Protein 6BI4 (pdb70)

Sequence (1222 aa):
ANILVTGGAGFIGSNFVHYLQSYETYKIINFDALTYSGNLNNVKSIQDHPNYYFVKGEIQNGELLEHVIKERDVQVIVNFAAESIPFYDTNVIGTVTLLELVKKYPHIKLVQVSTDEVYGSLGKTGRFTEETPLAPNSPYSSSKASADIALAYYKTYQLPVIVTRCSNNYGPYQYPEKLIPLVTNALEGKKLPLYGDGLNVRDWLHVTDHCSAIDVVLHKGRVGEVYNIGGNNEKTNVEVVEQIITLLGKTKKDIEYVTDGHDRRYAINAEKKNEFDWEPKYTFEQGLQETVQWYEKNEEWWKPLKANILVTGGAGFIGSNFVHYLQSYETYKIINFDALTYSGNLNNVKSIQDHPNYYFVKGEIQNGELLEHVIKERDVQVIVNFAAESIPFYDTNVIGTVTLLELVKKYPHIKLVQVSTDEVYGSLGKTGRFTEETPLAPNSPYSSSKASADIALAYYKTYQLPVIVTRCSNNYGPYQYPEKLIPLVTNALEGKKLPLYGDGLNVRDWLHVTDHCSAIDVVLHKGRVGEVYNIGGNNEKTNVEVVEQIITLLGKTKKDIEYVTGHDRRYAINAEKKNEFDWEPKYTFEQGLQETVQWYEKNEEWWKPLKANILVTGGAGFIGSNFVHYLQSYETYKIINFDALTYSGNLNNVKSIQDHPNYYFVKGEIQNGELLEHVIKERDVQVIVNFAAEESIPFYDTNVIGTVTLLELVKKYPHIKLVQVSTDEVYGSLGKTGRFTEETPLAPNSPYSSSKASADIALAYYKTYQLPVIVTRCSNNYGPYQYPEKLIPLVTNALEGKKLPLYGDGLNVRDWLHVTDHCSAIDVVLHKGRVGEVYNIGGNNEKTNVEVVEQIITLLGKTKKDIEYVTDGHDRRYAINAEKKNEFDWEPKYTFEQGLQETVQWYEKNEEWWKPLKANILVTGGAGFIGSNFVHYLQSYETYKIINFDALTYSGNLNNVKSIQDHPNYYFVKGEIQNGELLEHVIKERDVQVIVNFAAESIPFYDTNVIGTVTLLELVKKYPHIKLVQVSTDEVYGSLGKTGRFTEETPLAPNSPYSSSKASADIALAYYKTYQLPVIVTRCSNNYGPYQYPEKLIPLVTNALEGKKLPLYGDGLNVRDWLHVTDHCSAIDVVLHKGRVGEVYNIGGNNEKTNVEVVEQIITLLGKTKKDIEYVTGHDRRYAINAEKKNEFDWEPKYTFEQGLQETVQWYEKNEEWWKPLK

Structure (mmCIF, N/CA/C/O backbone):
data_6BI4
#
_entry.id   6BI4
#
_cell.length_a   165.557
_cell.length_b   165.557
_cell.length_c   292.121
_cell.angle_alpha   90.00
_cell.angle_beta   90.00
_cell.angle_gamma   90.00
#
_symmetry.space_group_name_H-M   'I 4 2 2'
#
loop_
_entity.id
_entity.type
_entity.pdbx_description
1 polymer 'dTDP-glucose 4,6-dehydratase'
2 branched beta-D-fructofuranose-(2-1)-alpha-D-glucopyranose
3 non-polymer 'NICKEL (II) ION'
4 non-polymer NICOTINAMIDE-ADENINE-DINUCLEOTIDE
5 non-polymer 'SULFATE ION'
6 water water
#
loop_
_atom_site.group_PDB
_atom_site.id
_atom_site.type_symbol
_atom_site.label_atom_id
_atom_site.label_alt_id
_atom_site.label_comp_id
_atom_site.label_asym_id
_atom_site.label_entity_id
_atom_site.label_seq_id
_atom_site.pdbx_PDB_ins_code
_atom_site.Cartn_x
_atom_site.Cartn_y
_atom_site.Cartn_z
_atom_site.occupancy
_atom_site.B_iso_or_equiv
_atom_site.auth_seq_id
_atom_site.auth_comp_id
_atom_site.auth_asym_id
_atom_site.auth_atom_id
_atom_site.pdbx_PDB_model_num
ATOM 1 N N . ALA A 1 24 ? 256.724 -48.074 27.986 1.00 86.07 0 ALA A N 1
ATOM 2 C CA . ALA A 1 24 ? 257.064 -46.988 28.937 1.00 84.92 0 ALA A CA 1
ATOM 3 C C . ALA A 1 24 ? 255.815 -46.238 29.465 1.00 88.53 0 ALA A C 1
ATOM 4 O O . ALA A 1 24 ? 255.765 -45.876 30.634 1.00 104.75 0 ALA A O 1
ATOM 14 N N . ASN A 1 26 ? 251.373 -45.461 29.948 1.00 62.82 2 ASN A N 1
ATOM 15 C CA . ASN A 1 26 ? 250.072 -46.072 30.178 1.00 57.80 2 ASN A CA 1
ATOM 16 C C . ASN A 1 26 ? 249.004 -45.096 29.781 1.00 54.07 2 ASN A C 1
ATOM 17 O O . ASN A 1 26 ? 248.865 -44.048 30.392 1.00 52.30 2 ASN A O 1
ATOM 22 N N . ILE A 1 27 ? 248.191 -45.476 28.807 1.00 54.36 3 ILE A N 1
ATOM 23 C CA . ILE A 1 27 ? 247.226 -44.564 28.236 1.00 55.37 3 ILE A CA 1
ATOM 24 C C . ILE A 1 27 ? 245.782 -45.014 28.387 1.00 54.38 3 ILE A C 1
ATOM 25 O O . ILE A 1 27 ? 245.457 -46.170 28.118 1.00 51.22 3 ILE A O 1
ATOM 30 N N . LEU A 1 28 ? 244.932 -44.095 28.853 1.00 53.33 4 LEU A N 1
ATOM 31 C CA . LEU A 1 28 ? 243.519 -44.376 29.045 1.00 51.69 4 LEU A CA 1
ATOM 32 C C . LEU A 1 28 ? 242.792 -43.763 27.879 1.00 47.88 4 LEU A C 1
ATOM 33 O O . LEU A 1 28 ? 242.838 -42.560 27.663 1.00 46.11 4 LEU A O 1
ATOM 38 N N . VAL A 1 29 ? 242.101 -44.601 27.129 1.00 48.51 5 VAL A N 1
ATOM 39 C CA . VAL A 1 29 ? 241.375 -44.153 25.954 1.00 45.62 5 VAL A CA 1
ATOM 40 C C . VAL A 1 29 ? 239.894 -44.273 26.236 1.00 43.20 5 VAL A C 1
ATOM 41 O O . VAL A 1 29 ? 239.358 -45.373 26.295 1.00 44.29 5 VAL A O 1
ATOM 45 N N . THR A 1 30 ? 239.232 -43.156 26.453 1.00 45.18 6 THR A N 1
ATOM 46 C CA . THR A 1 30 ? 237.803 -43.205 26.701 1.00 46.63 6 THR A CA 1
ATOM 47 C C . THR A 1 30 ? 237.141 -43.256 25.349 1.00 48.98 6 THR A C 1
ATOM 48 O O . THR A 1 30 ? 237.655 -42.700 24.404 1.00 55.02 6 THR A O 1
ATOM 52 N N . GLY A 1 31 ? 235.995 -43.914 25.253 1.00 51.38 7 GLY A N 1
ATOM 53 C CA . GLY A 1 31 ? 235.295 -44.028 23.986 1.00 46.78 7 GLY A CA 1
ATOM 54 C C . GLY A 1 31 ? 236.070 -44.915 23.004 1.00 49.20 7 GLY A C 1
ATOM 55 O O . GLY A 1 31 ? 235.877 -44.845 21.786 1.00 56.68 7 GLY A O 1
ATOM 56 N N . GLY A 1 32 ? 236.921 -45.773 23.544 1.00 47.44 8 GLY A N 1
ATOM 57 C CA . GLY A 1 32 ? 237.765 -46.627 22.746 1.00 49.76 8 GLY A CA 1
ATOM 58 C C . GLY A 1 32 ? 237.093 -47.793 22.058 1.00 50.85 8 GLY A C 1
ATOM 59 O O . GLY A 1 32 ? 237.776 -48.535 21.355 1.00 52.29 8 GLY A O 1
ATOM 60 N N . ALA A 1 33 ? 235.789 -47.978 22.267 1.00 45.08 9 ALA A N 1
ATOM 61 C CA . ALA A 1 33 ? 235.038 -49.034 21.569 1.00 45.89 9 ALA A CA 1
ATOM 62 C C . ALA A 1 33 ? 234.234 -48.432 20.412 1.00 45.95 9 ALA A C 1
ATOM 63 O O . ALA A 1 33 ? 233.423 -49.109 19.781 1.00 48.87 9 ALA A O 1
ATOM 65 N N . GLY A 1 34 ? 234.429 -47.147 20.172 1.00 43.14 10 GLY A N 1
ATOM 66 C CA . GLY A 1 34 ? 233.744 -46.460 19.109 1.00 44.18 10 GLY A CA 1
ATOM 67 C C . GLY A 1 34 ? 234.560 -46.478 17.836 1.00 44.12 10 GLY A C 1
ATOM 68 O O . GLY A 1 34 ? 235.567 -47.180 17.718 1.00 44.17 10 GLY A O 1
ATOM 69 N N . PHE A 1 35 ? 234.131 -45.657 16.897 1.00 43.32 11 PHE A N 1
ATOM 70 C CA . PHE A 1 35 ? 234.776 -45.581 15.604 1.00 51.11 11 PHE A CA 1
ATOM 71 C C . PHE A 1 35 ? 236.215 -45.112 15.662 1.00 52.00 11 PHE A C 1
ATOM 72 O O . PHE A 1 35 ? 237.137 -45.892 15.412 1.00 55.80 11 PHE A O 1
ATOM 80 N N . ILE A 1 36 ? 236.413 -43.860 16.046 1.00 48.83 12 ILE A N 1
ATOM 81 C CA . ILE A 1 36 ? 237.768 -43.321 16.117 1.00 44.71 12 ILE A CA 1
ATOM 82 C C . ILE A 1 36 ? 238.540 -43.971 17.260 1.00 43.66 12 ILE A C 1
ATOM 83 O O . ILE A 1 36 ? 239.684 -44.361 17.102 1.00 43.45 12 ILE A O 1
ATOM 88 N N . GLY A 1 37 ? 237.879 -44.142 18.399 1.00 47.89 13 GLY A N 1
ATOM 89 C CA . GLY A 1 37 ? 238.517 -44.723 19.563 1.00 42.45 13 GLY A CA 1
ATOM 90 C C . GLY A 1 37 ? 239.106 -46.090 19.326 1.00 40.92 13 GLY A C 1
ATOM 91 O O . GLY A 1 37 ? 240.257 -46.328 19.685 1.00 36.73 13 GLY A O 1
ATOM 92 N N . SER A 1 38 ? 238.332 -46.977 18.697 1.00 41.96 14 SER A N 1
ATOM 93 C CA . SER A 1 38 ? 238.809 -48.335 18.428 1.00 44.23 14 SER A CA 1
ATOM 94 C C . SER A 1 38 ? 240.016 -48.262 17.510 1.00 45.40 14 SER A C 1
ATOM 95 O O . SER A 1 38 ? 241.044 -48.886 17.780 1.00 47.98 14 SER A O 1
ATOM 98 N N . ASN A 1 39 ? 239.903 -47.465 16.451 1.00 46.70 15 ASN A N 1
ATOM 99 C CA . ASN A 1 39 ? 241.007 -47.269 15.511 1.00 47.56 15 ASN A CA 1
ATOM 100 C C . ASN A 1 39 ? 242.268 -46.812 16.216 1.00 47.89 15 ASN A C 1
ATOM 101 O O . ASN A 1 39 ? 243.362 -47.332 15.971 1.00 54.92 15 ASN A O 1
ATOM 106 N N . PHE A 1 40 ? 242.098 -45.876 17.135 1.00 47.75 16 PHE A N 1
ATOM 107 C CA . PHE A 1 40 ? 243.212 -45.366 17.947 1.00 47.13 16 PHE A CA 1
ATOM 108 C C . PHE A 1 40 ? 243.812 -46.477 18.796 1.00 47.96 16 PHE A C 1
ATOM 109 O O . PHE A 1 40 ? 245.019 -46.667 18.803 1.00 55.25 16 PHE A O 1
ATOM 117 N N . VAL A 1 41 ? 242.969 -47.246 19.473 1.00 46.40 17 VAL A N 1
ATOM 118 C CA . VAL A 1 41 ? 243.470 -48.354 20.272 1.00 48.36 17 VAL A CA 1
ATOM 119 C C . VAL A 1 41 ? 244.316 -49.277 19.398 1.00 47.60 17 VAL A C 1
ATOM 120 O O . VAL A 1 41 ? 245.434 -49.638 19.773 1.00 49.02 17 VAL A O 1
ATOM 124 N N . HIS A 1 42 ? 243.819 -49.637 18.224 1.00 46.36 18 HIS A N 1
ATOM 125 C CA . HIS A 1 42 ? 244.630 -50.481 17.348 1.00 49.23 18 HIS A CA 1
ATOM 126 C C . HIS A 1 42 ? 245.942 -49.800 16.943 1.00 50.50 18 HIS A C 1
ATOM 127 O O . HIS A 1 42 ? 247.001 -50.428 16.927 1.00 54.19 18 HIS A O 1
ATOM 134 N N . TYR A 1 43 ? 245.858 -48.519 16.595 1.00 46.99 19 TYR A N 1
ATOM 135 C CA . TYR A 1 43 ? 247.022 -47.779 16.139 1.00 47.27 19 TYR A CA 1
ATOM 136 C C . TYR A 1 43 ? 248.132 -47.733 17.174 1.00 49.38 19 TYR A C 1
ATOM 137 O O . TYR A 1 43 ? 249.314 -47.922 16.839 1.00 53.77 19 TYR A O 1
ATOM 154 N N . LEU A 1 45 ? 248.547 -49.783 19.895 1.00 52.59 21 LEU A N 1
ATOM 155 C CA . LEU A 1 45 ? 249.082 -51.115 20.151 1.00 56.53 21 LEU A CA 1
ATOM 156 C C . LEU A 1 45 ? 250.061 -51.555 19.056 1.00 60.48 21 LEU A C 1
ATOM 157 O O . LEU A 1 45 ? 251.089 -52.154 19.349 1.00 61.21 21 LEU A O 1
ATOM 162 N N . GLN A 1 46 ? 249.748 -51.271 17.800 1.00 64.44 22 GLN A N 1
ATOM 163 C CA . GLN A 1 46 ? 250.640 -51.650 16.717 1.00 67.83 22 GLN A CA 1
ATOM 164 C C . GLN A 1 46 ? 251.877 -50.786 16.694 1.00 67.72 22 GLN A C 1
ATOM 165 O O . GLN A 1 46 ? 252.953 -51.275 16.385 1.00 73.48 22 GLN A O 1
ATOM 171 N N . SER A 1 47 ? 251.736 -49.505 17.020 1.00 66.22 23 SER A N 1
ATOM 172 C CA . SER A 1 47 ? 252.874 -48.575 16.969 1.00 62.85 23 SER A CA 1
ATOM 173 C C . SER A 1 47 ? 253.810 -48.600 18.173 1.00 65.23 23 SER A C 1
ATOM 174 O O . SER A 1 47 ? 254.984 -48.309 18.025 1.00 75.36 23 SER A O 1
ATOM 177 N N . TYR A 1 48 ? 253.305 -48.925 19.358 1.00 65.32 24 TYR A N 1
ATOM 178 C CA . TYR A 1 48 ? 254.134 -48.949 20.577 1.00 65.91 24 TYR A CA 1
ATOM 179 C C . TYR A 1 48 ? 254.002 -50.283 21.302 1.00 64.81 24 TYR A C 1
ATOM 180 O O . TYR A 1 48 ? 253.078 -50.509 22.074 1.00 65.13 24 TYR A O 1
ATOM 189 N N . GLU A 1 49 ? 254.961 -51.152 21.068 1.00 70.47 25 GLU A N 1
ATOM 190 C CA . GLU A 1 49 ? 254.944 -52.489 21.625 1.00 73.39 25 GLU A CA 1
ATOM 191 C C . GLU A 1 49 ? 255.015 -52.589 23.138 1.00 73.07 25 GLU A C 1
ATOM 192 O O . GLU A 1 49 ? 254.699 -53.637 23.678 1.00 70.22 25 GLU A O 1
ATOM 198 N N . THR A 1 50 ? 255.391 -51.510 23.828 1.00 75.91 26 THR A N 1
ATOM 199 C CA . THR A 1 50 ? 255.490 -51.530 25.301 1.00 73.20 26 THR A CA 1
ATOM 200 C C . THR A 1 50 ? 254.476 -50.662 26.044 1.00 66.84 26 THR A C 1
ATOM 201 O O . THR A 1 50 ? 254.475 -50.634 27.261 1.00 70.41 26 THR A O 1
ATOM 205 N N . TYR A 1 51 ? 253.626 -49.944 25.328 1.00 66.29 27 TYR A N 1
ATOM 206 C CA . TYR A 1 51 ? 252.596 -49.120 25.964 1.00 63.11 27 TYR A CA 1
ATOM 207 C C . TYR A 1 51 ? 251.410 -49.989 26.371 1.00 63.81 27 TYR A C 1
ATOM 208 O O . TYR A 1 51 ? 251.127 -50.984 25.719 1.00 68.46 27 TYR A O 1
ATOM 217 N N . LYS A 1 52 ? 250.727 -49.584 27.439 1.00 64.91 28 LYS A N 1
ATOM 218 C CA . LYS A 1 52 ? 249.540 -50.248 27.931 1.00 64.70 28 LYS A CA 1
ATOM 219 C C . LYS A 1 52 ? 248.386 -49.366 27.508 1.00 60.76 28 LYS A C 1
ATOM 220 O O . LYS A 1 52 ? 248.404 -48.172 27.789 1.00 73.53 28 LYS A O 1
ATOM 226 N N . ILE A 1 53 ? 247.376 -49.936 26.872 1.00 55.31 29 ILE A N 1
ATOM 227 C CA . ILE A 1 53 ? 246.225 -49.164 26.425 1.00 53.61 29 ILE A CA 1
ATOM 228 C C . ILE A 1 53 ? 244.985 -49.644 27.186 1.00 51.79 29 ILE A C 1
ATOM 229 O O . ILE A 1 53 ? 244.661 -50.835 27.159 1.00 54.23 29 ILE A O 1
ATOM 234 N N . ILE A 1 54 ? 244.331 -48.731 27.904 1.00 49.22 30 ILE A N 1
ATOM 235 C CA . ILE A 1 54 ? 243.142 -49.075 28.692 1.00 49.86 30 ILE A CA 1
ATOM 236 C C . ILE A 1 54 ? 241.929 -48.471 28.010 1.00 49.29 30 ILE A C 1
ATOM 237 O O . ILE A 1 54 ? 241.764 -47.251 27.983 1.00 45.65 30 ILE A O 1
ATOM 242 N N . ASN A 1 55 ? 241.096 -49.329 27.449 1.00 47.17 31 ASN A N 1
ATOM 243 C CA . ASN A 1 55 ? 239.919 -48.886 26.763 1.00 47.56 31 ASN A CA 1
ATOM 244 C C . ASN A 1 55 ? 238.807 -48.759 27.788 1.00 50.17 31 ASN A C 1
ATOM 245 O O . ASN A 1 55 ? 238.361 -49.758 28.358 1.00 61.24 31 ASN A O 1
ATOM 250 N N . PHE A 1 56 ? 238.349 -47.533 27.996 1.00 48.23 32 PHE A N 1
ATOM 251 C CA . PHE A 1 56 ? 237.306 -47.219 28.974 1.00 53.99 32 PHE A CA 1
ATOM 252 C C . PHE A 1 56 ? 236.074 -46.766 28.183 1.00 53.03 32 PHE A C 1
ATOM 253 O O . PHE A 1 56 ? 236.067 -45.684 27.583 1.00 44.52 32 PHE A O 1
ATOM 261 N N . ASP A 1 57 ? 235.019 -47.576 28.198 1.00 53.40 33 ASP A N 1
ATOM 262 C CA . ASP A 1 57 ? 233.859 -47.278 27.374 1.00 49.41 33 ASP A CA 1
ATOM 263 C C . ASP A 1 57 ? 232.565 -47.738 28.015 1.00 46.42 33 ASP A C 1
ATOM 264 O O . ASP A 1 57 ? 232.486 -48.812 28.589 1.00 42.18 33 ASP A O 1
ATOM 269 N N . ALA A 1 58 ? 231.532 -46.925 27.850 1.00 42.56 34 ALA A N 1
ATOM 270 C CA . ALA A 1 58 ? 230.238 -47.224 28.397 1.00 46.19 34 ALA A CA 1
ATOM 271 C C . ALA A 1 58 ? 229.397 -48.156 27.543 1.00 46.72 34 ALA A C 1
ATOM 272 O O . ALA A 1 58 ? 228.314 -48.565 27.955 1.00 55.06 34 ALA A O 1
ATOM 274 N N . LEU A 1 59 ? 229.870 -48.471 26.349 1.00 52.96 35 LEU A N 1
ATOM 275 C CA . LEU A 1 59 ? 229.139 -49.331 25.422 1.00 49.70 35 LEU A CA 1
ATOM 276 C C . LEU A 1 59 ? 227.713 -48.832 25.211 1.00 49.08 35 LEU A C 1
ATOM 277 O O . LEU A 1 59 ? 226.763 -49.543 25.494 1.00 47.00 35 LEU A O 1
ATOM 282 N N . THR A 1 60 ? 227.577 -47.582 24.763 1.00 54.26 36 THR A N 1
ATOM 283 C CA . THR A 1 60 ? 226.271 -47.013 24.406 1.00 57.49 36 THR A CA 1
ATOM 284 C C . THR A 1 60 ? 225.937 -47.563 23.014 1.00 57.27 36 THR A C 1
ATOM 285 O O . THR A 1 60 ? 226.645 -48.439 22.505 1.00 56.72 36 THR A O 1
ATOM 289 N N . TYR A 1 61 ? 224.861 -47.080 22.411 1.00 57.74 37 TYR A N 1
ATOM 290 C CA . TYR A 1 61 ? 224.486 -47.511 21.080 1.00 63.69 37 TYR A CA 1
ATOM 291 C C . TYR A 1 61 ? 225.668 -47.536 20.100 1.00 66.24 37 TYR A C 1
ATOM 292 O O . TYR A 1 61 ? 225.847 -48.497 19.370 1.00 65.22 37 TYR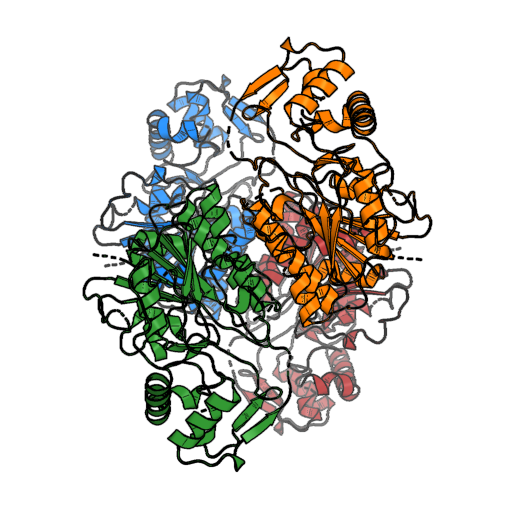 A O 1
ATOM 301 N N . SER A 1 62 ? 226.493 -46.493 20.104 1.00 65.43 38 SER A N 1
ATOM 302 C CA . SER A 1 62 ? 227.592 -46.397 19.152 1.00 61.22 38 SER A CA 1
ATOM 303 C C . SER A 1 62 ? 228.868 -47.157 19.524 1.00 61.28 38 SER A C 1
ATOM 304 O O . SER A 1 62 ? 229.846 -47.168 18.761 1.00 57.35 38 SER A O 1
ATOM 307 N N . GLY A 1 63 ? 228.874 -47.772 20.697 1.00 58.39 39 GLY A N 1
ATOM 308 C CA . GLY A 1 63 ? 230.022 -48.556 21.136 1.00 57.19 39 GLY A CA 1
ATOM 309 C C . GLY A 1 63 ? 229.858 -49.990 20.689 1.00 54.39 39 GLY A C 1
ATOM 310 O O . GLY A 1 63 ? 228.775 -50.577 20.866 1.00 56.58 39 GLY A O 1
ATOM 311 N N . ASN A 1 64 ? 230.941 -50.567 20.174 1.00 47.69 40 ASN A N 1
ATOM 312 C CA . ASN A 1 64 ? 230.900 -51.894 19.621 1.00 48.70 40 ASN A CA 1
ATOM 313 C C . ASN A 1 64 ? 232.175 -52.673 19.900 1.00 46.87 40 ASN A C 1
ATOM 314 O O . ASN A 1 64 ? 233.207 -52.428 19.291 1.00 48.54 40 ASN A O 1
ATOM 319 N N . LEU A 1 65 ? 232.070 -53.690 20.745 1.00 52.10 41 LEU A N 1
ATOM 320 C CA . LEU A 1 65 ? 233.230 -54.526 21.080 1.00 53.28 41 LEU A CA 1
ATOM 321 C C . LEU A 1 65 ? 233.826 -55.309 19.924 1.00 55.76 41 LEU A C 1
ATOM 322 O O . LEU A 1 65 ? 234.962 -55.794 20.039 1.00 65.10 41 LEU A O 1
ATOM 327 N N . ASN A 1 66 ? 233.074 -55.473 18.837 1.00 53.68 42 ASN A N 1
ATOM 328 C CA . ASN A 1 66 ? 233.607 -56.145 17.661 1.00 54.98 42 ASN A CA 1
ATOM 329 C C . ASN A 1 66 ? 234.693 -55.319 16.992 1.00 54.28 42 ASN A C 1
ATOM 330 O O . ASN A 1 66 ? 235.549 -55.846 16.303 1.00 62.10 42 ASN A O 1
ATOM 335 N N . ASN A 1 67 ? 234.667 -54.019 17.211 1.00 50.93 43 ASN A N 1
ATOM 336 C CA . ASN A 1 67 ? 235.684 -53.142 16.666 1.00 52.46 43 ASN A CA 1
ATOM 337 C C . ASN A 1 67 ? 237.081 -53.480 17.202 1.00 53.69 43 ASN A C 1
ATOM 338 O O . ASN A 1 67 ? 238.106 -53.143 16.611 1.00 62.27 43 ASN A O 1
ATOM 343 N N . VAL A 1 68 ? 237.098 -54.154 18.337 1.00 58.08 44 VAL A N 1
ATOM 344 C CA . VAL A 1 68 ? 238.303 -54.401 19.114 1.00 62.57 44 VAL A CA 1
ATOM 345 C C . VAL A 1 68 ? 238.516 -55.867 19.459 1.00 61.29 44 VAL A C 1
ATOM 346 O O . VAL A 1 68 ? 239.428 -56.210 20.226 1.00 63.46 44 VAL A O 1
ATOM 350 N N . LYS A 1 69 ? 237.718 -56.747 18.875 1.00 65.57 45 LYS A N 1
ATOM 351 C CA . LYS A 1 69 ? 237.840 -58.167 19.227 1.00 81.02 45 LYS A CA 1
ATOM 352 C C . LYS A 1 69 ? 239.175 -58.785 18.800 1.00 68.75 45 LYS A C 1
ATOM 353 O O . LYS A 1 69 ? 239.599 -59.752 19.400 1.00 73.53 45 LYS A O 1
ATOM 359 N N . SER A 1 70 ? 239.846 -58.226 17.799 1.00 61.25 46 SER A N 1
ATOM 360 C CA . SER A 1 70 ? 241.119 -58.807 17.346 1.00 63.02 46 SER A CA 1
ATOM 361 C C . SER A 1 70 ? 242.257 -58.594 18.326 1.00 62.26 46 SER A C 1
ATOM 362 O O . SER A 1 70 ? 243.169 -59.399 18.387 1.00 62.23 46 SER A O 1
ATOM 365 N N . ILE A 1 71 ? 242.193 -57.525 19.112 1.00 62.41 47 ILE A N 1
ATOM 366 C CA . ILE A 1 71 ? 243.247 -57.237 20.087 1.00 60.88 47 ILE A CA 1
ATOM 367 C C . ILE A 1 71 ? 242.757 -57.404 21.519 1.00 62.78 47 ILE A C 1
ATOM 368 O O . ILE A 1 71 ? 243.486 -57.100 22.472 1.00 58.67 47 ILE A O 1
ATOM 373 N N . GLN A 1 72 ? 241.570 -57.992 21.692 1.00 67.75 48 GLN A N 1
ATOM 374 C CA . GLN A 1 72 ? 241.026 -58.142 23.039 1.00 70.66 48 GLN A CA 1
ATOM 375 C C . GLN A 1 72 ? 241.831 -59.027 23.980 1.00 64.98 48 GLN A C 1
ATOM 376 O O . GLN A 1 72 ? 241.658 -58.934 25.177 1.00 68.60 48 GLN A O 1
ATOM 382 N N . ASP A 1 73 ? 242.702 -59.867 23.443 1.00 71.63 49 ASP A N 1
ATOM 383 C CA . ASP A 1 73 ? 243.551 -60.740 24.252 1.00 71.61 49 ASP A CA 1
ATOM 384 C C . ASP A 1 73 ? 245.015 -60.297 24.223 1.00 66.24 49 ASP A C 1
ATOM 385 O O . ASP A 1 73 ? 245.893 -61.019 24.671 1.00 61.01 49 ASP A O 1
ATOM 390 N N . HIS A 1 74 ? 245.277 -59.102 23.705 1.00 64.49 50 HIS A N 1
ATOM 391 C CA . HIS A 1 74 ? 246.640 -58.588 23.621 1.00 67.31 50 HIS A CA 1
ATOM 392 C C . HIS A 1 74 ? 247.103 -58.359 25.059 1.00 63.92 50 HIS A C 1
ATOM 393 O O . HIS A 1 74 ? 246.339 -57.829 25.851 1.00 63.05 50 HIS A O 1
ATOM 400 N N . PRO A 1 75 ? 248.346 -58.752 25.403 1.00 67.43 51 PRO A N 1
ATOM 401 C CA . PRO A 1 75 ? 248.830 -58.611 26.794 1.00 69.25 51 PRO A CA 1
ATOM 402 C C . PRO A 1 75 ? 248.849 -57.186 27.363 1.00 67.40 51 PRO A C 1
ATOM 403 O O . PRO A 1 75 ? 248.748 -57.016 28.561 1.00 70.59 51 PRO A O 1
ATOM 407 N N . ASN A 1 76 ? 248.980 -56.186 26.506 1.00 68.80 52 ASN A N 1
ATOM 408 C CA . ASN A 1 76 ? 248.958 -54.769 26.901 1.00 67.78 52 ASN A CA 1
ATOM 409 C C . ASN A 1 76 ? 247.612 -54.057 26.797 1.00 62.10 52 ASN A C 1
ATOM 410 O O . ASN A 1 76 ? 247.548 -52.834 26.939 1.00 65.25 52 ASN A O 1
ATOM 415 N N . TYR A 1 77 ? 246.543 -54.780 26.494 1.00 59.86 53 TYR A N 1
ATOM 416 C CA . TYR A 1 77 ? 245.224 -54.148 26.381 1.00 58.34 53 TYR A CA 1
ATOM 417 C C . TYR A 1 77 ? 244.378 -54.470 27.585 1.00 57.68 53 TYR A C 1
ATOM 418 O O . TYR A 1 77 ? 244.460 -55.569 28.120 1.00 62.37 53 TYR A O 1
ATOM 427 N N . TYR A 1 78 ? 243.586 -53.500 28.024 1.00 57.40 54 TYR A N 1
ATOM 428 C CA . TYR A 1 78 ? 242.675 -53.674 29.166 1.00 57.58 54 TYR A CA 1
ATOM 429 C C . TYR A 1 78 ? 241.372 -52.987 28.810 1.00 53.77 54 TYR A C 1
ATOM 430 O O . TYR A 1 78 ? 241.367 -51.900 28.221 1.00 57.02 54 TYR A O 1
ATOM 439 N N . PHE A 1 79 ? 240.266 -53.621 29.139 1.00 50.62 55 PHE A N 1
ATOM 440 C CA . PHE A 1 79 ? 238.974 -53.016 28.905 1.00 46.90 55 PHE A CA 1
ATOM 441 C C . PHE A 1 79 ? 238.272 -52.714 30.217 1.00 45.45 55 PHE A C 1
ATOM 442 O O . PHE A 1 79 ? 238.388 -53.450 31.178 1.00 49.67 55 PHE A O 1
ATOM 450 N N . VAL A 1 80 ? 237.578 -51.593 30.257 1.00 43.60 56 VAL A N 1
ATOM 451 C CA . VAL A 1 80 ? 236.816 -51.200 31.411 1.00 45.11 56 VAL A CA 1
ATOM 452 C C . VAL A 1 80 ? 235.486 -50.686 30.901 1.00 43.93 56 VAL A C 1
ATOM 453 O O . VAL A 1 80 ? 235.452 -49.758 30.104 1.00 46.44 56 VAL A O 1
ATOM 457 N N . LYS A 1 81 ? 234.399 -51.287 31.360 1.00 44.73 57 LYS A N 1
ATOM 458 C CA . LYS A 1 81 ? 233.081 -50.820 30.994 1.00 43.96 57 LYS A CA 1
ATOM 459 C C . LYS A 1 81 ? 232.623 -49.781 32.023 1.00 44.77 57 LYS A C 1
ATOM 460 O O . LYS A 1 81 ? 232.455 -50.097 33.208 1.00 51.56 57 LYS A O 1
ATOM 466 N N . GLY A 1 82 ? 232.453 -48.544 31.584 1.00 42.57 58 GLY A N 1
ATOM 467 C CA . GLY A 1 82 ? 231.983 -47.493 32.465 1.00 47.26 58 GLY A CA 1
ATOM 468 C C . GLY A 1 82 ? 231.819 -46.118 31.831 1.00 48.54 58 GLY A C 1
ATOM 469 O O . GLY A 1 82 ? 232.343 -45.851 30.762 1.00 47.12 58 GLY A O 1
ATOM 470 N N . GLU A 1 83 ? 231.056 -45.256 32.501 1.00 52.04 59 GLU A N 1
ATOM 471 C CA . GLU A 1 83 ? 230.847 -43.899 32.070 1.00 52.54 59 GLU A CA 1
ATOM 472 C C . GLU A 1 83 ? 231.977 -43.011 32.582 1.00 53.55 59 GLU A C 1
ATOM 473 O O . GLU A 1 83 ? 232.445 -43.212 33.709 1.00 48.24 59 GLU A O 1
ATOM 479 N N . ILE A 1 84 ? 232.393 -42.029 31.764 1.00 48.73 60 ILE A N 1
ATOM 480 C CA . ILE A 1 84 ? 233.406 -41.059 32.173 1.00 49.00 60 ILE A CA 1
ATOM 481 C C . ILE A 1 84 ? 232.875 -40.133 33.275 1.00 49.33 60 ILE A C 1
ATOM 482 O O . ILE A 1 84 ? 233.649 -39.429 33.922 1.00 49.82 60 ILE A O 1
ATOM 487 N N . GLN A 1 85 ? 231.561 -40.114 33.479 1.00 47.15 61 GLN A N 1
ATOM 488 C CA . GLN A 1 85 ? 231.002 -39.367 34.588 1.00 48.87 61 GLN A CA 1
ATOM 489 C C . GLN A 1 85 ? 231.267 -40.102 35.919 1.00 50.32 61 GLN A C 1
ATOM 490 O O . GLN A 1 85 ? 231.022 -39.532 36.972 1.00 60.20 61 GLN A O 1
ATOM 496 N N . ASN A 1 86 ? 231.718 -41.361 35.871 1.00 47.44 62 ASN A N 1
ATOM 497 C CA . ASN A 1 86 ? 231.946 -42.188 37.059 1.00 47.45 62 ASN A CA 1
ATOM 498 C C . ASN A 1 86 ? 233.355 -41.971 37.637 1.00 50.29 62 ASN A C 1
ATOM 499 O O . ASN A 1 86 ? 234.283 -42.750 37.392 1.00 54.75 62 ASN A O 1
ATOM 504 N N . GLY A 1 87 ? 233.487 -40.897 38.409 1.00 48.68 63 GLY A N 1
ATOM 505 C CA . GLY A 1 87 ? 234.740 -40.509 39.008 1.00 48.13 63 GLY A CA 1
ATOM 506 C C . GLY A 1 87 ? 235.378 -41.574 39.875 1.00 50.24 63 GLY A C 1
ATOM 507 O O . GLY A 1 87 ? 236.582 -41.759 39.782 1.00 48.66 63 GLY A O 1
ATOM 508 N N . GLU A 1 88 ? 234.594 -42.244 40.733 1.00 52.96 64 GLU A N 1
ATOM 509 C CA . GLU A 1 88 ? 235.127 -43.317 41.575 1.00 55.29 64 GLU A CA 1
ATOM 510 C C . GLU A 1 88 ? 235.806 -44.385 40.704 1.00 56.43 64 GLU A C 1
ATOM 511 O O . GLU A 1 88 ? 236.949 -44.773 40.965 1.00 59.23 64 GLU A O 1
ATOM 517 N N . LEU A 1 89 ? 235.112 -44.852 39.670 1.00 55.54 65 LEU A N 1
ATOM 518 C CA . LEU A 1 89 ? 235.676 -45.854 38.776 1.00 54.59 65 LEU A CA 1
ATOM 519 C C . LEU A 1 89 ? 236.935 -45.326 38.079 1.00 52.75 65 LEU A C 1
ATOM 520 O O . LEU A 1 89 ? 237.932 -46.024 38.011 1.00 53.16 65 LEU A O 1
ATOM 525 N N . LEU A 1 90 ? 236.887 -44.097 37.569 1.00 49.64 66 LEU A N 1
ATOM 526 C CA . LEU A 1 90 ? 238.052 -43.503 36.919 1.00 48.57 66 LEU A CA 1
ATOM 527 C C . LEU A 1 90 ? 239.236 -43.412 37.845 1.00 53.38 66 LEU A C 1
ATOM 528 O O . LEU A 1 90 ? 240.340 -43.738 37.433 1.00 49.64 66 LEU A O 1
ATOM 533 N N . GLU A 1 91 ? 239.025 -42.941 39.091 1.00 56.89 67 GLU A N 1
ATOM 534 C CA . GLU A 1 91 ? 240.129 -42.864 40.045 1.00 55.83 67 GLU A CA 1
ATOM 535 C C . GLU A 1 91 ? 240.740 -44.206 40.248 1.00 55.10 67 GLU A C 1
ATOM 536 O O . GLU A 1 91 ? 241.951 -44.369 40.210 1.00 59.66 67 GLU A O 1
ATOM 542 N N . HIS A 1 92 ? 239.882 -45.170 40.496 1.00 51.86 68 HIS A N 1
ATOM 543 C CA . HIS A 1 92 ? 240.335 -46.499 40.710 1.00 53.89 68 HIS A CA 1
ATOM 544 C C . HIS A 1 92 ? 241.167 -47.009 39.560 1.00 55.79 68 HIS A C 1
ATOM 545 O O . HIS A 1 92 ? 242.227 -47.579 39.791 1.00 57.46 68 HIS A O 1
ATOM 552 N N . VAL A 1 93 ? 240.702 -46.813 38.318 1.00 55.46 69 VAL A N 1
ATOM 553 C CA . VAL A 1 93 ? 241.448 -47.300 37.168 1.00 52.34 69 VAL A CA 1
ATOM 554 C C . VAL A 1 93 ? 242.778 -46.577 37.101 1.00 52.45 69 VAL A C 1
ATOM 555 O O . VAL A 1 93 ? 243.805 -47.196 36.859 1.00 55.15 69 VAL A O 1
ATOM 559 N N . ILE A 1 94 ? 242.759 -45.273 37.330 1.00 53.75 70 ILE A N 1
ATOM 560 C CA . ILE A 1 94 ? 243.967 -44.449 37.259 1.00 58.72 70 ILE A CA 1
ATOM 561 C C . ILE A 1 94 ? 245.042 -44.883 38.239 1.00 60.82 70 ILE A C 1
ATOM 562 O O . ILE A 1 94 ? 246.173 -45.176 37.848 1.00 62.56 70 ILE A O 1
ATOM 567 N N . LYS A 1 95 ? 244.689 -44.957 39.503 1.00 68.78 71 LYS A N 1
ATOM 568 C CA . LYS A 1 95 ? 245.639 -45.409 40.512 1.00 72.81 71 LYS A CA 1
ATOM 569 C C . LYS A 1 95 ? 246.203 -46.770 40.127 1.00 71.85 71 LYS A C 1
ATOM 570 O O . LYS A 1 95 ? 247.403 -46.961 40.057 1.00 74.24 71 LYS A O 1
ATOM 576 N N . GLU A 1 96 ? 245.312 -47.695 39.820 1.00 71.85 72 GLU A N 1
ATOM 577 C CA . GLU A 1 96 ? 245.682 -49.064 39.525 1.00 76.73 72 GLU A CA 1
ATOM 578 C C . GLU A 1 96 ? 246.555 -49.297 38.298 1.00 72.75 72 GLU A C 1
ATOM 579 O O . GLU A 1 96 ? 247.457 -50.099 38.347 1.00 71.98 72 GLU A O 1
ATOM 585 N N . ARG A 1 97 ? 246.235 -48.658 37.189 1.00 67.64 73 ARG A N 1
ATOM 586 C CA . ARG A 1 97 ? 246.998 -48.823 35.957 1.00 72.35 73 ARG A CA 1
ATOM 587 C C . ARG A 1 97 ? 248.132 -47.822 35.816 1.00 68.12 73 ARG A C 1
ATOM 588 O O . ARG A 1 97 ? 248.775 -47.766 34.774 1.00 75.82 73 ARG A O 1
ATOM 596 N N . ASP A 1 98 ? 248.321 -46.979 36.820 1.00 68.02 74 ASP A N 1
ATOM 597 C CA . ASP A 1 98 ? 249.379 -45.971 36.798 1.00 72.55 74 ASP A CA 1
ATOM 598 C C . ASP A 1 98 ? 249.305 -45.168 35.503 1.00 66.66 74 ASP A C 1
ATOM 599 O O . ASP A 1 98 ? 250.264 -45.100 34.733 1.00 78.24 74 ASP A O 1
ATOM 604 N N . VAL A 1 99 ? 248.117 -44.626 35.244 1.00 63.73 75 VAL A N 1
ATOM 605 C CA . VAL A 1 99 ? 247.814 -43.904 34.000 1.00 60.08 75 VAL A CA 1
ATOM 606 C C . VAL A 1 99 ? 248.572 -42.595 33.928 1.00 60.31 75 VAL A C 1
ATOM 607 O O . VAL A 1 99 ? 248.670 -41.889 34.915 1.00 69.91 75 VAL A O 1
ATOM 611 N N . GLN A 1 100 ? 249.103 -42.291 32.750 1.00 56.20 76 GLN A N 1
ATOM 612 C CA . GLN A 1 100 ? 249.883 -41.088 32.515 1.00 57.59 76 GLN A CA 1
ATOM 613 C C . GLN A 1 100 ? 249.271 -40.127 31.524 1.00 58.32 76 GLN A C 1
ATOM 614 O O . GLN A 1 100 ? 249.631 -38.948 31.496 1.00 61.03 76 GLN A O 1
ATOM 620 N N . VAL A 1 101 ? 248.382 -40.640 30.683 1.00 58.14 77 VAL A N 1
ATOM 621 C CA . VAL A 1 101 ? 247.732 -39.844 29.676 1.00 55.34 77 VAL A CA 1
ATOM 622 C C . VAL A 1 101 ? 246.321 -40.323 29.515 1.00 56.78 77 VAL A C 1
ATOM 623 O O . VAL A 1 101 ? 246.055 -41.526 29.612 1.00 62.02 77 VAL A O 1
ATOM 627 N N . ILE A 1 102 ? 245.426 -39.391 29.212 1.00 53.92 78 ILE A N 1
ATOM 628 C CA . ILE A 1 102 ? 244.026 -39.703 28.965 1.00 52.03 78 ILE A CA 1
ATOM 629 C C . ILE A 1 102 ? 243.642 -39.072 27.652 1.00 49.57 78 ILE A C 1
ATOM 630 O O . ILE A 1 102 ? 243.881 -37.894 27.454 1.00 55.10 78 ILE A O 1
ATOM 635 N N . VAL A 1 103 ? 243.085 -39.855 26.742 1.00 47.78 79 VAL A N 1
ATOM 636 C CA . VAL A 1 103 ? 242.640 -39.325 25.456 1.00 46.07 79 VAL A CA 1
ATOM 637 C C . VAL A 1 103 ? 241.164 -39.543 25.478 1.00 46.70 79 VAL A C 1
ATOM 638 O O . VAL A 1 103 ? 240.706 -40.692 25.547 1.00 46.35 79 VAL A O 1
ATOM 642 N N . ASN A 1 104 ? 240.425 -38.444 25.417 1.00 47.28 80 ASN A N 1
ATOM 643 C CA . ASN A 1 104 ? 238.991 -38.511 25.575 1.00 51.16 80 ASN A CA 1
ATOM 644 C C . ASN A 1 104 ? 238.170 -38.476 24.300 1.00 48.75 80 ASN A C 1
ATOM 645 O O . ASN A 1 104 ? 237.816 -37.411 23.815 1.00 48.29 80 ASN A O 1
ATOM 650 N N . PHE A 1 105 ? 237.847 -39.660 23.786 1.00 49.40 81 PHE A N 1
ATOM 651 C CA . PHE A 1 105 ? 236.998 -39.783 22.610 1.00 44.86 81 PHE A CA 1
ATOM 652 C C . PHE A 1 105 ? 235.532 -39.905 23.004 1.00 49.71 81 PHE A C 1
ATOM 653 O O . PHE A 1 105 ? 234.645 -39.590 22.192 1.00 51.46 81 PHE A O 1
ATOM 661 N N . ALA A 1 106 ? 235.269 -40.382 24.227 1.00 51.81 82 ALA A N 1
ATOM 662 C CA . ALA A 1 106 ? 233.893 -40.585 24.711 1.00 47.96 82 ALA A CA 1
ATOM 663 C C . ALA A 1 106 ? 233.003 -39.393 24.474 1.00 46.74 82 ALA A C 1
ATOM 664 O O . ALA A 1 106 ? 233.367 -38.273 24.843 1.00 55.20 82 ALA A O 1
ATOM 666 N N . ALA A 1 107 ? 231.864 -39.630 23.818 1.00 44.96 83 ALA A N 1
ATOM 667 C CA . ALA A 1 107 ? 230.894 -38.572 23.457 1.00 47.13 83 ALA A CA 1
ATOM 668 C C . ALA A 1 107 ? 229.612 -39.167 22.917 1.00 51.87 83 ALA A C 1
ATOM 669 O O . ALA A 1 107 ? 229.626 -40.320 22.504 1.00 61.25 83 ALA A O 1
ATOM 671 N N . GLU A 1 108 ? 228.523 -38.390 22.919 1.00 58.15 84 GLU A N 1
ATOM 672 C CA . GLU A 1 108 ? 227.256 -38.820 22.327 1.00 67.12 84 GLU A CA 1
ATOM 673 C C . GLU A 1 108 ? 226.866 -37.999 21.101 1.00 79.24 84 GLU A C 1
ATOM 674 O O . GLU A 1 108 ? 227.160 -36.806 21.040 1.00 69.85 84 GLU A O 1
ATOM 680 N N . SER A 1 109 ? 226.236 -38.688 20.132 1.00 82.12 85 SER A N 1
ATOM 681 C CA . SER A 1 109 ? 225.710 -38.109 18.894 1.00 83.56 85 SER A CA 1
ATOM 682 C C . SER A 1 109 ? 224.341 -38.766 18.697 1.00 83.53 85 SER A C 1
ATOM 683 O O . SER A 1 109 ? 223.309 -38.207 19.065 1.00 78.36 85 SER A O 1
ATOM 686 N N . ILE A 1 119 ? 220.136 -34.552 26.162 1.00 75.58 95 ILE A N 1
ATOM 687 C CA . ILE A 1 119 ? 220.002 -34.239 27.606 1.00 89.76 95 ILE A CA 1
ATOM 688 C C . ILE A 1 119 ? 221.093 -34.965 28.433 1.00 104.42 95 ILE A C 1
ATOM 689 O O . ILE A 1 119 ? 221.791 -34.323 29.222 1.00 107.23 95 ILE A O 1
ATOM 694 N N . PRO A 1 120 ? 221.180 -36.320 28.357 1.00 133.42 96 PRO A N 1
ATOM 695 C CA . PRO A 1 120 ? 222.414 -36.911 28.932 1.00 124.08 96 PRO A CA 1
ATOM 696 C C . PRO A 1 120 ? 223.527 -36.819 27.854 1.00 106.03 96 PRO A C 1
ATOM 697 O O . PRO A 1 120 ? 224.582 -37.442 27.947 1.00 97.71 96 PRO A O 1
ATOM 701 N N . PHE A 1 121 ? 223.198 -36.052 26.820 1.00 93.97 97 PHE A N 1
ATOM 702 C CA . PHE A 1 121 ? 224.032 -35.648 25.712 1.00 84.22 97 PHE A CA 1
ATOM 703 C C . PHE A 1 121 ? 225.081 -34.653 26.227 1.00 76.18 97 PHE A C 1
ATOM 704 O O . PHE A 1 121 ? 226.266 -34.727 25.924 1.00 57.07 97 PHE A O 1
ATOM 712 N N . TYR A 1 122 ? 224.583 -33.713 27.025 1.00 68.80 98 TYR A N 1
ATOM 713 C CA . TYR A 1 122 ? 225.390 -32.732 27.709 1.00 52.14 98 TYR A CA 1
ATOM 714 C C . TYR A 1 122 ? 226.017 -33.371 28.932 1.00 47.97 98 TYR A C 1
ATOM 715 O O . TYR A 1 122 ? 227.141 -33.023 29.287 1.00 52.13 98 TYR A O 1
ATOM 724 N N . ASP A 1 123 ? 225.313 -34.309 29.580 1.00 44.81 99 ASP A N 1
ATOM 725 C CA . ASP A 1 123 ? 225.894 -35.001 30.737 1.00 45.28 99 ASP A CA 1
ATOM 726 C C . ASP A 1 123 ? 227.234 -35.643 30.362 1.00 43.30 99 ASP A C 1
ATOM 727 O O . ASP A 1 123 ? 228.250 -35.465 31.023 1.00 51.26 99 ASP A O 1
ATOM 732 N N . THR A 1 124 ? 227.247 -36.361 29.260 1.00 46.07 100 THR A N 1
ATOM 733 C CA . THR A 1 124 ? 228.466 -36.976 28.786 1.00 46.25 100 THR A CA 1
ATOM 734 C C . THR A 1 124 ? 229.469 -35.988 28.209 1.00 48.08 100 THR A C 1
ATOM 735 O O . THR A 1 124 ? 230.657 -36.057 28.521 1.00 56.70 100 THR A O 1
ATOM 739 N N . ASN A 1 125 ? 229.016 -35.114 27.322 1.00 49.68 101 ASN A N 1
ATOM 740 C CA . ASN A 1 125 ? 229.954 -34.237 26.605 1.00 53.62 101 ASN A CA 1
ATOM 741 C C . ASN A 1 125 ? 230.567 -33.142 27.434 1.00 54.08 101 ASN A C 1
ATOM 742 O O . ASN A 1 125 ? 231.745 -32.823 27.272 1.00 58.53 101 ASN A O 1
ATOM 747 N N . VAL A 1 126 ? 229.762 -32.560 28.311 1.00 52.84 102 VAL A N 1
ATOM 748 C CA . VAL A 1 126 ? 230.231 -31.489 29.163 1.00 49.71 102 VAL A CA 1
ATOM 749 C C . VAL A 1 126 ? 230.615 -32.038 30.511 1.00 50.71 102 VAL A C 1
ATOM 750 O O . VAL A 1 126 ? 231.785 -32.028 30.868 1.00 60.73 102 VAL A O 1
ATOM 754 N N . ILE A 1 127 ? 229.648 -32.616 31.219 1.00 50.42 103 ILE A N 1
ATOM 755 C CA . ILE A 1 127 ? 229.904 -33.108 32.567 1.00 48.37 103 ILE A CA 1
ATOM 756 C C . ILE A 1 127 ? 230.909 -34.237 32.673 1.00 47.78 103 ILE A C 1
ATOM 757 O O . ILE A 1 127 ? 231.737 -34.256 33.588 1.00 49.67 103 ILE A O 1
ATOM 762 N N . GLY A 1 128 ? 230.892 -35.138 31.707 1.00 52.85 104 GLY A N 1
ATOM 763 C CA . GLY A 1 128 ? 231.918 -36.184 31.624 1.00 52.17 104 GLY A CA 1
ATOM 764 C C . GLY A 1 128 ? 233.296 -35.529 31.513 1.00 53.47 104 GLY A C 1
ATOM 765 O O . GLY A 1 128 ? 234.218 -35.908 32.238 1.00 56.99 104 GLY A O 1
ATOM 766 N N . THR A 1 129 ? 233.452 -34.537 30.619 1.00 46.89 105 THR A N 1
ATOM 767 C CA . THR A 1 129 ? 234.725 -33.824 30.510 1.00 47.65 105 THR A CA 1
ATOM 768 C C . THR A 1 129 ? 235.132 -33.163 31.873 1.00 50.91 105 THR A C 1
ATOM 769 O O . THR A 1 129 ? 236.281 -33.274 32.323 1.00 49.21 105 THR A O 1
ATOM 773 N N . VAL A 1 130 ? 234.189 -32.490 32.522 1.00 46.68 106 VAL A N 1
ATOM 774 C CA . VAL A 1 130 ? 234.467 -31.864 33.767 1.00 46.41 106 VAL A CA 1
ATOM 775 C C . VAL A 1 130 ? 234.956 -32.915 34.765 1.00 50.01 106 VAL A C 1
ATOM 776 O O . VAL A 1 130 ? 235.914 -32.667 35.516 1.00 54.96 106 VAL A O 1
ATOM 780 N N . THR A 1 131 ? 234.316 -34.083 34.782 1.00 43.47 107 THR A N 1
ATOM 781 C CA . THR A 1 131 ? 234.727 -35.139 35.699 1.00 40.78 107 THR A CA 1
ATOM 782 C C . THR A 1 131 ? 236.183 -35.505 35.443 1.00 46.89 107 THR A C 1
ATOM 783 O O . THR A 1 131 ? 236.941 -35.697 36.387 1.00 51.12 107 THR A O 1
ATOM 787 N N . LEU A 1 132 ? 236.574 -35.629 34.169 1.00 47.93 108 LEU A N 1
ATOM 788 C CA . LEU A 1 132 ? 237.958 -35.942 33.825 1.00 48.53 108 LEU A CA 1
ATOM 789 C C . LEU A 1 132 ? 238.907 -34.817 34.255 1.00 52.25 108 LEU A C 1
ATOM 790 O O . LEU A 1 132 ? 240.031 -35.083 34.696 1.00 55.02 108 LEU A O 1
ATOM 795 N N . LEU A 1 133 ? 238.485 -33.567 34.089 1.00 50.33 109 LEU A N 1
ATOM 796 C CA . LEU A 1 133 ? 239.341 -32.447 34.446 1.00 54.27 109 LEU A CA 1
ATOM 797 C C . LEU A 1 133 ? 239.595 -32.435 35.953 1.00 60.75 109 LEU A C 1
ATOM 798 O O . LEU A 1 133 ? 240.714 -32.177 36.418 1.00 55.57 109 LEU A O 1
ATOM 803 N N . GLU A 1 134 ? 238.555 -32.728 36.723 1.00 64.12 110 GLU A N 1
ATOM 804 C CA . GLU A 1 134 ? 238.696 -32.763 38.174 1.00 66.15 110 GLU A CA 1
ATOM 805 C C . GLU A 1 134 ? 239.688 -33.848 38.589 1.00 66.52 110 GLU A C 1
ATOM 806 O O . GLU A 1 134 ? 240.475 -33.661 39.510 1.00 74.55 110 GLU A O 1
ATOM 812 N N . LEU A 1 135 ? 239.653 -34.975 37.903 1.00 67.16 111 LEU A N 1
ATOM 813 C CA . LEU A 1 135 ? 240.596 -36.050 38.188 1.00 74.95 111 LEU A CA 1
ATOM 814 C C . LEU A 1 135 ? 242.005 -35.582 37.872 1.00 75.28 111 LEU A C 1
ATOM 815 O O . LEU A 1 135 ? 242.940 -35.848 38.633 1.00 68.61 111 LEU A O 1
ATOM 820 N N . VAL A 1 136 ? 242.165 -34.900 36.742 1.00 65.39 112 VAL A N 1
ATOM 821 C CA . VAL A 1 136 ? 243.478 -34.407 36.390 1.00 62.93 112 VAL A CA 1
ATOM 822 C C . VAL A 1 136 ? 243.926 -33.396 37.426 1.00 64.41 112 VAL A C 1
ATOM 823 O O . VAL A 1 136 ? 245.076 -33.386 37.847 1.00 58.77 112 VAL A O 1
ATOM 827 N N . LYS A 1 137 ? 243.004 -32.545 37.848 1.00 68.63 113 LYS A N 1
ATOM 828 C CA . LYS A 1 137 ? 243.316 -31.539 38.869 1.00 68.35 113 LYS A CA 1
ATOM 829 C C . LYS A 1 137 ? 243.890 -32.189 40.124 1.00 61.01 113 LYS A C 1
ATOM 830 O O . LYS A 1 137 ? 244.809 -31.675 40.732 1.00 68.53 113 LYS A O 1
ATOM 836 N N . LYS A 1 138 ? 243.333 -33.325 40.492 1.00 57.99 114 LYS A N 1
ATOM 837 C CA . LYS A 1 138 ? 243.802 -34.091 41.616 1.00 61.93 114 LYS A CA 1
ATOM 838 C C . LYS A 1 138 ? 245.107 -34.860 41.290 1.00 67.71 114 LYS A C 1
ATOM 839 O O . LYS A 1 138 ? 245.916 -35.106 42.174 1.00 77.25 114 LYS A O 1
ATOM 845 N N . TYR A 1 139 ? 245.295 -35.257 40.035 1.00 70.54 115 TYR A N 1
ATOM 846 C CA . TYR A 1 139 ? 246.500 -35.958 39.610 1.00 71.34 115 TYR A CA 1
ATOM 847 C C . TYR A 1 139 ? 247.108 -35.173 38.437 1.00 71.99 115 TYR A C 1
ATOM 848 O O . TYR A 1 139 ? 247.190 -35.666 37.321 1.00 63.65 115 TYR A O 1
ATOM 857 N N . PRO A 1 140 ? 247.601 -33.956 38.711 1.00 70.68 116 PRO A N 1
ATOM 858 C CA . PRO A 1 140 ? 248.137 -33.056 37.684 1.00 65.76 116 PRO A CA 1
ATOM 859 C C . PRO A 1 140 ? 249.299 -33.539 36.831 1.00 65.71 116 PRO A C 1
ATOM 860 O O . PRO A 1 140 ? 249.770 -32.782 35.983 1.00 71.59 116 PRO A O 1
ATOM 864 N N . HIS A 1 141 ? 249.795 -34.748 37.057 1.00 69.06 117 HIS A N 1
ATOM 865 C CA . HIS A 1 141 ? 250.868 -35.289 36.200 1.00 72.87 117 HIS A CA 1
ATOM 866 C C . HIS A 1 141 ? 250.279 -35.941 34.950 1.00 68.42 117 HIS A C 1
ATOM 867 O O . HIS A 1 141 ? 250.990 -36.210 34.008 1.00 79.79 117 HIS A O 1
ATOM 874 N N . ILE A 1 142 ? 248.977 -36.192 34.980 1.00 60.03 118 ILE A N 1
ATOM 875 C CA . ILE A 1 142 ? 248.273 -36.843 33.915 1.00 59.13 118 ILE A CA 1
ATOM 876 C C . ILE A 1 142 ? 247.846 -35.864 32.841 1.00 61.70 118 ILE A C 1
ATOM 877 O O . ILE A 1 142 ? 247.069 -34.956 33.082 1.00 69.97 118 ILE A O 1
ATOM 882 N N . LYS A 1 143 ? 248.316 -36.102 31.631 1.00 66.10 119 LYS A N 1
ATOM 883 C CA . LYS A 1 143 ? 248.000 -35.254 30.511 1.00 67.85 119 LYS A CA 1
ATOM 884 C C . LYS A 1 143 ? 246.624 -35.668 29.955 1.00 62.22 119 LYS A C 1
ATOM 885 O O . LYS A 1 143 ? 246.296 -36.846 29.895 1.00 59.38 119 LYS A O 1
ATOM 891 N N . LEU A 1 144 ? 245.832 -34.687 29.553 1.00 59.61 120 LEU A N 1
ATOM 892 C CA . LEU A 1 144 ? 244.513 -34.928 28.996 1.00 57.64 120 LEU A CA 1
ATOM 893 C C . LEU A 1 144 ? 244.392 -34.329 27.596 1.00 54.71 120 LEU A C 1
ATOM 894 O O . LEU A 1 144 ? 244.586 -33.126 27.408 1.00 56.48 120 LEU A O 1
ATOM 899 N N . VAL A 1 145 ? 244.039 -35.168 26.629 1.00 48.94 121 VAL A N 1
ATOM 900 C CA . VAL A 1 145 ? 243.824 -34.719 25.276 1.00 48.41 121 VAL A CA 1
ATOM 901 C C . VAL A 1 145 ? 242.328 -34.813 25.057 1.00 45.81 121 VAL A C 1
ATOM 902 O O . VAL A 1 145 ? 241.755 -35.899 24.977 1.00 45.03 121 VAL A O 1
ATOM 906 N N . GLN A 1 146 ? 241.701 -33.655 24.998 1.00 44.96 122 GLN A N 1
ATOM 907 C CA . GLN A 1 146 ? 240.277 -33.540 24.759 1.00 53.99 122 GLN A CA 1
ATOM 908 C C . GLN A 1 146 ? 240.062 -33.518 23.241 1.00 52.55 122 GLN A C 1
ATOM 909 O O . GLN A 1 146 ? 240.454 -32.573 22.575 1.00 50.91 122 GLN A O 1
ATOM 915 N N . VAL A 1 147 ? 239.435 -34.560 22.719 1.00 49.82 123 VAL A N 1
ATOM 916 C CA . VAL A 1 147 ? 239.230 -34.686 21.295 1.00 52.17 123 VAL A CA 1
ATOM 917 C C . VAL A 1 147 ? 237.967 -33.958 20.852 1.00 52.07 123 VAL A C 1
ATOM 918 O O . VAL A 1 147 ? 236.864 -34.396 21.155 1.00 51.61 123 VAL A O 1
ATOM 922 N N . SER A 1 148 ? 238.132 -32.866 20.109 1.00 52.54 124 SER A N 1
ATOM 923 C CA . SER A 1 148 ? 237.001 -32.067 19.671 1.00 54.71 124 SER A CA 1
ATOM 924 C C . SER A 1 148 ? 236.825 -32.084 18.140 1.00 57.22 124 SER A C 1
ATOM 925 O O . SER A 1 148 ? 237.547 -32.803 17.448 1.00 66.85 124 SER A O 1
ATOM 928 N N . THR A 1 149 ? 235.889 -31.260 17.652 1.00 51.73 125 THR A N 1
ATOM 929 C CA . THR A 1 149 ? 235.464 -31.199 16.262 1.00 49.36 125 THR A CA 1
ATOM 930 C C . THR A 1 149 ? 235.469 -29.813 15.652 1.00 49.11 125 THR A C 1
ATOM 931 O O . THR A 1 149 ? 235.321 -28.840 16.348 1.00 46.34 125 THR A O 1
ATOM 935 N N . ASP A 1 150 ? 235.600 -29.730 14.325 1.00 55.87 126 ASP A N 1
ATOM 936 C CA . ASP A 1 150 ? 235.582 -28.433 13.621 1.00 51.53 126 ASP A CA 1
ATOM 937 C C . ASP A 1 150 ? 234.203 -27.799 13.616 1.00 51.71 126 ASP A C 1
ATOM 938 O O . ASP A 1 150 ? 234.079 -26.621 13.318 1.00 52.07 126 ASP A O 1
ATOM 943 N N . GLU A 1 151 ? 233.161 -28.569 13.944 1.00 52.46 127 GLU A N 1
ATOM 944 C CA . GLU A 1 151 ? 231.790 -28.032 13.969 1.00 57.06 127 GLU A CA 1
ATOM 945 C C . GLU A 1 151 ? 231.616 -26.886 14.996 1.00 57.91 127 GLU A C 1
ATOM 946 O O . GLU A 1 151 ? 230.605 -26.168 15.024 1.00 51.09 127 GLU A O 1
ATOM 952 N N . VAL A 1 152 ? 232.597 -26.815 15.880 1.00 59.58 128 VAL A N 1
ATOM 953 C CA . VAL A 1 152 ? 232.707 -25.843 16.919 1.00 61.00 128 VAL A CA 1
ATOM 954 C C . VAL A 1 152 ? 232.840 -24.438 16.359 1.00 63.39 128 VAL A C 1
ATOM 955 O O . VAL A 1 152 ? 232.381 -23.473 16.976 1.00 67.06 128 VAL A O 1
ATOM 959 N N . TYR A 1 153 ? 233.454 -24.328 15.183 1.00 64.15 129 TYR A N 1
ATOM 960 C CA . TYR A 1 153 ? 233.662 -23.030 14.520 1.00 60.15 129 TYR A CA 1
ATOM 961 C C . TYR A 1 153 ? 232.466 -22.521 13.700 1.00 61.09 129 TYR A C 1
ATOM 962 O O . TYR A 1 153 ? 232.455 -21.376 13.253 1.00 63.67 129 TYR A O 1
ATOM 971 N N . GLY A 1 154 ? 231.451 -23.353 13.527 1.00 59.25 130 GLY A N 1
ATOM 972 C CA . GLY A 1 154 ? 230.292 -22.964 12.735 1.00 57.53 130 GLY A CA 1
ATOM 973 C C . GLY A 1 154 ? 230.658 -23.126 11.278 1.00 62.72 130 GLY A C 1
ATOM 974 O O . GLY A 1 154 ? 231.668 -23.745 10.968 1.00 82.13 130 GLY A O 1
ATOM 975 N N . SER A 1 155 ? 229.854 -22.571 10.383 1.00 64.67 131 SER A N 1
ATOM 976 C CA . SER A 1 155 ? 230.094 -22.689 8.943 1.00 61.72 131 SER A CA 1
ATOM 977 C C . SER A 1 155 ? 230.930 -21.564 8.369 1.00 63.86 131 SER A C 1
ATOM 978 O O . SER A 1 155 ? 230.943 -20.450 8.905 1.00 64.49 131 SER A O 1
ATOM 981 N N . LEU A 1 156 ? 231.637 -21.879 7.284 1.00 60.95 132 LEU A N 1
ATOM 982 C CA . LEU A 1 156 ? 232.454 -20.913 6.570 1.00 61.50 132 LEU A CA 1
ATOM 983 C C . LEU A 1 156 ? 231.627 -20.393 5.430 1.00 63.13 132 LEU A C 1
ATOM 984 O O . LEU A 1 156 ? 230.563 -20.919 5.150 1.00 68.78 132 LEU A O 1
ATOM 989 N N . GLY A 1 157 ? 232.112 -19.350 4.776 1.00 65.73 133 GLY A N 1
ATOM 990 C CA . GLY A 1 157 ? 231.447 -18.821 3.612 1.00 68.45 133 GLY A CA 1
ATOM 991 C C . GLY A 1 157 ? 231.944 -19.661 2.444 1.00 79.36 133 GLY A C 1
ATOM 992 O O . GLY A 1 157 ? 232.320 -20.817 2.620 1.00 73.01 133 GLY A O 1
ATOM 993 N N . LYS A 1 158 ? 231.981 -19.070 1.252 1.00 89.53 134 LYS A N 1
ATOM 994 C CA . LYS A 1 158 ? 232.479 -19.766 0.066 1.00 84.93 134 LYS A CA 1
ATOM 995 C C . LYS A 1 158 ? 233.982 -20.082 0.132 1.00 79.76 134 LYS A C 1
ATOM 996 O O . LYS A 1 158 ? 234.399 -21.134 -0.323 1.00 70.70 134 LYS A O 1
ATOM 1002 N N . THR A 1 159 ? 234.775 -19.175 0.706 1.00 86.27 135 THR A N 1
ATOM 1003 C CA . THR A 1 159 ? 236.236 -19.342 0.815 1.00 80.32 135 THR A CA 1
ATOM 1004 C C . THR A 1 159 ? 236.692 -19.258 2.279 1.00 73.83 135 THR A C 1
ATOM 1005 O O . THR A 1 159 ? 235.886 -18.985 3.171 1.00 84.18 135 THR A O 1
ATOM 1009 N N . GLY A 1 160 ? 237.980 -19.495 2.510 1.00 65.72 136 GLY A N 1
ATOM 1010 C CA . GLY A 1 160 ? 238.570 -19.426 3.840 1.00 62.47 136 GLY A CA 1
ATOM 1011 C C . GLY A 1 160 ? 238.594 -20.758 4.551 1.00 62.85 136 GLY A C 1
ATOM 1012 O O . GLY A 1 160 ? 237.817 -21.648 4.241 1.00 66.56 136 GLY A O 1
ATOM 1013 N N . ARG A 1 161 ? 239.503 -20.909 5.510 1.00 66.57 137 ARG A N 1
ATOM 1014 C CA . ARG A 1 161 ? 239.618 -22.148 6.301 1.00 64.55 137 ARG A CA 1
ATOM 1015 C C . ARG A 1 161 ? 239.774 -21.852 7.784 1.00 62.32 137 ARG A C 1
ATOM 1016 O O . ARG A 1 161 ? 240.412 -20.877 8.160 1.00 62.32 137 ARG A O 1
ATOM 1024 N N . PHE A 1 162 ? 239.265 -22.739 8.620 1.00 59.53 138 PHE A N 1
ATOM 1025 C CA . PHE A 1 162 ? 239.400 -22.563 10.052 1.00 62.04 138 PHE A CA 1
ATOM 1026 C C . PHE A 1 162 ? 240.852 -22.640 10.540 1.00 62.35 138 PHE A C 1
ATOM 1027 O O . PHE A 1 162 ? 241.635 -23.474 10.089 1.00 67.34 138 PHE A O 1
ATOM 1035 N N . THR A 1 163 ? 241.187 -21.772 11.484 1.00 63.67 139 THR A N 1
ATOM 1036 C CA . THR A 1 163 ? 242.478 -21.801 12.151 1.00 62.15 139 THR A CA 1
ATOM 1037 C C . THR A 1 163 ? 242.170 -21.930 13.649 1.00 63.43 139 THR A C 1
ATOM 1038 O O . THR A 1 163 ? 241.014 -21.799 14.073 1.00 58.93 139 THR A O 1
ATOM 1042 N N . GLU A 1 164 ? 243.199 -22.160 14.457 1.00 65.07 140 GLU A N 1
ATOM 1043 C CA . GLU A 1 164 ? 243.004 -22.312 15.905 1.00 67.67 140 GLU A CA 1
ATOM 1044 C C . GLU A 1 164 ? 242.554 -20.999 16.577 1.00 68.31 140 GLU A C 1
ATOM 1045 O O . GLU A 1 164 ? 242.153 -21.015 17.729 1.00 66.92 140 GLU A O 1
ATOM 1051 N N . GLU A 1 165 ? 242.615 -19.885 15.848 1.00 65.09 141 GLU A N 1
ATOM 1052 C CA . GLU A 1 165 ? 242.177 -18.605 16.342 1.00 66.64 141 GLU A CA 1
ATOM 1053 C C . GLU A 1 165 ? 240.799 -18.244 15.775 1.00 65.66 141 GLU A C 1
ATOM 1054 O O . GLU A 1 165 ? 240.285 -17.163 16.012 1.00 71.85 141 GLU A O 1
ATOM 1060 N N . THR A 1 166 ? 240.185 -19.138 15.025 1.00 64.31 142 THR A N 1
ATOM 1061 C CA . THR A 1 166 ? 238.850 -18.860 14.535 1.00 65.55 142 THR A CA 1
ATOM 1062 C C . THR A 1 166 ? 237.928 -18.876 15.754 1.00 64.09 142 THR A C 1
ATOM 1063 O O . THR A 1 166 ? 237.996 -19.789 16.590 1.00 63.56 142 THR A O 1
ATOM 1067 N N . PRO A 1 167 ? 237.071 -17.864 15.876 1.00 69.82 143 PRO A N 1
ATOM 1068 C CA . PRO A 1 167 ? 236.190 -17.840 17.052 1.00 73.83 143 PRO A CA 1
ATOM 1069 C C . PRO A 1 167 ? 235.134 -18.932 17.024 1.00 66.77 143 PRO A C 1
ATOM 1070 O O . PRO A 1 167 ? 234.713 -19.358 15.950 1.00 67.20 143 PRO A O 1
ATOM 1074 N N . LEU A 1 168 ? 234.735 -19.392 18.208 1.00 64.22 144 LEU A N 1
ATOM 1075 C CA . LEU A 1 168 ? 233.734 -20.456 18.329 1.00 56.65 144 LEU A CA 1
ATOM 1076 C C . LEU A 1 168 ? 232.370 -19.904 18.033 1.00 54.75 144 LEU A C 1
ATOM 1077 O O . LEU A 1 168 ? 232.083 -18.774 18.395 1.00 56.71 144 LEU A O 1
ATOM 1082 N N . ALA A 1 169 ? 231.552 -20.696 17.342 1.00 53.14 145 ALA A N 1
ATOM 1083 C CA . ALA A 1 169 ? 230.207 -20.290 16.953 1.00 54.28 145 ALA A CA 1
ATOM 1084 C C . ALA A 1 169 ? 229.361 -21.502 16.572 1.00 51.40 145 ALA A C 1
ATOM 1085 O O . ALA A 1 169 ? 228.786 -21.545 15.497 1.00 55.32 145 ALA A O 1
ATOM 1087 N N . PRO A 1 170 ? 229.255 -22.471 17.480 1.00 52.19 146 PRO A N 1
ATOM 1088 C CA . PRO A 1 170 ? 228.518 -23.688 17.207 1.00 53.97 146 PRO A CA 1
ATOM 1089 C C . PRO A 1 170 ? 227.057 -23.421 16.910 1.00 53.01 146 PRO A C 1
ATOM 1090 O O . PRO A 1 170 ? 226.461 -22.574 17.543 1.00 58.14 146 PRO A O 1
ATOM 1094 N N . ASN A 1 171 ? 226.495 -24.167 15.965 1.00 54.53 147 ASN A N 1
ATOM 1095 C CA . ASN A 1 171 ? 225.096 -24.018 15.567 1.00 59.25 147 ASN A CA 1
ATOM 1096 C C . ASN A 1 171 ? 224.150 -25.104 16.042 1.00 55.55 147 ASN A C 1
ATOM 1097 O O . ASN A 1 171 ? 222.933 -24.907 15.992 1.00 61.42 147 ASN A O 1
ATOM 1102 N N . SER A 1 172 ? 224.680 -26.236 16.493 1.00 50.90 148 SER A N 1
ATOM 1103 C CA . SER A 1 172 ? 223.829 -27.325 16.958 1.00 52.26 148 SER A CA 1
ATOM 1104 C C . SER A 1 172 ? 224.032 -27.657 18.424 1.00 56.04 148 SER A C 1
ATOM 1105 O O . SER A 1 172 ? 225.017 -27.238 19.045 1.00 64.86 148 SER A O 1
ATOM 1108 N N . PRO A 1 173 ? 223.082 -28.415 18.990 1.00 55.53 149 PRO A N 1
ATOM 1109 C CA . PRO A 1 173 ? 223.248 -28.877 20.348 1.00 54.09 149 PRO A CA 1
ATOM 1110 C C . PRO A 1 173 ? 224.551 -29.655 20.493 1.00 53.78 149 PRO A C 1
ATOM 1111 O O . PRO A 1 173 ? 225.300 -29.409 21.422 1.00 58.85 149 PRO A O 1
ATOM 1115 N N . TYR A 1 174 ? 224.820 -30.560 19.557 1.00 53.16 150 TYR A N 1
ATOM 1116 C CA . TYR A 1 174 ? 226.028 -31.358 19.586 1.00 47.79 150 TYR A CA 1
ATOM 1117 C C . TYR A 1 174 ? 227.277 -30.488 19.553 1.00 50.18 150 TYR A C 1
ATOM 1118 O O . TYR A 1 174 ? 228.166 -30.649 20.384 1.00 52.64 150 TYR A O 1
ATOM 1127 N N . SER A 1 175 ? 227.383 -29.598 18.574 1.00 57.07 151 SER A N 1
ATOM 1128 C CA . SER A 1 175 ? 228.594 -28.794 18.469 1.00 59.27 151 SER A CA 1
ATOM 1129 C C . SER A 1 175 ? 228.720 -27.840 19.655 1.00 61.41 151 SER A C 1
ATOM 1130 O O . SER A 1 175 ? 229.823 -27.578 20.127 1.00 63.90 151 SER A O 1
ATOM 1133 N N . SER A 1 176 ? 227.598 -27.365 20.185 1.00 61.18 152 SER A N 1
ATOM 1134 C CA . SER A 1 176 ? 227.659 -26.461 21.332 1.00 55.33 152 SER A CA 1
ATOM 1135 C C . SER A 1 176 ? 228.166 -27.214 22.569 1.00 50.92 152 SER A C 1
ATOM 1136 O O . SER A 1 176 ? 228.888 -26.654 23.396 1.00 53.67 152 SER A O 1
ATOM 1139 N N . SER A 1 177 ? 227.793 -28.481 22.696 1.00 46.59 153 SER A N 1
ATOM 1140 C CA . SER A 1 177 ? 228.220 -29.298 23.837 1.00 49.27 153 SER A CA 1
ATOM 1141 C C . SER A 1 177 ? 229.713 -29.533 23.766 1.00 48.67 153 SER A C 1
ATOM 1142 O O . SER A 1 177 ? 230.397 -29.597 24.781 1.00 58.71 153 SER A O 1
ATOM 1145 N N . LYS A 1 178 ? 230.190 -29.701 22.549 1.00 48.85 154 LYS A N 1
ATOM 1146 C CA . LYS A 1 178 ? 231.600 -29.934 22.257 1.00 51.87 154 LYS A CA 1
ATOM 1147 C C . LYS A 1 178 ? 232.480 -28.696 22.490 1.00 57.49 154 LYS A C 1
ATOM 1148 O O . LYS A 1 178 ? 233.565 -28.791 23.091 1.00 61.67 154 LYS A O 1
ATOM 1154 N N . ALA A 1 179 ? 231.982 -27.543 22.055 1.00 54.78 155 ALA A N 1
ATOM 1155 C CA . ALA A 1 179 ? 232.655 -26.274 22.268 1.00 55.02 155 ALA A CA 1
ATOM 1156 C C . ALA A 1 179 ? 232.716 -25.963 23.766 1.00 57.92 155 ALA A C 1
ATOM 1157 O O . ALA A 1 179 ? 233.700 -25.423 24.269 1.00 55.90 155 ALA A O 1
ATOM 1159 N N . SER A 1 180 ? 231.638 -26.295 24.470 1.00 57.65 156 SER A N 1
ATOM 1160 C CA . SER A 1 180 ? 231.561 -26.058 25.893 1.00 55.92 156 SER A CA 1
ATOM 1161 C C . SER A 1 180 ? 232.635 -26.832 26.616 1.00 56.06 156 SER A C 1
ATOM 1162 O O . SER A 1 180 ? 233.319 -26.301 27.491 1.00 57.99 156 SER A O 1
ATOM 1165 N N . ALA A 1 181 ? 232.829 -28.079 26.222 1.00 51.80 157 ALA A N 1
ATOM 1166 C CA . ALA A 1 181 ? 233.848 -28.874 26.870 1.00 50.06 157 ALA A CA 1
ATOM 1167 C C . ALA A 1 181 ? 235.227 -28.306 26.553 1.00 50.39 157 ALA A C 1
ATOM 1168 O O . ALA A 1 181 ? 236.118 -28.333 27.407 1.00 51.82 157 ALA A O 1
ATOM 1170 N N . ASP A 1 182 ? 235.407 -27.772 25.348 1.00 51.59 158 ASP A N 1
ATOM 1171 C CA . ASP A 1 182 ? 236.707 -27.205 24.986 1.00 61.98 158 ASP A CA 1
ATOM 1172 C C . ASP A 1 182 ? 237.036 -25.996 25.860 1.00 58.18 158 ASP A C 1
ATOM 1173 O O . ASP A 1 182 ? 238.106 -25.930 26.465 1.00 49.55 158 ASP A O 1
ATOM 1186 N N . ILE A 1 184 ? 235.782 -25.078 28.627 1.00 53.53 160 ILE A N 1
ATOM 1187 C CA . ILE A 1 184 ? 235.945 -25.473 30.015 1.00 56.39 160 ILE A CA 1
ATOM 1188 C C . ILE A 1 184 ? 237.330 -26.094 30.205 1.00 54.88 160 ILE A C 1
ATOM 1189 O O . ILE A 1 184 ? 238.042 -25.741 31.138 1.00 57.00 160 ILE A O 1
ATOM 1194 N N . ALA A 1 185 ? 237.712 -27.018 29.331 1.00 51.91 161 ALA A N 1
ATOM 1195 C CA . ALA A 1 185 ? 239.028 -27.638 29.433 1.00 51.15 161 ALA A CA 1
ATOM 1196 C C . ALA A 1 185 ? 240.168 -26.595 29.444 1.00 53.88 161 ALA A C 1
ATOM 1197 O O . ALA A 1 185 ? 241.091 -26.658 30.268 1.00 47.79 161 ALA A O 1
ATOM 1199 N N . LEU A 1 186 ? 240.094 -25.624 28.537 1.00 55.59 162 LEU A N 1
ATOM 1200 C CA . LEU A 1 186 ? 241.129 -24.602 28.456 1.00 59.09 162 LEU A CA 1
ATOM 1201 C C . LEU A 1 186 ? 241.086 -23.676 29.664 1.00 64.02 162 LEU A C 1
ATOM 1202 O O . LEU A 1 186 ? 242.118 -23.157 30.072 1.00 69.89 162 LEU A O 1
ATOM 1207 N N . ALA A 1 187 ? 239.904 -23.452 30.227 1.00 61.17 163 ALA A N 1
ATOM 1208 C CA . ALA A 1 187 ? 239.806 -22.618 31.424 1.00 58.51 163 ALA A CA 1
ATOM 1209 C C . ALA A 1 187 ? 240.533 -23.313 32.586 1.00 57.67 163 ALA A C 1
ATOM 1210 O O . ALA A 1 187 ? 241.146 -22.651 33.431 1.00 61.84 163 ALA A O 1
ATOM 1212 N N . TYR A 1 188 ? 240.462 -24.643 32.641 1.00 55.81 164 TYR A N 1
ATOM 1213 C CA . TYR A 1 188 ? 241.179 -25.393 33.678 1.00 56.53 164 TYR A CA 1
ATOM 1214 C C . TYR A 1 188 ? 242.678 -25.229 33.503 1.00 60.17 164 TYR A C 1
ATOM 1215 O O . TYR A 1 188 ? 243.433 -25.225 34.480 1.00 68.88 164 TYR A O 1
ATOM 1224 N N . TYR A 1 189 ? 243.113 -25.101 32.257 1.00 59.10 165 TYR A N 1
ATOM 1225 C CA . TYR A 1 189 ? 244.515 -24.894 31.988 1.00 62.54 165 TYR A CA 1
ATOM 1226 C C . TYR A 1 189 ? 244.908 -23.507 32.447 1.00 63.73 165 TYR A C 1
ATOM 1227 O O . TYR A 1 189 ? 245.908 -23.340 33.147 1.00 66.40 165 TYR A O 1
ATOM 1236 N N . LYS A 1 190 ? 244.127 -22.507 32.054 1.00 63.10 166 LYS A N 1
ATOM 1237 C CA . LYS A 1 190 ? 244.451 -21.134 32.431 1.00 66.28 166 LYS A CA 1
ATOM 1238 C C . LYS A 1 190 ? 244.296 -20.900 33.930 1.00 67.30 166 LYS A C 1
ATOM 1239 O O . LYS A 1 190 ? 245.015 -20.111 34.496 1.00 69.31 166 LYS A O 1
ATOM 1245 N N . THR A 1 191 ? 243.402 -21.620 34.582 1.00 67.94 167 THR A N 1
ATOM 1246 C CA . THR A 1 191 ? 243.203 -21.421 36.008 1.00 69.79 167 THR A CA 1
ATOM 1247 C C . THR A 1 191 ? 244.125 -22.231 36.913 1.00 71.72 167 THR A C 1
ATOM 1248 O O . THR A 1 191 ? 244.569 -21.721 37.923 1.00 75.97 167 THR A O 1
ATOM 1252 N N . TYR A 1 192 ? 244.410 -23.481 36.567 1.00 73.58 168 TYR A N 1
ATOM 1253 C CA . TYR A 1 192 ? 245.276 -24.321 37.406 1.00 72.90 168 TYR A CA 1
ATOM 1254 C C . TYR A 1 192 ? 246.476 -24.927 36.665 1.00 74.94 168 TYR A C 1
ATOM 1255 O O . TYR A 1 192 ? 247.144 -25.795 37.198 1.00 68.86 168 TYR A O 1
ATOM 1264 N N . GLN A 1 193 ? 246.758 -24.480 35.447 1.00 77.95 169 GLN A N 1
ATOM 1265 C CA . GLN A 1 193 ? 247.874 -25.027 34.678 1.00 78.33 169 GLN A CA 1
ATOM 1266 C C . GLN A 1 193 ? 247.822 -26.555 34.499 1.00 80.02 169 GLN A C 1
ATOM 1267 O O . GLN A 1 193 ? 248.852 -27.214 34.413 1.00 79.98 169 GLN A O 1
ATOM 1273 N N . LEU A 1 194 ? 246.627 -27.117 34.384 1.00 78.03 170 LEU A N 1
ATOM 1274 C CA . LEU A 1 194 ? 246.522 -28.552 34.144 1.00 75.38 170 LEU A CA 1
ATOM 1275 C C . LEU A 1 194 ? 246.989 -28.850 32.734 1.00 66.30 170 LEU A C 1
ATOM 1276 O O . LEU A 1 194 ? 246.702 -28.071 31.821 1.00 60.64 170 LEU A O 1
ATOM 1281 N N . PRO A 1 195 ? 247.695 -29.987 32.546 1.00 67.90 171 PRO A N 1
ATOM 1282 C CA . PRO A 1 195 ? 248.213 -30.395 31.230 1.00 64.60 171 PRO A CA 1
ATOM 1283 C C . PRO A 1 195 ? 247.072 -30.881 30.337 1.00 65.62 171 PRO A C 1
ATOM 1284 O O . PRO A 1 195 ? 246.765 -32.072 30.286 1.00 65.77 171 PRO A O 1
ATOM 1288 N N . VAL A 1 196 ? 246.432 -29.927 29.669 1.00 63.91 172 VAL A N 1
ATOM 1289 C CA . VAL A 1 196 ? 245.282 -30.185 28.843 1.00 60.63 172 VAL A CA 1
ATOM 1290 C C . VAL A 1 196 ? 245.516 -29.659 27.449 1.00 63.21 172 VAL A C 1
ATOM 1291 O O . VAL A 1 196 ? 245.949 -28.522 27.277 1.00 63.93 172 VAL A O 1
ATOM 1295 N N . ILE A 1 197 ? 245.204 -30.481 26.456 1.00 59.36 173 ILE A N 1
ATOM 1296 C CA . ILE A 1 197 ? 245.344 -30.092 25.067 1.00 55.92 173 ILE A CA 1
ATOM 1297 C C . ILE A 1 197 ? 244.025 -30.370 24.364 1.00 54.10 173 ILE A C 1
ATOM 1298 O O . ILE A 1 197 ? 243.370 -31.365 24.651 1.00 58.22 173 ILE A O 1
ATOM 1303 N N . VAL A 1 198 ? 243.648 -29.503 23.439 1.00 51.61 174 VAL A N 1
ATOM 1304 C CA . VAL A 1 198 ? 242.429 -29.686 22.672 1.00 53.60 174 VAL A CA 1
ATOM 1305 C C . VAL A 1 198 ? 242.742 -29.883 21.190 1.00 55.20 174 VAL A C 1
ATOM 1306 O O . VAL A 1 198 ? 243.505 -29.115 20.623 1.00 59.81 174 VAL A O 1
ATOM 1310 N N . THR A 1 199 ? 242.166 -30.905 20.562 1.00 53.09 175 THR A N 1
ATOM 1311 C CA . THR A 1 199 ? 242.372 -31.124 19.127 1.00 54.10 175 THR A CA 1
ATOM 1312 C C . THR A 1 199 ? 241.034 -30.980 18.484 1.00 54.07 175 THR A C 1
ATOM 1313 O O . THR A 1 199 ? 240.028 -31.392 19.068 1.00 63.94 175 THR A O 1
ATOM 1317 N N . ARG A 1 200 ? 241.006 -30.375 17.297 1.00 59.71 176 ARG A N 1
ATOM 1318 C CA . ARG A 1 200 ? 239.761 -30.197 16.549 1.00 63.09 176 ARG A CA 1
ATOM 1319 C C . ARG A 1 200 ? 239.990 -30.705 15.146 1.00 60.23 176 ARG A C 1
ATOM 1320 O O . ARG A 1 200 ? 240.861 -30.205 14.453 1.00 73.41 176 ARG A O 1
ATOM 1328 N N . CYS A 1 201 ? 239.238 -31.733 14.753 1.00 63.58 177 CYS A N 1
ATOM 1329 C CA . CYS A 1 201 ? 239.392 -32.335 13.434 1.00 59.94 177 CYS A CA 1
ATOM 1330 C C . CYS A 1 201 ? 238.161 -32.247 12.577 1.00 58.43 177 CYS A C 1
ATOM 1331 O O . CYS A 1 201 ? 237.051 -31.952 13.028 1.00 65.50 177 CYS A O 1
ATOM 1334 N N . SER A 1 202 ? 238.384 -32.546 11.308 1.00 66.13 178 SER A N 1
ATOM 1335 C CA . SER A 1 202 ? 237.334 -32.535 10.310 1.00 58.46 178 SER A CA 1
ATOM 1336 C C . SER A 1 202 ? 236.707 -33.920 10.258 1.00 51.23 178 SER A C 1
ATOM 1337 O O . SER A 1 202 ? 237.042 -34.797 11.046 1.00 55.61 178 SER A O 1
ATOM 1340 N N . ASN A 1 203 ? 235.804 -34.129 9.320 1.00 50.22 179 ASN A N 1
ATOM 1341 C CA . ASN A 1 203 ? 235.092 -35.390 9.235 1.00 50.03 179 ASN A CA 1
ATOM 1342 C C . ASN A 1 203 ? 235.991 -36.603 9.009 1.00 51.56 179 ASN A C 1
ATOM 1343 O O . ASN A 1 203 ? 236.746 -36.649 8.042 1.00 56.57 179 ASN A O 1
ATOM 1348 N N . ASN A 1 204 ? 235.906 -37.567 9.915 1.00 45.54 180 ASN A N 1
ATOM 1349 C CA . ASN A 1 204 ? 236.645 -38.790 9.785 1.00 46.19 180 ASN A CA 1
ATOM 1350 C C . ASN A 1 204 ? 235.869 -39.770 8.924 1.00 49.66 180 ASN A C 1
ATOM 1351 O O . ASN A 1 204 ? 234.647 -39.692 8.824 1.00 44.41 180 ASN A O 1
ATOM 1356 N N . TYR A 1 205 ? 236.612 -40.666 8.286 1.00 48.78 181 TYR A N 1
ATOM 1357 C CA . TYR A 1 205 ? 236.048 -41.727 7.469 1.00 51.23 181 TYR A CA 1
ATOM 1358 C C . TYR A 1 205 ? 237.046 -42.872 7.562 1.00 44.40 181 TYR A C 1
ATOM 1359 O O . TYR A 1 205 ? 238.206 -42.650 7.856 1.00 37.71 181 TYR A O 1
ATOM 1368 N N . GLY A 1 206 ? 236.577 -44.083 7.319 1.00 38.79 182 GLY A N 1
ATOM 1369 C CA . GLY A 1 206 ? 237.438 -45.218 7.417 1.00 36.17 182 GLY A CA 1
ATOM 1370 C C . GLY A 1 206 ? 236.723 -46.416 7.991 1.00 37.29 182 GLY A C 1
ATOM 1371 O O . GLY A 1 206 ? 235.472 -46.448 8.061 1.00 38.48 182 GLY A O 1
ATOM 1372 N N . PRO A 1 207 ? 237.503 -47.433 8.349 1.00 37.59 183 PRO A N 1
ATOM 1373 C CA . PRO A 1 207 ? 236.930 -48.659 8.846 1.00 44.18 183 PRO A CA 1
ATOM 1374 C C . PRO A 1 207 ? 236.312 -48.476 10.215 1.00 45.85 183 PRO A C 1
ATOM 1375 O O . PRO A 1 207 ? 236.815 -47.710 11.002 1.00 42.07 183 PRO A O 1
ATOM 1379 N N . TYR A 1 208 ? 235.225 -49.201 10.452 1.00 47.85 184 TYR A N 1
ATOM 1380 C CA . TYR A 1 208 ? 234.518 -49.221 11.722 1.00 49.88 184 TYR A CA 1
ATOM 1381 C C . TYR A 1 208 ? 233.609 -48.046 11.970 1.00 47.79 184 TYR A C 1
ATOM 1382 O O . TYR A 1 208 ? 233.165 -47.833 13.106 1.00 66.61 184 TYR A O 1
ATOM 1391 N N . GLN A 1 209 ? 233.306 -47.294 10.919 1.00 46.60 185 GLN A N 1
ATOM 1392 C CA . GLN A 1 209 ? 232.356 -46.186 11.024 1.00 48.12 185 GLN A CA 1
ATOM 1393 C C . GLN A 1 209 ? 230.960 -46.775 10.814 1.00 49.70 185 GLN A C 1
ATOM 1394 O O . GLN A 1 209 ? 230.757 -47.560 9.892 1.00 49.90 185 GLN A O 1
ATOM 1400 N N . TYR A 1 210 ? 230.003 -46.428 11.676 1.00 50.69 186 TYR A N 1
ATOM 1401 C CA . TYR A 1 210 ? 228.671 -46.991 11.536 1.00 53.62 186 TYR A CA 1
ATOM 1402 C C . TYR A 1 210 ? 228.093 -46.680 10.159 1.00 52.25 186 TYR A C 1
ATOM 1403 O O . TYR A 1 210 ? 228.338 -45.610 9.620 1.00 48.44 186 TYR A O 1
ATOM 1412 N N . PRO A 1 211 ? 227.287 -47.600 9.618 1.00 47.05 187 PRO A N 1
ATOM 1413 C CA . PRO A 1 211 ? 226.651 -47.433 8.330 1.00 52.10 187 PRO A CA 1
ATOM 1414 C C . PRO A 1 211 ? 225.601 -46.307 8.193 1.00 56.36 187 PRO A C 1
ATOM 1415 O O . PRO A 1 211 ? 225.043 -46.125 7.117 1.00 71.39 187 PRO A O 1
ATOM 1419 N N . GLU A 1 212 ? 225.336 -45.559 9.248 1.00 63.67 188 GLU A N 1
ATOM 1420 C CA . GLU A 1 212 ? 224.400 -44.427 9.187 1.00 64.73 188 GLU A CA 1
ATOM 1421 C C . GLU A 1 212 ? 225.149 -43.245 8.611 1.00 59.01 188 GLU A C 1
ATOM 1422 O O . GLU A 1 212 ? 224.581 -42.376 7.971 1.00 66.65 188 GLU A O 1
ATOM 1428 N N . LYS A 1 213 ? 226.438 -43.189 8.909 1.00 58.86 189 LYS A N 1
ATOM 1429 C CA . LYS A 1 213 ? 227.296 -42.091 8.479 1.00 60.13 189 LYS A CA 1
ATOM 1430 C C . LYS A 1 213 ? 227.441 -42.097 6.943 1.00 56.44 189 LYS A C 1
ATOM 1431 O O . LYS A 1 213 ? 227.464 -43.152 6.329 1.00 47.38 189 LYS A O 1
ATOM 1437 N N . LEU A 1 214 ? 227.537 -40.895 6.375 1.00 52.57 190 LEU A N 1
ATOM 1438 C CA . LEU A 1 214 ? 227.537 -40.645 4.943 1.00 56.53 190 LEU A CA 1
ATOM 1439 C C . LEU A 1 214 ? 228.208 -41.671 4.034 1.00 61.48 190 LEU A C 1
ATOM 1440 O O . LEU A 1 214 ? 227.543 -42.334 3.234 1.00 57.43 190 LEU A O 1
ATOM 1445 N N . ILE A 1 215 ? 229.518 -41.796 4.155 1.00 57.33 191 ILE A N 1
ATOM 1446 C CA . ILE A 1 215 ? 230.264 -42.700 3.290 1.00 49.61 191 ILE A CA 1
ATOM 1447 C C . ILE A 1 215 ? 229.809 -44.150 3.411 1.00 49.39 191 ILE A C 1
ATOM 1448 O O . ILE A 1 215 ? 229.509 -44.776 2.391 1.00 49.34 191 ILE A O 1
ATOM 1453 N N . PRO A 1 216 ? 229.745 -44.690 4.642 1.00 50.15 192 PRO A N 1
ATOM 1454 C CA . PRO A 1 216 ? 229.260 -46.064 4.786 1.00 52.73 192 PRO A CA 1
ATOM 1455 C C . PRO A 1 216 ? 227.826 -46.213 4.277 1.00 55.22 192 PRO A C 1
ATOM 1456 O O . PRO A 1 216 ? 227.513 -47.188 3.579 1.00 52.75 192 PRO A O 1
ATOM 1460 N N . LEU A 1 217 ? 226.985 -45.227 4.568 1.00 52.20 193 LEU A N 1
ATOM 1461 C CA . LEU A 1 217 ? 225.625 -45.258 4.097 1.00 55.60 193 LEU A CA 1
ATOM 1462 C C . LEU A 1 217 ? 225.585 -45.397 2.589 1.00 57.51 193 LEU A C 1
ATOM 1463 O O . LEU A 1 217 ? 224.846 -46.236 2.070 1.00 59.09 193 LEU A O 1
ATOM 1476 N N . VAL A 1 219 ? 228.033 -46.403 0.509 1.00 53.79 195 VAL A N 1
ATOM 1477 C CA . VAL A 1 219 ? 228.634 -47.681 0.138 1.00 51.82 195 VAL A CA 1
ATOM 1478 C C . VAL A 1 219 ? 227.739 -48.868 0.432 1.00 52.43 195 VAL A C 1
ATOM 1479 O O . VAL A 1 219 ? 227.500 -49.701 -0.441 1.00 50.89 195 VAL A O 1
ATOM 1483 N N . THR A 1 220 ? 227.266 -48.969 1.672 1.00 51.39 196 THR A N 1
ATOM 1484 C CA . THR A 1 220 ? 226.431 -50.110 2.048 1.00 52.22 196 THR A CA 1
ATOM 1485 C C . THR A 1 220 ? 225.088 -50.120 1.321 1.00 53.37 196 THR A C 1
ATOM 1486 O O . THR A 1 220 ? 224.551 -51.197 1.077 1.00 51.62 196 THR A O 1
ATOM 1490 N N . ASN A 1 221 ? 224.532 -48.947 0.996 1.00 52.68 197 ASN A N 1
ATOM 1491 C CA . ASN A 1 221 ? 223.297 -48.921 0.234 1.00 56.10 197 ASN A CA 1
ATOM 1492 C C . ASN A 1 221 ? 223.559 -49.441 -1.170 1.00 61.51 197 ASN A C 1
ATOM 1493 O O . ASN A 1 221 ? 222.778 -50.223 -1.712 1.00 63.95 197 ASN A O 1
ATOM 1498 N N . ALA A 1 222 ? 224.678 -49.014 -1.746 1.00 63.97 198 ALA A N 1
ATOM 1499 C CA . ALA A 1 222 ? 225.064 -49.449 -3.074 1.00 66.58 198 ALA A CA 1
ATOM 1500 C C . ALA A 1 222 ? 225.223 -50.957 -3.088 1.00 65.55 198 ALA A C 1
ATOM 1501 O O . ALA A 1 222 ? 224.742 -51.609 -4.006 1.00 71.68 198 ALA A O 1
ATOM 1503 N N . LEU A 1 223 ? 225.889 -51.510 -2.074 1.00 60.63 199 LEU A N 1
ATOM 1504 C CA . LEU A 1 223 ? 226.075 -52.960 -1.987 1.00 60.49 199 LEU A CA 1
ATOM 1505 C C . LEU A 1 223 ? 224.754 -53.691 -1.824 1.00 63.44 199 LEU A C 1
ATOM 1506 O O . LEU A 1 223 ? 224.616 -54.795 -2.318 1.00 83.81 199 LEU A O 1
ATOM 1511 N N . GLU A 1 224 ? 223.777 -53.069 -1.173 1.00 63.65 200 GLU A N 1
ATOM 1512 C CA . GLU A 1 224 ? 222.465 -53.675 -1.003 1.00 68.61 200 GLU A CA 1
ATOM 1513 C C . GLU A 1 224 ? 221.491 -53.339 -2.129 1.00 75.74 200 GLU A C 1
ATOM 1514 O O . GLU A 1 224 ? 220.303 -53.644 -2.035 1.00 85.52 200 GLU A O 1
ATOM 1520 N N . GLY A 1 225 ? 221.994 -52.762 -3.213 1.00 79.30 201 GLY A N 1
ATOM 1521 C CA . GLY A 1 225 ? 221.155 -52.387 -4.343 1.00 79.43 201 GLY A CA 1
ATOM 1522 C C . GLY A 1 225 ? 220.108 -51.327 -4.013 1.00 78.13 201 GLY A C 1
ATOM 1523 O O . GLY A 1 225 ? 219.043 -51.317 -4.611 1.00 83.03 201 GLY A O 1
ATOM 1524 N N . LYS A 1 226 ? 220.418 -50.406 -3.102 1.00 79.46 202 LYS A N 1
ATOM 1525 C CA . LYS A 1 226 ? 219.487 -49.343 -2.739 1.00 75.14 202 LYS A CA 1
ATOM 1526 C C . LYS A 1 226 ? 219.871 -47.992 -3.318 1.00 80.81 202 LYS A C 1
ATOM 1527 O O . LYS A 1 226 ? 220.974 -47.809 -3.851 1.00 84.01 202 LYS A O 1
ATOM 1533 N N . LYS A 1 227 ? 218.931 -47.056 -3.222 1.00 84.45 203 LYS A N 1
ATOM 1534 C CA . LYS A 1 227 ? 219.120 -45.698 -3.713 1.00 89.68 203 LYS A CA 1
ATOM 1535 C C . LYS A 1 227 ? 220.164 -45.024 -2.827 1.00 89.09 203 LYS A C 1
ATOM 1536 O O . LYS A 1 227 ? 220.250 -45.311 -1.631 1.00 90.03 203 LYS A O 1
ATOM 1542 N N . LEU A 1 228 ? 220.983 -44.157 -3.412 1.00 91.07 204 LEU A N 1
ATOM 1543 C CA . LEU A 1 228 ? 222.008 -43.433 -2.651 1.00 86.94 204 LEU A CA 1
ATOM 1544 C C . LEU A 1 228 ? 221.486 -42.027 -2.319 1.00 84.05 204 LEU A C 1
ATOM 1545 O O . LEU A 1 228 ? 221.557 -41.124 -3.140 1.00 78.82 204 LEU A O 1
ATOM 1550 N N . PRO A 1 229 ? 220.967 -41.831 -1.103 1.00 89.05 205 PRO A N 1
ATOM 1551 C CA . PRO A 1 229 ? 220.393 -40.526 -0.784 1.00 92.20 205 PRO A CA 1
ATOM 1552 C C . PRO A 1 229 ? 221.402 -39.400 -0.541 1.00 87.70 205 PRO A C 1
ATOM 1553 O O . PRO A 1 229 ? 222.508 -39.640 -0.056 1.00 93.63 205 PRO A O 1
ATOM 1557 N N . LEU A 1 230 ? 220.994 -38.195 -0.924 1.00 82.72 206 LEU A N 1
ATOM 1558 C CA . LEU A 1 230 ? 221.748 -36.971 -0.720 1.00 81.29 206 LEU A CA 1
ATOM 1559 C C . LEU A 1 230 ? 220.814 -36.014 0.004 1.00 85.29 206 LEU A C 1
ATOM 1560 O O . LEU A 1 230 ? 219.796 -35.589 -0.542 1.00 79.88 206 LEU A O 1
ATOM 1565 N N . TYR A 1 231 ? 221.119 -35.690 1.249 1.00 91.68 207 TYR A N 1
ATOM 1566 C CA . TYR A 1 231 ? 220.256 -34.767 1.963 1.00 92.42 207 TYR A CA 1
ATOM 1567 C C . TYR A 1 231 ? 220.491 -33.390 1.334 1.00 88.77 207 TYR A C 1
ATOM 1568 O O . TYR A 1 231 ? 221.559 -33.120 0.780 1.00 89.89 207 TYR A O 1
ATOM 1577 N N . GLY A 1 232 ? 219.473 -32.545 1.373 1.00 87.49 208 GLY A N 1
ATOM 1578 C CA . GLY A 1 232 ? 219.561 -31.192 0.828 1.00 87.25 208 GLY A CA 1
ATOM 1579 C C . GLY A 1 232 ? 219.734 -31.138 -0.679 1.00 83.52 208 GLY A C 1
ATOM 1580 O O . GLY A 1 232 ? 218.975 -31.754 -1.414 1.00 86.19 208 GLY A O 1
ATOM 1581 N N . ASP A 1 233 ? 220.713 -30.354 -1.126 1.00 82.86 209 ASP A N 1
ATOM 1582 C CA . ASP A 1 233 ? 221.043 -30.197 -2.552 1.00 85.72 209 ASP A CA 1
ATOM 1583 C C . ASP A 1 233 ? 222.402 -30.846 -2.854 1.00 83.24 209 ASP A C 1
ATOM 1584 O O . ASP A 1 233 ? 222.966 -30.652 -3.937 1.00 78.30 209 ASP A O 1
ATOM 1589 N N . GLY A 1 234 ? 222.933 -31.590 -1.875 1.00 75.09 210 GLY A N 1
ATOM 1590 C CA . GLY A 1 234 ? 224.222 -32.286 -2.003 1.00 74.01 210 GLY A CA 1
ATOM 1591 C C . GLY A 1 234 ? 225.469 -31.421 -2.096 1.00 66.18 210 GLY A C 1
ATOM 1592 O O . GLY A 1 234 ? 226.579 -31.949 -2.261 1.00 64.29 210 GLY A O 1
ATOM 1593 N N . LEU A 1 235 ? 225.311 -30.112 -1.947 1.00 62.14 211 LEU A N 1
ATOM 1594 C CA . LEU A 1 235 ? 226.432 -29.208 -2.090 1.00 63.23 211 LEU A CA 1
ATOM 1595 C C . LEU A 1 235 ? 227.109 -28.773 -0.811 1.00 62.91 211 LEU A C 1
ATOM 1596 O O . LEU A 1 235 ? 227.940 -27.875 -0.837 1.00 65.00 211 LEU A O 1
ATOM 1601 N N . ASN A 1 236 ? 226.770 -29.404 0.306 1.00 65.29 212 ASN A N 1
ATOM 1602 C CA . ASN A 1 236 ? 227.482 -29.123 1.530 1.00 63.70 212 ASN A CA 1
ATOM 1603 C C . ASN A 1 236 ? 228.943 -29.553 1.362 1.00 58.00 212 ASN A C 1
ATOM 1604 O O . ASN A 1 236 ? 229.226 -30.623 0.853 1.00 59.24 212 ASN A O 1
ATOM 1609 N N . VAL A 1 237 ? 229.862 -28.722 1.818 1.00 57.38 213 VAL A N 1
ATOM 1610 C CA . VAL A 1 237 ? 231.285 -28.997 1.709 1.00 56.65 213 VAL A CA 1
ATOM 1611 C C . VAL A 1 237 ? 231.931 -29.398 3.039 1.00 55.29 213 VAL A C 1
ATOM 1612 O O . VAL A 1 237 ? 231.668 -28.781 4.059 1.00 56.31 213 VAL A O 1
ATOM 1616 N N . ARG A 1 238 ? 232.793 -30.416 2.985 1.00 55.17 214 ARG A N 1
ATOM 1617 C CA . ARG A 1 238 ? 233.498 -30.993 4.129 1.00 53.07 214 ARG A CA 1
ATOM 1618 C C . ARG A 1 238 ? 234.957 -31.326 3.799 1.00 54.57 214 ARG A C 1
ATOM 1619 O O . ARG A 1 238 ? 235.307 -31.547 2.649 1.00 64.59 214 ARG A O 1
ATOM 1627 N N . ASP A 1 239 ? 235.787 -31.384 4.839 1.00 57.63 215 ASP A N 1
ATOM 1628 C CA . ASP A 1 239 ? 237.200 -31.727 4.743 1.00 53.18 215 ASP A CA 1
ATOM 1629 C C . ASP A 1 239 ? 237.263 -33.150 5.272 1.00 52.85 215 ASP A C 1
ATOM 1630 O O . ASP A 1 239 ? 236.934 -33.389 6.414 1.00 49.44 215 ASP A O 1
ATOM 1635 N N . TRP A 1 240 ? 237.629 -34.107 4.418 1.00 53.55 216 TRP A N 1
ATOM 1636 C CA . TRP A 1 240 ? 237.651 -35.514 4.824 1.00 50.48 216 TRP A CA 1
ATOM 1637 C C . TRP A 1 240 ? 239.022 -36.021 5.269 1.00 50.63 216 TRP A C 1
ATOM 1638 O O . TRP A 1 240 ? 239.972 -36.033 4.498 1.00 52.58 216 TRP A O 1
ATOM 1649 N N . LEU A 1 241 ? 239.089 -36.457 6.523 1.00 45.02 217 LEU A N 1
ATOM 1650 C CA . LEU A 1 241 ? 240.315 -36.930 7.149 1.00 46.63 217 LEU A CA 1
ATOM 1651 C C . LEU A 1 241 ? 240.224 -38.417 7.372 1.00 49.99 217 LEU A C 1
ATOM 1652 O O . LEU A 1 241 ? 239.256 -38.895 7.955 1.00 67.14 217 LEU A O 1
ATOM 1657 N N . HIS A 1 242 ? 241.240 -39.167 6.980 1.00 55.31 218 HIS A N 1
ATOM 1658 C CA . HIS A 1 242 ? 241.189 -40.614 7.199 1.00 54.52 218 HIS A CA 1
ATOM 1659 C C . HIS A 1 242 ? 241.432 -40.885 8.686 1.00 55.47 218 HIS A C 1
ATOM 1660 O O . HIS A 1 242 ? 242.329 -40.296 9.296 1.00 59.46 218 HIS A O 1
ATOM 1667 N N . VAL A 1 243 ? 240.660 -41.790 9.250 1.00 51.71 219 VAL A N 1
ATOM 1668 C CA . VAL A 1 243 ? 240.765 -42.082 10.665 1.00 56.24 219 VAL A CA 1
ATOM 1669 C C . VAL A 1 243 ? 242.178 -42.334 11.156 1.00 60.47 219 VAL A C 1
ATOM 1670 O O . VAL A 1 243 ? 242.515 -41.946 12.286 1.00 65.50 219 VAL A O 1
ATOM 1674 N N . THR A 1 244 ? 243.001 -43.021 10.371 1.00 52.33 220 THR A N 1
ATOM 1675 C CA . THR A 1 244 ? 244.330 -43.337 10.898 1.00 52.72 220 THR A CA 1
ATOM 1676 C C . THR A 1 244 ? 245.185 -42.087 10.918 1.00 55.08 220 THR A C 1
ATOM 1677 O O . THR A 1 244 ? 246.107 -42.001 11.732 1.00 51.65 220 THR A O 1
ATOM 1681 N N . ASP A 1 245 ? 244.925 -41.133 10.016 1.00 54.12 221 ASP A N 1
ATOM 1682 C CA . ASP A 1 245 ? 245.677 -39.865 10.052 1.00 58.65 221 ASP A CA 1
ATOM 1683 C C . ASP A 1 245 ? 245.305 -39.087 11.301 1.00 57.46 221 ASP A C 1
ATOM 1684 O O . ASP A 1 245 ? 246.151 -38.440 11.907 1.00 60.90 221 ASP A O 1
ATOM 1689 N N . HIS A 1 246 ? 244.040 -39.173 11.693 1.00 56.48 222 HIS A N 1
ATOM 1690 C CA . HIS A 1 246 ? 243.591 -38.553 12.922 1.00 53.61 222 HIS A CA 1
ATOM 1691 C C . HIS A 1 246 ? 244.336 -39.220 14.082 1.00 51.32 222 HIS A C 1
ATOM 1692 O O . HIS A 1 246 ? 244.890 -38.538 14.950 1.00 56.86 222 HIS A O 1
ATOM 1699 N N . CYS A 1 247 ? 244.376 -40.543 14.083 1.00 44.08 223 CYS A N 1
ATOM 1700 C CA . CYS A 1 247 ? 245.107 -41.251 15.106 1.00 45.58 223 CYS A CA 1
ATOM 1701 C C . CYS A 1 247 ? 246.588 -40.822 15.156 1.00 55.52 223 CYS A C 1
ATOM 1702 O O . CYS A 1 247 ? 247.121 -40.602 16.244 1.00 66.91 223 CYS A O 1
ATOM 1705 N N . SER A 1 248 ? 247.259 -40.688 14.008 1.00 56.24 224 SER A N 1
ATOM 1706 C CA . SER A 1 248 ? 248.678 -40.319 14.043 1.00 55.28 224 SER A CA 1
ATOM 1707 C C . SER A 1 248 ? 248.850 -38.888 14.530 1.00 55.09 224 SER A C 1
ATOM 1708 O O . SER A 1 248 ? 249.842 -38.566 15.159 1.00 50.34 224 SER A O 1
ATOM 1711 N N . ALA A 1 249 ? 247.871 -38.032 14.256 1.00 64.13 225 ALA A N 1
ATOM 1712 C CA . ALA A 1 249 ? 247.922 -36.642 14.718 1.00 61.50 225 ALA A CA 1
ATOM 1713 C C . ALA A 1 249 ? 247.850 -36.600 16.243 1.00 58.75 225 ALA A C 1
ATOM 1714 O O . ALA A 1 249 ? 248.624 -35.900 16.898 1.00 58.90 225 ALA A O 1
ATOM 1716 N N . ILE A 1 250 ? 246.936 -37.387 16.797 1.00 53.85 226 ILE A N 1
ATOM 1717 C CA . ILE A 1 250 ? 246.754 -37.459 18.233 1.00 57.39 226 ILE A CA 1
ATOM 1718 C C . ILE A 1 250 ? 248.004 -38.036 18.885 1.00 59.27 226 ILE A C 1
ATOM 1719 O O . ILE A 1 250 ? 248.399 -37.617 19.968 1.00 57.20 226 ILE A O 1
ATOM 1724 N N . ASP A 1 251 ? 248.614 -39.013 18.232 1.00 55.63 227 ASP A N 1
ATOM 1725 C CA . ASP A 1 251 ? 249.822 -39.625 18.761 1.00 55.85 227 ASP A CA 1
ATOM 1726 C C . ASP A 1 251 ? 250.893 -38.550 18.937 1.00 56.52 227 ASP A C 1
ATOM 1727 O O . ASP A 1 251 ? 251.589 -38.511 19.943 1.00 57.44 227 ASP A O 1
ATOM 1732 N N . VAL A 1 252 ? 250.985 -37.653 17.969 1.00 55.46 228 VAL A N 1
ATOM 1733 C CA . VAL A 1 252 ? 251.977 -36.606 18.010 1.00 56.42 228 VAL A CA 1
ATOM 1734 C C . VAL A 1 252 ? 251.676 -35.602 19.103 1.00 55.67 228 VAL A C 1
ATOM 1735 O O . VAL A 1 252 ? 252.563 -35.245 19.878 1.00 62.47 228 VAL A O 1
ATOM 1739 N N . VAL A 1 253 ? 250.442 -35.122 19.131 1.00 53.11 229 VAL A N 1
ATOM 1740 C CA . VAL A 1 253 ? 249.987 -34.144 20.126 1.00 54.21 229 VAL A CA 1
ATOM 1741 C C . VAL A 1 253 ? 250.193 -34.659 21.546 1.00 53.74 229 VAL A C 1
ATOM 1742 O O . VAL A 1 253 ? 250.719 -33.971 22.420 1.00 57.94 229 VAL A O 1
ATOM 1746 N N . LEU A 1 254 ? 249.758 -35.887 21.751 1.00 54.49 230 LEU A N 1
ATOM 1747 C CA . LEU A 1 254 ? 249.919 -36.617 23.000 1.00 56.65 230 LEU A CA 1
ATOM 1748 C C . LEU A 1 254 ? 251.371 -36.565 23.469 1.00 54.27 230 LEU A C 1
ATOM 1749 O O . LEU A 1 254 ? 251.640 -36.253 24.605 1.00 69.35 230 LEU A O 1
ATOM 1754 N N . HIS A 1 255 ? 252.305 -36.840 22.575 1.00 55.27 231 HIS A N 1
ATOM 1755 C CA . HIS A 1 255 ? 253.732 -36.870 22.917 1.00 59.74 231 HIS A CA 1
ATOM 1756 C C . HIS A 1 255 ? 254.463 -35.523 22.917 1.00 64.60 231 HIS A C 1
ATOM 1757 O O . HIS A 1 255 ? 255.239 -35.263 23.816 1.00 67.57 231 HIS A O 1
ATOM 1764 N N . LYS A 1 256 ? 254.266 -34.704 21.887 1.00 67.26 232 LYS A N 1
ATOM 1765 C CA . LYS A 1 256 ? 254.988 -33.433 21.757 1.00 71.34 232 LYS A CA 1
ATOM 1766 C C . LYS A 1 256 ? 254.117 -32.178 21.820 1.00 71.13 232 LYS A C 1
ATOM 1767 O O . LYS A 1 256 ? 254.625 -31.062 21.796 1.00 73.68 232 LYS A O 1
ATOM 1773 N N . GLY A 1 257 ? 252.808 -32.347 21.907 1.00 76.20 233 GLY A N 1
ATOM 1774 C CA . GLY A 1 257 ? 251.903 -31.201 21.941 1.00 79.28 233 GLY A CA 1
ATOM 1775 C C . GLY A 1 257 ? 252.096 -30.317 23.159 1.00 78.14 233 GLY A C 1
ATOM 1776 O O . GLY A 1 257 ? 252.298 -30.824 24.260 1.00 80.96 233 GLY A O 1
ATOM 1777 N N . ARG A 1 258 ? 251.995 -29.005 22.951 1.00 72.74 234 ARG A N 1
ATOM 1778 C CA . ARG A 1 258 ? 252.109 -28.024 24.029 1.00 76.88 234 ARG A CA 1
ATOM 1779 C C . ARG A 1 258 ? 250.811 -27.857 24.794 1.00 76.20 234 ARG A C 1
ATOM 1780 O O . ARG A 1 258 ? 249.750 -27.600 24.229 1.00 65.56 234 ARG A O 1
ATOM 1788 N N . VAL A 1 259 ? 250.940 -27.977 26.104 1.00 81.95 235 VAL A N 1
ATOM 1789 C CA . VAL A 1 259 ? 249.844 -27.885 27.033 1.00 75.70 235 VAL A CA 1
ATOM 1790 C C . VAL A 1 259 ? 249.143 -26.538 26.919 1.00 70.50 235 VAL A C 1
ATOM 1791 O O . VAL A 1 259 ? 249.786 -25.510 26.760 1.00 68.50 235 VAL A O 1
ATOM 1795 N N . GLY A 1 260 ? 247.810 -26.569 26.956 1.00 67.28 236 GLY A N 1
ATOM 1796 C CA . GLY A 1 260 ? 247.003 -25.362 26.884 1.00 67.28 236 GLY A CA 1
ATOM 1797 C C . GLY A 1 260 ? 246.643 -24.909 25.483 1.00 64.10 236 GLY A C 1
ATOM 1798 O O . GLY A 1 260 ? 245.907 -23.942 25.311 1.00 63.31 236 GLY A O 1
ATOM 1799 N N . GLU A 1 261 ? 247.135 -25.609 24.473 1.00 65.57 237 GLU A N 1
ATOM 1800 C CA . GLU A 1 261 ? 246.906 -25.214 23.086 1.00 59.50 237 GLU A CA 1
ATOM 1801 C C . GLU A 1 261 ? 245.824 -25.996 22.401 1.00 56.35 237 GLU A C 1
ATOM 1802 O O . GLU A 1 261 ? 245.406 -27.081 22.840 1.00 53.14 237 GLU A O 1
ATOM 1808 N N . VAL A 1 262 ? 245.373 -25.431 21.297 1.00 59.14 238 VAL A N 1
ATOM 1809 C CA . VAL A 1 262 ? 244.426 -26.100 20.415 1.00 55.45 238 VAL A CA 1
ATOM 1810 C C . VAL A 1 262 ? 245.203 -26.507 19.155 1.00 53.90 238 VAL A C 1
ATOM 1811 O O . VAL A 1 262 ? 246.120 -25.823 18.727 1.00 55.20 238 VAL A O 1
ATOM 1815 N N . TYR A 1 263 ? 244.855 -27.634 18.572 1.00 55.28 239 TYR A N 1
ATOM 1816 C CA . TYR A 1 263 ? 245.479 -28.057 17.320 1.00 53.40 239 TYR A CA 1
ATOM 1817 C C . TYR A 1 263 ? 244.415 -28.513 16.332 1.00 48.41 239 TYR A C 1
ATOM 1818 O O . TYR A 1 263 ? 243.688 -29.464 16.592 1.00 44.70 239 TYR A O 1
ATOM 1827 N N . ASN A 1 264 ? 244.279 -27.790 15.237 1.00 52.12 240 ASN A N 1
ATOM 1828 C CA . ASN A 1 264 ? 243.377 -28.214 14.165 1.00 57.54 240 ASN A CA 1
ATOM 1829 C C . ASN A 1 264 ? 244.020 -29.362 13.380 1.00 51.17 240 ASN A C 1
ATOM 1830 O O . ASN A 1 264 ? 245.223 -29.325 13.106 1.00 65.98 240 ASN A O 1
ATOM 1835 N N . ILE A 1 265 ? 243.216 -30.368 13.049 1.00 46.74 241 ILE A N 1
ATOM 1836 C CA . ILE A 1 265 ? 243.664 -31.549 12.320 1.00 49.90 241 ILE A CA 1
ATOM 1837 C C . ILE A 1 265 ? 242.736 -31.792 11.133 1.00 52.42 241 ILE A C 1
ATOM 1838 O O . ILE A 1 265 ? 241.536 -31.943 11.289 1.00 49.84 241 ILE A O 1
ATOM 1843 N N . GLY A 1 266 ? 243.296 -31.857 9.941 1.00 59.77 242 GLY A N 1
ATOM 1844 C CA . GLY A 1 266 ? 242.478 -32.059 8.760 1.00 60.88 242 GLY A CA 1
ATOM 1845 C C . GLY A 1 266 ? 243.147 -32.897 7.700 1.00 68.10 242 GLY A C 1
ATOM 1846 O O . GLY A 1 266 ? 244.368 -33.139 7.734 1.00 77.74 242 GLY A O 1
ATOM 1847 N N . GLY A 1 267 ? 242.344 -33.290 6.719 1.00 69.13 243 GLY A N 1
ATOM 1848 C CA . GLY A 1 267 ? 242.827 -34.083 5.599 1.00 78.26 243 GLY A CA 1
ATOM 1849 C C . GLY A 1 267 ? 243.371 -33.301 4.400 1.00 75.62 243 GLY A C 1
ATOM 1850 O O . GLY A 1 267 ? 243.658 -33.921 3.382 1.00 78.00 243 GLY A O 1
ATOM 1851 N N . ASN A 1 268 ? 243.531 -31.976 4.526 1.00 69.79 244 ASN A N 1
ATOM 1852 C CA . ASN A 1 268 ? 244.004 -31.092 3.434 1.00 76.14 244 ASN A CA 1
ATOM 1853 C C . ASN A 1 268 ? 243.243 -31.281 2.148 1.00 71.57 244 ASN A C 1
ATOM 1854 O O . ASN A 1 268 ? 243.819 -31.353 1.085 1.00 78.35 244 ASN A O 1
ATOM 1859 N N . ASN A 1 269 ? 241.930 -31.373 2.257 1.00 72.98 245 ASN A N 1
ATOM 1860 C CA . ASN A 1 269 ? 241.077 -31.485 1.095 1.00 69.81 245 ASN A CA 1
ATOM 1861 C C . ASN A 1 269 ? 239.708 -30.914 1.449 1.00 72.12 245 ASN A C 1
ATOM 1862 O O . ASN A 1 269 ? 239.448 -30.532 2.593 1.00 72.15 245 ASN A O 1
ATOM 1867 N N . GLU A 1 270 ? 238.838 -30.862 0.454 1.00 70.74 246 GLU A N 1
ATOM 1868 C CA . GLU A 1 270 ? 237.548 -30.220 0.592 1.00 65.78 246 GLU A CA 1
ATOM 1869 C C . GLU A 1 270 ? 236.645 -30.783 -0.485 1.00 60.38 246 GLU A C 1
ATOM 1870 O O . GLU A 1 270 ? 236.970 -30.696 -1.652 1.00 67.62 246 GLU A O 1
ATOM 1876 N N . LYS A 1 271 ? 235.543 -31.408 -0.112 1.00 62.67 247 LYS A N 1
ATOM 1877 C CA . LYS A 1 271 ? 234.689 -32.051 -1.104 1.00 68.76 247 LYS A CA 1
ATOM 1878 C C . LYS A 1 271 ? 233.218 -31.791 -0.867 1.00 70.05 247 LYS A C 1
ATOM 1879 O O . LYS A 1 271 ? 232.765 -31.751 0.285 1.00 76.84 247 LYS A O 1
ATOM 1885 N N . THR A 1 272 ? 232.465 -31.650 -1.952 1.00 61.35 248 THR A N 1
ATOM 1886 C CA . THR A 1 272 ? 231.035 -31.521 -1.816 1.00 60.62 248 THR A CA 1
ATOM 1887 C C . THR A 1 272 ? 230.540 -32.945 -1.602 1.00 64.34 248 THR A C 1
ATOM 1888 O O . THR A 1 272 ? 231.173 -33.909 -2.051 1.00 69.35 248 THR A O 1
ATOM 1892 N N . ASN A 1 273 ? 229.414 -33.088 -0.917 1.00 69.07 249 ASN A N 1
ATOM 1893 C CA . ASN A 1 273 ? 228.849 -34.413 -0.687 1.00 69.60 249 ASN A CA 1
ATOM 1894 C C . ASN A 1 273 ? 228.573 -35.136 -1.995 1.00 63.35 249 ASN A C 1
ATOM 1895 O O . ASN A 1 273 ? 228.806 -36.337 -2.104 1.00 57.19 249 ASN A O 1
ATOM 1900 N N . VAL A 1 274 ? 228.126 -34.390 -2.993 1.00 61.95 250 VAL A N 1
ATOM 1901 C CA . VAL A 1 274 ? 227.845 -34.987 -4.272 1.00 65.22 250 VAL A CA 1
ATOM 1902 C C . VAL A 1 274 ? 229.143 -35.533 -4.908 1.00 66.96 250 VAL A C 1
ATOM 1903 O O . VAL A 1 274 ? 229.131 -36.644 -5.451 1.00 64.71 250 VAL A O 1
ATOM 1907 N N . GLU A 1 275 ? 230.258 -34.800 -4.801 1.00 64.32 251 GLU A N 1
ATOM 1908 C CA . GLU A 1 275 ? 231.542 -35.299 -5.320 1.00 68.08 251 GLU A CA 1
ATOM 1909 C C . GLU A 1 275 ? 231.873 -36.634 -4.678 1.00 63.28 251 GLU A C 1
ATOM 1910 O O . GLU A 1 275 ? 232.314 -37.571 -5.359 1.00 64.92 251 GLU A O 1
ATOM 1916 N N . VAL A 1 276 ? 231.691 -36.705 -3.363 1.00 58.16 252 VAL A N 1
ATOM 1917 C CA . VAL A 1 276 ? 231.967 -37.921 -2.622 1.00 53.83 252 VAL A CA 1
ATOM 1918 C C . VAL A 1 276 ? 231.120 -39.075 -3.141 1.00 54.05 252 VAL A C 1
ATOM 1919 O O . VAL A 1 276 ? 231.628 -40.187 -3.316 1.00 58.08 252 VAL A O 1
ATOM 1923 N N . VAL A 1 277 ? 229.844 -38.826 -3.417 1.00 53.77 253 VAL A N 1
ATOM 1924 C CA . VAL A 1 277 ? 228.972 -39.901 -3.886 1.00 55.32 253 VAL A CA 1
ATOM 1925 C C . VAL A 1 277 ? 229.403 -40.343 -5.271 1.00 60.99 253 VAL A C 1
ATOM 1926 O O . VAL A 1 277 ? 229.535 -41.532 -5.538 1.00 69.11 253 VAL A O 1
ATOM 1930 N N . GLU A 1 278 ? 229.634 -39.384 -6.159 1.00 67.92 254 GLU A N 1
ATOM 1931 C CA . GLU A 1 278 ? 230.098 -39.696 -7.514 1.00 69.18 254 GLU A CA 1
ATOM 1932 C C . GLU A 1 278 ? 231.353 -40.584 -7.492 1.00 68.20 254 GLU A C 1
ATOM 1933 O O . GLU A 1 278 ? 231.459 -41.500 -8.305 1.00 68.87 254 GLU A O 1
ATOM 1939 N N . GLN A 1 279 ? 232.289 -40.318 -6.571 1.00 60.51 255 GLN A N 1
ATOM 1940 C CA . GLN A 1 279 ? 233.501 -41.124 -6.482 1.00 59.28 255 GLN A CA 1
ATOM 1941 C C . GLN A 1 279 ? 233.181 -42.540 -6.020 1.00 61.25 255 GLN A C 1
ATOM 1942 O O . GLN A 1 279 ? 233.731 -43.516 -6.548 1.00 73.96 255 GLN A O 1
ATOM 1948 N N . ILE A 1 280 ? 232.256 -42.659 -5.076 1.00 56.72 256 ILE A N 1
ATOM 1949 C CA . ILE A 1 280 ? 231.822 -43.970 -4.584 1.00 54.46 256 ILE A CA 1
ATOM 1950 C C . ILE A 1 280 ? 231.098 -44.730 -5.688 1.00 55.65 256 ILE A C 1
ATOM 1951 O O . ILE A 1 280 ? 231.272 -45.946 -5.861 1.00 53.85 256 ILE A O 1
ATOM 1956 N N . ILE A 1 281 ? 230.293 -44.000 -6.456 1.00 57.72 257 ILE A N 1
ATOM 1957 C CA . ILE A 1 281 ? 229.568 -44.591 -7.582 1.00 62.34 257 ILE A CA 1
ATOM 1958 C C . ILE A 1 281 ? 230.537 -45.199 -8.582 1.00 57.57 257 ILE A C 1
ATOM 1959 O O . ILE A 1 281 ? 230.366 -46.337 -8.983 1.00 51.41 257 ILE A O 1
ATOM 1964 N N . THR A 1 282 ? 231.563 -44.440 -8.951 1.00 58.82 258 THR A N 1
ATOM 1965 C CA . THR A 1 282 ? 232.559 -44.906 -9.906 1.00 62.26 258 THR A CA 1
ATOM 1966 C C . THR A 1 282 ? 233.314 -46.131 -9.379 1.00 68.64 258 THR A C 1
ATOM 1967 O O . THR A 1 282 ? 233.580 -47.079 -10.118 1.00 67.99 258 THR A O 1
ATOM 1971 N N . LEU A 1 283 ? 233.678 -46.091 -8.106 1.00 65.70 259 LEU A N 1
ATOM 1972 C CA . LEU A 1 283 ? 234.421 -47.189 -7.510 1.00 64.23 259 LEU A CA 1
ATOM 1973 C C . LEU A 1 283 ? 233.650 -48.509 -7.492 1.00 65.10 259 LEU A C 1
ATOM 1974 O O . LEU A 1 283 ? 234.247 -49.550 -7.298 1.00 63.40 259 LEU A O 1
ATOM 1979 N N . LEU A 1 284 ? 232.329 -48.458 -7.632 1.00 65.01 260 LEU A N 1
ATOM 1980 C CA . LEU A 1 284 ? 231.502 -49.656 -7.579 1.00 67.48 260 LEU A CA 1
ATOM 1981 C C . LEU A 1 284 ? 230.808 -49.867 -8.885 1.00 70.25 260 LEU A C 1
ATOM 1982 O O . LEU A 1 284 ? 229.816 -50.598 -8.950 1.00 74.88 260 LEU A O 1
ATOM 1987 N N . GLY A 1 285 ? 231.298 -49.199 -9.920 1.00 72.97 261 GLY A N 1
ATOM 1988 C CA . GLY A 1 285 ? 230.716 -49.305 -11.260 1.00 76.05 261 GLY A CA 1
ATOM 1989 C C . GLY A 1 285 ? 229.207 -49.103 -11.345 1.00 73.28 261 GLY A C 1
ATOM 1990 O O . GLY A 1 285 ? 228.553 -49.672 -12.209 1.00 74.84 261 GLY A O 1
ATOM 1991 N N . LYS A 1 286 ? 228.651 -48.309 -10.445 1.00 70.59 262 LYS A N 1
ATOM 1992 C CA . LYS A 1 286 ? 227.235 -48.005 -10.467 1.00 74.43 262 LYS A CA 1
ATOM 1993 C C . LYS A 1 286 ? 227.086 -46.801 -11.374 1.00 76.56 262 LYS A C 1
ATOM 1994 O O . LYS A 1 286 ? 228.078 -46.288 -11.912 1.00 73.78 262 LYS A O 1
ATOM 2000 N N . THR A 1 287 ? 225.853 -46.329 -11.522 1.00 82.20 263 THR A N 1
ATOM 2001 C CA . THR A 1 287 ? 225.559 -45.145 -12.335 1.00 86.78 263 THR A CA 1
ATOM 2002 C C . THR A 1 287 ? 224.917 -44.080 -11.459 1.00 84.67 263 THR A C 1
ATOM 2003 O O . THR A 1 287 ? 224.417 -44.383 -10.383 1.00 78.43 263 THR A O 1
ATOM 2007 N N . LYS A 1 288 ? 224.882 -42.846 -11.953 1.00 98.88 264 LYS A N 1
ATOM 2008 C CA . LYS A 1 288 ? 224.281 -41.727 -11.210 1.00 100.69 264 LYS A CA 1
ATOM 2009 C C . LYS A 1 288 ? 222.775 -41.891 -11.019 1.00 99.03 264 LYS A C 1
ATOM 2010 O O . LYS A 1 288 ? 222.181 -41.248 -10.172 1.00 88.89 264 LYS A O 1
ATOM 2016 N N . LYS A 1 289 ? 222.154 -42.718 -11.851 1.00 108.38 265 LYS A N 1
ATOM 2017 C CA . LYS A 1 289 ? 220.716 -42.956 -11.777 1.00 106.54 265 LYS A CA 1
ATOM 2018 C C . LYS A 1 289 ? 220.278 -43.488 -10.420 1.00 99.53 265 LYS A C 1
ATOM 2019 O O . LYS A 1 289 ? 219.106 -43.436 -10.090 1.00 97.15 265 LYS A O 1
ATOM 2025 N N . ASP A 1 290 ? 221.231 -43.986 -9.637 1.00 102.53 266 ASP A N 1
ATOM 2026 C CA . ASP A 1 290 ? 220.965 -44.522 -8.300 1.00 102.79 266 ASP A CA 1
ATOM 2027 C C . ASP A 1 290 ? 220.836 -43.440 -7.198 1.00 98.76 266 ASP A C 1
ATOM 2028 O O . ASP A 1 290 ? 220.296 -43.704 -6.120 1.00 93.26 266 ASP A O 1
ATOM 2033 N N . ILE A 1 291 ? 221.315 -42.230 -7.478 1.00 90.44 267 ILE A N 1
ATOM 2034 C CA . ILE A 1 291 ? 221.260 -41.122 -6.522 1.00 78.71 267 ILE A CA 1
ATOM 2035 C C . ILE A 1 291 ? 219.818 -40.650 -6.374 1.00 81.18 267 ILE A C 1
ATOM 2036 O O . ILE A 1 291 ? 219.018 -40.777 -7.296 1.00 96.11 267 ILE A O 1
ATOM 2041 N N . GLU A 1 292 ? 219.500 -40.090 -5.221 1.00 82.62 268 GLU A N 1
ATOM 2042 C CA . GLU A 1 292 ? 218.161 -39.625 -4.917 1.00 87.49 268 GLU A CA 1
ATOM 2043 C C . GLU A 1 292 ? 218.239 -38.452 -3.945 1.00 84.31 268 GLU A C 1
ATOM 2044 O O . GLU A 1 292 ? 219.018 -38.497 -3.000 1.00 86.28 268 GLU A O 1
ATOM 2050 N N . TYR A 1 293 ? 217.435 -37.417 -4.162 1.00 83.95 269 TYR A N 1
ATOM 2051 C CA . TYR A 1 293 ? 217.455 -36.243 -3.284 1.00 85.45 269 TYR A CA 1
ATOM 2052 C C . TYR A 1 293 ? 216.395 -36.259 -2.193 1.00 89.17 269 TYR A C 1
ATOM 2053 O O . TYR A 1 293 ? 215.276 -36.694 -2.408 1.00 88.07 269 TYR A O 1
ATOM 2062 N N . VAL A 1 294 ? 216.796 -35.801 -1.011 1.00 95.57 270 VAL A N 1
ATOM 2063 C CA . VAL A 1 294 ? 215.967 -35.787 0.194 1.00 95.69 270 VAL A CA 1
ATOM 2064 C C . VAL A 1 294 ? 216.163 -34.403 0.826 1.00 102.10 270 VAL A C 1
ATOM 2065 O O . VAL A 1 294 ? 217.023 -33.658 0.337 1.00 121.44 270 VAL A O 1
ATOM 2069 N N . THR A 1 295 ? 215.407 -34.082 1.894 1.00 105.37 271 THR A N 1
ATOM 2070 C CA . THR A 1 295 ? 215.462 -32.786 2.632 1.00 109.00 271 THR A CA 1
ATOM 2071 C C . THR A 1 295 ? 216.005 -33.019 4.051 1.00 104.17 271 THR A C 1
ATOM 2072 O O . THR A 1 295 ? 216.352 -34.144 4.389 1.00 109.94 271 THR A O 1
ATOM 2076 N N . ASP A 1 296 ? 216.109 -31.966 4.866 1.00 108.12 272 ASP A N 1
ATOM 2077 C CA . ASP A 1 296 ? 216.536 -32.112 6.281 1.00 107.53 272 ASP A CA 1
ATOM 2078 C C . ASP A 1 296 ? 216.041 -30.974 7.167 1.00 98.75 272 ASP A C 1
ATOM 2079 O O . ASP A 1 296 ? 215.564 -31.214 8.273 1.00 94.93 272 ASP A O 1
ATOM 2084 N N . GLY A 1 299 ? 218.484 -29.122 9.472 1.00 84.16 275 GLY A N 1
ATOM 2085 C CA . GLY A 1 299 ? 219.562 -28.294 8.928 1.00 91.64 275 GLY A CA 1
ATOM 2086 C C . GLY A 1 299 ? 220.966 -28.877 9.087 1.00 96.37 275 GLY A C 1
ATOM 2087 O O . GLY A 1 299 ? 221.178 -29.826 9.850 1.00 98.16 275 GLY A O 1
ATOM 2088 N N . HIS A 1 300 ? 221.915 -28.335 8.317 1.00 93.52 276 HIS A N 1
ATOM 2089 C CA . HIS A 1 300 ? 223.349 -28.709 8.373 1.00 89.87 276 HIS A CA 1
ATOM 2090 C C . HIS A 1 300 ? 224.180 -27.510 7.929 1.00 87.26 276 HIS A C 1
ATOM 2091 O O . HIS A 1 300 ? 223.735 -26.709 7.116 1.00 85.31 276 HIS A O 1
ATOM 2098 N N . ASP A 1 301 ? 225.383 -27.372 8.475 1.00 85.40 277 ASP A N 1
ATOM 2099 C CA . ASP A 1 301 ? 226.252 -26.249 8.109 1.00 79.20 277 ASP A CA 1
ATOM 2100 C C . ASP A 1 301 ? 226.653 -26.330 6.637 1.00 72.43 277 ASP A C 1
ATOM 2101 O O . ASP A 1 301 ? 226.756 -27.413 6.072 1.00 72.34 277 ASP A O 1
ATOM 2106 N N . ARG A 1 302 ? 226.931 -25.191 6.026 1.00 69.62 278 ARG A N 1
ATOM 2107 C CA . ARG A 1 302 ? 227.241 -25.189 4.604 1.00 69.01 278 ARG A CA 1
ATOM 2108 C C . ARG A 1 302 ? 228.660 -25.651 4.285 1.00 63.76 278 ARG A C 1
ATOM 2109 O O . ARG A 1 302 ? 228.830 -26.552 3.497 1.00 63.00 278 ARG A O 1
ATOM 2117 N N . ARG A 1 303 ? 229.675 -25.079 4.916 1.00 63.20 279 ARG A N 1
ATOM 2118 C CA . ARG A 1 303 ? 231.040 -25.473 4.589 1.00 63.77 279 ARG A CA 1
ATOM 2119 C C . ARG A 1 303 ? 232.022 -25.570 5.752 1.00 62.19 279 ARG A C 1
ATOM 2120 O O . ARG A 1 303 ? 232.120 -24.638 6.544 1.00 65.58 279 ARG A O 1
ATOM 2128 N N . TYR A 1 304 ? 232.755 -26.685 5.825 1.00 58.04 280 TYR A N 1
ATOM 2129 C CA . TYR A 1 304 ? 233.820 -26.869 6.805 1.00 59.40 280 TYR A CA 1
ATOM 2130 C C . TYR A 1 304 ? 235.120 -27.140 6.070 1.00 58.23 280 TYR A C 1
ATOM 2131 O O . TYR A 1 304 ? 235.160 -27.941 5.166 1.00 59.97 280 TYR A O 1
ATOM 2140 N N . ALA A 1 305 ? 236.195 -26.495 6.491 1.00 62.11 281 ALA A N 1
ATOM 2141 C CA . ALA A 1 305 ? 237.494 -26.681 5.876 1.00 63.27 281 ALA A CA 1
ATOM 2142 C C . ALA A 1 305 ? 238.588 -26.292 6.866 1.00 66.30 281 ALA A C 1
ATOM 2143 O O . ALA A 1 305 ? 238.633 -25.160 7.340 1.00 67.62 281 ALA A O 1
ATOM 2145 N N . ILE A 1 306 ? 239.487 -27.227 7.152 1.00 69.15 282 ILE A N 1
ATOM 2146 C CA . ILE A 1 306 ? 240.529 -26.989 8.130 1.00 74.63 282 ILE A CA 1
ATOM 2147 C C . ILE A 1 306 ? 241.922 -26.715 7.619 1.00 71.34 282 ILE A C 1
ATOM 2148 O O . ILE A 1 306 ? 242.433 -27.412 6.765 1.00 81.70 282 ILE A O 1
ATOM 2153 N N . ASN A 1 307 ? 242.527 -25.688 8.196 1.00 69.49 283 ASN A N 1
ATOM 2154 C CA . ASN A 1 307 ? 243.895 -25.316 7.921 1.00 66.01 283 ASN A CA 1
ATOM 2155 C C . ASN A 1 307 ? 244.720 -25.899 9.044 1.00 66.70 283 ASN A C 1
ATOM 2156 O O . ASN A 1 307 ? 244.575 -25.495 10.201 1.00 67.05 283 ASN A O 1
ATOM 2161 N N . ALA A 1 308 ? 245.577 -26.858 8.716 1.00 69.81 284 ALA A N 1
ATOM 2162 C CA . ALA A 1 308 ? 246.387 -27.539 9.733 1.00 71.75 284 ALA A CA 1
ATOM 2163 C C . ALA A 1 308 ? 247.851 -27.161 9.643 1.00 76.93 284 ALA A C 1
ATOM 2164 O O . ALA A 1 308 ? 248.724 -28.007 9.856 1.00 81.07 284 ALA A O 1
ATOM 2166 N N . GLU A 1 309 ? 248.133 -25.903 9.310 1.00 75.69 285 GLU A N 1
ATOM 2167 C CA . GLU A 1 309 ? 249.510 -25.482 9.202 1.00 75.46 285 GLU A CA 1
ATOM 2168 C C . GLU A 1 309 ? 250.206 -25.454 10.557 1.00 74.63 285 GLU A C 1
ATOM 2169 O O . GLU A 1 309 ? 251.424 -25.596 10.627 1.00 80.81 285 GLU A O 1
ATOM 2175 N N . LYS A 1 310 ? 249.454 -25.286 11.639 1.00 73.93 286 LYS A N 1
ATOM 2176 C CA . LYS A 1 310 ? 250.066 -25.294 12.965 1.00 70.74 286 LYS A CA 1
ATOM 2177 C C . LYS A 1 310 ? 250.680 -26.651 13.270 1.00 70.77 286 LYS A C 1
ATOM 2178 O O . LYS A 1 310 ? 251.773 -26.714 13.826 1.00 69.91 286 LYS A O 1
ATOM 2192 N N . LYS A 1 312 ? 251.644 -28.757 11.079 1.00 69.06 288 LYS A N 1
ATOM 2193 C CA . LYS A 1 312 ? 252.745 -28.824 10.119 1.00 73.01 288 LYS A CA 1
ATOM 2194 C C . LYS A 1 312 ? 253.993 -28.078 10.632 1.00 73.51 288 LYS A C 1
ATOM 2195 O O . LYS A 1 312 ? 255.085 -28.634 10.663 1.00 71.13 288 LYS A O 1
ATOM 2201 N N . ASN A 1 313 ? 253.824 -26.833 11.066 1.00 71.64 289 ASN A N 1
ATOM 2202 C CA . ASN A 1 313 ? 254.959 -26.038 11.529 1.00 74.04 289 ASN A CA 1
ATOM 2203 C C . ASN A 1 313 ? 255.574 -26.530 12.804 1.00 70.80 289 ASN A C 1
ATOM 2204 O O . ASN A 1 313 ? 256.767 -26.447 12.995 1.00 78.08 289 ASN A O 1
ATOM 2209 N N . GLU A 1 314 ? 254.759 -27.068 13.674 1.00 67.07 290 GLU A N 1
ATOM 2210 C CA . GLU A 1 314 ? 255.218 -27.424 14.992 1.00 68.84 290 GLU A CA 1
ATOM 2211 C C . GLU A 1 314 ? 255.745 -28.836 15.113 1.00 65.99 290 GLU A C 1
ATOM 2212 O O . GLU A 1 314 ? 256.609 -29.085 15.940 1.00 64.12 290 GLU A O 1
ATOM 2218 N N . PHE A 1 315 ? 255.213 -29.766 14.319 1.00 69.19 291 PHE A N 1
ATOM 2219 C CA . PHE A 1 315 ? 255.629 -31.181 14.399 1.00 68.50 291 PHE A CA 1
ATOM 2220 C C . PHE A 1 315 ? 255.962 -31.785 13.054 1.00 72.51 291 PHE A C 1
ATOM 2221 O O . PHE A 1 315 ? 256.304 -32.961 12.963 1.00 77.51 291 PHE A O 1
ATOM 2229 N N . ASP A 1 316 ? 255.873 -30.978 12.010 1.00 72.77 292 ASP A N 1
ATOM 2230 C CA . ASP A 1 316 ? 256.111 -31.450 10.664 1.00 73.72 292 ASP A CA 1
ATOM 2231 C C . ASP A 1 316 ? 255.170 -32.598 10.306 1.00 66.38 292 ASP A C 1
ATOM 2232 O O . ASP A 1 316 ? 255.545 -33.501 9.586 1.00 65.98 292 ASP A O 1
ATOM 2237 N N . TRP A 1 317 ? 253.936 -32.504 10.782 1.00 62.13 293 TRP A N 1
ATOM 2238 C CA . TRP A 1 317 ? 252.918 -33.497 10.520 1.00 57.76 293 TRP A CA 1
ATOM 2239 C C . TRP A 1 317 ? 251.965 -33.105 9.388 1.00 58.96 293 TRP A C 1
ATOM 2240 O O . TRP A 1 317 ? 251.495 -31.951 9.272 1.00 57.63 293 TRP A O 1
ATOM 2251 N N . GLU A 1 318 ? 251.665 -34.110 8.580 1.00 60.75 294 GLU A N 1
ATOM 2252 C CA . GLU A 1 318 ? 250.736 -34.011 7.470 1.00 63.95 294 GLU A CA 1
ATOM 2253 C C . GLU A 1 318 ? 250.003 -35.331 7.364 1.00 58.82 294 GLU A C 1
ATOM 2254 O O . GLU A 1 318 ? 250.489 -36.355 7.828 1.00 54.03 294 GLU A O 1
ATOM 2260 N N . PRO A 1 319 ? 248.819 -35.303 6.755 1.00 60.88 295 PRO A N 1
ATOM 2261 C CA . PRO A 1 319 ? 248.118 -36.536 6.534 1.00 60.66 295 PRO A CA 1
ATOM 2262 C C . PRO A 1 319 ? 248.909 -37.365 5.528 1.00 60.99 295 PRO A C 1
ATOM 2263 O O . PRO A 1 319 ? 249.486 -36.793 4.611 1.00 65.79 295 PRO A O 1
ATOM 2267 N N . LYS A 1 320 ? 248.925 -38.677 5.749 1.00 58.59 296 LYS A N 1
ATOM 2268 C CA . LYS A 1 320 ? 249.553 -39.720 4.941 1.00 58.84 296 LYS A CA 1
ATOM 2269 C C . LYS A 1 320 ? 248.691 -40.203 3.800 1.00 55.12 296 LYS A C 1
ATOM 2270 O O . LYS A 1 320 ? 249.193 -40.890 2.914 1.00 63.52 296 LYS A O 1
ATOM 2276 N N . TYR A 1 321 ? 247.390 -40.019 3.943 1.00 50.43 297 TYR A N 1
ATOM 2277 C CA . TYR A 1 321 ? 246.425 -40.399 2.941 1.00 53.08 297 TYR A CA 1
ATOM 2278 C C . TYR A 1 321 ? 245.916 -39.245 2.133 1.00 57.37 297 TYR A C 1
ATOM 2279 O O . TYR A 1 321 ? 245.792 -38.139 2.646 1.00 57.30 297 TYR A O 1
ATOM 2288 N N . THR A 1 322 ? 245.606 -39.530 0.860 1.00 57.69 298 THR A N 1
ATOM 2289 C CA . THR A 1 322 ? 244.907 -38.597 0.005 1.00 54.71 298 THR A CA 1
ATOM 2290 C C . THR A 1 322 ? 243.473 -39.140 0.099 1.00 54.25 298 THR A C 1
ATOM 2291 O O . THR A 1 322 ? 243.257 -40.305 0.423 1.00 49.21 298 THR A O 1
ATOM 2295 N N . PHE A 1 323 ? 242.489 -38.317 -0.218 1.00 55.87 299 PHE A N 1
ATOM 2296 C CA . PHE A 1 323 ? 241.117 -38.767 -0.170 1.00 52.81 299 PHE A CA 1
ATOM 2297 C C . PHE A 1 323 ? 240.870 -39.892 -1.172 1.00 57.15 299 PHE A C 1
ATOM 2298 O O . PHE A 1 323 ? 240.160 -40.837 -0.880 1.00 64.66 299 PHE A O 1
ATOM 2306 N N . GLU A 1 324 ? 241.467 -39.788 -2.356 1.00 64.22 300 GLU A N 1
ATOM 2307 C CA . GLU A 1 324 ? 241.288 -40.763 -3.419 1.00 62.61 300 GLU A CA 1
ATOM 2308 C C . GLU A 1 324 ? 241.724 -42.141 -2.948 1.00 61.51 300 GLU A C 1
ATOM 2309 O O . GLU A 1 324 ? 241.023 -43.134 -3.135 1.00 62.03 300 GLU A O 1
ATOM 2315 N N . GLN A 1 325 ? 242.868 -42.171 -2.299 1.00 62.70 301 GLN A N 1
ATOM 2316 C CA . GLN A 1 325 ? 243.414 -43.395 -1.731 1.00 68.11 301 GLN A CA 1
ATOM 2317 C C . GLN A 1 325 ? 242.576 -43.904 -0.539 1.00 63.75 301 GLN A C 1
ATOM 2318 O O . GLN A 1 325 ? 242.241 -45.085 -0.459 1.00 65.97 301 GLN A O 1
ATOM 2324 N N . GLY A 1 326 ? 242.269 -43.016 0.406 1.00 58.58 302 GLY A N 1
ATOM 2325 C CA . GLY A 1 326 ? 241.491 -43.390 1.580 1.00 52.83 302 GLY A CA 1
ATOM 2326 C C . GLY A 1 326 ? 240.127 -43.943 1.214 1.00 50.35 302 GLY A C 1
ATOM 2327 O O . GLY A 1 326 ? 239.695 -44.970 1.746 1.00 46.57 302 GLY A O 1
ATOM 2328 N N . LEU A 1 327 ? 239.449 -43.256 0.299 1.00 48.75 303 LEU A N 1
ATOM 2329 C CA . LEU A 1 327 ? 238.097 -43.628 -0.104 1.00 46.80 303 LEU A CA 1
ATOM 2330 C C . LEU A 1 327 ? 238.068 -45.011 -0.681 1.00 48.26 303 LEU A C 1
ATOM 2331 O O . LEU A 1 327 ? 237.185 -45.814 -0.385 1.00 46.99 303 LEU A O 1
ATOM 2336 N N . GLN A 1 328 ? 239.050 -45.291 -1.513 1.00 55.33 304 GLN A N 1
ATOM 2337 C CA . GLN A 1 328 ? 239.145 -46.597 -2.141 1.00 59.49 304 GLN A CA 1
ATOM 2338 C C . GLN A 1 328 ? 239.318 -47.728 -1.111 1.00 58.66 304 GLN A C 1
ATOM 2339 O O . GLN A 1 328 ? 238.597 -48.723 -1.170 1.00 61.25 304 GLN A O 1
ATOM 2345 N N . GLU A 1 329 ? 240.237 -47.562 -0.166 1.00 56.63 305 GLU A N 1
ATOM 2346 C CA . GLU A 1 329 ? 240.454 -48.576 0.860 1.00 55.08 305 GLU A CA 1
ATOM 2347 C C . GLU A 1 329 ? 239.237 -48.762 1.701 1.00 53.00 305 GLU A C 1
ATOM 2348 O O . GLU A 1 329 ? 238.919 -49.881 2.122 1.00 51.76 305 GLU A O 1
ATOM 2354 N N . THR A 1 330 ? 238.555 -47.661 1.960 1.00 52.83 306 THR A N 1
ATOM 2355 C CA . THR A 1 330 ? 237.375 -47.709 2.788 1.00 53.23 306 THR A CA 1
ATOM 2356 C C . THR A 1 330 ? 236.305 -48.507 2.065 1.00 51.06 306 THR A C 1
ATOM 2357 O O . THR A 1 330 ? 235.691 -49.388 2.657 1.00 55.66 306 THR A O 1
ATOM 2361 N N . VAL A 1 331 ? 236.050 -48.175 0.812 1.00 51.56 307 VAL A N 1
ATOM 2362 C CA . VAL A 1 331 ? 235.028 -48.886 0.047 1.00 57.87 307 VAL A CA 1
ATOM 2363 C C . VAL A 1 331 ? 235.326 -50.383 0.097 1.00 62.74 307 VAL A C 1
ATOM 2364 O O . VAL A 1 331 ? 234.428 -51.187 0.384 1.00 63.99 307 VAL A O 1
ATOM 2368 N N . GLN A 1 332 ? 236.576 -50.757 -0.178 1.00 62.33 308 GLN A N 1
ATOM 2369 C CA . GLN A 1 332 ? 236.971 -52.167 -0.110 1.00 66.69 308 GLN A CA 1
ATOM 2370 C C . GLN A 1 332 ? 236.664 -52.755 1.259 1.00 62.43 308 GLN A C 1
ATOM 2371 O O . GLN A 1 332 ? 236.118 -53.856 1.337 1.00 57.59 308 GLN A O 1
ATOM 2377 N N . TRP A 1 333 ? 237.010 -52.024 2.326 1.00 52.98 309 TRP A N 1
ATOM 2378 C CA . TRP A 1 333 ? 236.773 -52.504 3.666 1.00 50.38 309 TRP A CA 1
ATOM 2379 C C . TRP A 1 333 ? 235.305 -52.877 3.820 1.00 51.14 309 TRP A C 1
ATOM 2380 O O . TRP A 1 333 ? 234.976 -53.970 4.308 1.00 47.90 309 TRP A O 1
ATOM 2391 N N . TYR A 1 334 ? 234.409 -51.989 3.402 1.00 50.24 310 TYR A N 1
ATOM 2392 C CA . TYR A 1 334 ? 232.982 -52.288 3.527 1.00 52.47 310 TYR A CA 1
ATOM 2393 C C . TYR A 1 334 ? 232.539 -53.460 2.681 1.00 54.63 310 TYR A C 1
ATOM 2394 O O . TYR A 1 334 ? 231.658 -54.222 3.117 1.00 57.47 310 TYR A O 1
ATOM 2403 N N . GLU A 1 335 ? 233.133 -53.626 1.501 1.00 57.37 311 GLU A N 1
ATOM 2404 C CA . GLU A 1 335 ? 232.805 -54.776 0.659 1.00 59.32 311 GLU A CA 1
ATOM 2405 C C . GLU A 1 335 ? 233.207 -56.045 1.376 1.00 58.49 311 GLU A C 1
ATOM 2406 O O . GLU A 1 335 ? 232.455 -57.031 1.404 1.00 58.31 311 GLU A O 1
ATOM 2412 N N . LYS A 1 336 ? 234.366 -56.007 2.022 1.00 61.16 312 LYS A N 1
ATOM 2413 C CA . LYS A 1 336 ? 234.876 -57.184 2.734 1.00 66.40 312 LYS A CA 1
ATOM 2414 C C . LYS A 1 336 ? 234.328 -57.427 4.126 1.00 59.57 312 LYS A C 1
ATOM 2415 O O . LYS A 1 336 ? 234.577 -58.474 4.668 1.00 57.78 312 LYS A O 1
ATOM 2421 N N . ASN A 1 337 ? 233.570 -56.494 4.701 1.00 57.08 313 ASN A N 1
ATOM 2422 C CA . ASN A 1 337 ? 233.077 -56.671 6.072 1.00 56.40 313 ASN A CA 1
ATOM 2423 C C . ASN A 1 337 ? 231.574 -56.582 6.297 1.00 58.73 313 ASN A C 1
ATOM 2424 O O . ASN A 1 337 ? 231.121 -55.909 7.200 1.00 58.49 313 ASN A O 1
ATOM 2429 N N . GLU A 1 338 ? 230.794 -57.324 5.524 1.00 71.70 314 GLU A N 1
ATOM 2430 C CA . GLU A 1 338 ? 229.348 -57.322 5.741 1.00 73.02 314 GLU A CA 1
ATOM 2431 C C . GLU A 1 338 ? 229.010 -57.892 7.107 1.00 67.32 314 GLU A C 1
ATOM 2432 O O . GLU A 1 338 ? 228.037 -57.469 7.718 1.00 70.01 314 GLU A O 1
ATOM 2438 N N . GLU A 1 339 ? 229.814 -58.824 7.606 1.00 66.08 315 GLU A N 1
ATOM 2439 C CA . GLU A 1 339 ? 229.547 -59.364 8.934 1.00 73.83 315 GLU A CA 1
ATOM 2440 C C . GLU A 1 339 ? 229.539 -58.249 9.993 1.00 70.15 315 GLU A C 1
ATOM 2441 O O . GLU A 1 339 ? 228.823 -58.345 10.994 1.00 76.91 315 GLU A O 1
ATOM 2447 N N . TRP A 1 340 ? 230.361 -57.222 9.789 1.00 58.56 316 TRP A N 1
ATOM 2448 C CA . TRP A 1 340 ? 230.450 -56.126 10.726 1.00 53.31 316 TRP A CA 1
ATOM 2449 C C . TRP A 1 340 ? 229.314 -55.124 10.611 1.00 54.40 316 TRP A C 1
ATOM 2450 O O . TRP A 1 340 ? 228.753 -54.738 11.627 1.00 64.06 316 TRP A O 1
ATOM 2461 N N . TRP A 1 341 ? 228.969 -54.692 9.404 1.00 58.51 317 TRP A N 1
ATOM 2462 C CA . TRP A 1 341 ? 227.923 -53.663 9.247 1.00 58.08 317 TRP A CA 1
ATOM 2463 C C . TRP A 1 341 ? 226.481 -54.159 9.092 1.00 63.88 317 TRP A C 1
ATOM 2464 O O . TRP A 1 341 ? 225.545 -53.433 9.427 1.00 64.57 317 TRP A O 1
ATOM 2475 N N . LYS A 1 342 ? 226.284 -55.379 8.601 1.00 65.02 318 LYS A N 1
ATOM 2476 C CA . LYS A 1 342 ? 224.916 -55.912 8.492 1.00 66.07 318 LYS A CA 1
ATOM 2477 C C . LYS A 1 342 ? 224.093 -55.808 9.783 1.00 59.50 318 LYS A C 1
ATOM 2478 O O . LYS A 1 342 ? 222.983 -55.292 9.743 1.00 57.68 318 LYS A O 1
ATOM 2484 N N . PRO A 1 343 ? 224.651 -56.242 10.932 1.00 54.74 319 PRO A N 1
ATOM 2485 C CA . PRO A 1 343 ? 223.905 -56.210 12.188 1.00 52.45 319 PRO A CA 1
ATOM 2486 C C . PRO A 1 343 ? 223.595 -54.800 12.663 1.00 52.15 319 PRO A C 1
ATOM 2487 O O . PRO A 1 343 ? 222.617 -54.611 13.341 1.00 53.95 319 PRO A O 1
ATOM 2491 N N . LEU A 1 344 ? 224.390 -53.820 12.255 1.00 51.04 320 LEU A N 1
ATOM 2492 C CA . LEU A 1 344 ? 224.177 -52.432 12.632 1.00 50.24 320 LEU A CA 1
ATOM 2493 C C . LEU A 1 344 ? 223.293 -51.640 11.659 1.00 56.46 320 LEU A C 1
ATOM 2494 O O . LEU A 1 344 ? 223.161 -50.427 11.789 1.00 58.12 320 LEU A O 1
ATOM 2499 N N . LYS A 1 345 ? 222.698 -52.278 10.663 1.00 61.80 321 LYS A N 1
ATOM 2500 C CA . LYS A 1 345 ? 221.960 -51.480 9.693 1.00 58.77 321 LYS A CA 1
ATOM 2501 C C . LYS A 1 345 ? 220.433 -51.555 9.670 1.00 58.15 321 LYS A C 1
ATOM 2502 O O . LYS A 1 345 ? 219.766 -50.513 9.871 1.00 54.11 321 LYS A O 1
ATOM 2508 N N . ALA B 1 24 ? 185.472 -30.498 51.431 1.00 82.06 0 ALA B N 1
ATOM 2509 C CA . ALA B 1 24 ? 186.174 -30.338 52.726 1.00 83.13 0 ALA B CA 1
ATOM 2510 C C . ALA B 1 24 ? 187.647 -30.816 52.666 1.00 81.46 0 ALA B C 1
ATOM 2511 O O . ALA B 1 24 ? 188.520 -30.173 53.251 1.00 98.83 0 ALA B O 1
ATOM 2521 N N . ASN B 1 26 ? 191.380 -32.419 50.639 1.00 54.69 2 ASN B N 1
ATOM 2522 C CA . ASN B 1 26 ? 192.236 -32.321 49.459 1.00 52.99 2 ASN B CA 1
ATOM 2523 C C . ASN B 1 26 ? 193.110 -33.535 49.407 1.00 49.19 2 ASN B C 1
ATOM 2524 O O . ASN B 1 26 ? 193.940 -33.727 50.264 1.00 51.74 2 ASN B O 1
ATOM 2529 N N . ILE B 1 27 ? 192.954 -34.318 48.351 1.00 49.02 3 ILE B N 1
ATOM 2530 C CA . ILE B 1 27 ? 193.615 -35.581 48.244 1.00 48.62 3 ILE B CA 1
ATOM 2531 C C . ILE B 1 27 ? 194.583 -35.674 47.068 1.00 47.90 3 ILE B C 1
ATOM 2532 O O . ILE B 1 27 ? 194.243 -35.330 45.945 1.00 56.11 3 ILE B O 1
ATOM 2537 N N . LEU B 1 28 ? 195.790 -36.142 47.349 1.00 45.11 4 LEU B N 1
ATOM 2538 C CA . LEU B 1 28 ? 196.802 -36.346 46.334 1.00 46.03 4 LEU B CA 1
ATOM 2539 C C . LEU B 1 28 ? 196.804 -37.827 45.990 1.00 50.63 4 LEU B C 1
ATOM 2540 O O . LEU B 1 28 ? 197.079 -38.676 46.836 1.00 49.24 4 LEU B O 1
ATOM 2545 N N . VAL B 1 29 ? 196.526 -38.129 44.730 1.00 56.64 5 VAL B N 1
ATOM 2546 C CA . VAL B 1 29 ? 196.498 -39.498 44.267 1.00 51.94 5 VAL B CA 1
ATOM 2547 C C . VAL B 1 29 ? 197.704 -39.726 43.360 1.00 48.31 5 VAL B C 1
ATOM 2548 O O . VAL B 1 29 ? 197.741 -39.221 42.254 1.00 48.46 5 VAL B O 1
ATOM 2552 N N . THR B 1 30 ? 198.724 -40.417 43.854 1.00 43.38 6 THR B N 1
ATOM 2553 C CA . THR B 1 30 ? 199.881 -40.705 43.029 1.00 45.24 6 THR B CA 1
ATOM 2554 C C . THR B 1 30 ? 199.510 -41.906 42.177 1.00 49.13 6 THR B C 1
ATOM 2555 O O . THR B 1 30 ? 198.743 -42.757 42.615 1.00 55.82 6 THR B O 1
ATOM 2559 N N . GLY B 1 31 ? 200.034 -41.980 40.963 1.00 42.26 7 GLY B N 1
ATOM 2560 C CA . GLY B 1 31 ? 199.706 -43.096 40.082 1.00 45.66 7 GLY B CA 1
ATOM 2561 C C . GLY B 1 31 ? 198.255 -43.037 39.622 1.00 47.25 7 GLY B C 1
ATOM 2562 O O . GLY B 1 31 ? 197.668 -44.045 39.177 1.00 42.68 7 GLY B O 1
ATOM 2563 N N . GLY B 1 32 ? 197.684 -41.840 39.675 1.00 41.35 8 GLY B N 1
ATOM 2564 C CA . GLY B 1 32 ? 196.285 -41.655 39.313 1.00 46.11 8 GLY B CA 1
ATOM 2565 C C . GLY B 1 32 ? 195.933 -41.727 37.847 1.00 49.11 8 GLY B C 1
ATOM 2566 O O . GLY B 1 32 ? 194.769 -41.549 37.511 1.00 48.94 8 GLY B O 1
ATOM 2567 N N . ALA B 1 33 ? 196.928 -41.906 36.967 1.00 53.84 9 ALA B N 1
ATOM 2568 C CA . ALA B 1 33 ? 196.676 -42.055 35.507 1.00 56.48 9 ALA B CA 1
ATOM 2569 C C . ALA B 1 33 ? 196.749 -43.518 35.116 1.00 56.70 9 ALA B C 1
ATOM 2570 O O . ALA B 1 33 ? 196.697 -43.857 33.937 1.00 56.36 9 ALA B O 1
ATOM 2572 N N . GLY B 1 34 ? 196.926 -44.379 36.118 1.00 54.71 10 GLY B N 1
ATOM 2573 C CA . GLY B 1 34 ? 197.006 -45.799 35.900 1.00 48.62 10 GLY B CA 1
ATOM 2574 C C . GLY B 1 34 ? 195.644 -46.432 36.023 1.00 48.82 10 GLY B C 1
ATOM 2575 O O . GLY B 1 34 ? 194.598 -45.761 36.040 1.00 51.25 10 GLY B O 1
ATOM 2576 N N . PHE B 1 35 ? 195.660 -47.748 36.087 1.00 47.70 11 PHE B N 1
ATOM 2577 C CA . PHE B 1 35 ? 194.426 -48.517 36.110 1.00 51.70 11 PHE B CA 1
ATOM 2578 C C . PHE B 1 35 ? 193.605 -48.243 37.352 1.00 49.49 11 PHE B C 1
ATOM 2579 O O . PHE B 1 35 ? 192.526 -47.663 37.271 1.00 53.02 11 PHE B O 1
ATOM 2587 N N . ILE B 1 36 ? 194.123 -48.634 38.494 1.00 47.64 12 ILE B N 1
ATOM 2588 C CA . ILE B 1 36 ? 193.389 -48.443 39.729 1.00 49.40 12 ILE B CA 1
ATOM 2589 C C . ILE B 1 36 ? 193.306 -46.945 40.061 1.00 48.69 12 ILE B C 1
ATOM 2590 O O . ILE B 1 36 ? 192.259 -46.447 40.459 1.00 44.65 12 ILE B O 1
ATOM 2595 N N . GLY B 1 37 ? 194.418 -46.245 39.886 1.00 45.64 13 GLY B N 1
ATOM 2596 C CA . GLY B 1 37 ? 194.468 -44.844 40.195 1.00 47.88 13 GLY B CA 1
ATOM 2597 C C . GLY B 1 37 ? 193.415 -44.012 39.493 1.00 47.52 13 GLY B C 1
ATOM 2598 O O . GLY B 1 37 ? 192.741 -43.214 40.135 1.00 49.39 13 GLY B O 1
ATOM 2599 N N . SER B 1 38 ? 193.266 -44.217 38.190 1.00 46.80 14 SER B N 1
ATOM 2600 C CA . SER B 1 38 ? 192.314 -43.452 37.407 1.00 47.29 14 SER B CA 1
ATOM 2601 C C . SER B 1 38 ? 190.934 -43.765 37.929 1.00 49.84 14 SER B C 1
ATOM 2602 O O . SER B 1 38 ? 190.132 -42.848 38.169 1.00 48.67 14 SER B O 1
ATOM 2605 N N . ASN B 1 39 ? 190.653 -45.054 38.116 1.00 51.87 15 ASN B N 1
ATOM 2606 C CA . ASN B 1 39 ? 189.351 -45.478 38.660 1.00 50.95 15 ASN B CA 1
ATOM 2607 C C . ASN B 1 39 ? 189.038 -44.782 39.989 1.00 46.35 15 ASN B C 1
ATOM 2608 O O . ASN B 1 39 ? 187.921 -44.290 40.194 1.00 45.06 15 ASN B O 1
ATOM 2613 N N . PHE B 1 40 ? 190.049 -44.714 40.850 1.00 42.63 16 PHE B N 1
ATOM 2614 C CA . PHE B 1 40 ? 189.928 -44.044 42.129 1.00 44.78 16 PHE B CA 1
ATOM 2615 C C . PHE B 1 40 ? 189.632 -42.562 41.948 1.00 41.20 16 PHE B C 1
ATOM 2616 O O . PHE B 1 40 ? 188.690 -42.033 42.535 1.00 42.36 16 PHE B O 1
ATOM 2624 N N . VAL B 1 41 ? 190.387 -41.900 41.091 1.00 39.14 17 VAL B N 1
ATOM 2625 C CA . VAL B 1 41 ? 190.113 -40.499 40.808 1.00 40.38 17 VAL B CA 1
ATOM 2626 C C . VAL B 1 41 ? 188.659 -40.319 40.388 1.00 44.06 17 VAL B C 1
ATOM 2627 O O . VAL B 1 41 ? 187.968 -39.443 40.909 1.00 48.89 17 VAL B O 1
ATOM 2631 N N . HIS B 1 42 ? 188.167 -41.148 39.470 1.00 46.25 18 HIS B N 1
ATOM 2632 C CA . HIS B 1 42 ? 186.760 -41.023 39.061 1.00 51.99 18 HIS B CA 1
ATOM 2633 C C . HIS B 1 42 ? 185.814 -41.269 40.219 1.00 49.01 18 HIS B C 1
ATOM 2634 O O . HIS B 1 42 ? 184.832 -40.535 40.408 1.00 49.28 18 HIS B O 1
ATOM 2641 N N . TYR B 1 43 ? 186.130 -42.284 41.017 1.00 48.24 19 TYR B N 1
ATOM 2642 C CA . TYR B 1 43 ? 185.277 -42.649 42.153 1.00 51.19 19 TYR B CA 1
ATOM 2643 C C . TYR B 1 43 ? 185.116 -41.521 43.177 1.00 50.62 19 TYR B C 1
ATOM 2644 O O . TYR B 1 43 ? 183.995 -41.259 43.649 1.00 44.48 19 TYR B O 1
ATOM 2661 N N . LEU B 1 45 ? 185.788 -38.203 42.736 1.00 56.55 21 LEU B N 1
ATOM 2662 C CA . LEU B 1 45 ? 185.070 -37.048 42.137 1.00 63.23 21 LEU B CA 1
ATOM 2663 C C . LEU B 1 45 ? 183.550 -37.241 42.064 1.00 59.42 21 LEU B C 1
ATOM 2664 O O . LEU B 1 45 ? 182.795 -36.327 42.367 1.00 62.70 21 LEU B O 1
ATOM 2669 N N . GLN B 1 46 ? 183.106 -38.435 41.706 1.00 58.06 22 GLN B N 1
ATOM 2670 C CA . GLN B 1 46 ? 181.668 -38.709 41.664 1.00 64.34 22 GLN B CA 1
ATOM 2671 C C . GLN B 1 46 ? 181.066 -38.829 43.058 1.00 61.36 22 GLN B C 1
ATOM 2672 O O . GLN B 1 46 ? 179.949 -38.418 43.268 1.00 59.74 22 GLN B O 1
ATOM 2678 N N . SER B 1 47 ? 181.817 -39.375 44.013 1.00 61.51 23 SER B N 1
ATOM 2679 C CA . SER B 1 47 ? 181.303 -39.569 45.373 1.00 59.40 23 SER B CA 1
ATOM 2680 C C . SER B 1 47 ? 181.353 -38.347 46.296 1.00 61.07 23 SER B C 1
ATOM 2681 O O . SER B 1 47 ? 180.509 -38.224 47.178 1.00 58.20 23 SER B O 1
ATOM 2684 N N . TYR B 1 48 ? 182.340 -37.467 46.109 1.00 60.52 24 TYR B N 1
ATOM 2685 C CA . TYR B 1 48 ? 182.501 -36.285 46.968 1.00 60.32 24 TYR B CA 1
ATOM 2686 C C . TYR B 1 48 ? 182.575 -35.014 46.131 1.00 64.16 24 TYR B C 1
ATOM 2687 O O . TYR B 1 48 ? 183.627 -34.635 45.619 1.00 61.99 24 TYR B O 1
ATOM 2696 N N . GLU B 1 49 ? 181.441 -34.334 46.038 1.00 68.65 25 GLU B N 1
ATOM 2697 C CA . GLU B 1 49 ? 181.335 -33.147 45.221 1.00 75.32 25 GLU B CA 1
ATOM 2698 C C . GLU B 1 49 ? 182.201 -31.965 45.634 1.00 73.78 25 GLU B C 1
ATOM 2699 O O . GLU B 1 49 ? 182.385 -31.058 44.835 1.00 78.90 25 GLU B O 1
ATOM 2705 N N . THR B 1 50 ? 182.728 -31.961 46.853 1.00 68.29 26 THR B N 1
ATOM 2706 C CA . THR B 1 50 ? 183.542 -30.838 47.327 1.00 62.92 26 THR B CA 1
ATOM 2707 C C . THR B 1 50 ? 185.014 -31.157 47.558 1.00 57.86 26 THR B C 1
ATOM 2708 O O . THR B 1 50 ? 185.762 -30.288 47.958 1.00 59.96 26 THR B O 1
ATOM 2712 N N . TYR B 1 51 ? 185.429 -32.392 47.346 1.00 55.32 27 TYR B N 1
ATOM 2713 C CA . TYR B 1 51 ? 186.830 -32.749 47.512 1.00 53.42 27 TYR B CA 1
ATOM 2714 C C . TYR B 1 51 ? 187.604 -32.346 46.270 1.00 53.38 27 TYR B C 1
ATOM 2715 O O . TYR B 1 51 ? 187.064 -32.350 45.184 1.00 53.80 27 TYR B O 1
ATOM 2724 N N . LYS B 1 52 ? 188.885 -32.044 46.456 1.00 56.66 28 LYS B N 1
ATOM 2725 C CA . LYS B 1 52 ? 189.797 -31.695 45.392 1.00 52.24 28 LYS B CA 1
ATOM 2726 C C . LYS B 1 52 ? 190.674 -32.907 45.216 1.00 49.62 28 LYS B C 1
ATOM 2727 O O . LYS B 1 52 ? 191.247 -33.392 46.180 1.00 43.45 28 LYS B O 1
ATOM 2733 N N . ILE B 1 53 ? 190.802 -33.390 43.987 1.00 51.17 29 ILE B N 1
ATOM 2734 C CA . ILE B 1 53 ? 191.614 -34.552 43.717 1.00 45.77 29 ILE B CA 1
ATOM 2735 C C . ILE B 1 53 ? 192.794 -34.107 42.853 1.00 51.87 29 ILE B C 1
ATOM 2736 O O . ILE B 1 53 ? 192.595 -33.553 41.775 1.00 64.08 29 ILE B O 1
ATOM 2741 N N . ILE B 1 54 ? 194.020 -34.347 43.327 1.00 52.96 30 ILE B N 1
ATOM 2742 C CA . ILE B 1 54 ? 195.226 -33.994 42.582 1.00 47.47 30 ILE B CA 1
ATOM 2743 C C . ILE B 1 54 ? 195.872 -35.269 42.080 1.00 44.62 30 ILE B C 1
ATOM 2744 O O . ILE B 1 54 ? 196.401 -36.061 42.862 1.00 47.88 30 ILE B O 1
ATOM 2749 N N . ASN B 1 55 ? 195.836 -35.466 40.772 1.00 43.99 31 ASN B N 1
ATOM 2750 C CA . ASN B 1 55 ? 196.427 -36.639 40.155 1.00 45.23 31 ASN B CA 1
ATOM 2751 C C . ASN B 1 55 ? 197.891 -36.343 39.863 1.00 46.00 31 ASN B C 1
ATOM 2752 O O . ASN B 1 55 ? 198.202 -35.472 39.047 1.00 54.45 31 ASN B O 1
ATOM 2757 N N . PHE B 1 56 ? 198.776 -37.077 40.534 1.00 39.19 32 PHE B N 1
ATOM 2758 C CA . PHE B 1 56 ? 200.215 -36.893 40.437 1.00 39.09 32 PHE B CA 1
ATOM 2759 C C . PHE B 1 56 ? 200.770 -38.159 39.791 1.00 41.57 32 PHE B C 1
ATOM 2760 O O . PHE B 1 56 ? 200.790 -39.233 40.401 1.00 34.21 32 PHE B O 1
ATOM 2768 N N . ASP B 1 57 ? 201.253 -38.040 38.556 1.00 50.44 33 ASP B N 1
ATOM 2769 C CA . ASP B 1 57 ? 201.692 -39.234 37.823 1.00 47.01 33 ASP B CA 1
ATOM 2770 C C . ASP B 1 57 ? 202.840 -38.952 36.889 1.00 46.66 33 ASP B C 1
ATOM 2771 O O . ASP B 1 57 ? 202.875 -37.906 36.228 1.00 60.30 33 ASP B O 1
ATOM 2776 N N . ALA B 1 58 ? 203.753 -39.910 36.801 1.00 44.56 34 ALA B N 1
ATOM 2777 C CA . ALA B 1 58 ? 204.933 -39.782 35.952 1.00 43.54 34 ALA B CA 1
ATOM 2778 C C . ALA B 1 58 ? 204.679 -40.183 34.511 1.00 44.05 34 ALA B C 1
ATOM 2779 O O . ALA B 1 58 ? 205.529 -39.979 33.657 1.00 48.33 34 ALA B O 1
ATOM 2781 N N . LEU B 1 59 ? 203.490 -40.684 34.217 1.00 46.87 35 LEU B N 1
ATOM 2782 C CA . LEU B 1 59 ? 203.131 -41.096 32.846 1.00 48.59 35 LEU B CA 1
ATOM 2783 C C . LEU B 1 59 ? 204.172 -42.039 32.237 1.00 48.84 35 LEU B C 1
ATOM 2784 O O . LEU B 1 59 ? 204.751 -41.725 31.204 1.00 49.90 35 LEU B O 1
ATOM 2789 N N . THR B 1 60 ? 204.433 -43.158 32.921 1.00 49.47 36 THR B N 1
ATOM 2790 C CA . THR B 1 60 ? 205.342 -44.178 32.443 1.00 50.56 36 THR B CA 1
ATOM 2791 C C . THR B 1 60 ? 204.532 -44.978 31.435 1.00 60.28 36 THR B C 1
ATOM 2792 O O . THR B 1 60 ? 203.410 -44.608 31.099 1.00 67.73 36 THR B O 1
ATOM 2796 N N . TYR B 1 61 ? 205.111 -46.052 30.917 1.00 69.21 37 TYR B N 1
ATOM 2797 C CA . TYR B 1 61 ? 204.412 -46.901 29.988 1.00 69.99 37 TYR B CA 1
ATOM 2798 C C . TYR B 1 61 ? 202.966 -47.199 30.412 1.00 69.82 37 TYR B C 1
ATOM 2799 O O . TYR B 1 61 ? 202.052 -47.111 29.597 1.00 64.64 37 TYR B O 1
ATOM 2808 N N . SER B 1 62 ? 202.753 -47.548 31.678 1.00 69.70 38 SER B N 1
ATOM 2809 C CA . SER B 1 62 ? 201.413 -47.934 32.135 1.00 67.50 38 SER B CA 1
ATOM 2810 C C . SER B 1 62 ? 200.454 -46.777 32.484 1.00 60.93 38 SER B C 1
ATOM 2811 O O . SER B 1 62 ? 199.285 -47.001 32.843 1.00 53.10 38 SER B O 1
ATOM 2814 N N . GLY B 1 63 ? 200.955 -45.550 32.393 1.00 58.13 39 GLY B N 1
ATOM 2815 C CA . GLY B 1 63 ? 200.144 -44.371 32.653 1.00 56.46 39 GLY B CA 1
ATOM 2816 C C . GLY B 1 63 ? 199.502 -43.939 31.354 1.00 59.88 39 GLY B C 1
ATOM 2817 O O . GLY B 1 63 ? 200.168 -43.831 30.333 1.00 75.07 39 GLY B O 1
ATOM 2818 N N . ASN B 1 64 ? 198.223 -43.599 31.420 1.00 62.64 40 ASN B N 1
ATOM 2819 C CA . ASN B 1 64 ? 197.448 -43.225 30.255 1.00 55.64 40 ASN B CA 1
ATOM 2820 C C . ASN B 1 64 ? 196.420 -42.105 30.552 1.00 57.20 40 ASN B C 1
ATOM 2821 O O . ASN B 1 64 ? 195.400 -42.339 31.209 1.00 53.02 40 ASN B O 1
ATOM 2826 N N . LEU B 1 65 ? 196.662 -40.910 30.009 1.00 61.24 41 LEU B N 1
ATOM 2827 C CA . LEU B 1 65 ? 195.760 -39.770 30.215 1.00 63.14 41 LEU B CA 1
ATOM 2828 C C . LEU B 1 65 ? 194.357 -39.950 29.670 1.00 68.45 41 LEU B C 1
ATOM 2829 O O . LEU B 1 65 ? 193.460 -39.204 30.062 1.00 91.17 41 LEU B O 1
ATOM 2834 N N . ASN B 1 66 ? 194.156 -40.917 28.780 1.00 68.05 42 ASN B N 1
ATOM 2835 C CA . ASN B 1 66 ? 192.817 -41.201 28.277 1.00 67.90 42 ASN B CA 1
ATOM 2836 C C . ASN B 1 66 ? 191.932 -41.787 29.351 1.00 62.86 42 ASN B C 1
ATOM 2837 O O . ASN B 1 66 ? 190.717 -41.680 29.285 1.00 60.21 42 ASN B O 1
ATOM 2842 N N . ASN B 1 67 ? 192.552 -42.403 30.350 1.00 61.70 43 ASN B N 1
ATOM 2843 C CA . ASN B 1 67 ? 191.812 -42.977 31.454 1.00 58.74 43 ASN B CA 1
ATOM 2844 C C . ASN B 1 67 ? 191.028 -41.894 32.220 1.00 59.73 43 ASN B C 1
ATOM 2845 O O . ASN B 1 67 ? 190.043 -42.175 32.902 1.00 65.23 43 ASN B O 1
ATOM 2850 N N . VAL B 1 68 ? 191.481 -40.658 32.075 1.00 57.95 44 VAL B N 1
ATOM 2851 C CA . VAL B 1 68 ? 191.011 -39.539 32.851 1.00 59.47 44 VAL B CA 1
ATOM 2852 C C . VAL B 1 68 ? 190.582 -38.340 32.014 1.00 67.03 44 VAL B C 1
ATOM 2853 O O . VAL B 1 68 ? 190.278 -37.262 32.559 1.00 68.25 44 VAL B O 1
ATOM 2857 N N . LYS B 1 69 ? 190.480 -38.515 30.698 1.00 71.71 45 LYS B N 1
ATOM 2858 C CA . LYS B 1 69 ? 190.136 -37.379 29.844 1.00 68.23 45 LYS B CA 1
ATOM 2859 C C . LYS B 1 69 ? 188.718 -36.877 30.081 1.00 66.61 45 LYS B C 1
ATOM 2860 O O . LYS B 1 69 ? 188.446 -35.708 29.815 1.00 72.93 45 LYS B O 1
ATOM 2866 N N . SER B 1 70 ? 187.815 -37.715 30.602 1.00 63.75 46 SER B N 1
ATOM 2867 C CA . SER B 1 70 ? 186.418 -37.266 30.806 1.00 67.80 46 SER B CA 1
ATOM 2868 C C . SER B 1 70 ? 186.277 -36.273 31.935 1.00 64.82 46 SER B C 1
ATOM 2869 O O . SER B 1 70 ? 185.384 -35.445 31.923 1.00 67.35 46 SER B O 1
ATOM 2872 N N . ILE B 1 71 ? 187.173 -36.339 32.906 1.00 65.37 47 ILE B N 1
ATOM 2873 C CA . ILE B 1 71 ? 187.098 -35.442 34.061 1.00 63.35 47 ILE B CA 1
ATOM 2874 C C . ILE B 1 71 ? 188.242 -34.446 34.083 1.00 62.99 47 ILE B C 1
ATOM 2875 O O . ILE B 1 71 ? 188.408 -33.713 35.051 1.00 57.69 47 ILE B O 1
ATOM 2880 N N . GLN B 1 72 ? 189.007 -34.378 33.000 1.00 71.12 48 GLN B N 1
ATOM 2881 C CA . GLN B 1 72 ? 190.179 -33.507 32.994 1.00 76.16 48 GLN B CA 1
ATOM 2882 C C . GLN B 1 72 ? 189.864 -32.033 33.130 1.00 73.97 48 GLN B C 1
ATOM 2883 O O . GLN B 1 72 ? 190.754 -31.272 33.468 1.00 75.17 48 GLN B O 1
ATOM 2889 N N . ASP B 1 73 ? 188.626 -31.634 32.854 1.00 77.15 49 ASP B N 1
ATOM 2890 C CA . ASP B 1 73 ? 188.213 -30.235 32.997 1.00 78.13 49 ASP B CA 1
ATOM 2891 C C . ASP B 1 73 ? 187.281 -30.033 34.201 1.00 79.60 49 ASP B C 1
ATOM 2892 O O . ASP B 1 73 ? 186.675 -28.969 34.342 1.00 77.86 49 ASP B O 1
ATOM 2897 N N . HIS B 1 74 ? 187.177 -31.037 35.073 1.00 70.87 50 HIS B N 1
ATOM 2898 C CA . HIS B 1 74 ? 186.327 -30.943 36.246 1.00 65.14 50 HIS B CA 1
ATOM 2899 C C . HIS B 1 74 ? 186.953 -29.874 37.127 1.00 65.85 50 HIS B C 1
ATOM 2900 O O . HIS B 1 74 ? 188.173 -29.859 37.287 1.00 68.89 50 HIS B O 1
ATOM 2907 N N . PRO B 1 75 ? 186.140 -28.960 37.701 1.00 73.73 51 PRO B N 1
ATOM 2908 C CA . PRO B 1 75 ? 186.698 -27.854 38.534 1.00 70.90 51 PRO B CA 1
ATOM 2909 C C . PRO B 1 75 ? 187.529 -28.265 39.753 1.00 66.57 51 PRO B C 1
ATOM 2910 O O . PRO B 1 75 ? 188.400 -27.524 40.166 1.00 76.63 51 PRO B O 1
ATOM 2914 N N . ASN B 1 76 ? 187.264 -29.441 40.299 1.00 62.05 52 ASN B N 1
ATOM 2915 C CA . ASN B 1 76 ? 188.006 -30.000 41.434 1.00 56.29 52 ASN B CA 1
ATOM 2916 C C . ASN B 1 76 ? 189.139 -30.966 41.098 1.00 53.57 52 ASN B C 1
ATOM 2917 O O . ASN B 1 76 ? 189.705 -31.587 41.995 1.00 52.92 52 ASN B O 1
ATOM 2922 N N . TYR B 1 77 ? 189.471 -31.125 39.826 1.00 53.83 53 TYR B N 1
ATOM 2923 C CA . TYR B 1 77 ? 190.567 -32.025 39.449 1.00 49.26 53 TYR B CA 1
ATOM 2924 C C . TYR B 1 77 ? 191.796 -31.230 39.053 1.00 50.86 53 TYR B C 1
ATOM 2925 O O . TYR B 1 77 ? 191.685 -30.165 38.455 1.00 54.12 53 TYR B O 1
ATOM 2934 N N . TYR B 1 78 ? 192.965 -31.743 39.418 1.00 52.48 54 TYR B N 1
ATOM 2935 C CA . TYR B 1 78 ? 194.235 -31.127 39.072 1.00 53.84 54 TYR B CA 1
ATOM 2936 C C . TYR B 1 78 ? 195.184 -32.246 38.664 1.00 52.28 54 TYR B C 1
ATOM 2937 O O . TYR B 1 78 ? 195.200 -33.313 39.270 1.00 54.87 54 TYR B O 1
ATOM 2946 N N . PHE B 1 79 ? 195.988 -31.995 37.643 1.00 50.70 55 PHE B N 1
ATOM 2947 C CA . PHE B 1 79 ? 196.975 -32.961 37.216 1.00 46.31 55 PHE B CA 1
ATOM 2948 C C . PHE B 1 79 ? 198.374 -32.414 37.424 1.00 44.29 55 PHE B C 1
ATOM 2949 O O . PHE B 1 79 ? 198.636 -31.225 37.232 1.00 46.40 55 PHE B O 1
ATOM 2957 N N . VAL B 1 80 ? 199.284 -33.297 37.790 1.00 40.37 56 VAL B N 1
ATOM 2958 C CA . VAL B 1 80 ? 200.664 -32.927 37.948 1.00 41.48 56 VAL B CA 1
ATOM 2959 C C . VAL B 1 80 ? 201.485 -34.050 37.348 1.00 44.01 56 VAL B C 1
ATOM 2960 O O . VAL B 1 80 ? 201.340 -35.205 37.779 1.00 45.25 56 VAL B O 1
ATOM 2964 N N . LYS B 1 81 ? 202.361 -33.716 36.398 1.00 41.33 57 LYS B N 1
ATOM 2965 C CA . LYS B 1 81 ? 203.240 -34.721 35.840 1.00 44.71 57 LYS B CA 1
ATOM 2966 C C . LYS B 1 81 ? 204.534 -34.746 36.623 1.00 43.60 57 LYS B C 1
ATOM 2967 O O . LYS B 1 81 ? 205.262 -33.751 36.653 1.00 49.10 57 LYS B O 1
ATOM 2973 N N . GLY B 1 82 ? 204.817 -35.869 37.276 1.00 42.00 58 GLY B N 1
ATOM 2974 C CA . GLY B 1 82 ? 206.054 -35.996 38.027 1.00 43.62 58 GLY B CA 1
ATOM 2975 C C . GLY B 1 82 ? 206.260 -37.327 38.737 1.00 45.74 58 GLY B C 1
ATOM 2976 O O . GLY B 1 82 ? 205.324 -38.091 38.948 1.00 42.49 58 GLY B O 1
ATOM 2977 N N . GLU B 1 83 ? 207.512 -37.607 39.091 1.00 47.13 59 GLU B N 1
ATOM 2978 C CA . GLU B 1 83 ? 207.855 -38.790 39.848 1.00 47.95 59 GLU B CA 1
ATOM 2979 C C . GLU B 1 83 ? 207.646 -38.535 41.354 1.00 44.13 59 GLU B C 1
ATOM 2980 O O . GLU B 1 83 ? 207.945 -37.433 41.841 1.00 40.60 59 GLU B O 1
ATOM 2986 N N . ILE B 1 84 ? 207.178 -39.555 42.082 1.00 39.48 60 ILE B N 1
ATOM 2987 C CA . ILE B 1 84 ? 207.069 -39.470 43.552 1.00 44.32 60 ILE B CA 1
ATOM 2988 C C . ILE B 1 84 ? 208.441 -39.368 44.253 1.00 41.88 60 ILE B C 1
ATOM 2989 O O . ILE B 1 84 ? 208.528 -39.046 45.422 1.00 36.85 60 ILE B O 1
ATOM 2994 N N . GLN B 1 85 ? 209.517 -39.669 43.529 1.00 45.53 61 GLN B N 1
ATOM 2995 C CA . GLN B 1 85 ? 210.852 -39.485 44.063 1.00 42.49 61 GLN B CA 1
ATOM 2996 C C . GLN B 1 85 ? 211.204 -37.981 44.095 1.00 43.58 61 GLN B C 1
ATOM 2997 O O . GLN B 1 85 ? 212.221 -37.624 44.663 1.00 44.15 61 GLN B O 1
ATOM 3003 N N . ASN B 1 86 ? 210.404 -37.138 43.434 1.00 42.46 62 ASN B N 1
ATOM 3004 C CA . ASN B 1 86 ? 210.684 -35.714 43.300 1.00 41.51 62 ASN B CA 1
ATOM 3005 C C . ASN B 1 86 ? 210.117 -34.941 44.474 1.00 42.36 62 ASN B C 1
ATOM 3006 O O . ASN B 1 86 ? 209.042 -34.335 44.392 1.00 42.33 62 ASN B O 1
ATOM 3011 N N . GLY B 1 87 ? 210.886 -34.941 45.556 1.00 39.59 63 GLY B N 1
ATOM 3012 C CA . GLY B 1 87 ? 210.494 -34.283 46.762 1.00 36.37 63 GLY B CA 1
ATOM 3013 C C . GLY B 1 87 ? 210.170 -32.825 46.588 1.00 36.12 63 GLY B C 1
ATOM 3014 O O . GLY B 1 87 ? 209.201 -32.358 47.204 1.00 40.42 63 GLY B O 1
ATOM 3015 N N . GLU B 1 88 ? 211.017 -32.075 45.881 1.00 39.10 64 GLU B N 1
ATOM 3016 C CA . GLU B 1 88 ? 210.780 -30.632 45.709 1.00 44.54 64 GLU B CA 1
ATOM 3017 C C . GLU B 1 88 ? 209.416 -30.404 45.091 1.00 49.14 64 GLU B C 1
ATOM 3018 O O . GLU B 1 88 ? 208.626 -29.579 45.600 1.00 49.90 64 GLU B O 1
ATOM 3024 N N . LEU B 1 89 ? 209.125 -31.140 44.007 1.00 46.73 65 LEU B N 1
ATOM 3025 C CA . LEU B 1 89 ? 207.834 -31.021 43.357 1.00 45.38 65 LEU B CA 1
ATOM 3026 C C . LEU B 1 89 ? 206.696 -31.405 44.319 1.00 48.06 65 LEU B C 1
ATOM 3027 O O . LEU B 1 89 ? 205.695 -30.703 44.404 1.00 45.16 65 LEU B O 1
ATOM 3032 N N . LEU B 1 90 ? 206.846 -32.521 45.039 1.00 51.46 66 LEU B N 1
ATOM 3033 C CA . LEU B 1 90 ? 205.836 -32.942 46.002 1.00 48.20 66 LEU B CA 1
ATOM 3034 C C . LEU B 1 90 ? 205.579 -31.886 47.084 1.00 44.78 66 LEU B C 1
ATOM 3035 O O . LEU B 1 90 ? 204.433 -31.624 47.404 1.00 45.19 66 LEU B O 1
ATOM 3040 N N . GLU B 1 91 ? 206.631 -31.311 47.655 1.00 42.90 67 GLU B N 1
ATOM 3041 C CA . GLU B 1 91 ? 206.440 -30.281 48.674 1.00 45.40 67 GLU B CA 1
ATOM 3042 C C . GLU B 1 91 ? 205.646 -29.154 48.118 1.00 46.58 67 GLU B C 1
ATOM 3043 O O . GLU B 1 91 ? 204.711 -28.668 48.727 1.00 48.19 67 GLU B O 1
ATOM 3049 N N . HIS B 1 92 ? 206.075 -28.702 46.957 1.00 48.89 68 HIS B N 1
ATOM 3050 C CA . HIS B 1 92 ? 205.413 -27.605 46.313 1.00 44.72 68 HIS B CA 1
ATOM 3051 C C . HIS B 1 92 ? 203.934 -27.891 46.104 1.00 45.22 68 HIS B C 1
ATOM 3052 O O . HIS B 1 92 ? 203.125 -27.041 46.395 1.00 44.44 68 HIS B O 1
ATOM 3059 N N . VAL B 1 93 ? 203.591 -29.079 45.601 1.00 44.40 69 VAL B N 1
ATOM 3060 C CA . VAL B 1 93 ? 202.203 -29.394 45.354 1.00 47.72 69 VAL B CA 1
ATOM 3061 C C . VAL B 1 93 ? 201.444 -29.430 46.676 1.00 54.81 69 VAL B C 1
ATOM 3062 O O . VAL B 1 93 ? 200.361 -28.875 46.782 1.00 58.37 69 VAL B O 1
ATOM 3066 N N . ILE B 1 94 ? 202.040 -30.048 47.685 1.00 54.03 70 ILE B N 1
ATOM 3067 C CA . ILE B 1 94 ? 201.433 -30.140 48.995 1.00 52.36 70 ILE B CA 1
ATOM 3068 C C . ILE B 1 94 ? 201.110 -28.762 49.608 1.00 54.36 70 ILE B C 1
ATOM 3069 O O . ILE B 1 94 ? 199.978 -28.496 49.998 1.00 44.56 70 ILE B O 1
ATOM 3074 N N . LYS B 1 95 ? 202.103 -27.898 49.704 1.00 55.27 71 LYS B N 1
ATOM 3075 C CA . LYS B 1 95 ? 201.876 -26.570 50.256 1.00 60.39 71 LYS B CA 1
ATOM 3076 C C . LYS B 1 95 ? 200.770 -25.855 49.493 1.00 57.72 71 LYS B C 1
ATOM 3077 O O . LYS B 1 95 ? 199.814 -25.385 50.062 1.00 67.65 71 LYS B O 1
ATOM 3083 N N . GLU B 1 96 ? 200.891 -25.855 48.187 1.00 57.33 72 GLU B N 1
ATOM 3084 C CA . GLU B 1 96 ? 199.981 -25.150 47.323 1.00 55.23 72 GLU B CA 1
ATOM 3085 C C . GLU B 1 96 ? 198.545 -25.631 47.312 1.00 52.45 72 GLU B C 1
ATOM 3086 O O . GLU B 1 96 ? 197.649 -24.830 47.290 1.00 55.30 72 GLU B O 1
ATOM 3092 N N . ARG B 1 97 ? 198.324 -26.932 47.255 1.00 51.74 73 ARG B N 1
ATOM 3093 C CA . ARG B 1 97 ? 196.969 -27.492 47.238 1.00 51.94 73 ARG B CA 1
ATOM 3094 C C . ARG B 1 97 ? 196.437 -27.808 48.622 1.00 58.38 73 ARG B C 1
ATOM 3095 O O . ARG B 1 97 ? 195.365 -28.386 48.757 1.00 62.43 73 ARG B O 1
ATOM 3103 N N . ASP B 1 98 ? 197.199 -27.461 49.658 1.00 60.29 74 ASP B N 1
ATOM 3104 C CA . ASP B 1 98 ? 196.788 -27.701 51.019 1.00 59.69 74 ASP B CA 1
ATOM 3105 C C . ASP B 1 98 ? 196.314 -29.158 51.139 1.00 54.50 74 ASP B C 1
ATOM 3106 O O . ASP B 1 98 ? 195.198 -29.433 51.598 1.00 54.95 74 ASP B O 1
ATOM 3111 N N . VAL B 1 99 ? 197.199 -30.077 50.745 1.00 44.70 75 VAL B N 1
ATOM 3112 C CA . VAL B 1 99 ? 196.925 -31.504 50.765 1.00 48.50 75 VAL B CA 1
ATOM 3113 C C . VAL B 1 99 ? 196.792 -32.065 52.175 1.00 50.56 75 VAL B C 1
ATOM 3114 O O . VAL B 1 99 ? 197.576 -31.725 53.055 1.00 60.28 75 VAL B O 1
ATOM 3118 N N . GLN B 1 100 ? 195.811 -32.944 52.371 1.00 50.03 76 GLN B N 1
ATOM 3119 C CA . GLN B 1 100 ? 195.544 -33.545 53.670 1.00 57.35 76 GLN B CA 1
ATOM 3120 C C . GLN B 1 100 ? 195.701 -35.046 53.706 1.00 54.72 76 GLN B C 1
ATOM 3121 O O . GLN B 1 100 ? 195.850 -35.644 54.772 1.00 57.46 76 GLN B O 1
ATOM 3127 N N . VAL B 1 101 ? 195.621 -35.662 52.544 1.00 52.65 77 VAL B N 1
ATOM 3128 C CA . VAL B 1 101 ? 195.760 -37.089 52.424 1.00 47.37 77 VAL B CA 1
ATOM 3129 C C . VAL B 1 101 ? 196.516 -37.407 51.154 1.00 44.66 77 VAL B C 1
ATOM 3130 O O . VAL B 1 101 ? 196.343 -36.748 50.147 1.00 38.32 77 VAL B O 1
ATOM 3134 N N . ILE B 1 102 ? 197.298 -38.467 51.207 1.00 45.90 78 ILE B N 1
ATOM 3135 C CA . ILE B 1 102 ? 198.016 -38.959 50.057 1.00 43.09 78 ILE B CA 1
ATOM 3136 C C . ILE B 1 102 ? 197.673 -40.433 49.911 1.00 41.93 78 ILE B C 1
ATOM 3137 O O . ILE B 1 102 ? 197.826 -41.192 50.850 1.00 56.74 78 ILE B O 1
ATOM 3142 N N . VAL B 1 103 ? 197.200 -40.835 48.745 1.00 42.57 79 VAL B N 1
ATOM 3143 C CA . VAL B 1 103 ? 196.952 -42.247 48.467 1.00 40.17 79 VAL B CA 1
ATOM 3144 C C . VAL B 1 103 ? 197.979 -42.592 47.403 1.00 38.39 79 VAL B C 1
ATOM 3145 O O . VAL B 1 103 ? 197.951 -42.043 46.294 1.00 38.31 79 VAL B O 1
ATOM 3149 N N . ASN B 1 104 ? 198.865 -43.515 47.736 1.00 36.85 80 ASN B N 1
ATOM 3150 C CA . ASN B 1 104 ? 199.964 -43.859 46.854 1.00 41.23 80 ASN B CA 1
ATOM 3151 C C . ASN B 1 104 ? 199.780 -45.102 45.989 1.00 40.95 80 ASN B C 1
ATOM 3152 O O . ASN B 1 104 ? 200.078 -46.212 46.411 1.00 41.43 80 ASN B O 1
ATOM 3157 N N . PHE B 1 105 ? 199.288 -44.908 44.774 1.00 49.39 81 PHE B N 1
ATOM 3158 C CA . PHE B 1 105 ? 199.130 -46.020 43.822 1.00 51.90 81 PHE B CA 1
ATOM 3159 C C . PHE B 1 105 ? 200.378 -46.168 42.971 1.00 51.71 81 PHE B C 1
ATOM 3160 O O . PHE B 1 105 ? 200.619 -47.236 42.421 1.00 61.63 81 PHE B O 1
ATOM 3168 N N . ALA B 1 106 ? 201.143 -45.085 42.834 1.00 43.53 82 ALA B N 1
ATOM 3169 C CA . ALA B 1 106 ? 202.335 -45.096 41.996 1.00 45.59 82 ALA B CA 1
ATOM 3170 C C . ALA B 1 106 ? 203.208 -46.282 42.261 1.00 47.43 82 ALA B C 1
ATOM 3171 O O . ALA B 1 106 ? 203.595 -46.506 43.389 1.00 53.30 82 ALA B O 1
ATOM 3173 N N . ALA B 1 107 ? 203.515 -47.030 41.192 1.00 66.39 83 ALA B N 1
ATOM 3174 C CA . ALA B 1 107 ? 204.381 -48.226 41.258 1.00 58.35 83 ALA B CA 1
ATOM 3175 C C . ALA B 1 107 ? 204.762 -48.708 39.865 1.00 55.85 83 ALA B C 1
ATOM 3176 O O . ALA B 1 107 ? 204.134 -48.278 38.905 1.00 60.85 83 ALA B O 1
ATOM 3178 N N . GLU B 1 108 ? 205.820 -49.529 39.759 1.00 57.83 84 GLU B N 1
ATOM 3179 C CA . GLU B 1 108 ? 206.255 -50.116 38.477 1.00 66.16 84 GLU B CA 1
ATOM 3180 C C . GLU B 1 108 ? 206.106 -51.616 38.471 1.00 82.77 84 GLU B C 1
ATOM 3181 O O . GLU B 1 108 ? 206.273 -52.244 39.519 1.00 69.60 84 GLU B O 1
ATOM 3187 N N . SER B 1 109 ? 205.746 -52.150 37.284 1.00 97.33 85 SER B N 1
ATOM 3188 C CA . SER B 1 109 ? 205.528 -53.595 37.026 1.00 94.27 85 SER B CA 1
ATOM 3189 C C . SER B 1 109 ? 206.113 -54.034 35.691 1.00 85.54 85 SER B C 1
ATOM 3190 O O . SER B 1 109 ? 207.301 -54.296 35.574 1.00 89.35 85 SER B O 1
ATOM 3193 N N . ILE B 1 119 ? 215.161 -52.224 38.488 1.00 71.87 95 ILE B N 1
ATOM 3194 C CA . ILE B 1 119 ? 216.242 -51.400 39.037 1.00 82.95 95 ILE B CA 1
ATOM 3195 C C . ILE B 1 119 ? 215.717 -49.985 39.403 1.00 93.61 95 ILE B C 1
ATOM 3196 O O . ILE B 1 119 ? 215.930 -49.530 40.528 1.00 93.17 95 ILE B O 1
ATOM 3201 N N . PRO B 1 120 ? 215.131 -49.227 38.440 1.00 112.38 96 PRO B N 1
ATOM 3202 C CA . PRO B 1 120 ? 214.399 -48.028 38.927 1.00 106.05 96 PRO B CA 1
ATOM 3203 C C . PRO B 1 120 ? 212.989 -48.489 39.356 1.00 92.77 96 PRO B C 1
ATOM 3204 O O . PRO B 1 120 ? 212.074 -47.694 39.560 1.00 87.14 96 PRO B O 1
ATOM 3208 N N . PHE B 1 121 ? 212.865 -49.811 39.417 1.00 96.02 97 PHE B N 1
ATOM 3209 C CA . PHE B 1 121 ? 211.726 -50.578 39.887 1.00 87.03 97 PHE B CA 1
ATOM 3210 C C . PHE B 1 121 ? 211.635 -50.422 41.401 1.00 70.70 97 PHE B C 1
ATOM 3211 O O . PHE B 1 121 ? 210.582 -50.197 41.971 1.00 53.96 97 PHE B O 1
ATOM 3219 N N . TYR B 1 122 ? 212.799 -50.552 42.024 1.00 60.02 98 TYR B N 1
ATOM 3220 C CA . TYR B 1 122 ? 212.969 -50.344 43.429 1.00 53.50 98 TYR B CA 1
ATOM 3221 C C . TYR B 1 122 ? 213.016 -48.857 43.704 1.00 54.23 98 TYR B C 1
ATOM 3222 O O . TYR B 1 122 ? 212.567 -48.412 44.768 1.00 56.56 98 TYR B O 1
ATOM 3231 N N . ASP B 1 123 ? 213.572 -48.079 42.774 1.00 53.94 99 ASP B N 1
ATOM 3232 C CA . ASP B 1 123 ? 213.640 -46.629 42.979 1.00 60.51 99 ASP B CA 1
ATOM 3233 C C . ASP B 1 123 ? 212.238 -46.086 43.233 1.00 52.90 99 ASP B C 1
ATOM 3234 O O . ASP B 1 123 ? 211.997 -45.337 44.176 1.00 59.66 99 ASP B O 1
ATOM 3239 N N . THR B 1 124 ? 211.316 -46.471 42.378 1.00 52.46 100 THR B N 1
ATOM 3240 C CA . THR B 1 124 ? 209.965 -45.997 42.493 1.00 49.23 100 THR B CA 1
ATOM 3241 C C . THR B 1 124 ? 209.180 -46.688 43.629 1.00 43.53 100 THR B C 1
ATOM 3242 O O . THR B 1 124 ? 208.554 -46.010 44.449 1.00 50.65 100 THR B O 1
ATOM 3246 N N . ASN B 1 125 ? 209.299 -47.999 43.767 1.00 44.55 101 ASN B N 1
ATOM 3247 C CA . ASN B 1 125 ? 208.507 -48.722 44.772 1.00 46.76 101 ASN B CA 1
ATOM 3248 C C . ASN B 1 125 ? 208.967 -48.554 46.201 1.00 47.35 101 ASN B C 1
ATOM 3249 O O . ASN B 1 125 ? 208.138 -48.442 47.123 1.00 47.56 101 ASN B O 1
ATOM 3254 N N . VAL B 1 126 ? 210.277 -48.524 46.396 1.00 45.73 102 VAL B N 1
ATOM 3255 C CA . VAL B 1 126 ? 210.822 -48.358 47.729 1.00 49.53 102 VAL B CA 1
ATOM 3256 C C . VAL B 1 126 ? 211.184 -46.907 47.987 1.00 49.78 102 VAL B C 1
ATOM 3257 O O . VAL B 1 126 ? 210.566 -46.245 48.811 1.00 56.26 102 VAL B O 1
ATOM 3261 N N . ILE B 1 127 ? 212.114 -46.388 47.204 1.00 49.40 103 ILE B N 1
ATOM 3262 C CA . ILE B 1 127 ? 212.575 -45.026 47.396 1.00 45.86 103 ILE B CA 1
ATOM 3263 C C . ILE B 1 127 ? 211.526 -43.936 47.192 1.00 44.15 103 ILE B C 1
ATOM 3264 O O . ILE B 1 127 ? 211.493 -42.954 47.954 1.00 47.53 103 ILE B O 1
ATOM 3269 N N . GLY B 1 128 ? 210.628 -44.142 46.242 1.00 41.06 104 GLY B N 1
ATOM 3270 C CA . GLY B 1 128 ? 209.487 -43.246 46.078 1.00 44.56 104 GLY B CA 1
ATOM 3271 C C . GLY B 1 128 ? 208.664 -43.222 47.372 1.00 42.52 104 GLY B C 1
ATOM 3272 O O . GLY B 1 128 ? 208.316 -42.150 47.864 1.00 41.24 104 GLY B O 1
ATOM 3273 N N . THR B 1 129 ? 208.369 -44.393 47.936 1.00 39.86 105 THR B N 1
ATOM 3274 C CA . THR B 1 129 ? 207.630 -44.462 49.202 1.00 41.94 105 THR B CA 1
ATOM 3275 C C . THR B 1 129 ? 208.375 -43.720 50.327 1.00 40.37 105 THR B C 1
ATOM 3276 O O . THR B 1 129 ? 207.792 -42.928 51.081 1.00 39.76 105 THR B O 1
ATOM 3280 N N . VAL B 1 130 ? 209.665 -43.961 50.431 1.00 38.26 106 VAL B N 1
ATOM 3281 C CA . VAL B 1 130 ? 210.463 -43.298 51.453 1.00 40.36 106 VAL B CA 1
ATOM 3282 C C . VAL B 1 130 ? 210.354 -41.794 51.277 1.00 40.58 106 VAL B C 1
ATOM 3283 O O . VAL B 1 130 ? 210.211 -41.070 52.266 1.00 45.63 106 VAL B O 1
ATOM 3287 N N . THR B 1 131 ? 210.408 -41.323 50.032 1.00 37.55 107 THR B N 1
ATOM 3288 C CA . THR B 1 131 ? 210.303 -39.895 49.771 1.00 37.07 107 THR B CA 1
ATOM 3289 C C . THR B 1 131 ? 208.975 -39.374 50.301 1.00 38.27 107 THR B C 1
ATOM 3290 O O . THR B 1 131 ? 208.941 -38.314 50.906 1.00 41.14 107 THR B O 1
ATOM 3294 N N . LEU B 1 132 ? 207.892 -40.109 50.080 1.00 38.93 108 LEU B N 1
ATOM 3295 C CA . LEU B 1 132 ? 206.592 -39.698 50.590 1.00 43.24 108 LEU B CA 1
ATOM 3296 C C . LEU B 1 132 ? 206.556 -39.710 52.133 1.00 45.70 108 LEU B C 1
ATOM 3297 O O . LEU B 1 132 ? 205.943 -38.850 52.749 1.00 44.28 108 LEU B O 1
ATOM 3302 N N . LEU B 1 133 ? 207.170 -40.712 52.751 1.00 46.36 109 LEU B N 1
ATOM 3303 C CA . LEU B 1 133 ? 207.176 -40.806 54.203 1.00 40.40 109 LEU B CA 1
ATOM 3304 C C . LEU B 1 133 ? 207.927 -39.617 54.814 1.00 42.43 109 LEU B C 1
ATOM 3305 O O . LEU B 1 133 ? 207.508 -39.047 55.824 1.00 39.25 109 LEU B O 1
ATOM 3310 N N . GLU B 1 134 ? 209.044 -39.239 54.202 1.00 44.21 110 GLU B N 1
ATOM 3311 C CA . GLU B 1 134 ? 209.820 -38.101 54.693 1.00 43.92 110 GLU B CA 1
ATOM 3312 C C . GLU B 1 134 ? 209.015 -36.812 54.631 1.00 43.47 110 GLU B C 1
ATOM 3313 O O . GLU B 1 134 ? 209.047 -35.988 55.511 1.00 55.24 110 GLU B O 1
ATOM 3319 N N . LEU B 1 135 ? 208.251 -36.668 53.592 1.00 52.74 111 LEU B N 1
ATOM 3320 C CA . LEU B 1 135 ? 207.427 -35.517 53.441 1.00 54.31 111 LEU B CA 1
ATOM 3321 C C . LEU B 1 135 ? 206.335 -35.546 54.538 1.00 46.85 111 LEU B C 1
ATOM 3322 O O . LEU B 1 135 ? 206.000 -34.511 55.110 1.00 41.31 111 LEU B O 1
ATOM 3327 N N . VAL B 1 136 ? 205.767 -36.719 54.811 1.00 41.04 112 VAL B N 1
ATOM 3328 C CA . VAL B 1 136 ? 204.755 -36.828 55.851 1.00 45.97 112 VAL B CA 1
ATOM 3329 C C . VAL B 1 136 ? 205.411 -36.536 57.209 1.00 54.73 112 VAL B C 1
ATOM 3330 O O . VAL B 1 136 ? 204.856 -35.799 58.027 1.00 49.44 112 VAL B O 1
ATOM 3334 N N . LYS B 1 137 ? 206.620 -37.049 57.407 1.00 47.00 113 LYS B N 1
ATOM 3335 C CA . LYS B 1 137 ? 207.364 -36.760 58.616 1.00 45.15 113 LYS B CA 1
ATOM 3336 C C . LYS B 1 137 ? 207.484 -35.244 58.852 1.00 49.97 113 LYS B C 1
ATOM 3337 O O . LYS B 1 137 ? 207.385 -34.764 60.000 1.00 60.40 113 LYS B O 1
ATOM 3343 N N . LYS B 1 138 ? 207.697 -34.502 57.774 1.00 46.42 114 LYS B N 1
ATOM 3344 C CA . LYS B 1 138 ? 207.786 -33.053 57.822 1.00 50.89 114 LYS B CA 1
ATOM 3345 C C . LYS B 1 138 ? 206.421 -32.379 57.963 1.00 50.79 114 LYS B C 1
ATOM 3346 O O . LYS B 1 138 ? 206.306 -31.317 58.588 1.00 52.90 114 LYS B O 1
ATOM 3352 N N . TYR B 1 139 ? 205.387 -33.008 57.414 1.00 52.94 115 TYR B N 1
ATOM 3353 C CA . TYR B 1 139 ? 204.011 -32.490 57.523 1.00 53.18 115 TYR B CA 1
ATOM 3354 C C . TYR B 1 139 ? 203.112 -33.580 58.120 1.00 48.09 115 TYR B C 1
ATOM 3355 O O . TYR B 1 139 ? 202.239 -34.111 57.456 1.00 55.53 115 TYR B O 1
ATOM 3364 N N . PRO B 1 140 ? 203.321 -33.912 59.396 1.00 48.19 116 PRO B N 1
ATOM 3365 C CA . PRO B 1 140 ? 202.647 -35.039 60.060 1.00 46.64 116 PRO B CA 1
ATOM 3366 C C . PRO B 1 140 ? 201.141 -35.003 60.140 1.00 47.46 116 PRO B C 1
ATOM 3367 O O . PRO B 1 140 ? 200.549 -35.914 60.722 1.00 43.67 116 PRO B O 1
ATOM 3371 N N . HIS B 1 141 ? 200.518 -33.963 59.593 1.00 52.10 117 HIS B N 1
ATOM 3372 C CA . HIS B 1 141 ? 199.060 -33.895 59.592 1.00 50.92 117 HIS B CA 1
ATOM 3373 C C . HIS B 1 141 ? 198.495 -34.610 58.399 1.00 47.26 117 HIS B C 1
ATOM 3374 O O . HIS B 1 141 ? 197.307 -34.903 58.357 1.00 50.40 117 HIS B O 1
ATOM 3381 N N . ILE B 1 142 ? 199.369 -34.913 57.450 1.00 47.87 118 ILE B N 1
ATOM 3382 C CA . ILE B 1 142 ? 198.998 -35.565 56.209 1.00 44.73 118 ILE B CA 1
ATOM 3383 C C . ILE B 1 142 ? 198.985 -37.074 56.353 1.00 48.14 118 ILE B C 1
ATOM 3384 O O . ILE B 1 142 ? 199.997 -37.700 56.630 1.00 49.12 118 ILE B O 1
ATOM 3389 N N . LYS B 1 143 ? 197.824 -37.658 56.126 1.00 51.85 119 LYS B N 1
ATOM 3390 C CA . LYS B 1 143 ? 197.662 -39.104 56.210 1.00 53.99 119 LYS B CA 1
ATOM 3391 C C . LYS B 1 143 ? 198.166 -39.741 54.904 1.00 49.40 119 LYS B C 1
ATOM 3392 O O . LYS B 1 143 ? 197.961 -39.196 53.818 1.00 53.37 119 LYS B O 1
ATOM 3398 N N . LEU B 1 144 ? 198.823 -40.879 55.019 1.00 45.09 120 LEU B N 1
ATOM 3399 C CA . LEU B 1 144 ? 199.344 -41.599 53.873 1.00 41.72 120 LEU B CA 1
ATOM 3400 C C . LEU B 1 144 ? 198.788 -43.022 53.823 1.00 46.49 120 LEU B C 1
ATOM 3401 O O . LEU B 1 144 ? 198.926 -43.792 54.776 1.00 43.29 120 LEU B O 1
ATOM 3406 N N . VAL B 1 145 ? 198.153 -43.364 52.699 1.00 44.68 121 VAL B N 1
ATOM 3407 C CA . VAL B 1 145 ? 197.612 -44.699 52.493 1.00 39.59 121 VAL B CA 1
ATOM 3408 C C . VAL B 1 145 ? 198.496 -45.330 51.437 1.00 41.43 121 VAL B C 1
ATOM 3409 O O . VAL B 1 145 ? 198.496 -44.914 50.273 1.00 45.87 121 VAL B O 1
ATOM 3413 N N . GLN B 1 146 ? 199.322 -46.265 51.881 1.00 42.54 122 GLN B N 1
ATOM 3414 C CA . GLN B 1 146 ? 200.261 -46.975 51.027 1.00 45.58 122 GLN B CA 1
ATOM 3415 C C . GLN B 1 146 ? 199.515 -48.165 50.462 1.00 47.04 122 GLN B C 1
ATOM 3416 O O . GLN B 1 146 ? 199.131 -49.060 51.198 1.00 47.65 122 GLN B O 1
ATOM 3422 N N . VAL B 1 147 ? 199.277 -48.148 49.164 1.00 43.38 123 VAL B N 1
ATOM 3423 C CA . VAL B 1 147 ? 198.508 -49.189 48.528 1.00 43.82 123 VAL B CA 1
ATOM 3424 C C . VAL B 1 147 ? 199.396 -50.358 48.152 1.00 45.24 123 VAL B C 1
ATOM 3425 O O . VAL B 1 147 ? 200.212 -50.256 47.245 1.00 54.81 123 VAL B O 1
ATOM 3429 N N . SER B 1 148 ? 199.196 -51.490 48.813 1.00 44.98 124 SER B N 1
ATOM 3430 C CA . SER B 1 148 ? 200.016 -52.664 48.569 1.00 42.18 124 SER B CA 1
ATOM 3431 C C . SER B 1 148 ? 199.203 -53.830 47.992 1.00 42.44 124 SER B C 1
ATOM 3432 O O . SER B 1 148 ? 198.025 -53.669 47.698 1.00 52.73 124 SER B O 1
ATOM 3435 N N . THR B 1 149 ? 199.841 -55.000 47.897 1.00 41.63 125 THR B N 1
ATOM 3436 C CA . THR B 1 149 ? 199.316 -56.201 47.237 1.00 44.37 125 THR B CA 1
ATOM 3437 C C . THR B 1 149 ? 199.417 -57.475 48.063 1.00 43.97 125 THR B C 1
ATOM 3438 O O . THR B 1 149 ? 200.303 -57.587 48.879 1.00 48.24 125 THR B O 1
ATOM 3442 N N . ASP B 1 150 ? 198.549 -58.451 47.796 1.00 45.29 126 ASP B N 1
ATOM 3443 C CA . ASP B 1 150 ? 198.593 -59.730 48.498 1.00 46.73 126 ASP B CA 1
ATOM 3444 C C . ASP B 1 150 ? 199.802 -60.561 48.129 1.00 46.92 126 ASP B C 1
ATOM 3445 O O . ASP B 1 150 ? 200.101 -61.535 48.800 1.00 50.75 126 ASP B O 1
ATOM 3450 N N . GLU B 1 151 ? 200.504 -60.194 47.062 1.00 55.64 127 GLU B N 1
ATOM 3451 C CA . GLU B 1 151 ? 201.681 -60.9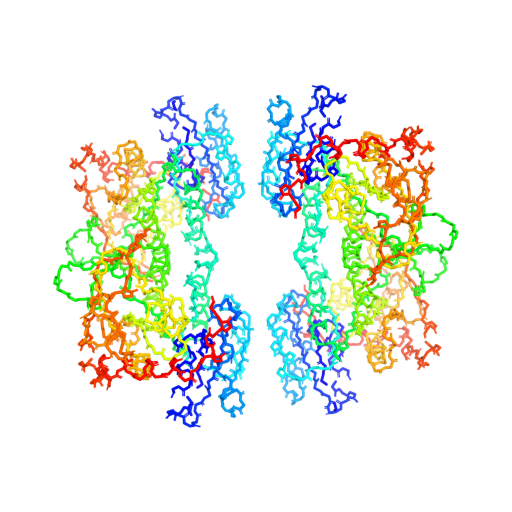69 46.610 1.00 59.40 127 GLU B CA 1
ATOM 3452 C C . GLU B 1 151 ? 202.793 -60.972 47.633 1.00 52.18 127 GLU B C 1
ATOM 3453 O O . GLU B 1 151 ? 203.778 -61.716 47.548 1.00 65.43 127 GLU B O 1
ATOM 3459 N N . VAL B 1 152 ? 202.658 -60.031 48.544 1.00 54.06 128 VAL B N 1
ATOM 3460 C CA . VAL B 1 152 ? 203.550 -59.808 49.653 1.00 49.99 128 VAL B CA 1
ATOM 3461 C C . VAL B 1 152 ? 203.589 -61.009 50.602 1.00 51.67 128 VAL B C 1
ATOM 3462 O O . VAL B 1 152 ? 204.629 -61.285 51.214 1.00 50.23 128 VAL B O 1
ATOM 3466 N N . TYR B 1 153 ? 202.473 -61.731 50.690 1.00 48.23 129 TYR B N 1
ATOM 3467 C CA . TYR B 1 153 ? 202.377 -62.894 51.552 1.00 55.17 129 TYR B CA 1
ATOM 3468 C C . TYR B 1 153 ? 202.918 -64.191 50.937 1.00 64.80 129 TYR B C 1
ATOM 3469 O O . TYR B 1 153 ? 203.023 -65.215 51.618 1.00 72.29 129 TYR B O 1
ATOM 3478 N N . GLY B 1 154 ? 203.249 -64.165 49.652 1.00 79.47 130 GLY B N 1
ATOM 3479 C CA . GLY B 1 154 ? 203.703 -65.374 48.961 1.00 76.89 130 GLY B CA 1
ATOM 3480 C C . GLY B 1 154 ? 202.484 -66.218 48.613 1.00 76.08 130 GLY B C 1
ATOM 3481 O O . GLY B 1 154 ? 201.358 -65.737 48.693 1.00 78.36 130 GLY B O 1
ATOM 3482 N N . SER B 1 155 ? 202.699 -67.476 48.245 1.00 69.08 131 SER B N 1
ATOM 3483 C CA . SER B 1 155 ? 201.605 -68.367 47.873 1.00 67.28 131 SER B CA 1
ATOM 3484 C C . SER B 1 155 ? 201.046 -69.143 49.046 1.00 68.10 131 SER B C 1
ATOM 3485 O O . SER B 1 155 ? 201.755 -69.440 49.997 1.00 74.90 131 SER B O 1
ATOM 3488 N N . LEU B 1 156 ? 199.774 -69.496 48.947 1.00 67.46 132 LEU B N 1
ATOM 3489 C CA . LEU B 1 156 ? 199.111 -70.333 49.929 1.00 70.35 132 LEU B CA 1
ATOM 3490 C C . LEU B 1 156 ? 199.176 -71.773 49.435 1.00 73.93 132 LEU B C 1
ATOM 3491 O O . LEU B 1 156 ? 199.563 -72.038 48.291 1.00 76.39 132 LEU B O 1
ATOM 3496 N N . GLY B 1 157 ? 198.784 -72.707 50.294 1.00 75.62 133 GLY B N 1
ATOM 3497 C CA . GLY B 1 157 ? 198.715 -74.113 49.913 1.00 81.63 133 GLY B CA 1
ATOM 3498 C C . GLY B 1 157 ? 197.356 -74.311 49.267 1.00 85.20 133 GLY B C 1
ATOM 3499 O O . GLY B 1 157 ? 196.805 -73.371 48.700 1.00 85.36 133 GLY B O 1
ATOM 3500 N N . LYS B 1 158 ? 196.816 -75.522 49.350 1.00 88.47 134 LYS B N 1
ATOM 3501 C CA . LYS B 1 158 ? 195.497 -75.803 48.798 1.00 93.11 134 LYS B CA 1
ATOM 3502 C C . LYS B 1 158 ? 194.375 -75.071 49.527 1.00 90.94 134 LYS B C 1
ATOM 3503 O O . LYS B 1 158 ? 193.420 -74.631 48.888 1.00 87.65 134 LYS B O 1
ATOM 3509 N N . THR B 1 159 ? 194.497 -74.932 50.848 1.00 90.19 135 THR B N 1
ATOM 3510 C CA . THR B 1 159 ? 193.474 -74.262 51.668 1.00 89.56 135 THR B CA 1
ATOM 3511 C C . THR B 1 159 ? 194.066 -73.088 52.451 1.00 86.93 135 THR B C 1
ATOM 3512 O O . THR B 1 159 ? 195.270 -72.847 52.395 1.00 82.36 135 THR B O 1
ATOM 3516 N N . GLY B 1 160 ? 193.205 -72.352 53.159 1.00 89.59 136 GLY B N 1
ATOM 3517 C CA . GLY B 1 160 ? 193.614 -71.195 53.962 1.00 81.66 136 GLY B CA 1
ATOM 3518 C C . GLY B 1 160 ? 193.551 -69.873 53.210 1.00 79.98 136 GLY B C 1
ATOM 3519 O O . GLY B 1 160 ? 193.602 -69.845 51.982 1.00 85.81 136 GLY B O 1
ATOM 3520 N N . ARG B 1 161 ? 193.439 -68.773 53.950 1.00 76.52 137 ARG B N 1
ATOM 3521 C CA . ARG B 1 161 ? 193.396 -67.425 53.367 1.00 69.35 137 ARG B CA 1
ATOM 3522 C C . ARG B 1 161 ? 194.277 -66.452 54.123 1.00 71.90 137 ARG B C 1
ATOM 3523 O O . ARG B 1 161 ? 194.412 -66.549 55.338 1.00 74.17 137 ARG B O 1
ATOM 3531 N N . PHE B 1 162 ? 194.849 -65.485 53.413 1.00 72.16 138 PHE B N 1
ATOM 3532 C CA . PHE B 1 162 ? 195.712 -64.501 54.053 1.00 67.09 138 PHE B CA 1
ATOM 3533 C C . PHE B 1 162 ? 194.961 -63.614 55.046 1.00 69.50 138 PHE B C 1
ATOM 3534 O O . PHE B 1 162 ? 193.832 -63.187 54.780 1.00 68.36 138 PHE B O 1
ATOM 3542 N N . THR B 1 163 ? 195.607 -63.325 56.175 1.00 64.52 139 THR B N 1
ATOM 3543 C CA . THR B 1 163 ? 195.083 -62.380 57.156 1.00 60.09 139 THR B CA 1
ATOM 3544 C C . THR B 1 163 ? 196.160 -61.316 57.328 1.00 58.61 139 THR B C 1
ATOM 3545 O O . THR B 1 163 ? 197.285 -61.465 56.823 1.00 70.80 139 THR B O 1
ATOM 3549 N N . GLU B 1 164 ? 195.838 -60.241 58.030 1.00 57.38 140 GLU B N 1
ATOM 3550 C CA . GLU B 1 164 ? 196.804 -59.155 58.222 1.00 56.50 140 GLU B CA 1
ATOM 3551 C C . GLU B 1 164 ? 198.001 -59.580 59.097 1.00 58.17 140 GLU B C 1
ATOM 3552 O O . GLU B 1 164 ? 198.972 -58.851 59.198 1.00 59.76 140 GLU B O 1
ATOM 3558 N N . GLU B 1 165 ? 197.914 -60.747 59.734 1.00 60.23 141 GLU B N 1
ATOM 3559 C CA . GLU B 1 165 ? 198.997 -61.269 60.556 1.00 60.15 141 GLU B CA 1
ATOM 3560 C C . GLU B 1 165 ? 199.764 -62.351 59.805 1.00 55.67 141 GLU B C 1
ATOM 3561 O O . GLU B 1 165 ? 200.653 -62.982 60.346 1.00 56.37 141 GLU B O 1
ATOM 3567 N N . THR B 1 166 ? 199.415 -62.597 58.554 1.00 55.98 142 THR B N 1
ATOM 3568 C CA . THR B 1 166 ? 200.145 -63.590 57.778 1.00 56.59 142 THR B CA 1
ATOM 3569 C C . THR B 1 166 ? 201.533 -63.006 57.560 1.00 50.60 142 THR B C 1
ATOM 3570 O O . THR B 1 166 ? 201.673 -61.827 57.195 1.00 49.74 142 THR B O 1
ATOM 3574 N N . PRO B 1 167 ? 202.567 -63.801 57.813 1.00 52.58 143 PRO B N 1
ATOM 3575 C CA . PRO B 1 167 ? 203.917 -63.267 57.639 1.00 55.28 143 PRO B CA 1
ATOM 3576 C C . PRO B 1 167 ? 204.261 -62.994 56.183 1.00 50.75 143 PRO B C 1
ATOM 3577 O O . PRO B 1 167 ? 203.757 -63.663 55.294 1.00 59.84 143 PRO B O 1
ATOM 3581 N N . LEU B 1 168 ? 205.110 -62.002 55.972 1.00 51.23 144 LEU B N 1
ATOM 3582 C CA . LEU B 1 168 ? 205.531 -61.626 54.650 1.00 47.42 144 LEU B CA 1
ATOM 3583 C C . LEU B 1 168 ? 206.506 -62.652 54.138 1.00 47.65 144 LEU B C 1
ATOM 3584 O O . LEU B 1 168 ? 207.321 -63.129 54.882 1.00 44.98 144 LEU B O 1
ATOM 3589 N N . ALA B 1 169 ? 206.417 -62.960 52.846 1.00 53.17 145 ALA B N 1
ATOM 3590 C CA . ALA B 1 169 ? 207.290 -63.930 52.222 1.00 49.00 145 ALA B CA 1
ATOM 3591 C C . ALA B 1 169 ? 207.227 -63.765 50.703 1.00 55.24 145 ALA B C 1
ATOM 3592 O O . ALA B 1 169 ? 206.947 -64.730 49.958 1.00 55.84 145 ALA B O 1
ATOM 3594 N N . PRO B 1 170 ? 207.527 -62.546 50.223 1.00 49.26 146 PRO B N 1
ATOM 3595 C CA . PRO B 1 170 ? 207.470 -62.273 48.777 1.00 51.97 146 PRO B CA 1
ATOM 3596 C C . PRO B 1 170 ? 208.435 -63.138 47.961 1.00 50.06 146 PRO B C 1
ATOM 3597 O O . PRO B 1 170 ? 209.532 -63.398 48.408 1.00 54.39 146 PRO B O 1
ATOM 3601 N N . ASN B 1 171 ? 207.997 -63.584 46.783 1.00 57.13 147 ASN B N 1
ATOM 3602 C CA . ASN B 1 171 ? 208.794 -64.463 45.932 1.00 54.92 147 ASN B CA 1
ATOM 3603 C C . ASN B 1 171 ? 209.410 -63.782 44.753 1.00 53.86 147 ASN B C 1
ATOM 3604 O O . ASN B 1 171 ? 210.333 -64.334 44.165 1.00 61.30 147 ASN B O 1
ATOM 3609 N N . SER B 1 172 ? 208.914 -62.609 44.378 1.00 50.04 148 SER B N 1
ATOM 3610 C CA . SER B 1 172 ? 209.456 -61.907 43.217 1.00 55.61 148 SER B CA 1
ATOM 3611 C C . SER B 1 172 ? 210.094 -60.566 43.553 1.00 55.99 148 SER B C 1
ATOM 3612 O O . SER B 1 172 ? 209.892 -60.026 44.623 1.00 53.50 148 SER B O 1
ATOM 3615 N N . PRO B 1 173 ? 210.882 -60.042 42.618 1.00 63.79 149 PRO B N 1
ATOM 3616 C CA . PRO B 1 173 ? 211.408 -58.715 42.770 1.00 60.68 149 PRO B CA 1
ATOM 3617 C C . PRO B 1 173 ? 210.296 -57.722 43.005 1.00 54.38 149 PRO B C 1
ATOM 3618 O O . PRO B 1 173 ? 210.393 -56.918 43.922 1.00 69.50 149 PRO B O 1
ATOM 3622 N N . TYR B 1 174 ? 209.231 -57.794 42.211 1.00 53.46 150 TYR B N 1
ATOM 3623 C CA . TYR B 1 174 ? 208.084 -56.894 42.376 1.00 52.67 150 TYR B CA 1
ATOM 3624 C C . TYR B 1 174 ? 207.448 -56.994 43.762 1.00 53.47 150 TYR B C 1
ATOM 3625 O O . TYR B 1 174 ? 207.271 -55.983 44.449 1.00 51.68 150 TYR B O 1
ATOM 3634 N N . SER B 1 175 ? 207.085 -58.196 44.179 1.00 50.93 151 SER B N 1
ATOM 3635 C CA . SER B 1 175 ? 206.438 -58.323 45.475 1.00 51.44 151 SER B CA 1
ATOM 3636 C C . SER B 1 175 ? 207.397 -57.976 46.610 1.00 49.22 151 SER B C 1
ATOM 3637 O O . SER B 1 175 ? 206.980 -57.420 47.621 1.00 60.69 151 SER B O 1
ATOM 3640 N N . SER B 1 176 ? 208.683 -58.253 46.444 1.00 45.55 152 SER B N 1
ATOM 3641 C CA . SER B 1 176 ? 209.651 -57.915 47.501 1.00 45.77 152 SER B CA 1
ATOM 3642 C C . SER B 1 176 ? 209.808 -56.387 47.641 1.00 45.28 152 SER B C 1
ATOM 3643 O O . SER B 1 176 ? 209.953 -55.866 48.735 1.00 46.52 152 SER B O 1
ATOM 3646 N N . SER B 1 177 ? 209.729 -55.674 46.528 1.00 44.64 153 SER B N 1
ATOM 3647 C CA . SER B 1 177 ? 209.810 -54.223 46.536 1.00 43.73 153 SER B CA 1
ATOM 3648 C C . SER B 1 177 ? 208.607 -53.646 47.254 1.00 40.68 153 SER B C 1
ATOM 3649 O O . SER B 1 177 ? 208.691 -52.619 47.906 1.00 46.19 153 SER B O 1
ATOM 3652 N N . LYS B 1 178 ? 207.469 -54.270 47.035 1.00 43.33 154 LYS B N 1
ATOM 3653 C CA . LYS B 1 178 ? 206.206 -53.866 47.635 1.00 49.51 154 LYS B CA 1
ATOM 3654 C C . LYS B 1 178 ? 206.151 -54.115 49.148 1.00 54.03 154 LYS B C 1
ATOM 3655 O O . LYS B 1 178 ? 205.681 -53.261 49.919 1.00 57.22 154 LYS B O 1
ATOM 3661 N N . ALA B 1 179 ? 206.647 -55.277 49.558 1.00 53.25 155 ALA B N 1
ATOM 3662 C CA . ALA B 1 179 ? 206.704 -55.647 50.954 1.00 53.55 155 ALA B CA 1
ATOM 3663 C C . ALA B 1 179 ? 207.673 -54.716 51.673 1.00 54.57 155 ALA B C 1
ATOM 3664 O O . ALA B 1 179 ? 207.462 -54.332 52.824 1.00 48.83 155 ALA B O 1
ATOM 3666 N N . SER B 1 180 ? 208.756 -54.379 50.985 1.00 49.14 156 SER B N 1
ATOM 3667 C CA . SER B 1 180 ? 209.744 -53.497 51.551 1.00 47.84 156 SER B CA 1
ATOM 3668 C C . SER B 1 180 ? 209.119 -52.154 51.882 1.00 47.16 156 SER B C 1
ATOM 3669 O O . SER B 1 180 ? 209.376 -51.584 52.938 1.00 53.13 156 SER B O 1
ATOM 3672 N N . ALA B 1 181 ? 208.303 -51.643 50.982 1.00 44.59 157 ALA B N 1
ATOM 3673 C CA . ALA B 1 181 ? 207.719 -50.344 51.202 1.00 45.42 157 ALA B CA 1
ATOM 3674 C C . ALA B 1 181 ? 206.752 -50.428 52.345 1.00 46.39 157 ALA B C 1
ATOM 3675 O O . ALA B 1 181 ? 206.638 -49.484 53.124 1.00 45.76 157 ALA B O 1
ATOM 3677 N N . ASP B 1 182 ? 206.069 -51.562 52.475 1.00 45.22 158 ASP B N 1
ATOM 3678 C CA . ASP B 1 182 ? 205.103 -51.718 53.584 1.00 47.27 158 ASP B CA 1
ATOM 3679 C C . ASP B 1 182 ? 205.813 -51.694 54.928 1.00 42.94 158 ASP B C 1
ATOM 3680 O O . ASP B 1 182 ? 205.468 -50.918 55.799 1.00 53.58 158 ASP B O 1
ATOM 3693 N N . ILE B 1 184 ? 208.703 -50.600 55.683 1.00 40.06 160 ILE B N 1
ATOM 3694 C CA . ILE B 1 184 ? 209.314 -49.298 55.915 1.00 41.18 160 ILE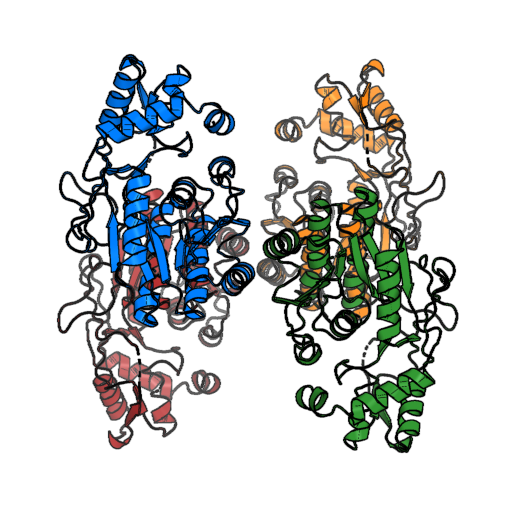 B CA 1
ATOM 3695 C C . ILE B 1 184 ? 208.245 -48.333 56.361 1.00 39.01 160 ILE B C 1
ATOM 3696 O O . ILE B 1 184 ? 208.418 -47.614 57.316 1.00 47.75 160 ILE B O 1
ATOM 3701 N N . ALA B 1 185 ? 207.123 -48.330 55.681 1.00 41.51 161 ALA B N 1
ATOM 3702 C CA . ALA B 1 185 ? 206.039 -47.425 56.049 1.00 47.01 161 ALA B CA 1
ATOM 3703 C C . ALA B 1 185 ? 205.595 -47.636 57.496 1.00 47.46 161 ALA B C 1
ATOM 3704 O O . ALA B 1 185 ? 205.407 -46.684 58.254 1.00 49.22 161 ALA B O 1
ATOM 3706 N N . LEU B 1 186 ? 205.399 -48.889 57.878 1.00 48.65 162 LEU B N 1
ATOM 3707 C CA . LEU B 1 186 ? 204.956 -49.192 59.233 1.00 47.13 162 LEU B CA 1
ATOM 3708 C C . LEU B 1 186 ? 206.045 -48.868 60.247 1.00 49.16 162 LEU B C 1
ATOM 3709 O O . LEU B 1 186 ? 205.740 -48.530 61.380 1.00 50.70 162 LEU B O 1
ATOM 3714 N N . ALA B 1 187 ? 207.313 -48.972 59.852 1.00 46.92 163 ALA B N 1
ATOM 3715 C CA . ALA B 1 187 ? 208.402 -48.619 60.752 1.00 44.94 163 ALA B CA 1
ATOM 3716 C C . ALA B 1 187 ? 208.351 -47.120 61.049 1.00 46.61 163 ALA B C 1
ATOM 3717 O O . ALA B 1 187 ? 208.662 -46.679 62.173 1.00 47.45 163 ALA B O 1
ATOM 3719 N N . TYR B 1 188 ? 207.966 -46.336 60.048 1.00 41.70 164 TYR B N 1
ATOM 3720 C CA . TYR B 1 188 ? 207.823 -44.894 60.266 1.00 48.07 164 TYR B CA 1
ATOM 3721 C C . TYR B 1 188 ? 206.699 -44.583 61.274 1.00 48.16 164 TYR B C 1
ATOM 3722 O O . TYR B 1 188 ? 206.762 -43.614 62.023 1.00 43.46 164 TYR B O 1
ATOM 3731 N N . TYR B 1 189 ? 205.671 -45.411 61.258 1.00 47.03 165 TYR B N 1
ATOM 3732 C CA . TYR B 1 189 ? 204.586 -45.260 62.175 1.00 43.55 165 TYR B CA 1
ATOM 3733 C C . TYR B 1 189 ? 205.062 -45.619 63.555 1.00 50.03 165 TYR B C 1
ATOM 3734 O O . TYR B 1 189 ? 204.838 -44.864 64.507 1.00 46.09 165 TYR B O 1
ATOM 3743 N N . LYS B 1 190 ? 205.724 -46.765 63.680 1.00 50.49 166 LYS B N 1
ATOM 3744 C CA . LYS B 1 190 ? 206.197 -47.190 64.996 1.00 54.02 166 LYS B CA 1
ATOM 3745 C C . LYS B 1 190 ? 207.279 -46.291 65.534 1.00 52.47 166 LYS B C 1
ATOM 3746 O O . LYS B 1 190 ? 207.385 -46.115 66.719 1.00 60.27 166 LYS B O 1
ATOM 3752 N N . THR B 1 191 ? 208.076 -45.694 64.667 1.00 60.44 167 THR B N 1
ATOM 3753 C CA . THR B 1 191 ? 209.164 -44.845 65.137 1.00 57.11 167 THR B CA 1
ATOM 3754 C C . THR B 1 191 ? 208.780 -43.387 65.374 1.00 55.22 167 THR B C 1
ATOM 3755 O O . THR B 1 191 ? 209.249 -42.810 66.336 1.00 57.24 167 THR B O 1
ATOM 3759 N N . TYR B 1 192 ? 207.952 -42.793 64.506 1.00 50.58 168 TYR B N 1
ATOM 3760 C CA . TYR B 1 192 ? 207.557 -41.411 64.671 1.00 47.14 168 TYR B CA 1
ATOM 3761 C C . TYR B 1 192 ? 206.048 -41.191 64.765 1.00 49.35 168 TYR B C 1
ATOM 3762 O O . TYR B 1 192 ? 205.590 -40.059 64.703 1.00 50.88 168 TYR B O 1
ATOM 3771 N N . GLN B 1 193 ? 205.255 -42.241 64.887 1.00 53.68 169 GLN B N 1
ATOM 3772 C CA . GLN B 1 193 ? 203.791 -42.087 64.916 1.00 63.39 169 GLN B CA 1
ATOM 3773 C C . GLN B 1 193 ? 203.197 -41.326 63.701 1.00 54.91 169 GLN B C 1
ATOM 3774 O O . GLN B 1 193 ? 202.180 -40.660 63.810 1.00 55.41 169 GLN B O 1
ATOM 3780 N N . LEU B 1 194 ? 203.795 -41.467 62.532 1.00 54.48 170 LEU B N 1
ATOM 3781 C CA . LEU B 1 194 ? 203.229 -40.839 61.351 1.00 52.42 170 LEU B CA 1
ATOM 3782 C C . LEU B 1 194 ? 201.932 -41.547 60.975 1.00 48.46 170 LEU B C 1
ATOM 3783 O O . LEU B 1 194 ? 201.837 -42.782 61.087 1.00 40.68 170 LEU B O 1
ATOM 3788 N N . PRO B 1 195 ? 200.927 -40.776 60.526 1.00 46.76 171 PRO B N 1
ATOM 3789 C CA . PRO B 1 195 ? 199.626 -41.345 60.123 1.00 48.67 171 PRO B CA 1
ATOM 3790 C C . PRO B 1 195 ? 199.725 -42.111 58.796 1.00 50.86 171 PRO B C 1
ATOM 3791 O O . PRO B 1 195 ? 199.487 -41.560 57.728 1.00 46.72 171 PRO B O 1
ATOM 3795 N N . VAL B 1 196 ? 200.106 -43.378 58.908 1.00 50.23 172 VAL B N 1
ATOM 3796 C CA . VAL B 1 196 ? 200.333 -44.230 57.786 1.00 46.49 172 VAL B CA 1
ATOM 3797 C C . VAL B 1 196 ? 199.499 -45.483 57.887 1.00 48.29 172 VAL B C 1
ATOM 3798 O O . VAL B 1 196 ? 199.475 -46.119 58.936 1.00 42.14 172 VAL B O 1
ATOM 3802 N N . ILE B 1 197 ? 198.824 -45.832 56.783 1.00 47.14 173 ILE B N 1
ATOM 3803 C CA . ILE B 1 197 ? 198.004 -47.030 56.731 1.00 47.76 173 ILE B CA 1
ATOM 3804 C C . ILE B 1 197 ? 198.411 -47.826 55.515 1.00 47.94 173 ILE B C 1
ATOM 3805 O O . ILE B 1 197 ? 198.736 -47.252 54.492 1.00 57.38 173 ILE B O 1
ATOM 3810 N N . VAL B 1 198 ? 198.406 -49.147 55.635 1.00 48.24 174 VAL B N 1
ATOM 3811 C CA . VAL B 1 198 ? 198.769 -50.027 54.536 1.00 46.19 174 VAL B CA 1
ATOM 3812 C C . VAL B 1 198 ? 197.588 -50.898 54.144 1.00 48.94 174 VAL B C 1
ATOM 3813 O O . VAL B 1 198 ? 196.969 -51.492 54.991 1.00 58.02 174 VAL B O 1
ATOM 3817 N N . THR B 1 199 ? 197.261 -50.956 52.855 1.00 58.21 175 THR B N 1
ATOM 3818 C CA . THR B 1 199 ? 196.172 -51.801 52.395 1.00 52.66 175 THR B CA 1
ATOM 3819 C C . THR B 1 199 ? 196.810 -52.818 51.498 1.00 50.22 175 THR B C 1
ATOM 3820 O O . THR B 1 199 ? 197.726 -52.478 50.751 1.00 49.43 175 THR B O 1
ATOM 3824 N N . ARG B 1 200 ? 196.316 -54.050 51.551 1.00 44.31 176 ARG B N 1
ATOM 3825 C CA . ARG B 1 200 ? 196.805 -55.121 50.682 1.00 47.60 176 ARG B CA 1
ATOM 3826 C C . ARG B 1 200 ? 195.604 -55.781 50.028 1.00 47.96 176 ARG B C 1
ATOM 3827 O O . ARG B 1 200 ? 194.725 -56.304 50.720 1.00 51.71 176 ARG B O 1
ATOM 3835 N N . CYS B 1 201 ? 195.540 -55.710 48.703 1.00 49.64 177 CYS B N 1
ATOM 3836 C CA . CYS B 1 201 ? 194.408 -56.274 47.945 1.00 53.89 177 CYS B CA 1
ATOM 3837 C C . CYS B 1 201 ? 194.783 -57.382 46.972 1.00 61.56 177 CYS B C 1
ATOM 3838 O O . CYS B 1 201 ? 195.966 -57.607 46.634 1.00 57.95 177 CYS B O 1
ATOM 3841 N N . SER B 1 202 ? 193.736 -58.064 46.521 1.00 62.30 178 SER B N 1
ATOM 3842 C CA . SER B 1 202 ? 193.869 -59.155 45.580 1.00 65.19 178 SER B CA 1
ATOM 3843 C C . SER B 1 202 ? 193.805 -58.598 44.166 1.00 58.87 178 SER B C 1
ATOM 3844 O O . SER B 1 202 ? 193.777 -57.393 43.969 1.00 63.83 178 SER B O 1
ATOM 3847 N N . ASN B 1 203 ? 193.782 -59.472 43.179 1.00 61.06 179 ASN B N 1
ATOM 3848 C CA . ASN B 1 203 ? 193.808 -59.028 41.802 1.00 59.53 179 ASN B CA 1
ATOM 3849 C C . ASN B 1 203 ? 192.623 -58.192 41.410 1.00 53.98 179 ASN B C 1
ATOM 3850 O O . ASN B 1 203 ? 191.484 -58.622 41.536 1.00 46.43 179 ASN B O 1
ATOM 3855 N N . ASN B 1 204 ? 192.914 -56.993 40.932 1.00 52.80 180 ASN B N 1
ATOM 3856 C CA . ASN B 1 204 ? 191.890 -56.122 40.439 1.00 55.37 180 ASN B CA 1
ATOM 3857 C C . ASN B 1 204 ? 191.581 -56.450 38.984 1.00 56.87 180 ASN B C 1
ATOM 3858 O O . ASN B 1 204 ? 192.424 -56.983 38.258 1.00 59.45 180 ASN B O 1
ATOM 3863 N N . TYR B 1 205 ? 190.340 -56.177 38.592 1.00 57.41 181 TYR B N 1
ATOM 3864 C CA . TYR B 1 205 ? 189.894 -56.338 37.222 1.00 59.78 181 TYR B CA 1
ATOM 3865 C C . TYR B 1 205 ? 188.868 -55.262 37.026 1.00 55.33 181 TYR B C 1
ATOM 3866 O O . TYR B 1 205 ? 188.294 -54.764 38.000 1.00 53.37 181 TYR B O 1
ATOM 3875 N N . GLY B 1 206 ? 188.634 -54.890 35.777 1.00 50.06 182 GLY B N 1
ATOM 3876 C CA . GLY B 1 206 ? 187.664 -53.852 35.503 1.00 47.42 182 GLY B CA 1
ATOM 3877 C C . GLY B 1 206 ? 188.110 -52.961 34.373 1.00 48.92 182 GLY B C 1
ATOM 3878 O O . GLY B 1 206 ? 189.029 -53.305 33.612 1.00 66.65 182 GLY B O 1
ATOM 3879 N N . PRO B 1 207 ? 187.412 -51.839 34.217 1.00 50.08 183 PRO B N 1
ATOM 3880 C CA . PRO B 1 207 ? 187.703 -50.911 33.136 1.00 53.99 183 PRO B CA 1
ATOM 3881 C C . PRO B 1 207 ? 189.019 -50.221 33.304 1.00 49.70 183 PRO B C 1
ATOM 3882 O O . PRO B 1 207 ? 189.425 -49.945 34.409 1.00 54.43 183 PRO B O 1
ATOM 3886 N N . TYR B 1 208 ? 189.687 -50.001 32.184 1.00 60.03 184 TYR B N 1
ATOM 3887 C CA . TYR B 1 208 ? 190.976 -49.313 32.102 1.00 55.94 184 TYR B CA 1
ATOM 3888 C C . TYR B 1 208 ? 192.204 -50.149 32.462 1.00 54.16 184 TYR B C 1
ATOM 3889 O O . TYR B 1 208 ? 193.281 -49.599 32.703 1.00 70.45 184 TYR B O 1
ATOM 3898 N N . GLN B 1 209 ? 192.047 -51.466 32.507 1.00 49.22 185 GLN B N 1
ATOM 3899 C CA . GLN B 1 209 ? 193.176 -52.369 32.765 1.00 46.80 185 GLN B CA 1
ATOM 3900 C C . GLN B 1 209 ? 193.817 -52.668 31.405 1.00 51.53 185 GLN B C 1
ATOM 3901 O O . GLN B 1 209 ? 193.103 -52.939 30.425 1.00 52.10 185 GLN B O 1
ATOM 3907 N N . TYR B 1 210 ? 195.139 -52.570 31.309 1.00 52.57 186 TYR B N 1
ATOM 3908 C CA . TYR B 1 210 ? 195.802 -52.797 30.010 1.00 61.92 186 TYR B CA 1
ATOM 3909 C C . TYR B 1 210 ? 195.488 -54.172 29.454 1.00 63.30 186 TYR B C 1
ATOM 3910 O O . TYR B 1 210 ? 195.314 -55.115 30.213 1.00 54.08 186 TYR B O 1
ATOM 3919 N N . PRO B 1 211 ? 195.422 -54.285 28.117 1.00 75.50 187 PRO B N 1
ATOM 3920 C CA . PRO B 1 211 ? 195.086 -55.547 27.454 1.00 81.08 187 PRO B CA 1
ATOM 3921 C C . PRO B 1 211 ? 196.117 -56.677 27.580 1.00 81.07 187 PRO B C 1
ATOM 3922 O O . PRO B 1 211 ? 195.900 -57.754 27.029 1.00 87.91 187 PRO B O 1
ATOM 3926 N N . GLU B 1 212 ? 197.223 -56.435 28.280 1.00 83.56 188 GLU B N 1
ATOM 3927 C CA . GLU B 1 212 ? 198.251 -57.464 28.509 1.00 83.40 188 GLU B CA 1
ATOM 3928 C C . GLU B 1 212 ? 197.799 -58.336 29.679 1.00 77.42 188 GLU B C 1
ATOM 3929 O O . GLU B 1 212 ? 198.071 -59.527 29.731 1.00 69.70 188 GLU B O 1
ATOM 3935 N N . LYS B 1 213 ? 197.078 -57.716 30.603 1.00 70.95 189 LYS B N 1
ATOM 3936 C CA . LYS B 1 213 ? 196.584 -58.388 31.782 1.00 65.63 189 LYS B CA 1
ATOM 3937 C C . LYS B 1 213 ? 195.545 -59.445 31.397 1.00 64.39 189 LYS B C 1
ATOM 3938 O O . LYS B 1 213 ? 194.759 -59.263 30.463 1.00 70.94 189 LYS B O 1
ATOM 3944 N N . LEU B 1 214 ? 195.539 -60.531 32.161 1.00 60.96 190 LEU B N 1
ATOM 3945 C CA . LEU B 1 214 ? 194.721 -61.722 31.911 1.00 67.09 190 LEU B CA 1
ATOM 3946 C C . LEU B 1 214 ? 193.326 -61.532 31.319 1.00 66.17 190 LEU B C 1
ATOM 3947 O O . LEU B 1 214 ? 193.062 -61.964 30.186 1.00 87.50 190 LEU B O 1
ATOM 3952 N N . ILE B 1 215 ? 192.434 -60.920 32.086 1.00 61.86 191 ILE B N 1
ATOM 3953 C CA . ILE B 1 215 ? 191.063 -60.762 31.649 1.00 58.78 191 ILE B CA 1
ATOM 3954 C C . ILE B 1 215 ? 190.942 -59.978 30.344 1.00 60.60 191 ILE B C 1
ATOM 3955 O O . ILE B 1 215 ? 190.308 -60.460 29.393 1.00 58.12 191 ILE B O 1
ATOM 3960 N N . PRO B 1 216 ? 191.546 -58.784 30.278 1.00 53.12 192 PRO B N 1
ATOM 3961 C CA . PRO B 1 216 ? 191.503 -58.038 29.025 1.00 55.15 192 PRO B CA 1
ATOM 3962 C C . PRO B 1 216 ? 192.141 -58.816 27.863 1.00 60.08 192 PRO B C 1
ATOM 3963 O O . PRO B 1 216 ? 191.594 -58.846 26.758 1.00 61.22 192 PRO B O 1
ATOM 3967 N N . LEU B 1 217 ? 193.269 -59.467 28.127 1.00 59.39 193 LEU B N 1
ATOM 3968 C CA . LEU B 1 217 ? 193.924 -60.259 27.105 1.00 61.76 193 LEU B CA 1
ATOM 3969 C C . LEU B 1 217 ? 192.965 -61.295 26.529 1.00 64.51 193 LEU B C 1
ATOM 3970 O O . LEU B 1 217 ? 192.864 -61.421 25.303 1.00 65.93 193 LEU B O 1
ATOM 3991 N N . VAL B 1 219 ? 189.617 -61.342 26.709 1.00 68.35 195 VAL B N 1
ATOM 3992 C CA . VAL B 1 219 ? 188.505 -60.649 26.062 1.00 69.67 195 VAL B CA 1
ATOM 3993 C C . VAL B 1 219 ? 188.887 -60.023 24.732 1.00 74.54 195 VAL B C 1
ATOM 3994 O O . VAL B 1 219 ? 188.225 -60.256 23.722 1.00 78.60 195 VAL B O 1
ATOM 3998 N N . THR B 1 220 ? 189.954 -59.233 24.731 1.00 74.95 196 THR B N 1
ATOM 3999 C CA . THR B 1 220 ? 190.381 -58.571 23.501 1.00 75.75 196 THR B CA 1
ATOM 4000 C C . THR B 1 220 ? 190.866 -59.545 22.426 1.00 74.78 196 THR B C 1
ATOM 4001 O O . THR B 1 220 ? 190.700 -59.273 21.244 1.00 81.85 196 THR B O 1
ATOM 4005 N N . ASN B 1 221 ? 191.453 -60.673 22.815 1.00 75.64 197 ASN B N 1
ATOM 4006 C CA . ASN B 1 221 ? 191.843 -61.676 21.810 1.00 76.67 197 ASN B CA 1
ATOM 4007 C C . ASN B 1 221 ? 190.601 -62.287 21.208 1.00 78.28 197 ASN B C 1
ATOM 4008 O O . ASN B 1 221 ? 190.527 -62.486 20.002 1.00 77.88 197 ASN B O 1
ATOM 4013 N N . ALA B 1 222 ? 189.627 -62.590 22.061 1.00 78.54 198 ALA B N 1
ATOM 4014 C CA . ALA B 1 222 ? 188.373 -63.153 21.601 1.00 83.05 198 ALA B CA 1
ATOM 4015 C C . ALA B 1 222 ? 187.721 -62.202 20.600 1.00 76.85 198 ALA B C 1
ATOM 4016 O O . ALA B 1 222 ? 187.241 -62.637 19.563 1.00 76.31 198 ALA B O 1
ATOM 4018 N N . LEU B 1 223 ? 187.707 -60.912 20.916 1.00 72.44 199 LEU B N 1
ATOM 4019 C CA . LEU B 1 223 ? 187.109 -59.925 20.028 1.00 72.33 199 LEU B CA 1
ATOM 4020 C C . LEU B 1 223 ? 187.855 -59.835 18.726 1.00 76.26 199 LEU B C 1
ATOM 4021 O O . LEU B 1 223 ? 187.250 -59.565 17.696 1.00 87.18 199 LEU B O 1
ATOM 4026 N N . GLU B 1 224 ? 189.164 -60.055 18.759 1.00 73.04 200 GLU B N 1
ATOM 4027 C CA . GLU B 1 224 ? 189.960 -60.015 17.537 1.00 77.43 200 GLU B CA 1
A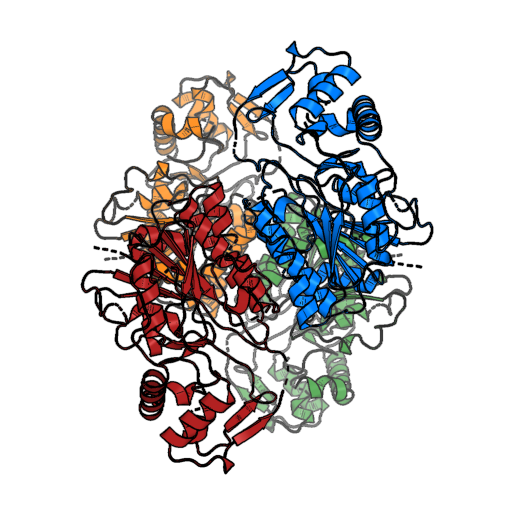TOM 4028 C C . GLU B 1 224 ? 190.043 -61.368 16.802 1.00 78.38 200 GLU B C 1
ATOM 4029 O O . GLU B 1 224 ? 190.832 -61.524 15.868 1.00 69.71 200 GLU B O 1
ATOM 4035 N N . GLY B 1 225 ? 189.230 -62.333 17.224 1.00 76.84 201 GLY B N 1
ATOM 4036 C CA . GLY B 1 225 ? 189.239 -63.666 16.641 1.00 76.36 201 GLY B CA 1
ATOM 4037 C C . GLY B 1 225 ? 190.531 -64.434 16.853 1.00 79.08 201 GLY B C 1
ATOM 4038 O O . GLY B 1 225 ? 190.912 -65.233 16.007 1.00 84.63 201 GLY B O 1
ATOM 4039 N N . LYS B 1 226 ? 191.203 -64.222 17.984 1.00 83.27 202 LYS B N 1
ATOM 4040 C CA . LYS B 1 226 ? 192.468 -64.912 18.269 1.00 84.80 202 LYS B CA 1
ATOM 4041 C C . LYS B 1 226 ? 192.314 -66.000 19.316 1.00 84.73 202 LYS B C 1
ATOM 4042 O O . LYS B 1 226 ? 191.290 -66.101 19.984 1.00 72.54 202 LYS B O 1
ATOM 4048 N N . LYS B 1 227 ? 193.359 -66.810 19.433 1.00 96.25 203 LYS B N 1
ATOM 4049 C CA . LYS B 1 227 ? 193.397 -67.904 20.390 1.00 104.80 203 LYS B CA 1
ATOM 4050 C C . LYS B 1 227 ? 193.455 -67.294 21.787 1.00 96.23 203 LYS B C 1
ATOM 4051 O O . LYS B 1 227 ? 194.061 -66.241 21.980 1.00 94.93 203 LYS B O 1
ATOM 4057 N N . LEU B 1 228 ? 192.821 -67.953 22.753 1.00 96.88 204 LEU B N 1
ATOM 4058 C CA . LEU B 1 228 ? 192.836 -67.492 24.135 1.00 97.39 204 LEU B CA 1
ATOM 4059 C C . LEU B 1 228 ? 193.890 -68.280 24.918 1.00 116.97 204 LEU B C 1
ATOM 4060 O O . LEU B 1 228 ? 193.629 -69.396 25.379 1.00 130.56 204 LEU B O 1
ATOM 4065 N N . PRO B 1 229 ? 195.079 -67.687 25.112 1.00 116.13 205 PRO B N 1
ATOM 4066 C CA . PRO B 1 229 ? 196.124 -68.442 25.779 1.00 105.61 205 PRO B CA 1
ATOM 4067 C C . PRO B 1 229 ? 195.945 -68.583 27.293 1.00 97.96 205 PRO B C 1
ATOM 4068 O O . PRO B 1 229 ? 195.382 -67.707 27.945 1.00 89.95 205 PRO B O 1
ATOM 4072 N N . LEU B 1 230 ? 196.416 -69.713 27.812 1.00 98.41 206 LEU B N 1
ATOM 4073 C CA . LEU B 1 230 ? 196.445 -70.019 29.238 1.00 99.92 206 LEU B CA 1
ATOM 4074 C C . LEU B 1 230 ? 197.879 -70.348 29.566 1.00 110.63 206 LEU B C 1
ATOM 4075 O O . LEU B 1 230 ? 198.390 -71.363 29.086 1.00 123.74 206 LEU B O 1
ATOM 4080 N N . TYR B 1 231 ? 198.552 -69.496 30.334 1.00 105.36 207 TYR B N 1
ATOM 4081 C CA . TYR B 1 231 ? 199.920 -69.798 30.686 1.00 97.11 207 TYR B CA 1
ATOM 4082 C C . TYR B 1 231 ? 199.859 -70.965 31.672 1.00 87.04 207 TYR B C 1
ATOM 4083 O O . TYR B 1 231 ? 198.863 -71.171 32.369 1.00 76.34 207 TYR B O 1
ATOM 4092 N N . GLY B 1 232 ? 200.894 -71.784 31.663 1.00 94.49 208 GLY B N 1
ATOM 4093 C CA . GLY B 1 232 ? 200.974 -72.942 32.553 1.00 101.57 208 GLY B CA 1
ATOM 4094 C C . GLY B 1 232 ? 199.929 -74.011 32.287 1.00 93.92 208 GLY B C 1
ATOM 4095 O O . GLY B 1 232 ? 199.770 -74.488 31.155 1.00 111.95 208 GLY B O 1
ATOM 4096 N N . ASP B 1 233 ? 199.282 -74.446 33.359 1.00 89.88 209 ASP B N 1
ATOM 4097 C CA . ASP B 1 233 ? 198.263 -75.481 33.289 1.00 91.85 209 ASP B CA 1
ATOM 4098 C C . ASP B 1 233 ? 196.897 -74.871 33.558 1.00 98.33 209 ASP B C 1
ATOM 4099 O O . ASP B 1 233 ? 195.921 -75.602 33.740 1.00 111.38 209 ASP B O 1
ATOM 4104 N N . GLY B 1 234 ? 196.841 -73.536 33.600 1.00 91.89 210 GLY B N 1
ATOM 4105 C CA . GLY B 1 234 ? 195.607 -72.801 33.846 1.00 96.15 210 GLY B CA 1
ATOM 4106 C C . GLY B 1 234 ? 194.999 -72.936 35.239 1.00 95.23 210 GLY B C 1
ATOM 4107 O O . GLY B 1 234 ? 193.931 -72.387 35.499 1.00 86.34 210 GLY B O 1
ATOM 4108 N N . LEU B 1 235 ? 195.682 -73.625 36.151 1.00 94.74 211 LEU B N 1
ATOM 4109 C CA . LEU B 1 235 ? 195.126 -73.879 37.476 1.00 91.09 211 LEU B CA 1
ATOM 4110 C C . LEU B 1 235 ? 195.595 -72.966 38.602 1.00 86.06 211 LEU B C 1
ATOM 4111 O O . LEU B 1 235 ? 195.323 -73.245 39.774 1.00 74.75 211 LEU B O 1
ATOM 4116 N N . ASN B 1 236 ? 196.291 -71.885 38.262 1.00 80.88 212 ASN B N 1
ATOM 4117 C CA . ASN B 1 236 ? 196.656 -70.913 39.279 1.00 79.18 212 ASN B CA 1
ATOM 4118 C C . ASN B 1 236 ? 195.366 -70.305 39.819 1.00 77.56 212 ASN B C 1
ATOM 4119 O O . ASN B 1 236 ? 194.467 -69.968 39.055 1.00 70.31 212 ASN B O 1
ATOM 4124 N N . VAL B 1 237 ? 195.289 -70.150 41.136 1.00 74.98 213 VAL B N 1
ATOM 4125 C CA . VAL B 1 237 ? 194.108 -69.591 41.786 1.00 68.37 213 VAL B CA 1
ATOM 4126 C C . VAL B 1 237 ? 194.334 -68.160 42.291 1.00 63.89 213 VAL B C 1
ATOM 4127 O O . VAL B 1 237 ? 195.352 -67.861 42.899 1.00 71.86 213 VAL B O 1
ATOM 4131 N N . ARG B 1 238 ? 193.338 -67.308 42.072 1.00 63.99 214 ARG B N 1
ATOM 4132 C CA . ARG B 1 238 ? 193.340 -65.890 42.446 1.00 58.70 214 ARG B CA 1
ATOM 4133 C C . ARG B 1 238 ? 191.984 -65.459 43.013 1.00 61.90 214 ARG B C 1
ATOM 4134 O O . ARG B 1 238 ? 190.942 -66.057 42.714 1.00 67.57 214 ARG B O 1
ATOM 4142 N N . ASP B 1 239 ? 192.013 -64.392 43.805 1.00 63.25 215 ASP B N 1
ATOM 4143 C CA . ASP B 1 239 ? 190.821 -63.790 44.395 1.00 57.96 215 ASP B CA 1
ATOM 4144 C C . ASP B 1 239 ? 190.623 -62.545 43.551 1.00 57.30 215 ASP B C 1
ATOM 4145 O O . ASP B 1 239 ? 191.474 -61.660 43.538 1.00 63.84 215 ASP B O 1
ATOM 4150 N N . TRP B 1 240 ? 189.527 -62.489 42.799 1.00 60.48 216 TRP B N 1
ATOM 4151 C CA . TRP B 1 240 ? 189.277 -61.347 41.917 1.00 55.04 216 TRP B CA 1
ATOM 4152 C C . TRP B 1 240 ? 188.394 -60.253 42.538 1.00 52.86 216 TRP B C 1
ATOM 4153 O O . TRP B 1 240 ? 187.252 -60.484 42.898 1.00 59.33 216 TRP B O 1
ATOM 4164 N N . LEU B 1 241 ? 188.961 -59.061 42.650 1.00 52.85 217 LEU B N 1
ATOM 4165 C CA . LEU B 1 241 ? 188.324 -57.897 43.267 1.00 55.00 217 LEU B CA 1
ATOM 4166 C C . LEU B 1 241 ? 188.003 -56.871 42.209 1.00 56.64 217 LEU B C 1
ATOM 4167 O O . LEU B 1 241 ? 188.889 -56.500 41.440 1.00 50.80 217 LEU B O 1
ATOM 4172 N N . HIS B 1 242 ? 186.761 -56.398 42.162 1.00 57.22 218 HIS B N 1
ATOM 4173 C CA . HIS B 1 242 ? 186.423 -55.424 41.150 1.00 56.63 218 HIS B CA 1
ATOM 4174 C C . HIS B 1 242 ? 187.055 -54.094 41.548 1.00 57.94 218 HIS B C 1
ATOM 4175 O O . HIS B 1 242 ? 187.001 -53.681 42.705 1.00 57.92 218 HIS B O 1
ATOM 4182 N N . VAL B 1 243 ? 187.638 -53.409 40.574 1.00 59.01 219 VAL B N 1
ATOM 4183 C CA . VAL B 1 243 ? 188.341 -52.156 40.849 1.00 58.01 219 VAL B CA 1
ATOM 4184 C C . VAL B 1 243 ? 187.541 -51.169 41.692 1.00 61.37 219 VAL B C 1
ATOM 4185 O O . VAL B 1 243 ? 188.114 -50.453 42.509 1.00 47.59 219 VAL B O 1
ATOM 4189 N N . THR B 1 244 ? 186.235 -51.066 41.456 1.00 62.00 220 THR B N 1
ATOM 4190 C CA . THR B 1 244 ? 185.484 -50.049 42.189 1.00 57.70 220 THR B CA 1
ATOM 4191 C C . THR B 1 244 ? 185.309 -50.480 43.627 1.00 53.32 220 THR B C 1
ATOM 4192 O O . THR B 1 244 ? 185.185 -49.625 44.497 1.00 57.82 220 THR B O 1
ATOM 4196 N N . ASP B 1 245 ? 185.276 -51.789 43.889 1.00 48.95 221 ASP B N 1
ATOM 4197 C CA . ASP B 1 245 ? 185.215 -52.243 45.287 1.00 58.13 221 ASP B CA 1
ATOM 4198 C C . ASP B 1 245 ? 186.533 -51.884 46.002 1.00 60.10 221 ASP B C 1
ATOM 4199 O O . ASP B 1 245 ? 186.531 -51.543 47.181 1.00 54.46 221 ASP B O 1
ATOM 4204 N N . HIS B 1 246 ? 187.652 -51.972 45.283 1.00 59.68 222 HIS B N 1
ATOM 4205 C CA . HIS B 1 246 ? 188.943 -51.597 45.843 1.00 52.75 222 HIS B CA 1
ATOM 4206 C C . HIS B 1 246 ? 188.889 -50.105 46.160 1.00 53.76 222 HIS B C 1
ATOM 4207 O O . HIS B 1 246 ? 189.256 -49.677 47.246 1.00 58.32 222 HIS B O 1
ATOM 4214 N N . CYS B 1 247 ? 188.368 -49.321 45.221 1.00 54.90 223 CYS B N 1
ATOM 4215 C CA . CYS B 1 247 ? 188.221 -47.897 45.437 1.00 49.65 223 CYS B CA 1
ATOM 4216 C C . CYS B 1 247 ? 187.347 -47.603 46.661 1.00 48.12 223 CYS B C 1
ATOM 4217 O O . CYS B 1 247 ? 187.719 -46.757 47.480 1.00 45.76 223 CYS B O 1
ATOM 4220 N N . SER B 1 248 ? 186.226 -48.309 46.829 1.00 47.80 224 SER B N 1
ATOM 4221 C CA . SER B 1 248 ? 185.373 -48.021 47.998 1.00 60.02 224 SER B CA 1
ATOM 4222 C C . SER B 1 248 ? 186.050 -48.435 49.295 1.00 51.43 224 SER B C 1
ATOM 4223 O O . SER B 1 248 ? 185.838 -47.814 50.323 1.00 64.43 224 SER B O 1
ATOM 4226 N N . ALA B 1 249 ? 186.887 -49.467 49.237 1.00 50.74 225 ALA B N 1
ATOM 4227 C CA . ALA B 1 249 ? 187.613 -49.921 50.420 1.00 56.40 225 ALA B CA 1
ATOM 4228 C C . ALA B 1 249 ? 188.608 -48.844 50.873 1.00 58.60 225 ALA B C 1
ATOM 4229 O O . ALA B 1 249 ? 188.693 -48.517 52.055 1.00 50.13 225 ALA B O 1
ATOM 4231 N N . ILE B 1 250 ? 189.334 -48.287 49.908 1.00 52.31 226 ILE B N 1
ATOM 4232 C CA . ILE B 1 250 ? 190.308 -47.238 50.174 1.00 47.03 226 ILE B CA 1
ATOM 4233 C C . ILE B 1 250 ? 189.617 -45.997 50.710 1.00 44.59 226 ILE B C 1
ATOM 4234 O O . ILE B 1 250 ? 190.118 -45.327 51.578 1.00 41.10 226 ILE B O 1
ATOM 4239 N N . ASP B 1 251 ? 188.448 -45.698 50.184 1.00 50.81 227 ASP B N 1
ATOM 4240 C CA . ASP B 1 251 ? 187.696 -44.543 50.629 1.00 47.30 227 ASP B CA 1
ATOM 4241 C C . ASP B 1 251 ? 187.412 -44.695 52.116 1.00 47.01 227 ASP B C 1
ATOM 4242 O O . ASP B 1 251 ? 187.511 -43.743 52.876 1.00 42.71 227 ASP B O 1
ATOM 4247 N N . VAL B 1 252 ? 187.048 -45.901 52.529 1.00 46.41 228 VAL B N 1
ATOM 4248 C CA . VAL B 1 252 ? 186.723 -46.148 53.925 1.00 49.39 228 VAL B CA 1
ATOM 4249 C C . VAL B 1 252 ? 187.947 -46.043 54.827 1.00 47.90 228 VAL B C 1
ATOM 4250 O O . VAL B 1 252 ? 187.911 -45.380 55.843 1.00 48.73 228 VAL B O 1
ATOM 4254 N N . VAL B 1 253 ? 189.019 -46.714 54.428 1.00 49.78 229 VAL B N 1
ATOM 4255 C CA . VAL B 1 253 ? 190.283 -46.708 55.141 1.00 45.91 229 VAL B CA 1
ATOM 4256 C C . VAL B 1 253 ? 190.796 -45.286 55.324 1.00 48.23 229 VAL B C 1
ATOM 4257 O O . VAL B 1 253 ? 191.213 -44.867 56.406 1.00 52.49 229 VAL B O 1
ATOM 4261 N N . LEU B 1 254 ? 190.812 -44.569 54.222 1.00 52.69 230 LEU B N 1
ATOM 4262 C CA . LEU B 1 254 ? 191.204 -43.176 54.169 1.00 56.91 230 LEU B CA 1
ATOM 4263 C C . LEU B 1 254 ? 190.478 -42.362 55.253 1.00 53.99 230 LEU B C 1
ATOM 4264 O O . LEU B 1 254 ? 191.088 -41.609 55.978 1.00 53.79 230 LEU B O 1
ATOM 4269 N N . HIS B 1 255 ? 189.174 -42.542 55.356 1.00 51.74 231 HIS B N 1
ATOM 4270 C CA . HIS B 1 255 ? 188.360 -41.785 56.309 1.00 49.05 231 HIS B CA 1
ATOM 4271 C C . HIS B 1 255 ? 188.312 -42.340 57.726 1.00 49.02 231 HIS B C 1
ATOM 4272 O O . HIS B 1 255 ? 188.402 -41.581 58.670 1.00 49.12 231 HIS B O 1
ATOM 4279 N N . LYS B 1 256 ? 188.116 -43.642 57.879 1.00 48.99 232 LYS B N 1
ATOM 4280 C CA . LYS B 1 256 ? 187.958 -44.236 59.197 1.00 57.79 232 LYS B CA 1
ATOM 4281 C C . LYS B 1 256 ? 189.062 -45.216 59.605 1.00 57.64 232 LYS B C 1
ATOM 4282 O O . LYS B 1 256 ? 189.061 -45.710 60.737 1.00 57.33 232 LYS B O 1
ATOM 4288 N N . GLY B 1 257 ? 189.993 -45.498 58.703 1.00 53.05 233 GLY B N 1
ATOM 4289 C CA . GLY B 1 257 ? 191.050 -46.452 58.982 1.00 49.03 233 GLY B CA 1
ATOM 4290 C C . GLY B 1 257 ? 191.954 -46.011 60.102 1.00 49.81 233 GLY B C 1
ATOM 4291 O O . GLY B 1 257 ? 192.293 -44.834 60.198 1.00 48.52 233 GLY B O 1
ATOM 4292 N N . ARG B 1 258 ? 192.346 -46.967 60.948 1.00 53.11 234 ARG B N 1
ATOM 4293 C CA . ARG B 1 258 ? 193.257 -46.704 62.073 1.00 52.29 234 ARG B CA 1
ATOM 4294 C C . ARG B 1 258 ? 194.700 -46.679 61.634 1.00 50.76 234 ARG B C 1
ATOM 4295 O O . ARG B 1 258 ? 195.207 -47.606 61.011 1.00 59.05 234 ARG B O 1
ATOM 4303 N N . VAL B 1 259 ? 195.353 -45.601 62.004 1.00 57.26 235 VAL B N 1
ATOM 4304 C CA . VAL B 1 259 ? 196.740 -45.353 61.679 1.00 57.62 235 VAL B CA 1
ATOM 4305 C C . VAL B 1 259 ? 197.636 -46.479 62.208 1.00 61.75 235 VAL B C 1
ATOM 4306 O O . VAL B 1 259 ? 197.437 -46.983 63.316 1.00 50.31 235 VAL B O 1
ATOM 4310 N N . GLY B 1 260 ? 198.620 -46.869 61.397 1.00 61.71 236 GLY B N 1
ATOM 4311 C CA . GLY B 1 260 ? 199.575 -47.907 61.778 1.00 55.45 236 GLY B CA 1
ATOM 4312 C C . GLY B 1 260 ? 199.127 -49.330 61.459 1.00 54.45 236 GLY B C 1
ATOM 4313 O O . GLY B 1 260 ? 199.872 -50.268 61.660 1.00 59.78 236 GLY B O 1
ATOM 4314 N N . GLU B 1 261 ? 197.923 -49.493 60.932 1.00 47.11 237 GLU B N 1
ATOM 4315 C CA . GLU B 1 261 ? 197.376 -50.810 60.662 1.00 51.60 237 GLU B CA 1
ATOM 4316 C C . GLU B 1 261 ? 197.456 -51.228 59.207 1.00 52.12 237 GLU B C 1
ATOM 4317 O O . GLU B 1 261 ? 197.655 -50.410 58.313 1.00 54.50 237 GLU B O 1
ATOM 4323 N N . VAL B 1 262 ? 197.282 -52.525 59.003 1.00 46.46 238 VAL B N 1
ATOM 4324 C CA . VAL B 1 262 ? 197.207 -53.114 57.697 1.00 41.23 238 VAL B CA 1
ATOM 4325 C C . VAL B 1 262 ? 195.756 -53.550 57.494 1.00 47.20 238 VAL B C 1
ATOM 4326 O O . VAL B 1 262 ? 195.079 -53.946 58.435 1.00 56.11 238 VAL B O 1
ATOM 4330 N N . TYR B 1 263 ? 195.264 -53.449 56.266 1.00 55.05 239 TYR B N 1
ATOM 4331 C CA . TYR B 1 263 ? 193.920 -53.887 55.961 1.00 54.62 239 TYR B CA 1
ATOM 4332 C C . TYR B 1 263 ? 193.916 -54.689 54.682 1.00 54.15 239 TYR B C 1
ATOM 4333 O O . TYR B 1 263 ? 194.277 -54.185 53.636 1.00 60.79 239 TYR B O 1
ATOM 4342 N N . ASN B 1 264 ? 193.552 -55.960 54.788 1.00 57.48 240 ASN B N 1
ATOM 4343 C CA . ASN B 1 264 ? 193.432 -56.801 53.616 1.00 55.41 240 ASN B CA 1
ATOM 4344 C C . ASN B 1 264 ? 192.117 -56.474 52.947 1.00 58.73 240 ASN B C 1
ATOM 4345 O O . ASN B 1 264 ? 191.092 -56.305 53.634 1.00 56.85 240 ASN B O 1
ATOM 4350 N N . ILE B 1 265 ? 192.148 -56.406 51.616 1.00 52.75 241 ILE B N 1
ATOM 4351 C CA . ILE B 1 265 ? 190.965 -56.114 50.812 1.00 55.28 241 ILE B CA 1
ATOM 4352 C C . ILE B 1 265 ? 190.809 -57.166 49.716 1.00 59.53 241 ILE B C 1
ATOM 4353 O O . ILE B 1 265 ? 191.706 -57.368 48.900 1.00 67.95 241 ILE B O 1
ATOM 4358 N N . GLY B 1 266 ? 189.658 -57.816 49.657 1.00 63.47 242 GLY B N 1
ATOM 4359 C CA . GLY B 1 266 ? 189.442 -58.861 48.651 1.00 66.88 242 GLY B CA 1
ATOM 4360 C C . GLY B 1 266 ? 188.029 -58.939 48.135 1.00 70.77 242 GLY B C 1
ATOM 4361 O O . GLY B 1 266 ? 187.111 -58.331 48.702 1.00 62.53 242 GLY B O 1
ATOM 4362 N N . GLY B 1 267 ? 187.869 -59.693 47.049 1.00 71.44 243 GLY B N 1
ATOM 4363 C CA . GLY B 1 267 ? 186.575 -59.866 46.405 1.00 69.77 243 GLY B CA 1
ATOM 4364 C C . GLY B 1 267 ? 185.719 -61.005 46.926 1.00 68.09 243 GLY B C 1
ATOM 4365 O O . GLY B 1 267 ? 184.676 -61.269 46.342 1.00 56.69 243 GLY B O 1
ATOM 4366 N N . ASN B 1 268 ? 186.139 -61.649 48.028 1.00 78.62 244 ASN B N 1
ATOM 4367 C CA . ASN B 1 268 ? 185.426 -62.807 48.633 1.00 75.13 244 ASN B CA 1
ATOM 4368 C C . ASN B 1 268 ? 185.114 -63.907 47.641 1.00 66.53 244 ASN B C 1
ATOM 4369 O O . ASN B 1 268 ? 184.019 -64.418 47.602 1.00 71.10 244 ASN B O 1
ATOM 4374 N N . ASN B 1 269 ? 186.088 -64.240 46.821 1.00 63.08 245 ASN B N 1
ATOM 4375 C CA . ASN B 1 269 ? 185.937 -65.306 45.867 1.00 62.15 245 ASN B CA 1
ATOM 4376 C C . ASN B 1 269 ? 187.321 -65.856 45.569 1.00 61.82 245 ASN B C 1
ATOM 4377 O O . ASN B 1 269 ? 188.334 -65.298 45.993 1.00 62.75 245 ASN B O 1
ATOM 4382 N N . GLU B 1 270 ? 187.349 -66.907 44.777 1.00 65.56 246 GLU B N 1
ATOM 4383 C CA . GLU B 1 270 ? 188.564 -67.599 44.476 1.00 63.97 246 GLU B CA 1
ATOM 4384 C C . GLU B 1 270 ? 188.347 -68.364 43.168 1.00 61.61 246 GLU B C 1
ATOM 4385 O O . GLU B 1 270 ? 187.443 -69.161 43.076 1.00 60.20 246 GLU B O 1
ATOM 4391 N N . LYS B 1 271 ? 189.132 -68.094 42.140 1.00 60.63 247 LYS B N 1
ATOM 4392 C CA . LYS B 1 271 ? 188.902 -68.738 40.847 1.00 67.57 247 LYS B CA 1
ATOM 4393 C C . LYS B 1 271 ? 190.178 -69.203 40.187 1.00 68.33 247 LYS B C 1
ATOM 4394 O O . LYS B 1 271 ? 191.220 -68.534 40.272 1.00 60.95 247 LYS B O 1
ATOM 4400 N N . THR B 1 272 ? 190.091 -70.322 39.478 1.00 67.75 248 THR B N 1
ATOM 4401 C CA . THR B 1 272 ? 191.235 -70.791 38.719 1.00 68.88 248 THR B CA 1
ATOM 4402 C C . THR B 1 272 ? 191.210 -69.989 37.431 1.00 68.84 248 THR B C 1
ATOM 4403 O O . THR B 1 272 ? 190.147 -69.537 36.998 1.00 66.91 248 THR B O 1
ATOM 4407 N N . ASN B 1 273 ? 192.376 -69.779 36.834 1.00 73.30 249 ASN B N 1
ATOM 4408 C CA . ASN B 1 273 ? 192.447 -69.033 35.581 1.00 75.01 249 ASN B CA 1
ATOM 4409 C C . ASN B 1 273 ? 191.572 -69.656 34.496 1.00 80.59 249 ASN B C 1
ATOM 4410 O O . ASN B 1 273 ? 190.921 -68.954 33.727 1.00 86.22 249 ASN B O 1
ATOM 4415 N N . VAL B 1 274 ? 191.531 -70.979 34.464 1.00 72.95 250 VAL B N 1
ATOM 4416 C CA . VAL B 1 274 ? 190.725 -71.663 33.488 1.00 72.92 250 VAL B CA 1
ATOM 4417 C C . VAL B 1 274 ? 189.229 -71.360 33.713 1.00 72.05 250 VAL B C 1
ATOM 4418 O O . VAL B 1 274 ? 188.505 -71.114 32.730 1.00 74.49 250 VAL B O 1
ATOM 4422 N N . GLU B 1 275 ? 188.773 -71.338 34.973 1.00 64.93 251 GLU B N 1
ATOM 4423 C CA . GLU B 1 275 ? 187.368 -70.986 35.257 1.00 67.48 251 GLU B CA 1
ATOM 4424 C C . GLU B 1 275 ? 187.056 -69.611 34.681 1.00 63.71 251 GLU B C 1
ATOM 4425 O O . GLU B 1 275 ? 186.007 -69.409 34.060 1.00 66.43 251 GLU B O 1
ATOM 4431 N N . VAL B 1 276 ? 187.974 -68.678 34.901 1.00 58.89 252 VAL B N 1
ATOM 4432 C CA . VAL B 1 276 ? 187.823 -67.329 34.401 1.00 63.54 252 VAL B CA 1
ATOM 4433 C C . VAL B 1 276 ? 187.703 -67.307 32.874 1.00 69.45 252 VAL B C 1
ATOM 4434 O O . VAL B 1 276 ? 186.850 -66.603 32.336 1.00 68.33 252 VAL B O 1
ATOM 4438 N N . VAL B 1 277 ? 188.517 -68.094 32.175 1.00 74.84 253 VAL B N 1
ATOM 4439 C CA . VAL B 1 277 ? 188.449 -68.114 30.710 1.00 81.34 253 VAL B CA 1
ATOM 4440 C C . VAL B 1 277 ? 187.125 -68.713 30.242 1.00 83.24 253 VAL B C 1
ATOM 4441 O O . VAL B 1 277 ? 186.446 -68.150 29.377 1.00 92.78 253 VAL B O 1
ATOM 4445 N N . GLU B 1 278 ? 186.744 -69.838 30.829 1.00 80.52 254 GLU B N 1
ATOM 4446 C CA . GLU B 1 278 ? 185.479 -70.469 30.487 1.00 81.79 254 GLU B CA 1
ATOM 4447 C C . GLU B 1 278 ? 184.301 -69.503 30.622 1.00 86.81 254 GLU B C 1
ATOM 4448 O O . GLU B 1 278 ? 183.390 -69.510 29.781 1.00 98.54 254 GLU B O 1
ATOM 4454 N N . GLN B 1 279 ? 184.304 -68.686 31.673 1.00 77.70 255 GLN B N 1
ATOM 4455 C CA . GLN B 1 279 ? 183.222 -67.731 31.860 1.00 69.23 255 GLN B CA 1
ATOM 4456 C C . GLN B 1 279 ? 183.249 -66.667 30.746 1.00 64.02 255 GLN B C 1
ATOM 4457 O O . GLN B 1 279 ? 182.211 -66.254 30.241 1.00 57.05 255 GLN B O 1
ATOM 4463 N N . ILE B 1 280 ? 184.441 -66.230 30.371 1.00 67.03 256 ILE B N 1
ATOM 4464 C CA . ILE B 1 280 ? 184.610 -65.230 29.313 1.00 67.86 256 ILE B CA 1
ATOM 4465 C C . ILE B 1 280 ? 184.158 -65.827 27.983 1.00 74.06 256 ILE B C 1
ATOM 4466 O O . ILE B 1 280 ? 183.519 -65.154 27.159 1.00 76.49 256 ILE B O 1
ATOM 4471 N N . ILE B 1 281 ? 184.495 -67.097 27.781 1.00 74.92 257 ILE B N 1
ATOM 4472 C CA . ILE B 1 281 ? 184.121 -67.819 26.560 1.00 75.15 257 ILE B CA 1
ATOM 4473 C C . ILE B 1 281 ? 182.586 -67.845 26.425 1.00 69.74 257 ILE B C 1
ATOM 4474 O O . ILE B 1 281 ? 182.053 -67.468 25.384 1.00 63.51 257 ILE B O 1
ATOM 4479 N N . THR B 1 282 ? 181.881 -68.234 27.493 1.00 72.83 258 THR B N 1
ATOM 4480 C CA . THR B 1 282 ? 180.405 -68.286 27.472 1.00 76.91 258 THR B CA 1
ATOM 4481 C C . THR B 1 282 ? 179.803 -66.891 27.279 1.00 70.16 258 THR B C 1
ATOM 4482 O O . THR B 1 282 ? 178.846 -66.740 26.526 1.00 72.56 258 THR B O 1
ATOM 4486 N N . LEU B 1 283 ? 180.387 -65.870 27.908 1.00 66.09 259 LEU B N 1
ATOM 4487 C CA . LEU B 1 283 ? 179.887 -64.497 27.758 1.00 67.13 259 LEU B CA 1
ATOM 4488 C C . LEU B 1 283 ? 180.002 -63.932 26.347 1.00 69.97 259 LEU B C 1
ATOM 4489 O O . LEU B 1 283 ? 179.304 -62.985 26.008 1.00 80.01 259 LEU B O 1
ATOM 4494 N N . LEU B 1 284 ? 180.853 -64.514 25.508 1.00 74.47 260 LEU B N 1
ATOM 4495 C CA . LEU B 1 284 ? 181.013 -64.049 24.122 1.00 73.25 260 LEU B CA 1
ATOM 4496 C C . LEU B 1 284 ? 180.561 -65.091 23.134 1.00 72.73 260 LEU B C 1
ATOM 4497 O O . LEU B 1 284 ? 180.956 -65.042 21.970 1.00 76.26 260 LEU B O 1
ATOM 4502 N N . GLY B 1 285 ? 179.777 -66.062 23.607 1.00 70.97 261 GLY B N 1
ATOM 4503 C CA . GLY B 1 285 ? 179.298 -67.165 22.769 1.00 73.36 261 GLY B CA 1
ATOM 4504 C C . GLY B 1 285 ? 180.368 -67.882 21.951 1.00 76.81 261 GLY B C 1
ATOM 4505 O O . GLY B 1 285 ? 180.083 -68.396 20.876 1.00 83.58 261 GLY B O 1
ATOM 4506 N N . LYS B 1 286 ? 181.606 -67.906 22.443 1.00 77.91 262 LYS B N 1
ATOM 4507 C CA . LYS B 1 286 ? 182.693 -68.588 21.768 1.00 79.04 262 LYS B CA 1
ATOM 4508 C C . LYS B 1 286 ? 182.631 -70.022 22.253 1.00 83.12 262 LYS B C 1
ATOM 4509 O O . LYS B 1 286 ? 181.798 -70.366 23.103 1.00 79.78 262 LYS B O 1
ATOM 4515 N N . THR B 1 287 ? 183.540 -70.848 21.745 1.00 93.58 263 THR B N 1
ATOM 4516 C CA . THR B 1 287 ? 183.632 -72.246 22.154 1.00 89.05 263 THR B CA 1
ATOM 4517 C C . THR B 1 287 ? 185.026 -72.504 22.765 1.00 87.19 263 THR B C 1
ATOM 4518 O O . THR B 1 287 ? 185.958 -71.685 22.605 1.00 72.55 263 THR B O 1
ATOM 4522 N N . LYS B 1 288 ? 185.151 -73.603 23.515 1.00 87.82 264 LYS B N 1
ATOM 4523 C CA . LYS B 1 288 ? 186.417 -73.928 24.182 1.00 89.03 264 LYS B CA 1
ATOM 4524 C C . LYS B 1 288 ? 187.537 -74.187 23.178 1.00 87.68 264 LYS B C 1
ATOM 4525 O O . LYS B 1 288 ? 188.722 -74.177 23.542 1.00 89.86 264 LYS B O 1
ATOM 4531 N N . LYS B 1 289 ? 187.155 -74.451 21.931 1.00 87.93 265 LYS B N 1
ATOM 4532 C CA . LYS B 1 289 ? 188.105 -74.728 20.848 1.00 93.80 265 LYS B CA 1
ATOM 4533 C C . LYS B 1 289 ? 189.105 -73.618 20.631 1.00 92.00 265 LYS B C 1
ATOM 4534 O O . LYS B 1 289 ? 190.173 -73.850 20.067 1.00 92.07 265 LYS B O 1
ATOM 4540 N N . ASP B 1 290 ? 188.783 -72.437 21.144 1.00 97.14 266 ASP B N 1
ATOM 4541 C CA . ASP B 1 290 ? 189.639 -71.260 21.013 1.00 99.64 266 ASP B CA 1
ATOM 4542 C C . ASP B 1 290 ? 190.780 -71.187 22.045 1.00 101.74 266 ASP B C 1
ATOM 4543 O O . ASP B 1 290 ? 191.751 -70.453 21.840 1.00 112.92 266 ASP B O 1
ATOM 4548 N N . ILE B 1 291 ? 190.677 -71.954 23.133 1.00 104.84 267 ILE B N 1
ATOM 4549 C CA . ILE B 1 291 ? 191.700 -71.958 24.194 1.00 94.67 267 ILE B CA 1
ATOM 4550 C C . ILE B 1 291 ? 192.972 -72.644 23.694 1.00 100.08 267 ILE B C 1
ATOM 4551 O O . ILE B 1 291 ? 192.912 -73.515 22.831 1.00 99.56 267 ILE B O 1
ATOM 4556 N N . GLU B 1 292 ? 194.114 -72.235 24.241 1.00 98.30 268 GLU B N 1
ATOM 4557 C CA . GLU B 1 292 ? 195.406 -72.752 23.840 1.00 102.75 268 GLU B CA 1
ATOM 4558 C C . GLU B 1 292 ? 196.358 -72.716 25.030 1.00 109.34 268 GLU B C 1
ATOM 4559 O O . GLU B 1 292 ? 196.396 -71.730 25.754 1.00 117.22 268 GLU B O 1
ATOM 4565 N N . TYR B 1 293 ? 197.140 -73.773 25.224 1.00 123.32 269 TYR B N 1
ATOM 4566 C CA . TYR B 1 293 ? 198.082 -73.823 26.348 1.00 125.07 269 TYR B CA 1
ATOM 4567 C C . TYR B 1 293 ? 199.489 -73.371 26.002 1.00 131.72 269 TYR B C 1
ATOM 4568 O O . TYR B 1 293 ? 200.008 -73.673 24.931 1.00 184.62 269 TYR B O 1
ATOM 4577 N N . VAL B 1 294 ? 200.090 -72.648 26.939 1.00 117.46 270 VAL B N 1
ATOM 4578 C CA . VAL B 1 294 ? 201.426 -72.089 26.805 1.00 130.26 270 VAL B CA 1
ATOM 4579 C C . VAL B 1 294 ? 202.088 -72.333 28.157 1.00 158.63 270 VAL B C 1
ATOM 4580 O O . VAL B 1 294 ? 201.462 -72.867 29.053 1.00 178.79 270 VAL B O 1
ATOM 4584 N N . THR B 1 295 ? 203.349 -71.983 28.356 1.00 181.39 271 THR B N 1
ATOM 4585 C CA . THR B 1 295 ? 203.893 -72.249 29.710 1.00 156.31 271 THR B CA 1
ATOM 4586 C C . THR B 1 295 ? 205.288 -71.767 30.061 1.00 136.95 271 THR B C 1
ATOM 4587 O O . THR B 1 295 ? 206.066 -71.446 29.189 1.00 134.29 271 THR B O 1
ATOM 4591 N N . GLY B 1 299 ? 207.634 -68.026 35.938 1.00 105.80 275 GLY B N 1
ATOM 4592 C CA . GLY B 1 299 ? 206.962 -68.550 37.120 1.00 112.72 275 GLY B CA 1
ATOM 4593 C C . GLY B 1 299 ? 205.928 -67.598 37.714 1.00 119.48 275 GLY B C 1
ATOM 4594 O O . GLY B 1 299 ? 205.949 -66.390 37.465 1.00 113.51 275 GLY B O 1
ATOM 4595 N N . HIS B 1 300 ? 205.009 -68.166 38.490 1.00 131.02 276 HIS B N 1
ATOM 4596 C CA . HIS B 1 300 ? 203.919 -67.431 39.148 1.00 116.94 276 HIS B CA 1
ATOM 4597 C C . HIS B 1 300 ? 203.499 -68.207 40.400 1.00 109.07 276 HIS B C 1
ATOM 4598 O O . HIS B 1 300 ? 203.603 -69.427 40.442 1.00 135.35 276 HIS B O 1
ATOM 4605 N N . ASP B 1 301 ? 203.017 -67.505 41.412 1.00 98.89 277 ASP B N 1
ATOM 4606 C CA . ASP B 1 301 ? 202.570 -68.157 42.648 1.00 101.82 277 ASP B CA 1
ATOM 4607 C C . ASP B 1 301 ? 201.348 -69.060 42.389 1.00 92.12 277 ASP B C 1
ATOM 4608 O O . ASP B 1 301 ? 200.564 -68.815 41.478 1.00 93.41 277 ASP B O 1
ATOM 4613 N N . ARG B 1 302 ? 201.169 -70.096 43.199 1.00 86.67 278 ARG B N 1
ATOM 4614 C CA . ARG B 1 302 ? 200.088 -71.052 42.951 1.00 79.16 278 ARG B CA 1
ATOM 4615 C C . ARG B 1 302 ? 198.731 -70.551 43.396 1.00 74.89 278 ARG B C 1
ATOM 4616 O O . ARG B 1 302 ? 197.806 -70.531 42.595 1.00 76.61 278 ARG B O 1
ATOM 4624 N N . ARG B 1 303 ? 198.602 -70.084 44.633 1.00 76.34 279 ARG B N 1
ATOM 4625 C CA . ARG B 1 303 ? 197.288 -69.629 45.098 1.00 70.63 279 ARG B CA 1
ATOM 4626 C C . ARG B 1 303 ? 197.277 -68.385 45.979 1.00 65.11 279 ARG B C 1
ATOM 4627 O O . ARG B 1 303 ? 198.009 -68.317 46.964 1.00 80.11 279 ARG B O 1
ATOM 4635 N N . TYR B 1 304 ? 196.421 -67.423 45.640 1.00 60.53 280 TYR B N 1
ATOM 4636 C CA . TYR B 1 304 ? 196.203 -66.233 46.476 1.00 62.63 280 TYR B CA 1
ATOM 4637 C C . TYR B 1 304 ? 194.740 -66.185 46.866 1.00 63.47 280 TYR B C 1
ATOM 4638 O O . TYR B 1 304 ? 193.865 -66.369 46.027 1.00 65.37 280 TYR B O 1
ATOM 4647 N N . ALA B 1 305 ? 194.465 -65.903 48.131 1.00 67.61 281 ALA B N 1
ATOM 4648 C CA . ALA B 1 305 ? 193.083 -65.805 48.612 1.00 63.31 281 ALA B CA 1
ATOM 4649 C C . ALA B 1 305 ? 193.030 -64.939 49.866 1.00 58.87 281 ALA B C 1
ATOM 4650 O O . ALA B 1 305 ? 193.686 -65.227 50.864 1.00 63.83 281 ALA B O 1
ATOM 4652 N N . ILE B 1 306 ? 192.245 -63.877 49.821 1.00 61.95 282 ILE B N 1
ATOM 4653 C CA . ILE B 1 306 ? 192.199 -62.951 50.940 1.00 69.59 282 ILE B CA 1
ATOM 4654 C C . ILE B 1 306 ? 190.993 -63.021 51.849 1.00 62.23 282 ILE B C 1
ATOM 4655 O O . ILE B 1 306 ? 189.868 -63.050 51.400 1.00 65.63 282 ILE B O 1
ATOM 4660 N N . ASN B 1 307 ? 191.277 -62.995 53.142 1.00 63.80 283 ASN B N 1
ATOM 4661 C CA . ASN B 1 307 ? 190.272 -62.938 54.179 1.00 61.47 283 ASN B CA 1
ATOM 4662 C C . ASN B 1 307 ? 190.171 -61.475 54.589 1.00 56.47 283 ASN B C 1
ATOM 4663 O O . ASN B 1 307 ? 191.111 -60.919 55.155 1.00 61.93 283 ASN B O 1
ATOM 4668 N N . ALA B 1 308 ? 189.026 -60.866 54.317 1.00 54.57 284 ALA B N 1
ATOM 4669 C CA . ALA B 1 308 ? 188.817 -59.462 54.625 1.00 56.78 284 ALA B CA 1
ATOM 4670 C C . ALA B 1 308 ? 187.832 -59.263 55.767 1.00 54.66 284 ALA B C 1
ATOM 4671 O O . ALA B 1 308 ? 187.045 -58.303 55.748 1.00 47.88 284 ALA B O 1
ATOM 4673 N N . GLU B 1 309 ? 187.885 -60.133 56.775 1.00 56.31 285 GLU B N 1
ATOM 4674 C CA . GLU B 1 309 ? 186.980 -59.995 57.918 1.00 63.23 285 GLU B CA 1
ATOM 4675 C C . GLU B 1 309 ? 187.313 -58.790 58.795 1.00 56.07 285 GLU B C 1
ATOM 4676 O O . GLU B 1 309 ? 186.430 -58.231 59.420 1.00 52.01 285 GLU B O 1
ATOM 4682 N N . LYS B 1 310 ? 188.566 -58.353 58.795 1.00 49.58 286 LYS B N 1
ATOM 4683 C CA . LYS B 1 310 ? 188.925 -57.169 59.554 1.00 47.33 286 LYS B CA 1
ATOM 4684 C C . LYS B 1 310 ? 188.203 -55.949 59.014 1.00 51.97 286 LYS B C 1
ATOM 4685 O O . LYS B 1 310 ? 187.740 -55.129 59.794 1.00 47.54 286 LYS B O 1
ATOM 4699 N N . LYS B 1 312 ? 185.459 -55.974 57.364 1.00 63.17 288 LYS B N 1
ATOM 4700 C CA . LYS B 1 312 ? 184.075 -56.265 57.698 1.00 69.38 288 LYS B CA 1
ATOM 4701 C C . LYS B 1 312 ? 183.751 -55.909 59.160 1.00 67.38 288 LYS B C 1
ATOM 4702 O O . LYS B 1 312 ? 182.794 -55.189 59.434 1.00 64.08 288 LYS B O 1
ATOM 4708 N N . ASN B 1 313 ? 184.559 -56.378 60.098 1.00 66.24 289 ASN B N 1
ATOM 4709 C CA . ASN B 1 313 ? 184.285 -56.112 61.514 1.00 66.78 289 ASN B CA 1
ATOM 4710 C C . ASN B 1 313 ? 184.443 -54.662 61.916 1.00 57.54 289 ASN B C 1
ATOM 4711 O O . ASN B 1 313 ? 183.742 -54.166 62.748 1.00 62.05 289 ASN B O 1
ATOM 4716 N N . GLU B 1 314 ? 185.385 -53.989 61.314 1.00 56.57 290 GLU B N 1
ATOM 4717 C CA . GLU B 1 314 ? 185.730 -52.666 61.738 1.00 55.70 290 GLU B CA 1
ATOM 4718 C C . GLU B 1 314 ? 184.929 -51.575 61.060 1.00 55.82 290 GLU B C 1
ATOM 4719 O O . GLU B 1 314 ? 184.747 -50.520 61.640 1.00 59.30 290 GLU B O 1
ATOM 4725 N N . PHE B 1 315 ? 184.515 -51.787 59.815 1.00 62.17 291 PHE B N 1
ATOM 4726 C CA . PHE B 1 315 ? 183.784 -50.754 59.067 1.00 54.75 291 PHE B CA 1
ATOM 4727 C C . PHE B 1 315 ? 182.521 -51.272 58.418 1.00 53.80 291 PHE B C 1
ATOM 4728 O O . PHE B 1 315 ? 181.837 -50.544 57.718 1.00 58.66 291 PHE B O 1
ATOM 4736 N N . ASP B 1 316 ? 182.222 -52.537 58.630 1.00 57.80 292 ASP B N 1
ATOM 4737 C CA . ASP B 1 316 ? 181.079 -53.181 58.005 1.00 62.22 292 ASP B CA 1
ATOM 4738 C C . ASP B 1 316 ? 181.163 -53.116 56.479 1.00 61.74 292 ASP B C 1
ATOM 4739 O O . ASP B 1 316 ? 180.156 -52.954 55.812 1.00 66.90 292 ASP B O 1
ATOM 4744 N N . TRP B 1 317 ? 182.376 -53.255 55.945 1.00 63.68 293 TRP B N 1
ATOM 4745 C CA . TRP B 1 317 ? 182.608 -53.194 54.519 1.00 51.18 293 TRP B CA 1
ATOM 4746 C C . TRP B 1 317 ? 182.735 -54.566 53.884 1.00 53.43 293 TRP B C 1
ATOM 4747 O O . TRP B 1 317 ? 183.388 -55.473 54.404 1.00 59.05 293 TRP B O 1
ATOM 4758 N N . GLU B 1 318 ? 182.084 -54.696 52.731 1.00 71.13 294 GLU B N 1
ATOM 4759 C CA . GLU B 1 318 ? 182.108 -55.898 51.888 1.00 58.80 294 GLU B CA 1
ATOM 4760 C C . GLU B 1 318 ? 182.097 -55.456 50.452 1.00 52.88 294 GLU B C 1
ATOM 4761 O O . GLU B 1 318 ? 181.675 -54.324 50.132 1.00 58.02 294 GLU B O 1
ATOM 4767 N N . PRO B 1 319 ? 182.602 -56.316 49.570 1.00 54.85 295 PRO B N 1
ATOM 4768 C CA . PRO B 1 319 ? 182.547 -55.985 48.144 1.00 60.89 295 PRO B CA 1
ATOM 4769 C C . PRO B 1 319 ? 181.095 -56.022 47.714 1.00 57.34 295 PRO B C 1
ATOM 4770 O O . PRO B 1 319 ? 180.323 -56.840 48.216 1.00 56.14 295 PRO B O 1
ATOM 4774 N N . LYS B 1 320 ? 180.705 -55.090 46.863 1.00 57.93 296 LYS B N 1
ATOM 4775 C CA . LYS B 1 320 ? 179.315 -55.031 46.401 1.00 59.76 296 LYS B CA 1
ATOM 4776 C C . LYS B 1 320 ? 179.144 -55.883 45.140 1.00 52.78 296 LYS B C 1
ATOM 4777 O O . LYS B 1 320 ? 178.085 -56.470 44.910 1.00 45.29 296 LYS B O 1
ATOM 4783 N N . TYR B 1 321 ? 180.230 -56.086 44.413 1.00 48.49 297 TYR B N 1
ATOM 4784 C CA . TYR B 1 321 ? 180.165 -56.912 43.225 1.00 56.84 297 TYR B CA 1
ATOM 4785 C C . TYR B 1 321 ? 180.372 -58.377 43.517 1.00 56.59 297 TYR B C 1
ATOM 4786 O O . TYR B 1 321 ? 181.130 -58.712 44.421 1.00 56.99 297 TYR B O 1
ATOM 4795 N N . THR B 1 322 ? 179.708 -59.218 42.713 1.00 50.79 298 THR B N 1
ATOM 4796 C CA . THR B 1 322 ? 179.965 -60.640 42.693 1.00 54.02 298 THR B CA 1
ATOM 4797 C C . THR B 1 322 ? 180.863 -60.784 41.457 1.00 55.11 298 THR B C 1
ATOM 4798 O O . THR B 1 322 ? 180.870 -59.901 40.583 1.00 63.69 298 THR B O 1
ATOM 4802 N N . PHE B 1 323 ? 181.643 -61.855 41.366 1.00 54.48 299 PHE B N 1
ATOM 4803 C CA . PHE B 1 323 ? 182.535 -62.004 40.211 1.00 55.90 299 PHE B CA 1
ATOM 4804 C C . PHE B 1 323 ? 181.744 -62.148 38.909 1.00 58.53 299 PHE B C 1
ATOM 4805 O O . PHE B 1 323 ? 182.130 -61.571 37.881 1.00 62.32 299 PHE B O 1
ATOM 4813 N N . GLU B 1 324 ? 180.620 -62.861 38.974 1.00 55.42 300 GLU B N 1
ATOM 4814 C CA . GLU B 1 324 ? 179.787 -63.098 37.791 1.00 58.91 300 GLU B CA 1
ATOM 4815 C C . GLU B 1 324 ? 179.323 -61.770 37.238 1.00 60.52 300 GLU B C 1
ATOM 4816 O O . GLU B 1 324 ? 179.357 -61.549 36.036 1.00 58.75 300 GLU B O 1
ATOM 4822 N N . GLN B 1 325 ? 178.926 -60.873 38.139 1.00 62.61 301 GLN B N 1
ATOM 4823 C CA . GLN B 1 325 ? 178.477 -59.535 37.764 1.00 65.34 301 GLN B CA 1
ATOM 4824 C C . GLN B 1 325 ? 179.613 -58.667 37.237 1.00 67.98 301 GLN B C 1
ATOM 4825 O O . GLN B 1 325 ? 179.487 -58.028 36.196 1.00 69.35 301 GLN B O 1
ATOM 4831 N N . GLY B 1 326 ? 180.692 -58.596 38.003 1.00 62.74 302 GLY B N 1
ATOM 4832 C CA . GLY B 1 326 ? 181.847 -57.795 37.616 1.00 61.03 302 GLY B CA 1
ATOM 4833 C C . GLY B 1 326 ? 182.425 -58.200 36.267 1.00 62.07 302 GLY B C 1
ATOM 4834 O O . GLY B 1 326 ? 182.679 -57.355 35.408 1.00 53.60 302 GLY B O 1
ATOM 4835 N N . LEU B 1 327 ? 182.587 -59.505 36.075 1.00 60.57 303 LEU B N 1
ATOM 4836 C CA . LEU B 1 327 ? 183.144 -60.036 34.840 1.00 63.30 303 LEU B CA 1
ATOM 4837 C C . LEU B 1 327 ? 182.310 -59.652 33.620 1.00 62.91 303 LEU B C 1
ATOM 4838 O O . LEU B 1 327 ? 182.840 -59.240 32.585 1.00 63.15 303 LEU B O 1
ATOM 4843 N N . GLN B 1 328 ? 181.001 -59.769 33.759 1.00 57.55 304 GLN B N 1
ATOM 4844 C CA . GLN B 1 328 ? 180.100 -59.396 32.695 1.00 53.91 304 GLN B CA 1
ATOM 4845 C C . GLN B 1 328 ? 180.233 -57.929 32.304 1.00 53.95 304 GLN B C 1
ATOM 4846 O O . GLN B 1 328 ? 180.350 -57.605 31.119 1.00 55.87 304 GLN B O 1
ATOM 4852 N N . GLU B 1 329 ? 180.214 -57.034 33.291 1.00 58.51 305 GLU B N 1
ATOM 4853 C CA . GLU B 1 329 ? 180.334 -55.598 33.004 1.00 55.74 305 GLU B CA 1
ATOM 4854 C C . GLU B 1 329 ? 181.670 -55.274 32.364 1.00 55.40 305 GLU B C 1
ATOM 4855 O O . GLU B 1 329 ? 181.752 -54.408 31.495 1.00 59.27 305 GLU B O 1
ATOM 4861 N N . THR B 1 330 ? 182.707 -55.974 32.806 1.00 54.99 306 THR B N 1
ATOM 4862 C CA . THR B 1 330 ? 184.040 -55.755 32.290 1.00 51.46 306 THR B CA 1
ATOM 4863 C C . THR B 1 330 ? 184.100 -56.176 30.840 1.00 54.42 306 THR B C 1
ATOM 4864 O O . THR B 1 330 ? 184.549 -55.415 29.995 1.00 61.69 306 THR B O 1
ATOM 4868 N N . VAL B 1 331 ? 183.598 -57.364 30.537 1.00 57.33 307 VAL B N 1
ATOM 4869 C CA . VAL B 1 331 ? 183.564 -57.834 29.143 1.00 58.63 307 VAL B CA 1
ATOM 4870 C C . VAL B 1 331 ? 182.849 -56.808 28.253 1.00 56.20 307 VAL B C 1
ATOM 4871 O O . VAL B 1 331 ? 183.372 -56.414 27.214 1.00 54.91 307 VAL B O 1
ATOM 4875 N N . GLN B 1 332 ? 181.676 -56.351 28.683 1.00 52.54 308 GLN B N 1
ATOM 4876 C CA . GLN B 1 332 ? 180.961 -55.332 27.940 1.00 57.68 308 GLN B CA 1
ATOM 4877 C C . GLN B 1 332 ? 181.813 -54.093 27.733 1.00 57.49 308 GLN B C 1
ATOM 4878 O O . GLN B 1 332 ? 181.844 -53.545 26.640 1.00 60.21 308 GLN B O 1
ATOM 4884 N N . TRP B 1 333 ? 182.483 -53.646 28.790 1.00 57.60 309 TRP B N 1
ATOM 4885 C CA . TRP B 1 333 ? 183.303 -52.456 28.712 1.00 55.85 309 TRP B CA 1
ATOM 4886 C C . TRP B 1 333 ? 184.310 -52.612 27.586 1.00 58.52 309 TRP B C 1
ATOM 4887 O O . TRP B 1 333 ? 184.448 -51.718 26.744 1.00 64.77 309 TRP B O 1
ATOM 4898 N N . TYR B 1 334 ? 185.006 -53.742 27.554 1.00 58.35 310 TYR B N 1
ATOM 4899 C CA . TYR B 1 334 ? 185.980 -53.971 26.482 1.00 64.64 310 TYR B CA 1
ATOM 4900 C C . TYR B 1 334 ? 185.345 -54.026 25.095 1.00 63.17 310 TYR B C 1
ATOM 4901 O O . TYR B 1 334 ? 185.945 -53.550 24.146 1.00 61.43 310 TYR B O 1
ATOM 4910 N N . GLU B 1 335 ? 184.138 -54.581 24.980 1.00 64.51 311 GLU B N 1
ATOM 4911 C CA . GLU B 1 335 ? 183.430 -54.601 23.687 1.00 64.47 311 GLU B CA 1
ATOM 4912 C C . GLU B 1 335 ? 183.144 -53.178 23.238 1.00 63.14 311 GLU B C 1
ATOM 4913 O O . GLU B 1 335 ? 183.333 -52.839 22.078 1.00 65.15 311 GLU B O 1
ATOM 4919 N N . LYS B 1 336 ? 182.737 -52.337 24.182 1.00 69.71 312 LYS B N 1
ATOM 4920 C CA . LYS B 1 336 ? 182.398 -50.943 23.895 1.00 73.20 312 LYS B CA 1
ATOM 4921 C C . LYS B 1 336 ? 183.553 -49.968 23.853 1.00 73.07 312 LYS B C 1
ATOM 4922 O O . LYS B 1 336 ? 183.357 -48.838 23.420 1.00 69.30 312 LYS B O 1
ATOM 4928 N N . ASN B 1 337 ? 184.760 -50.392 24.226 1.00 69.08 313 ASN B N 1
ATOM 4929 C CA . ASN B 1 337 ? 185.892 -49.468 24.199 1.00 68.66 313 ASN B CA 1
ATOM 4930 C C . ASN B 1 337 ? 187.119 -49.876 23.377 1.00 67.20 313 ASN B C 1
ATOM 4931 O O . ASN B 1 337 ? 188.242 -49.782 23.837 1.00 59.79 313 ASN B O 1
ATOM 4936 N N . GLU B 1 338 ? 186.913 -50.232 22.121 1.00 76.00 314 GLU B N 1
ATOM 4937 C CA . GLU B 1 338 ? 188.047 -50.564 21.293 1.00 74.27 314 GLU B CA 1
ATOM 4938 C C . GLU B 1 338 ? 188.932 -49.342 21.116 1.00 64.52 314 GLU B C 1
ATOM 4939 O O . GLU B 1 338 ? 190.130 -49.483 20.944 1.00 64.82 314 GLU B O 1
ATOM 4945 N N . GLU B 1 339 ? 188.348 -48.149 21.116 1.00 61.33 315 GLU B N 1
ATOM 4946 C CA . GLU B 1 339 ? 189.152 -46.951 20.943 1.00 67.50 315 GLU B CA 1
ATOM 4947 C C . GLU B 1 339 ? 190.220 -46.866 22.018 1.00 62.84 315 GLU B C 1
ATOM 4948 O O . GLU B 1 339 ? 191.298 -46.321 21.797 1.00 59.92 315 GLU B O 1
ATOM 4954 N N . TRP B 1 340 ? 189.890 -47.361 23.201 1.00 63.72 316 TRP B N 1
ATOM 4955 C CA . TRP B 1 340 ? 190.797 -47.301 24.320 1.00 59.57 316 TRP B CA 1
ATOM 4956 C C . TRP B 1 340 ? 191.875 -48.366 24.283 1.00 55.84 316 TRP B C 1
ATOM 4957 O O . TRP B 1 340 ? 193.041 -48.048 24.510 1.00 62.53 316 TRP B O 1
ATOM 4968 N N . TRP B 1 341 ? 191.511 -49.619 24.026 1.00 55.23 317 TRP B N 1
ATOM 4969 C CA . TRP B 1 341 ? 192.508 -50.700 24.041 1.00 59.60 317 TRP B CA 1
ATOM 4970 C C . TRP B 1 341 ? 193.254 -50.993 22.735 1.00 61.92 317 TRP B C 1
ATOM 4971 O O . TRP B 1 341 ? 194.371 -51.516 22.765 1.00 61.14 317 TRP B O 1
ATOM 4982 N N . LYS B 1 342 ? 192.659 -50.675 21.595 1.00 68.99 318 LYS B N 1
ATOM 4983 C CA . LYS B 1 342 ? 193.343 -50.907 20.315 1.00 72.13 318 LYS B CA 1
ATOM 4984 C C . LYS B 1 342 ? 194.741 -50.309 20.254 1.00 68.14 318 LYS B C 1
ATOM 4985 O O . LYS B 1 342 ? 195.684 -51.017 19.915 1.00 62.59 318 LYS B O 1
ATOM 4991 N N . PRO B 1 343 ? 194.887 -49.019 20.606 1.00 73.37 319 PRO B N 1
ATOM 4992 C CA . PRO B 1 343 ? 196.210 -48.385 20.561 1.00 74.43 319 PRO B CA 1
ATOM 4993 C C . PRO B 1 343 ? 197.228 -49.010 21.511 1.00 72.29 319 PRO B C 1
ATOM 4994 O O . PRO B 1 343 ? 198.420 -48.906 21.248 1.00 70.75 319 PRO B O 1
ATOM 4998 N N . LEU B 1 344 ? 196.764 -49.662 22.579 1.00 64.37 320 LEU B N 1
ATOM 4999 C CA . LEU B 1 344 ? 197.643 -50.288 23.554 1.00 65.22 320 LEU B CA 1
ATOM 5000 C C . LEU B 1 344 ? 197.939 -51.742 23.261 1.00 69.00 320 LEU B C 1
ATOM 5001 O O . LEU B 1 344 ? 198.567 -52.419 24.065 1.00 86.91 320 LEU B O 1
ATOM 5006 N N . LYS B 1 345 ? 197.480 -52.254 22.137 1.00 85.52 321 LYS B N 1
ATOM 5007 C CA . LYS B 1 345 ? 197.668 -53.662 21.846 1.00 84.67 321 LYS B CA 1
ATOM 5008 C C . LYS B 1 345 ? 198.342 -53.826 20.486 1.00 76.27 321 LYS B C 1
ATOM 5009 O O . LYS B 1 345 ? 199.358 -54.494 20.401 1.00 87.51 321 LYS B O 1
ATOM 5015 N N . ALA C 1 24 ? 243.318 -70.315 47.123 1.00 93.44 0 ALA C N 1
ATOM 5016 C CA . ALA C 1 24 ? 242.374 -70.917 46.150 1.00 87.85 0 ALA C CA 1
ATOM 5017 C C . ALA C 1 24 ? 241.195 -69.971 45.812 1.00 87.66 0 ALA C C 1
ATOM 5018 O O . ALA C 1 24 ? 240.768 -69.903 44.658 1.00 94.74 0 ALA C O 1
ATOM 5028 N N . ASN C 1 26 ? 238.861 -66.088 45.984 1.00 60.12 2 ASN C N 1
ATOM 5029 C CA . ASN C 1 26 ? 238.957 -64.626 45.974 1.00 63.57 2 ASN C CA 1
ATOM 5030 C C . ASN C 1 26 ? 237.677 -64.054 46.520 1.00 59.05 2 ASN C C 1
ATOM 5031 O O . ASN C 1 26 ? 236.617 -64.212 45.930 1.00 57.02 2 ASN C O 1
ATOM 5036 N N . ILE C 1 27 ? 237.797 -63.304 47.600 1.00 56.94 3 ILE C N 1
ATOM 5037 C CA . ILE C 1 27 ? 236.632 -62.798 48.292 1.00 53.86 3 ILE C CA 1
ATOM 5038 C C . ILE C 1 27 ? 236.546 -61.276 48.336 1.00 47.32 3 ILE C C 1
ATOM 5039 O O . ILE C 1 27 ? 237.513 -60.599 48.676 1.00 54.04 3 ILE C O 1
ATOM 5044 N N . LEU C 1 28 ? 235.370 -60.751 48.011 1.00 44.66 4 LEU C N 1
ATOM 5045 C CA . LEU C 1 28 ? 235.106 -59.315 48.054 1.00 45.48 4 LEU C CA 1
ATOM 5046 C C . LEU C 1 28 ? 234.341 -59.025 49.320 1.00 51.71 4 LEU C C 1
ATOM 5047 O O . LEU C 1 28 ? 233.250 -59.548 49.531 1.00 63.74 4 LEU C O 1
ATOM 5052 N N . VAL C 1 29 ? 234.924 -58.195 50.172 1.00 56.67 5 VAL C N 1
ATOM 5053 C CA . VAL C 1 29 ? 234.325 -57.856 51.420 1.00 49.60 5 VAL C CA 1
ATOM 5054 C C . VAL C 1 29 ? 233.895 -56.422 51.336 1.00 47.24 5 VAL C C 1
ATOM 5055 O O . VAL C 1 29 ? 234.719 -55.513 51.397 1.00 51.92 5 VAL C O 1
ATOM 5059 N N . THR C 1 30 ? 232.603 -56.191 51.200 1.00 44.80 6 THR C N 1
ATOM 5060 C CA . THR C 1 30 ? 232.119 -54.802 51.189 1.00 49.45 6 THR C CA 1
ATOM 5061 C C . THR C 1 30 ? 232.014 -54.352 52.638 1.00 46.10 6 THR C C 1
ATOM 5062 O O . THR C 1 30 ? 231.730 -55.158 53.524 1.00 49.18 6 THR C O 1
ATOM 5066 N N . GLY C 1 31 ? 232.229 -53.077 52.898 1.00 53.32 7 GLY C N 1
ATOM 5067 C CA . GLY C 1 31 ? 232.166 -52.567 54.282 1.00 58.13 7 GLY C CA 1
ATOM 5068 C C . GLY C 1 31 ? 233.307 -53.084 55.154 1.00 48.72 7 GLY C C 1
ATOM 5069 O O . GLY C 1 31 ? 233.229 -53.117 56.392 1.00 67.44 7 GLY C O 1
ATOM 5070 N N . GLY C 1 32 ? 234.359 -53.496 54.496 1.00 44.89 8 GLY C N 1
ATOM 5071 C CA . GLY C 1 32 ? 235.480 -54.092 55.179 1.00 53.39 8 GLY C CA 1
ATOM 5072 C C . GLY C 1 32 ? 236.356 -53.154 55.975 1.00 50.09 8 GLY C C 1
ATOM 5073 O O . GLY C 1 32 ? 237.359 -53.609 56.536 1.00 47.77 8 GLY C O 1
ATOM 5074 N N . ALA C 1 33 ? 236.050 -51.854 55.954 1.00 45.85 9 ALA C N 1
ATOM 5075 C CA . ALA C 1 33 ? 236.822 -50.873 56.753 1.00 51.89 9 ALA C CA 1
ATOM 5076 C C . ALA C 1 33 ? 236.061 -50.514 58.035 1.00 51.90 9 ALA C C 1
ATOM 5077 O O . ALA C 1 33 ? 236.466 -49.628 58.781 1.00 48.34 9 ALA C O 1
ATOM 5079 N N . GLY C 1 34 ? 234.937 -51.185 58.244 1.00 48.37 10 GLY C N 1
ATOM 5080 C CA . GLY C 1 34 ? 234.129 -50.972 59.409 1.00 43.42 10 GLY C CA 1
ATOM 5081 C C . GLY C 1 34 ? 234.525 -51.906 60.527 1.00 42.84 10 GLY C C 1
ATOM 5082 O O . GLY C 1 34 ? 235.540 -52.593 60.472 1.00 48.61 10 GLY C O 1
ATOM 5083 N N . PHE C 1 35 ? 233.694 -51.936 61.546 1.00 41.83 11 PHE C N 1
ATOM 5084 C CA . PHE C 1 35 ? 233.935 -52.748 62.716 1.00 43.87 11 PHE C CA 1
ATOM 5085 C C . PHE C 1 35 ? 233.997 -54.232 62.415 1.00 44.42 11 PHE C C 1
ATOM 5086 O O . PHE C 1 35 ? 235.053 -54.844 62.524 1.00 42.96 11 PHE C O 1
ATOM 5094 N N . ILE C 1 36 ? 232.879 -54.812 62.001 1.00 52.30 12 ILE C N 1
ATOM 5095 C CA . ILE C 1 36 ? 232.835 -56.258 61.730 1.00 46.93 12 ILE C CA 1
ATOM 5096 C C . ILE C 1 36 ? 233.628 -56.563 60.492 1.00 45.32 12 ILE C C 1
ATOM 5097 O O . ILE C 1 36 ? 234.417 -57.491 60.471 1.00 51.40 12 ILE C O 1
ATOM 5102 N N . GLY C 1 37 ? 233.459 -55.737 59.469 1.00 47.50 13 GLY C N 1
ATOM 5103 C CA . GLY C 1 37 ? 234.167 -55.947 58.220 1.00 46.72 13 GLY C CA 1
ATOM 5104 C C . GLY C 1 37 ? 235.665 -56.029 58.373 1.00 45.56 13 GLY C C 1
ATOM 5105 O O . GLY C 1 37 ? 236.278 -56.945 57.824 1.00 45.74 13 GLY C O 1
ATOM 5106 N N . SER C 1 38 ? 236.264 -55.067 59.089 1.00 43.09 14 SER C N 1
ATOM 5107 C CA . SER C 1 38 ? 237.718 -55.060 59.271 1.00 45.31 14 SER C CA 1
ATOM 5108 C C . SER C 1 38 ? 238.131 -56.331 60.001 1.00 46.90 14 SER C C 1
ATOM 5109 O O . SER C 1 38 ? 239.063 -57.022 59.568 1.00 51.12 14 SER C O 1
ATOM 5112 N N . ASN C 1 39 ? 237.423 -56.657 61.086 1.00 46.01 15 ASN C N 1
ATOM 5113 C CA . ASN C 1 39 ? 237.688 -57.889 61.840 1.00 46.96 15 ASN C CA 1
ATOM 5114 C C . ASN C 1 39 ? 237.685 -59.106 60.928 1.00 49.27 15 ASN C C 1
ATOM 5115 O O . ASN C 1 39 ? 238.578 -59.971 61.016 1.00 45.35 15 ASN C O 1
ATOM 5120 N N . PHE C 1 40 ? 236.676 -59.165 60.053 1.00 46.38 16 PHE C N 1
ATOM 5121 C CA . PHE C 1 40 ? 236.542 -60.252 59.111 1.00 48.95 16 PHE C CA 1
ATOM 5122 C C . PHE C 1 40 ? 237.760 -60.286 58.168 1.00 52.02 16 PHE C C 1
ATOM 5123 O O . PHE C 1 40 ? 238.364 -61.334 57.961 1.00 51.64 16 PHE C O 1
ATOM 5131 N N . VAL C 1 41 ? 238.143 -59.137 57.629 1.00 47.52 17 VAL C N 1
ATOM 5132 C CA . VAL C 1 41 ? 239.303 -59.086 56.740 1.00 47.82 17 VAL C CA 1
ATOM 5133 C C . VAL C 1 41 ? 240.517 -59.660 57.474 1.00 49.90 17 VAL C C 1
ATOM 5134 O O . VAL C 1 41 ? 241.220 -60.499 56.931 1.00 50.84 17 VAL C O 1
ATOM 5138 N N . HIS C 1 42 ? 240.758 -59.231 58.710 1.00 50.91 18 HIS C N 1
ATOM 5139 C CA . HIS C 1 42 ? 241.878 -59.786 59.463 1.00 52.35 18 HIS C CA 1
ATOM 5140 C C . HIS C 1 42 ? 241.722 -61.299 59.670 1.00 51.29 18 HIS C C 1
ATOM 5141 O O . HIS C 1 42 ? 242.697 -62.057 59.513 1.00 49.06 18 HIS C O 1
ATOM 5148 N N . TYR C 1 43 ? 240.509 -61.730 60.019 1.00 46.66 19 TYR C N 1
ATOM 5149 C CA . TYR C 1 43 ? 240.251 -63.143 60.290 1.00 52.51 19 TYR C CA 1
ATOM 5150 C C . TYR C 1 43 ? 240.543 -64.046 59.088 1.00 57.41 19 TYR C C 1
ATOM 5151 O O . TYR C 1 43 ? 241.187 -65.111 59.234 1.00 52.82 19 TYR C O 1
ATOM 5168 N N . LEU C 1 45 ? 242.471 -63.267 56.340 1.00 53.26 21 LEU C N 1
ATOM 5169 C CA . LEU C 1 45 ? 243.897 -63.230 55.998 1.00 56.02 21 LEU C CA 1
ATOM 5170 C C . LEU C 1 45 ? 244.728 -64.116 56.901 1.00 58.91 21 LEU C C 1
ATOM 5171 O O . LEU C 1 45 ? 245.633 -64.796 56.435 1.00 65.04 21 LEU C O 1
ATOM 5176 N N . GLN C 1 46 ? 244.428 -64.124 58.194 1.00 62.29 22 GLN C N 1
ATOM 5177 C CA . GLN C 1 46 ? 245.181 -64.973 59.116 1.00 64.71 22 GLN C CA 1
ATOM 5178 C C . GLN C 1 46 ? 244.811 -66.434 58.951 1.00 63.04 22 GLN C C 1
ATOM 5179 O O . GLN C 1 46 ? 245.664 -67.283 59.077 1.00 66.75 22 GLN C O 1
ATOM 5185 N N . SER C 1 47 ? 243.544 -66.726 58.673 1.00 61.25 23 SER C N 1
ATOM 5186 C CA . SER C 1 47 ? 243.094 -68.113 58.568 1.00 62.17 23 SER C CA 1
ATOM 5187 C C . SER C 1 47 ? 243.390 -68.805 57.240 1.00 64.68 23 SER C C 1
ATOM 5188 O O . SER C 1 47 ? 243.545 -70.021 57.213 1.00 67.84 23 SER C O 1
ATOM 5191 N N . TYR C 1 48 ? 243.427 -68.048 56.144 1.00 63.44 24 TYR C N 1
ATOM 5192 C CA . TYR C 1 48 ? 243.665 -68.618 54.821 1.00 62.98 24 TYR C CA 1
ATOM 5193 C C . TYR C 1 48 ? 244.815 -67.906 54.117 1.00 64.71 24 TYR C C 1
ATOM 5194 O O . TYR C 1 48 ? 244.650 -66.866 53.487 1.00 70.96 24 TYR C O 1
ATOM 5203 N N . GLU C 1 49 ? 245.979 -68.519 54.176 1.00 73.46 25 GLU C N 1
ATOM 5204 C CA . GLU C 1 49 ? 247.185 -67.932 53.604 1.00 80.21 25 GLU C CA 1
ATOM 5205 C C . GLU C 1 49 ? 247.207 -67.735 52.092 1.00 76.32 25 GLU C C 1
ATOM 5206 O O . GLU C 1 49 ? 248.032 -66.983 51.606 1.00 78.68 25 GLU C O 1
ATOM 5212 N N . THR C 1 50 ? 246.313 -68.386 51.352 1.00 76.88 26 THR C N 1
ATOM 5213 C CA . THR C 1 50 ? 246.283 -68.250 49.880 1.00 70.98 26 THR C CA 1
ATOM 5214 C C . THR C 1 50 ? 245.049 -67.534 49.327 1.00 68.87 26 THR C C 1
ATOM 5215 O O . THR C 1 50 ? 244.933 -67.390 48.134 1.00 61.83 26 THR C O 1
ATOM 5219 N N . TYR C 1 51 ? 244.113 -67.116 50.180 1.00 72.04 27 TYR C N 1
ATOM 5220 C CA . TYR C 1 51 ? 242.936 -66.392 49.715 1.00 61.80 27 TYR C CA 1
ATOM 5221 C C . TYR C 1 51 ? 243.297 -64.935 49.505 1.00 68.52 27 TYR C C 1
ATOM 5222 O O . TYR C 1 51 ? 244.169 -64.396 50.192 1.00 81.34 27 TYR C O 1
ATOM 5231 N N . LYS C 1 52 ? 242.608 -64.305 48.560 1.00 70.84 28 LYS C N 1
ATOM 5232 C CA . LYS C 1 52 ? 242.778 -62.899 48.252 1.00 67.44 28 LYS C CA 1
ATOM 5233 C C . LYS C 1 52 ? 241.567 -62.227 48.846 1.00 65.92 28 LYS C C 1
ATOM 5234 O O . LYS C 1 52 ? 240.445 -62.642 48.563 1.00 61.13 28 LYS C O 1
ATOM 5240 N N . ILE C 1 53 ? 241.775 -61.176 49.633 1.00 65.04 29 ILE C N 1
ATOM 5241 C CA . ILE C 1 53 ? 240.669 -60.461 50.246 1.00 57.59 29 ILE C CA 1
ATOM 5242 C C . ILE C 1 53 ? 240.626 -59.040 49.667 1.00 57.86 29 ILE C C 1
ATOM 5243 O O . ILE C 1 53 ? 241.618 -58.307 49.726 1.00 63.20 29 ILE C O 1
ATOM 5248 N N . ILE C 1 54 ? 239.504 -58.669 49.058 1.00 54.15 30 ILE C N 1
ATOM 5249 C CA . ILE C 1 54 ? 239.361 -57.344 48.461 1.00 57.95 30 ILE C CA 1
ATOM 5250 C C . ILE C 1 54 ? 238.401 -56.535 49.320 1.00 63.67 30 ILE C C 1
ATOM 5251 O O . ILE C 1 54 ? 237.209 -56.821 49.369 1.00 67.83 30 ILE C O 1
ATOM 5256 N N . ASN C 1 55 ? 238.923 -55.510 49.970 1.00 54.67 31 ASN C N 1
ATOM 5257 C CA . ASN C 1 55 ? 238.123 -54.669 50.816 1.00 47.28 31 ASN C CA 1
ATOM 5258 C C . ASN C 1 55 ? 237.567 -53.547 49.968 1.00 44.93 31 ASN C C 1
ATOM 5259 O O . ASN C 1 55 ? 238.306 -52.708 49.473 1.00 49.65 31 ASN C O 1
ATOM 5264 N N . PHE C 1 56 ? 236.253 -53.535 49.827 1.00 46.84 32 PHE C N 1
ATOM 5265 C CA . PHE C 1 56 ? 235.530 -52.553 49.014 1.00 46.57 32 PHE C CA 1
ATOM 5266 C C . PHE C 1 56 ? 234.698 -51.684 49.969 1.00 47.21 32 PHE C C 1
ATOM 5267 O O . PHE C 1 56 ? 233.731 -52.162 50.593 1.00 43.23 32 PHE C O 1
ATOM 5275 N N . ASP C 1 57 ? 235.080 -50.423 50.119 1.00 43.67 33 ASP C N 1
ATOM 5276 C CA . ASP C 1 57 ? 234.437 -49.585 51.115 1.00 45.46 33 ASP C CA 1
ATOM 5277 C C . ASP C 1 57 ? 234.388 -48.132 50.693 1.00 45.13 33 ASP C C 1
ATOM 5278 O O . ASP C 1 57 ? 235.338 -47.601 50.134 1.00 40.18 33 ASP C O 1
ATOM 5283 N N . ALA C 1 58 ? 233.277 -47.486 51.012 1.00 40.86 34 ALA C N 1
ATOM 5284 C CA . ALA C 1 58 ? 233.067 -46.107 50.668 1.00 40.81 34 ALA C CA 1
ATOM 5285 C C . ALA C 1 58 ? 233.698 -45.138 51.659 1.00 45.62 34 ALA C C 1
ATOM 5286 O O . ALA C 1 58 ? 233.665 -43.935 51.441 1.00 52.15 34 ALA C O 1
ATOM 5288 N N . LEU C 1 59 ? 234.233 -45.646 52.771 1.00 45.19 35 LEU C N 1
ATOM 5289 C CA . LEU C 1 59 ? 234.829 -44.812 53.802 1.00 45.73 35 LEU C CA 1
ATOM 5290 C C . LEU C 1 59 ? 233.882 -43.692 54.256 1.00 50.33 35 LEU C C 1
ATOM 5291 O O . LEU C 1 59 ? 234.232 -42.502 54.157 1.00 49.12 35 LEU C O 1
ATOM 5296 N N . THR C 1 60 ? 232.699 -44.075 54.756 1.00 48.45 36 THR C N 1
ATOM 5297 C CA . THR C 1 60 ? 231.749 -43.113 55.340 1.00 54.41 36 THR C CA 1
ATOM 5298 C C . THR C 1 60 ? 232.229 -42.806 56.758 1.00 58.91 36 THR C C 1
ATOM 5299 O O . THR C 1 60 ? 233.335 -43.219 57.144 1.00 58.35 36 THR C O 1
ATOM 5303 N N . TYR C 1 61 ? 231.450 -42.042 57.523 1.00 63.20 37 TYR C N 1
ATOM 5304 C CA . TYR C 1 61 ? 231.821 -41.725 58.913 1.00 64.22 37 TYR C CA 1
ATOM 5305 C C . TYR C 1 61 ? 232.301 -42.946 59.711 1.00 63.58 37 TYR C C 1
ATOM 5306 O O . TYR C 1 61 ? 233.326 -42.896 60.382 1.00 60.83 37 TYR C O 1
ATOM 5315 N N . SER C 1 62 ? 231.588 -44.065 59.601 1.00 67.49 38 SER C N 1
ATOM 5316 C CA . SER C 1 62 ? 231.941 -45.268 60.355 1.00 69.52 38 SER C CA 1
ATOM 5317 C C . SER C 1 62 ? 233.065 -46.151 59.751 1.00 70.91 38 SER C C 1
ATOM 5318 O O . SER C 1 62 ? 233.471 -47.148 60.361 1.00 68.41 38 SER C O 1
ATOM 5321 N N . GLY C 1 63 ? 233.573 -45.781 58.573 1.00 72.15 39 GLY C N 1
ATOM 5322 C CA . GLY C 1 63 ? 234.678 -46.501 57.938 1.00 63.40 39 GLY C CA 1
ATOM 5323 C C . GLY C 1 63 ? 235.981 -45.895 58.431 1.00 68.61 39 GLY C C 1
ATOM 5324 O O . GLY C 1 63 ? 236.151 -44.672 58.413 1.00 73.36 39 GLY C O 1
ATOM 5325 N N . ASN C 1 64 ? 236.924 -46.749 58.812 1.00 62.96 40 ASN C N 1
ATOM 5326 C CA . ASN C 1 64 ? 238.190 -46.303 59.374 1.00 67.37 40 ASN C CA 1
ATOM 5327 C C . ASN C 1 64 ? 239.367 -47.154 58.890 1.00 67.35 40 ASN C C 1
ATOM 5328 O O . ASN C 1 64 ? 239.518 -48.312 59.302 1.00 62.78 40 ASN C O 1
ATOM 5333 N N . LEU C 1 65 ? 240.216 -46.573 58.042 1.00 64.95 41 LEU C N 1
ATOM 5334 C CA . LEU C 1 65 ? 241.365 -47.308 57.512 1.00 69.98 41 LEU C CA 1
ATOM 5335 C C . LEU C 1 65 ? 242.362 -47.763 58.567 1.00 66.68 41 LEU C C 1
ATOM 5336 O O . LEU C 1 65 ? 243.205 -48.616 58.273 1.00 71.34 41 LEU C O 1
ATOM 5341 N N . ASN C 1 66 ? 242.318 -47.175 59.757 1.00 67.65 42 ASN C N 1
ATOM 5342 C CA . ASN C 1 66 ? 243.215 -47.604 60.845 1.00 71.90 42 ASN C CA 1
ATOM 5343 C C . ASN C 1 66 ? 242.874 -49.003 61.326 1.00 67.31 42 ASN C C 1
ATOM 5344 O O . ASN C 1 66 ? 243.725 -49.702 61.865 1.00 68.44 42 ASN C O 1
ATOM 5349 N N . ASN C 1 67 ? 241.623 -49.405 61.118 1.00 59.97 43 ASN C N 1
ATOM 5350 C CA . ASN C 1 67 ? 241.179 -50.738 61.483 1.00 58.40 43 ASN C CA 1
ATOM 5351 C C . ASN C 1 67 ? 241.951 -51.825 60.708 1.00 61.93 43 ASN C C 1
ATOM 5352 O O . ASN C 1 67 ? 242.065 -52.964 61.150 1.00 64.20 43 ASN C O 1
ATOM 5357 N N . VAL C 1 68 ? 242.504 -51.437 59.563 1.00 64.60 44 VAL C N 1
ATOM 5358 C CA . VAL C 1 68 ? 243.179 -52.361 58.670 1.00 61.27 44 VAL C CA 1
ATOM 5359 C C . VAL C 1 68 ? 244.579 -51.913 58.263 1.00 67.95 44 VAL C C 1
ATOM 5360 O O . VAL C 1 68 ? 245.157 -52.504 57.365 1.00 58.74 44 VAL C O 1
ATOM 5364 N N . LYS C 1 69 ? 245.152 -50.922 58.955 1.00 71.39 45 LYS C N 1
ATOM 5365 C CA . LYS C 1 69 ? 246.477 -50.448 58.586 1.00 73.86 45 LYS C CA 1
ATOM 5366 C C . LYS C 1 69 ? 247.567 -51.503 58.777 1.00 71.81 45 LYS C C 1
ATOM 5367 O O . LYS C 1 69 ? 248.582 -51.458 58.091 1.00 68.44 45 LYS C O 1
ATOM 5373 N N . SER C 1 70 ? 247.361 -52.465 59.671 1.00 69.28 46 SER C N 1
ATOM 5374 C CA . SER C 1 70 ? 248.386 -53.482 59.886 1.00 73.59 46 SER C CA 1
ATOM 5375 C C . SER C 1 70 ? 248.531 -54.443 58.709 1.00 75.04 46 SER C C 1
ATOM 5376 O O . SER C 1 70 ? 249.605 -54.985 58.490 1.00 69.71 46 SER C O 1
ATOM 5379 N N . ILE C 1 71 ? 247.450 -54.665 57.969 1.00 73.82 47 ILE C N 1
ATOM 5380 C CA . ILE C 1 71 ? 247.486 -55.594 56.860 1.00 70.18 47 ILE C CA 1
ATOM 5381 C C . ILE C 1 71 ? 247.341 -54.880 55.530 1.00 73.04 47 ILE C C 1
ATOM 5382 O O . ILE C 1 71 ? 247.258 -55.531 54.488 1.00 73.91 47 ILE C O 1
ATOM 5387 N N . GLN C 1 72 ? 247.409 -53.550 55.537 1.00 71.12 48 GLN C N 1
ATOM 5388 C CA . GLN C 1 72 ? 247.223 -52.798 54.302 1.00 67.05 48 GLN C CA 1
ATOM 5389 C C . GLN C 1 72 ? 248.258 -53.063 53.229 1.00 69.58 48 GLN C C 1
ATOM 5390 O O . GLN C 1 72 ? 248.018 -52.756 52.079 1.00 80.67 48 GLN C O 1
ATOM 5396 N N . ASP C 1 73 ? 249.411 -53.614 53.588 1.00 74.72 49 ASP C N 1
ATOM 5397 C CA . ASP C 1 73 ? 250.441 -53.930 52.606 1.00 74.34 49 ASP C CA 1
ATOM 5398 C C . ASP C 1 73 ? 250.609 -55.447 52.421 1.00 71.39 49 ASP C C 1
ATOM 5399 O O . ASP C 1 73 ? 251.572 -55.899 51.813 1.00 76.25 49 ASP C O 1
ATOM 5404 N N . HIS C 1 74 ? 249.681 -56.231 52.954 1.00 70.47 50 HIS C N 1
ATOM 5405 C CA . HIS C 1 74 ? 249.738 -57.690 52.851 1.00 73.22 50 HIS C CA 1
ATOM 5406 C C . HIS C 1 74 ? 249.592 -58.011 51.365 1.00 71.24 50 HIS C C 1
ATOM 5407 O O . HIS C 1 74 ? 248.755 -57.411 50.709 1.00 65.49 50 HIS C O 1
ATOM 5414 N N . PRO C 1 75 ? 250.405 -58.942 50.826 1.00 73.64 51 PRO C N 1
ATOM 5415 C CA . PRO C 1 75 ? 250.352 -59.250 49.382 1.00 73.55 51 PRO C CA 1
ATOM 5416 C C . PRO C 1 75 ? 248.995 -59.727 48.851 1.00 71.71 51 PRO C C 1
ATOM 5417 O O . PRO C 1 75 ? 248.699 -59.535 47.680 1.00 81.02 51 PRO C O 1
ATOM 5421 N N . ASN C 1 76 ? 248.194 -60.365 49.692 1.00 68.34 52 ASN C N 1
ATOM 5422 C CA . ASN C 1 76 ? 246.846 -60.822 49.329 1.00 64.96 52 ASN C CA 1
ATOM 5423 C C . ASN C 1 76 ? 245.690 -59.857 49.632 1.00 65.16 52 ASN C C 1
ATOM 5424 O O . ASN C 1 76 ? 244.521 -60.246 49.509 1.00 63.04 52 ASN C O 1
ATOM 5429 N N . TYR C 1 77 ? 245.989 -58.646 50.092 1.00 62.52 53 TYR C N 1
ATOM 5430 C CA . TYR C 1 77 ? 244.939 -57.685 50.408 1.00 58.67 53 TYR C CA 1
ATOM 5431 C C . TYR C 1 77 ? 244.876 -56.612 49.339 1.00 56.99 53 TYR C C 1
ATOM 5432 O O . TYR C 1 77 ? 245.886 -56.212 48.799 1.00 57.02 53 TYR C O 1
ATOM 5441 N N . TYR C 1 78 ? 243.663 -56.196 49.002 1.00 59.28 54 TYR C N 1
ATOM 5442 C CA . TYR C 1 78 ? 243.445 -55.154 48.016 1.00 56.48 54 TYR C CA 1
ATOM 5443 C C . TYR C 1 78 ? 242.362 -54.257 48.572 1.00 59.17 54 TYR C C 1
ATOM 5444 O O . TYR C 1 78 ? 241.382 -54.731 49.171 1.00 58.99 54 TYR C O 1
ATOM 5453 N N . PHE C 1 79 ? 242.537 -52.960 48.391 1.00 58.75 55 PHE C N 1
ATOM 5454 C CA . PHE C 1 79 ? 241.524 -52.023 48.813 1.00 56.58 55 PHE C CA 1
ATOM 5455 C C . PHE C 1 79 ? 240.912 -51.320 47.599 1.00 56.66 55 PHE C C 1
ATOM 5456 O O . PHE C 1 79 ? 241.590 -51.029 46.632 1.00 64.62 55 PHE C O 1
ATOM 5464 N N . VAL C 1 80 ? 239.615 -51.075 47.660 1.00 56.16 56 VAL C N 1
ATOM 5465 C CA . VAL C 1 80 ? 238.909 -50.359 46.608 1.00 51.25 56 VAL C CA 1
ATOM 5466 C C . VAL C 1 80 ? 237.966 -49.388 47.291 1.00 47.95 56 VAL C C 1
ATOM 5467 O O . VAL C 1 80 ? 237.184 -49.781 48.164 1.00 55.56 56 VAL C O 1
ATOM 5471 N N . LYS C 1 81 ? 238.098 -48.114 46.973 1.00 46.77 57 LYS C N 1
ATOM 5472 C CA . LYS C 1 81 ? 237.246 -47.112 47.575 1.00 47.34 57 LYS C CA 1
ATOM 5473 C C . LYS C 1 81 ? 236.071 -46.923 46.649 1.00 44.00 57 LYS C C 1
ATOM 5474 O O . LYS C 1 81 ? 236.239 -46.489 45.507 1.00 47.54 57 LYS C O 1
ATOM 5480 N N . GLY C 1 82 ? 234.890 -47.247 47.137 1.00 40.20 58 GLY C N 1
ATOM 5481 C CA . GLY C 1 82 ? 233.694 -47.070 46.351 1.00 46.45 58 GLY C CA 1
ATOM 5482 C C . GLY C 1 82 ? 232.385 -47.474 47.041 1.00 48.10 58 GLY C C 1
ATOM 5483 O O . GLY C 1 82 ? 232.380 -48.209 48.018 1.00 38.85 58 GLY C O 1
ATOM 5484 N N . GLU C 1 83 ? 231.275 -47.004 46.484 1.00 48.06 59 GLU C N 1
ATOM 5485 C CA . GLU C 1 83 ? 229.984 -47.382 46.960 1.00 45.83 59 GLU C CA 1
ATOM 5486 C C . GLU C 1 83 ? 229.522 -48.667 46.290 1.00 43.26 59 GLU C C 1
ATOM 5487 O O . GLU C 1 83 ? 229.800 -48.872 45.092 1.00 44.44 59 GLU C O 1
ATOM 5493 N N . ILE C 1 84 ? 228.800 -49.513 47.036 1.00 42.42 60 ILE C N 1
ATOM 5494 C CA . ILE C 1 84 ? 228.225 -50.757 46.483 1.00 47.54 60 ILE C CA 1
ATOM 5495 C C . ILE C 1 84 ? 227.110 -50.458 45.496 1.00 50.76 60 ILE C C 1
ATOM 5496 O O . ILE C 1 84 ? 226.704 -51.327 44.736 1.00 56.43 60 ILE C O 1
ATOM 5501 N N . GLN C 1 85 ? 226.630 -49.220 45.481 1.00 52.33 61 GLN C N 1
ATOM 5502 C CA . GLN C 1 85 ? 225.664 -48.804 44.466 1.00 52.32 61 GLN C CA 1
ATOM 5503 C C . GLN C 1 85 ? 226.351 -48.609 43.103 1.00 48.26 61 GLN C C 1
ATOM 5504 O O . GLN C 1 85 ? 225.670 -48.445 42.107 1.00 46.13 61 GLN C O 1
ATOM 5510 N N . ASN C 1 86 ? 227.685 -48.594 43.075 1.00 45.21 62 ASN C N 1
ATOM 5511 C CA . ASN C 1 86 ? 228.439 -48.363 41.852 1.00 44.93 62 ASN C CA 1
ATOM 5512 C C . ASN C 1 86 ? 228.686 -49.673 41.097 1.00 46.13 62 ASN C C 1
ATOM 5513 O O . ASN C 1 86 ? 229.780 -50.267 41.168 1.00 49.53 62 ASN C O 1
ATOM 5518 N N . GLY C 1 87 ? 227.675 -50.082 40.328 1.00 41.64 63 GLY C N 1
ATOM 5519 C CA . GLY C 1 87 ? 227.748 -51.296 39.532 1.00 43.71 63 GLY C CA 1
ATOM 5520 C C . GLY C 1 87 ? 228.922 -51.411 38.558 1.00 47.28 63 GLY C C 1
ATOM 5521 O O . GLY C 1 87 ? 229.545 -52.463 38.474 1.00 47.66 63 GLY C O 1
ATOM 5522 N N . GLU C 1 88 ? 229.215 -50.344 37.813 1.00 46.62 64 GLU C N 1
ATOM 5523 C CA . GLU C 1 88 ? 230.348 -50.364 36.899 1.00 47.27 64 GLU C CA 1
ATOM 5524 C C . GLU C 1 88 ? 231.635 -50.685 37.658 1.00 45.41 64 GLU C C 1
ATOM 5525 O O . GLU C 1 88 ? 232.413 -51.526 37.208 1.00 49.58 64 GLU C O 1
ATOM 5531 N N . LEU C 1 89 ? 231.881 -49.997 38.775 1.00 43.77 65 LEU C N 1
ATOM 5532 C CA . LEU C 1 89 ? 233.075 -50.247 39.563 1.00 45.58 65 LEU C CA 1
ATOM 5533 C C . LEU C 1 89 ? 233.079 -51.687 40.069 1.00 47.12 65 LEU C C 1
ATOM 5534 O O . LEU C 1 89 ? 234.092 -52.367 39.999 1.00 48.04 65 LEU C O 1
ATOM 5539 N N . LEU C 1 90 ? 231.948 -52.153 40.584 1.00 47.99 66 LEU C N 1
ATOM 5540 C CA . LEU C 1 90 ? 231.855 -53.522 41.059 1.00 49.84 66 LEU C CA 1
ATOM 5541 C C . LEU C 1 90 ? 232.144 -54.532 39.967 1.00 51.10 66 LEU C C 1
ATOM 5542 O O . LEU C 1 90 ? 232.866 -55.495 40.213 1.00 58.41 66 LEU C O 1
ATOM 5547 N N . GLU C 1 91 ? 231.550 -54.361 38.784 1.00 54.53 67 GLU C N 1
ATOM 5548 C CA . GLU C 1 91 ? 231.847 -55.293 37.661 1.00 62.64 67 GLU C CA 1
ATOM 5549 C C . GLU C 1 91 ? 233.309 -55.344 37.378 1.00 57.22 67 GLU C C 1
ATOM 5550 O O . GLU C 1 91 ? 233.889 -56.400 37.243 1.00 57.13 67 GLU C O 1
ATOM 5556 N N . HIS C 1 92 ? 233.894 -54.165 37.288 1.00 53.99 68 HIS C N 1
ATOM 5557 C CA . HIS C 1 92 ? 235.283 -54.066 37.026 1.00 51.60 68 HIS C CA 1
ATOM 5558 C C . HIS C 1 92 ? 236.097 -54.805 38.037 1.00 48.02 68 HIS C C 1
ATOM 5559 O O . HIS C 1 92 ? 236.992 -55.541 37.670 1.00 50.82 68 HIS C O 1
ATOM 5566 N N . VAL C 1 93 ? 235.798 -54.625 39.309 1.00 49.54 69 VAL C N 1
ATOM 5567 C CA . VAL C 1 93 ? 236.592 -55.290 40.346 1.00 54.48 69 VAL C CA 1
ATOM 5568 C C . VAL C 1 93 ? 236.412 -56.793 40.255 1.00 52.97 69 VAL C C 1
ATOM 5569 O O . VAL C 1 93 ? 237.374 -57.536 40.310 1.00 51.46 69 VAL C O 1
ATOM 5573 N N . ILE C 1 94 ? 235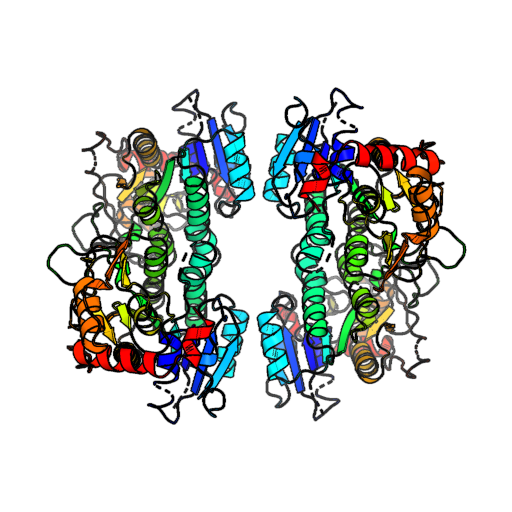.181 -57.217 40.066 1.00 54.05 70 ILE C N 1
ATOM 5574 C CA . ILE C 1 94 ? 234.866 -58.630 39.929 1.00 60.55 70 ILE C CA 1
ATOM 5575 C C . ILE C 1 94 ? 235.604 -59.320 38.776 1.00 66.71 70 ILE C C 1
ATOM 5576 O O . ILE C 1 94 ? 236.296 -60.318 38.985 1.00 65.78 70 ILE C O 1
ATOM 5581 N N . LYS C 1 95 ? 235.466 -58.796 37.564 1.00 60.49 71 LYS C N 1
ATOM 5582 C CA . LYS C 1 95 ? 236.169 -59.368 36.446 1.00 61.92 71 LYS C CA 1
ATOM 5583 C C . LYS C 1 95 ? 237.659 -59.442 36.762 1.00 63.96 71 LYS C C 1
ATOM 5584 O O . LYS C 1 95 ? 238.284 -60.482 36.636 1.00 67.91 71 LYS C O 1
ATOM 5590 N N . GLU C 1 96 ? 238.221 -58.322 37.173 1.00 65.18 72 GLU C N 1
ATOM 5591 C CA . GLU C 1 96 ? 239.650 -58.198 37.398 1.00 69.92 72 GLU C CA 1
ATOM 5592 C C . GLU C 1 96 ? 240.251 -59.073 38.474 1.00 68.85 72 GLU C C 1
ATOM 5593 O O . GLU C 1 96 ? 241.317 -59.622 38.286 1.00 78.19 72 GLU C O 1
ATOM 5599 N N . ARG C 1 97 ? 239.602 -59.158 39.621 1.00 71.25 73 ARG C N 1
ATOM 5600 C CA . ARG C 1 97 ? 240.090 -59.978 40.727 1.00 70.93 73 ARG C CA 1
ATOM 5601 C C . ARG C 1 97 ? 239.563 -61.414 40.703 1.00 72.57 73 ARG C C 1
ATOM 5602 O O . ARG C 1 97 ? 239.811 -62.176 41.628 1.00 68.39 73 ARG C O 1
ATOM 5610 N N . ASP C 1 98 ? 238.796 -61.762 39.675 1.00 74.97 74 ASP C N 1
ATOM 5611 C CA . ASP C 1 98 ? 238.250 -63.098 39.541 1.00 80.58 74 ASP C CA 1
ATOM 5612 C C . ASP C 1 98 ? 237.569 -63.490 40.849 1.00 68.05 74 ASP C C 1
ATOM 5613 O O . ASP C 1 98 ? 237.879 -64.515 41.444 1.00 72.60 74 ASP C O 1
ATOM 5618 N N . VAL C 1 99 ? 236.649 -62.635 41.283 1.00 64.40 75 VAL C N 1
ATOM 5619 C CA . VAL C 1 99 ? 235.928 -62.799 42.548 1.00 62.52 75 VAL C CA 1
ATOM 5620 C C . VAL C 1 99 ? 234.982 -63.980 42.488 1.00 63.94 75 VAL C C 1
ATOM 5621 O O . VAL C 1 99 ? 234.286 -64.191 41.489 1.00 90.94 75 VAL C O 1
ATOM 5625 N N . GLN C 1 100 ? 234.943 -64.733 43.569 1.00 57.53 76 GLN C N 1
ATOM 5626 C CA . GLN C 1 100 ? 234.107 -65.920 43.664 1.00 64.13 76 GLN C CA 1
ATOM 5627 C C . GLN C 1 100 ? 233.058 -65.844 44.744 1.00 64.45 76 GLN C C 1
ATOM 5628 O O . GLN C 1 100 ? 232.076 -66.592 44.710 1.00 60.03 76 GLN C O 1
ATOM 5634 N N . VAL C 1 101 ? 233.279 -64.958 45.718 1.00 63.08 77 VAL C N 1
ATOM 5635 C CA . VAL C 1 101 ? 232.361 -64.770 46.815 1.00 56.88 77 VAL C CA 1
ATOM 5636 C C . VAL C 1 101 ? 232.317 -63.310 47.193 1.00 56.52 77 VAL C C 1
ATOM 5637 O O . VAL C 1 101 ? 233.316 -62.625 47.115 1.00 52.10 77 VAL C O 1
ATOM 5641 N N . ILE C 1 102 ? 231.148 -62.856 47.637 1.00 61.28 78 ILE C N 1
ATOM 5642 C CA . ILE C 1 102 ? 230.953 -61.484 48.082 1.00 57.12 78 ILE C CA 1
ATOM 5643 C C . ILE C 1 102 ? 230.298 -61.540 49.424 1.00 51.39 78 ILE C C 1
ATOM 5644 O O . ILE C 1 102 ? 229.273 -62.205 49.572 1.00 51.19 78 ILE C O 1
ATOM 5649 N N . VAL C 1 103 ? 230.902 -60.894 50.411 1.00 52.26 79 VAL C N 1
ATOM 5650 C CA . VAL C 1 103 ? 230.317 -60.833 51.756 1.00 50.18 79 VAL C CA 1
ATOM 5651 C C . VAL C 1 103 ? 229.993 -59.379 51.967 1.00 48.57 79 VAL C C 1
ATOM 5652 O O . VAL C 1 103 ? 230.881 -58.534 51.948 1.00 50.08 79 VAL C O 1
ATOM 5656 N N . ASN C 1 104 ? 228.713 -59.096 52.131 1.00 45.89 80 ASN C N 1
ATOM 5657 C CA . ASN C 1 104 ? 228.262 -57.731 52.189 1.00 46.73 80 ASN C CA 1
ATOM 5658 C C . ASN C 1 104 ? 228.009 -57.173 53.574 1.00 44.17 80 ASN C C 1
ATOM 5659 O O . ASN C 1 104 ? 226.909 -57.294 54.099 1.00 39.35 80 ASN C O 1
ATOM 5664 N N . PHE C 1 105 ? 229.020 -56.511 54.126 1.00 41.73 81 PHE C N 1
ATOM 5665 C CA . PHE C 1 105 ? 228.894 -55.844 55.419 1.00 46.95 81 PHE C CA 1
ATOM 5666 C C . PHE C 1 105 ? 228.469 -54.391 55.251 1.00 47.01 81 PHE C C 1
ATOM 5667 O O . PHE C 1 105 ? 227.907 -53.800 56.175 1.00 52.53 81 PHE C O 1
ATOM 5675 N N . ALA C 1 106 ? 228.735 -53.821 54.080 1.00 47.51 82 ALA C N 1
ATOM 5676 C CA . ALA C 1 106 ? 228.405 -52.421 53.810 1.00 50.75 82 ALA C CA 1
ATOM 5677 C C . ALA C 1 106 ? 226.986 -52.072 54.191 1.00 44.12 82 ALA C C 1
ATOM 5678 O O . ALA C 1 106 ? 226.069 -52.726 53.752 1.00 49.89 82 ALA C O 1
ATOM 5680 N N . ALA C 1 107 ? 226.842 -51.028 55.001 1.00 49.83 83 ALA C N 1
ATOM 5681 C CA . ALA C 1 107 ? 225.558 -50.536 55.476 1.00 45.07 83 ALA C CA 1
ATOM 5682 C C . ALA C 1 107 ? 225.727 -49.197 56.213 1.00 47.75 83 ALA C C 1
ATOM 5683 O O . ALA C 1 107 ? 226.826 -48.853 56.585 1.00 38.37 83 ALA C O 1
ATOM 5685 N N A GLU C 1 108 ? 224.630 -48.448 56.378 0.50 56.87 84 GLU C N 1
ATOM 5686 N N B GLU C 1 108 ? 224.629 -48.462 56.392 0.50 57.98 84 GLU C N 1
ATOM 5687 C CA A GLU C 1 108 ? 224.628 -47.189 57.161 0.50 59.71 84 GLU C CA 1
ATOM 5688 C CA B GLU C 1 108 ? 224.634 -47.194 57.130 0.50 61.42 84 GLU C CA 1
ATOM 5689 C C A GLU C 1 108 ? 223.768 -47.290 58.400 0.50 65.96 84 GLU C C 1
ATOM 5690 C C B GLU C 1 108 ? 223.773 -47.281 58.387 0.50 66.92 84 GLU C C 1
ATOM 5691 O O A GLU C 1 108 ? 222.759 -48.007 58.407 0.50 56.09 84 GLU C O 1
ATOM 5692 O O B GLU C 1 108 ? 222.765 -47.995 58.393 0.50 56.52 84 GLU C O 1
ATOM 5703 N N . SER C 1 109 ? 224.219 -46.587 59.449 1.00 81.93 85 SER C N 1
ATOM 5704 C CA . SER C 1 109 ? 223.535 -46.516 60.774 1.00 88.38 85 SER C CA 1
ATOM 5705 C C . SER C 1 109 ? 223.567 -45.078 61.288 1.00 88.60 85 SER C C 1
ATOM 5706 O O . SER C 1 109 ? 222.706 -44.269 60.979 1.00 79.13 85 SER C O 1
ATOM 5709 N N . ILE C 1 119 ? 217.928 -41.529 54.320 1.00 69.67 95 ILE C N 1
ATOM 5710 C CA . ILE C 1 119 ? 217.544 -41.339 52.917 1.00 81.41 95 ILE C CA 1
ATOM 5711 C C . ILE C 1 119 ? 218.569 -41.999 51.938 1.00 104.43 95 ILE C C 1
ATOM 5712 O O . ILE C 1 119 ? 218.169 -42.760 51.068 1.00 86.14 95 ILE C O 1
ATOM 5717 N N . PRO C 1 120 ? 219.871 -41.623 51.996 1.00 127.51 96 PRO C N 1
ATOM 5718 C CA . PRO C 1 120 ? 220.810 -42.488 51.258 1.00 110.17 96 PRO C CA 1
ATOM 5719 C C . PRO C 1 120 ? 221.149 -43.698 52.169 1.00 96.29 96 PRO C C 1
ATOM 5720 O O . PRO C 1 120 ? 222.089 -44.441 51.935 1.00 92.85 96 PRO C O 1
ATOM 5724 N N . PHE C 1 121 ? 220.382 -43.792 53.249 1.00 89.90 97 PHE C N 1
ATOM 5725 C CA . PHE C 1 121 ? 220.361 -44.852 54.236 1.00 74.13 97 PHE C CA 1
ATOM 5726 C C . PHE C 1 121 ? 219.762 -46.094 53.575 1.00 84.66 97 PHE C C 1
ATOM 5727 O O . PHE C 1 121 ? 220.245 -47.220 53.723 1.00 61.28 97 PHE C O 1
ATOM 5735 N N . TYR C 1 122 ? 218.656 -45.844 52.861 1.00 80.21 98 TYR C N 1
ATOM 5736 C CA . TYR C 1 122 ? 217.960 -46.840 52.080 1.00 56.02 98 TYR C CA 1
ATOM 5737 C C . TYR C 1 122 ? 218.715 -47.045 50.774 1.00 53.26 98 TYR C C 1
ATOM 5738 O O . TYR C 1 122 ? 218.765 -48.176 50.272 1.00 56.81 98 TYR C O 1
ATOM 5747 N N . ASP C 1 123 ? 219.320 -45.982 50.236 1.00 45.58 99 ASP C N 1
ATOM 5748 C CA . ASP C 1 123 ? 220.100 -46.130 49.018 1.00 49.94 99 ASP C CA 1
ATOM 5749 C C . ASP C 1 123 ? 221.178 -47.192 49.216 1.00 47.69 99 ASP C C 1
ATOM 5750 O O . ASP C 1 123 ? 221.330 -48.118 48.401 1.00 54.49 99 ASP C O 1
ATOM 5755 N N . THR C 1 124 ? 221.913 -47.091 50.311 1.00 45.32 100 THR C N 1
ATOM 5756 C CA . THR C 1 124 ? 222.940 -48.077 50.599 1.00 45.13 100 THR C CA 1
ATOM 5757 C C . THR C 1 124 ? 222.395 -49.445 51.022 1.00 41.69 100 THR C C 1
ATOM 5758 O O . THR C 1 124 ? 222.853 -50.476 50.528 1.00 49.27 100 THR C O 1
ATOM 5762 N N . ASN C 1 125 ? 221.451 -49.459 51.948 1.00 36.34 101 ASN C N 1
ATOM 5763 C CA . ASN C 1 125 ? 221.006 -50.724 52.505 1.00 39.10 101 ASN C CA 1
ATOM 5764 C C . ASN C 1 125 ? 220.136 -51.567 51.607 1.00 43.20 101 ASN C C 1
ATOM 5765 O O . ASN C 1 125 ? 220.259 -52.799 51.582 1.00 48.84 101 ASN C O 1
ATOM 5770 N N . VAL C 1 126 ? 219.257 -50.910 50.871 1.00 42.21 102 VAL C N 1
ATOM 5771 C CA . VAL C 1 126 ? 218.391 -51.609 49.970 1.00 42.05 102 VAL C CA 1
ATOM 5772 C C . VAL C 1 126 ? 218.988 -51.593 48.569 1.00 45.38 102 VAL C C 1
ATOM 5773 O O . VAL C 1 126 ? 219.353 -52.633 48.028 1.00 44.39 102 VAL C O 1
ATOM 5777 N N . ILE C 1 127 ? 219.128 -50.400 48.001 1.00 45.88 103 ILE C N 1
ATOM 5778 C CA . ILE C 1 127 ? 219.592 -50.279 46.621 1.00 47.14 103 ILE C CA 1
ATOM 5779 C C . ILE C 1 127 ? 220.986 -50.808 46.378 1.00 49.54 103 ILE C C 1
ATOM 5780 O O . ILE C 1 127 ? 221.246 -51.421 45.341 1.00 42.67 103 ILE C O 1
ATOM 5785 N N . GLY C 1 128 ? 221.866 -50.633 47.363 1.00 61.14 104 GLY C N 1
ATOM 5786 C CA . GLY C 1 128 ? 223.214 -51.218 47.288 1.00 60.63 104 GLY C CA 1
ATOM 5787 C C . GLY C 1 128 ? 223.099 -52.734 47.183 1.00 49.63 104 GLY C C 1
ATOM 5788 O O . GLY C 1 128 ? 223.730 -53.344 46.334 1.00 50.57 104 GLY C O 1
ATOM 5789 N N . THR C 1 129 ? 222.254 -53.338 48.013 1.00 40.59 105 THR C N 1
ATOM 5790 C CA . THR C 1 129 ? 222.055 -54.782 47.925 1.00 46.12 105 THR C CA 1
ATOM 5791 C C . THR C 1 129 ? 221.522 -55.205 46.539 1.00 43.49 105 THR C C 1
ATOM 5792 O O . THR C 1 129 ? 221.990 -56.171 45.934 1.00 44.58 105 THR C O 1
ATOM 5796 N N . VAL C 1 130 ? 220.526 -54.488 46.047 1.00 43.75 106 VAL C N 1
ATOM 5797 C CA . VAL C 1 130 ? 219.947 -54.797 44.744 1.00 43.21 106 VAL C CA 1
ATOM 5798 C C . VAL C 1 130 ? 221.029 -54.732 43.700 1.00 45.07 106 VAL C C 1
ATOM 5799 O O . VAL C 1 130 ? 221.100 -55.600 42.833 1.00 46.88 106 VAL C O 1
ATOM 5803 N N . THR C 1 131 ? 221.911 -53.731 43.806 1.00 41.80 107 THR C N 1
ATOM 5804 C CA . THR C 1 131 ? 222.997 -53.614 42.861 1.00 39.19 107 THR C CA 1
ATOM 5805 C C . THR C 1 131 ? 223.875 -54.871 42.887 1.00 42.16 107 THR C C 1
ATOM 5806 O O . THR C 1 131 ? 224.253 -55.378 41.838 1.00 46.59 107 THR C O 1
ATOM 5810 N N . LEU C 1 132 ? 224.198 -55.369 44.076 1.00 46.14 108 LEU C N 1
ATOM 5811 C CA . LEU C 1 132 ? 224.994 -56.590 44.211 1.00 46.34 108 LEU C CA 1
ATOM 5812 C C . LEU C 1 132 ? 224.260 -57.820 43.669 1.00 50.20 108 LEU C C 1
ATOM 5813 O O . LEU C 1 132 ? 224.873 -58.678 43.033 1.00 55.87 108 LEU C O 1
ATOM 5818 N N . LEU C 1 133 ? 222.948 -57.895 43.886 1.00 46.99 109 LEU C N 1
ATOM 5819 C CA . LEU C 1 133 ? 222.158 -59.020 43.379 1.00 46.84 109 LEU C CA 1
ATOM 5820 C C . LEU C 1 133 ? 222.128 -59.045 41.831 1.00 53.77 109 LEU C C 1
ATOM 5821 O O . LEU C 1 133 ? 222.278 -60.087 41.210 1.00 48.83 109 LEU C O 1
ATOM 5826 N N . GLU C 1 134 ? 221.977 -57.877 41.217 1.00 56.01 110 GLU C N 1
ATOM 5827 C CA . GLU C 1 134 ? 221.988 -57.778 39.787 1.00 53.56 110 GLU C CA 1
ATOM 5828 C C . GLU C 1 134 ? 223.324 -58.255 39.219 1.00 55.44 110 GLU C C 1
ATOM 5829 O O . GLU C 1 134 ? 223.399 -58.906 38.192 1.00 66.23 110 GLU C O 1
ATOM 5835 N N . LEU C 1 135 ? 224.394 -57.925 39.892 1.00 58.19 111 LEU C N 1
ATOM 5836 C CA . LEU C 1 135 ? 225.699 -58.343 39.455 1.00 62.87 111 LEU C CA 1
ATOM 5837 C C . LEU C 1 135 ? 225.825 -59.861 39.583 1.00 60.68 111 LEU C C 1
ATOM 5838 O O . LEU C 1 135 ? 226.374 -60.522 38.693 1.00 65.03 111 LEU C O 1
ATOM 5843 N N . VAL C 1 136 ? 225.309 -60.423 40.673 1.00 55.14 112 VAL C N 1
ATOM 5844 C CA . VAL C 1 136 ? 225.346 -61.862 40.822 1.00 53.89 112 VAL C CA 1
ATOM 5845 C C . VAL C 1 136 ? 224.477 -62.493 39.740 1.00 55.95 112 VAL C C 1
ATOM 5846 O O . VAL C 1 136 ? 224.857 -63.492 39.128 1.00 54.62 112 VAL C O 1
ATOM 5850 N N . LYS C 1 137 ? 223.342 -61.872 39.456 1.00 56.96 113 LYS C N 1
ATOM 5851 C CA . LYS C 1 137 ? 222.457 -62.365 38.409 1.00 58.04 113 LYS C CA 1
ATOM 5852 C C . LYS C 1 137 ? 223.215 -62.503 37.086 1.00 60.96 113 LYS C C 1
ATOM 5853 O O . LYS C 1 137 ? 223.008 -63.450 36.324 1.00 61.56 113 LYS C O 1
ATOM 5859 N N . LYS C 1 138 ? 224.068 -61.532 36.812 1.00 61.94 114 LYS C N 1
ATOM 5860 C CA . LYS C 1 138 ? 224.880 -61.524 35.607 1.00 63.53 114 LYS C CA 1
ATOM 5861 C C . LYS C 1 138 ? 226.075 -62.495 35.710 1.00 69.91 114 LYS C C 1
ATOM 5862 O O . LYS C 1 138 ? 226.535 -63.025 34.708 1.00 68.73 114 LYS C O 1
ATOM 5868 N N . TYR C 1 139 ? 226.578 -62.725 36.924 1.00 68.44 115 TYR C N 1
ATOM 5869 C CA . TYR C 1 139 ? 227.684 -63.667 37.162 1.00 66.67 115 TYR C CA 1
ATOM 5870 C C . TYR C 1 139 ? 227.250 -64.689 38.226 1.00 67.84 115 TYR C C 1
ATOM 5871 O O . TYR C 1 139 ? 227.791 -64.726 39.333 1.00 68.11 115 TYR C O 1
ATOM 5880 N N . PRO C 1 140 ? 226.282 -65.541 37.883 1.00 66.53 116 PRO C N 1
ATOM 5881 C CA . PRO C 1 140 ? 225.670 -66.485 38.830 1.00 63.78 116 PRO C CA 1
ATOM 5882 C C . PRO C 1 140 ? 226.571 -67.519 39.495 1.00 65.00 116 PRO C C 1
ATOM 5883 O O . PRO C 1 140 ? 226.073 -68.327 40.269 1.00 67.18 116 PRO C O 1
ATOM 5887 N N . HIS C 1 141 ? 227.870 -67.499 39.216 1.00 67.47 117 HIS C N 1
ATOM 5888 C CA . HIS C 1 141 ? 228.800 -68.413 39.879 1.00 66.81 117 HIS C CA 1
ATOM 5889 C C . HIS C 1 141 ? 229.281 -67.803 41.189 1.00 68.18 117 HIS C C 1
ATOM 5890 O O . HIS C 1 141 ? 229.846 -68.496 42.029 1.00 69.78 117 HIS C O 1
ATOM 5897 N N . ILE C 1 142 ? 229.046 -66.503 41.353 1.00 65.94 118 ILE C N 1
ATOM 5898 C CA . ILE C 1 142 ? 229.475 -65.756 42.533 1.00 61.06 118 ILE C CA 1
ATOM 5899 C C . ILE C 1 142 ? 228.465 -65.851 43.657 1.00 56.41 118 ILE C C 1
ATOM 5900 O O . ILE C 1 142 ? 227.328 -65.428 43.529 1.00 61.06 118 ILE C O 1
ATOM 5905 N N . LYS C 1 143 ? 228.922 -66.359 44.788 1.00 60.37 119 LYS C N 1
ATOM 5906 C CA . LYS C 1 143 ? 228.081 -66.527 45.947 1.00 59.51 119 LYS C CA 1
ATOM 5907 C C . LYS C 1 143 ? 228.012 -65.201 46.708 1.00 61.67 119 LYS C C 1
ATOM 5908 O O . LYS C 1 143 ? 229.011 -64.472 46.800 1.00 56.68 119 LYS C O 1
ATOM 5914 N N . LEU C 1 144 ? 226.832 -64.879 47.243 1.00 59.87 120 LEU C N 1
ATOM 5915 C CA . LEU C 1 144 ? 226.623 -63.632 47.994 1.00 54.36 120 LEU C CA 1
ATOM 5916 C C . LEU C 1 144 ? 226.108 -63.913 49.360 1.00 47.58 120 LEU C C 1
ATOM 5917 O O . LEU C 1 144 ? 225.071 -64.553 49.522 1.00 50.96 120 LEU C O 1
ATOM 5922 N N . VAL C 1 145 ? 226.815 -63.406 50.353 1.00 53.36 121 VAL C N 1
ATOM 5923 C CA . VAL C 1 145 ? 226.407 -63.569 51.749 1.00 48.11 121 VAL C CA 1
ATOM 5924 C C . VAL C 1 145 ? 225.991 -62.193 52.198 1.00 44.88 121 VAL C C 1
ATOM 5925 O O . VAL C 1 145 ? 226.815 -61.299 52.353 1.00 48.79 121 VAL C O 1
ATOM 5929 N N . GLN C 1 146 ? 224.689 -62.031 52.349 1.00 46.64 122 GLN C N 1
ATOM 5930 C CA . GLN C 1 146 ? 224.088 -60.796 52.786 1.00 48.52 122 GLN C CA 1
ATOM 5931 C C . GLN C 1 146 ? 224.096 -60.834 54.289 1.00 46.60 122 GLN C C 1
ATOM 5932 O O . GLN C 1 146 ? 223.381 -61.625 54.886 1.00 46.77 122 GLN C O 1
ATOM 5938 N N . VAL C 1 147 ? 224.892 -59.958 54.897 1.00 48.66 123 VAL C N 1
ATOM 5939 C CA . VAL C 1 147 ? 225.015 -59.898 56.356 1.00 51.28 123 VAL C CA 1
ATOM 5940 C C . VAL C 1 147 ? 223.912 -59.047 56.982 1.00 49.91 123 VAL C C 1
ATOM 5941 O O . VAL C 1 147 ? 223.904 -57.824 56.840 1.00 47.32 123 VAL C O 1
ATOM 5945 N N . SER C 1 148 ? 222.986 -59.693 57.690 1.00 47.08 124 SER C N 1
ATOM 5946 C CA . SER C 1 148 ? 221.856 -58.977 58.285 1.00 50.81 124 SER C CA 1
ATOM 5947 C C . SER C 1 148 ? 221.892 -59.024 59.816 1.00 52.24 124 SER C C 1
ATOM 5948 O O . SER C 1 148 ? 222.848 -59.542 60.397 1.00 55.48 124 SER C O 1
ATOM 5951 N N . THR C 1 149 ? 220.808 -58.558 60.431 1.00 49.14 125 THR C N 1
ATOM 5952 C CA . THR C 1 149 ? 220.679 -58.381 61.877 1.00 45.54 125 THR C CA 1
ATOM 5953 C C . THR C 1 149 ? 219.415 -58.968 62.480 1.00 46.40 125 THR C C 1
ATOM 5954 O O . THR C 1 149 ? 218.403 -59.046 61.822 1.00 48.12 125 THR C O 1
ATOM 5958 N N . ASP C 1 150 ? 219.463 -59.327 63.757 1.00 52.25 126 ASP C N 1
ATOM 5959 C CA . ASP C 1 150 ? 218.279 -59.853 64.451 1.00 49.17 126 ASP C CA 1
ATOM 5960 C C . ASP C 1 150 ? 217.210 -58.793 64.665 1.00 43.73 126 ASP C C 1
ATOM 5961 O O . ASP C 1 150 ? 216.073 -59.135 64.994 1.00 46.77 126 ASP C O 1
ATOM 5966 N N . GLU C 1 151 ? 217.551 -57.513 64.480 1.00 39.94 127 GLU C N 1
ATOM 5967 C CA . GLU C 1 151 ? 216.561 -56.415 64.638 1.00 47.04 127 GLU C CA 1
ATOM 5968 C C . GLU C 1 151 ? 215.368 -56.496 63.661 1.00 45.34 127 GLU C C 1
ATOM 5969 O O . GLU C 1 151 ? 214.344 -55.825 63.794 1.00 46.37 127 GLU C O 1
ATOM 5975 N N . VAL C 1 152 ? 215.585 -57.298 62.645 1.00 51.36 128 VAL C N 1
ATOM 5976 C CA . VAL C 1 152 ? 214.651 -57.590 61.611 1.00 45.44 128 VAL C CA 1
ATOM 5977 C C . VAL C 1 152 ? 213.420 -58.296 62.158 1.00 48.03 128 VAL C C 1
ATOM 5978 O O . VAL C 1 152 ? 212.321 -58.142 61.608 1.00 47.08 128 VAL C O 1
ATOM 5982 N N . TYR C 1 153 ? 213.600 -59.090 63.220 1.00 49.11 129 TYR C N 1
ATOM 5983 C CA . TYR C 1 153 ? 212.501 -59.849 63.825 1.00 46.71 129 TYR C CA 1
ATOM 5984 C C . TYR C 1 153 ? 211.664 -59.026 64.799 1.00 49.04 129 TYR C C 1
ATOM 5985 O O . TYR C 1 153 ? 210.617 -59.486 65.272 1.00 55.95 129 TYR C O 1
ATOM 5994 N N . GLY C 1 154 ? 212.103 -57.815 65.102 1.00 47.64 130 GLY C N 1
ATOM 5995 C CA . GLY C 1 154 ? 211.397 -57.007 66.065 1.00 53.58 130 GLY C CA 1
ATOM 5996 C C . GLY C 1 154 ? 211.754 -57.521 67.454 1.00 56.22 130 GLY C C 1
ATOM 5997 O O . GLY C 1 154 ? 212.688 -58.288 67.616 1.00 59.10 130 GLY C O 1
ATOM 5998 N N . SER C 1 155 ? 210.985 -57.120 68.451 1.00 58.51 131 SER C N 1
ATOM 5999 C CA . SER C 1 155 ? 211.248 -57.507 69.832 1.00 61.69 131 SER C CA 1
ATOM 6000 C C . SER C 1 155 ? 210.507 -58.772 70.254 1.00 64.74 131 SER C C 1
ATOM 6001 O O . SER C 1 155 ? 209.441 -59.074 69.744 1.00 69.06 131 SER C O 1
ATOM 6004 N N . LEU C 1 156 ? 211.094 -59.485 71.206 1.00 60.74 132 LEU C N 1
ATOM 6005 C CA . LEU C 1 156 ? 210.502 -60.662 71.790 1.00 60.11 132 LEU C CA 1
ATOM 6006 C C . LEU C 1 156 ? 209.781 -60.224 73.056 1.00 67.96 132 LEU C C 1
ATOM 6007 O O . LEU C 1 156 ? 209.928 -59.081 73.510 1.00 60.74 132 LEU C O 1
ATOM 6012 N N . GLY C 1 157 ? 209.023 -61.148 73.643 1.00 68.03 133 GLY C N 1
ATOM 6013 C CA . GLY C 1 157 ? 208.361 -60.888 74.907 1.00 71.89 133 GLY C CA 1
ATOM 6014 C C . GLY C 1 157 ? 209.376 -61.226 75.980 1.00 73.30 133 GLY C C 1
ATOM 6015 O O . GLY C 1 157 ? 210.574 -61.108 75.752 1.00 70.42 133 GLY C O 1
ATOM 6016 N N . LYS C 1 158 ? 208.901 -61.625 77.155 1.00 81.88 134 LYS C N 1
ATOM 6017 C CA . LYS C 1 158 ? 209.796 -61.994 78.251 1.00 86.23 134 LYS C CA 1
ATOM 6018 C C . LYS C 1 158 ? 210.587 -63.254 77.958 1.00 79.14 134 LYS C C 1
ATOM 6019 O O . LYS C 1 158 ? 211.751 -63.343 78.347 1.00 82.49 134 LYS C O 1
ATOM 6025 N N . THR C 1 159 ? 209.964 -64.211 77.272 1.00 80.38 135 THR C N 1
ATOM 6026 C CA . THR C 1 159 ? 210.607 -65.492 76.946 1.00 83.53 135 THR C CA 1
ATOM 6027 C C . THR C 1 159 ? 210.615 -65.744 75.442 1.00 72.32 135 THR C C 1
ATOM 6028 O O . THR C 1 159 ? 210.051 -64.966 74.681 1.00 77.75 135 THR C O 1
ATOM 6032 N N . GLY C 1 160 ? 211.273 -66.827 75.027 1.00 67.43 136 GLY C N 1
ATOM 6033 C CA . GLY C 1 160 ? 211.362 -67.213 73.615 1.00 63.68 136 GLY C CA 1
ATOM 6034 C C . GLY C 1 160 ? 212.592 -66.683 72.912 1.00 62.75 136 GLY C C 1
ATOM 6035 O O . GLY C 1 160 ? 213.174 -65.692 73.343 1.00 72.46 136 GLY C O 1
ATOM 6036 N N . ARG C 1 161 ? 213.007 -67.360 71.846 1.00 61.71 137 ARG C N 1
ATOM 6037 C CA . ARG C 1 161 ? 214.158 -66.928 71.059 1.00 62.07 137 ARG C CA 1
ATOM 6038 C C . ARG C 1 161 ? 213.875 -66.964 69.569 1.00 61.26 137 ARG C C 1
ATOM 6039 O O . ARG C 1 161 ? 213.168 -67.832 69.101 1.00 65.03 137 ARG C O 1
ATOM 6047 N N . PHE C 1 162 ? 214.470 -66.038 68.825 1.00 56.88 138 PHE C N 1
ATOM 6048 C CA . PHE C 1 162 ? 214.284 -66.010 67.393 1.00 54.48 138 PHE C CA 1
ATOM 6049 C C . PHE C 1 162 ? 214.835 -67.252 66.701 1.00 56.68 138 PHE C C 1
ATOM 6050 O O . PHE C 1 162 ? 215.926 -67.738 67.025 1.00 52.87 138 PHE C O 1
ATOM 6058 N N . THR C 1 163 ? 214.086 -67.728 65.708 1.00 57.51 139 THR C N 1
ATOM 6059 C CA . THR C 1 163 ? 214.537 -68.813 64.842 1.00 56.73 139 THR C CA 1
ATOM 6060 C C . THR C 1 163 ? 214.470 -68.259 63.420 1.00 55.04 139 THR C C 1
ATOM 6061 O O . THR C 1 163 ? 213.935 -67.174 63.178 1.00 51.61 139 THR C O 1
ATOM 6065 N N . GLU C 1 164 ? 215.008 -69.004 62.474 1.00 56.42 140 GLU C N 1
ATOM 6066 C CA . GLU C 1 164 ? 215.013 -68.547 61.096 1.00 57.05 140 GLU C CA 1
ATOM 6067 C C . GLU C 1 164 ? 213.610 -68.475 60.490 1.00 56.60 140 GLU C C 1
ATOM 6068 O O . GLU C 1 164 ? 213.435 -67.941 59.404 1.00 64.38 140 GLU C O 1
ATOM 6074 N N . GLU C 1 165 ? 212.626 -69.050 61.173 1.00 62.00 141 GLU C N 1
ATOM 6075 C CA . GLU C 1 165 ? 211.242 -69.034 60.723 1.00 64.99 141 GLU C CA 1
ATOM 6076 C C . GLU C 1 165 ? 210.443 -67.964 61.478 1.00 60.79 141 GLU C C 1
ATOM 6077 O O . GLU C 1 165 ? 209.240 -67.845 61.309 1.00 59.83 141 GLU C O 1
ATOM 6083 N N . THR C 1 166 ? 211.103 -67.192 62.324 1.00 60.16 142 THR C N 1
ATOM 6084 C CA . THR C 1 166 ? 210.408 -66.130 63.026 1.00 62.63 142 THR C CA 1
ATOM 6085 C C . THR C 1 166 ? 210.038 -65.092 61.965 1.00 57.03 142 THR C C 1
ATOM 6086 O O . THR C 1 166 ? 210.876 -64.714 61.134 1.00 54.82 142 THR C O 1
ATOM 6090 N N . PRO C 1 167 ? 208.786 -64.640 61.973 1.00 54.65 143 PRO C N 1
ATOM 6091 C CA . PRO C 1 167 ? 208.399 -63.674 60.975 1.00 60.48 143 PRO C CA 1
ATOM 6092 C C . PRO C 1 167 ? 209.056 -62.317 61.173 1.00 58.33 143 PRO C C 1
ATOM 6093 O O . PRO C 1 167 ? 209.347 -61.927 62.292 1.00 66.44 143 PRO C O 1
ATOM 6097 N N . LEU C 1 168 ? 209.299 -61.621 60.063 1.00 58.32 144 LEU C N 1
ATOM 6098 C CA . LEU C 1 168 ? 209.924 -60.305 60.097 1.00 53.66 144 LEU C CA 1
ATOM 6099 C C . LEU C 1 168 ? 208.938 -59.297 60.603 1.00 50.97 144 LEU C C 1
ATOM 6100 O O . LEU C 1 168 ? 207.768 -59.372 60.272 1.00 48.73 144 LEU C O 1
ATOM 6105 N N . ALA C 1 169 ? 209.423 -58.339 61.392 1.00 52.84 145 ALA C N 1
ATOM 6106 C CA . ALA C 1 169 ? 208.576 -57.281 61.961 1.00 49.23 145 ALA C CA 1
ATOM 6107 C C . ALA C 1 169 ? 209.432 -56.108 62.454 1.00 45.13 145 ALA C C 1
ATOM 6108 O O . ALA C 1 169 ? 209.353 -55.723 63.611 1.00 46.67 145 ALA C O 1
ATOM 6110 N N . PRO C 1 170 ? 210.248 -55.525 61.563 1.00 43.53 146 PRO C N 1
ATOM 6111 C CA . PRO C 1 170 ? 211.169 -54.444 61.944 1.00 43.37 146 PRO C CA 1
ATOM 6112 C C . PRO C 1 170 ? 210.437 -53.220 62.444 1.00 43.20 146 PRO C C 1
ATOM 6113 O O . PRO C 1 170 ? 209.387 -52.883 61.925 1.00 43.78 146 PRO C O 1
ATOM 6117 N N . ASN C 1 171 ? 210.996 -52.574 63.458 1.00 52.48 147 ASN C N 1
ATOM 6118 C CA . ASN C 1 171 ? 210.369 -51.397 64.076 1.00 53.80 147 ASN C CA 1
ATOM 6119 C C . ASN C 1 171 ? 210.989 -50.068 63.717 1.00 48.40 147 ASN C C 1
ATOM 6120 O O . ASN C 1 171 ? 210.371 -49.047 63.914 1.00 52.13 147 ASN C O 1
ATOM 6125 N N . SER C 1 172 ? 212.208 -50.075 63.204 1.00 52.24 148 SER C N 1
ATOM 6126 C CA . SER C 1 172 ? 212.899 -48.825 62.867 1.00 50.96 148 SER C CA 1
ATOM 6127 C C . SER C 1 172 ? 213.205 -48.697 61.408 1.00 49.60 148 SER C C 1
ATOM 6128 O O . SER C 1 172 ? 213.153 -49.684 60.651 1.00 48.93 148 SER C O 1
ATOM 6131 N N . PRO C 1 173 ? 213.545 -47.473 60.998 1.00 48.65 149 PRO C N 1
ATOM 6132 C CA . PRO C 1 173 ? 213.987 -47.269 59.628 1.00 47.28 149 PRO C CA 1
ATOM 6133 C C . PRO C 1 173 ? 215.169 -48.186 59.284 1.00 43.62 149 PRO C C 1
ATOM 6134 O O . PRO C 1 173 ? 215.149 -48.838 58.271 1.00 41.36 149 PRO C O 1
ATOM 6138 N N . TYR C 1 174 ? 216.166 -48.248 60.157 1.00 46.75 150 TYR C N 1
ATOM 6139 C CA . TYR C 1 174 ? 217.339 -49.099 59.960 1.00 42.58 150 TYR C CA 1
ATOM 6140 C C . TYR C 1 174 ? 216.975 -50.566 59.832 1.00 44.00 150 TYR C C 1
ATOM 6141 O O . TYR C 1 174 ? 217.377 -51.214 58.873 1.00 48.33 150 TYR C O 1
ATOM 6150 N N . SER C 1 175 ? 216.217 -51.106 60.782 1.00 37.34 151 SER C N 1
ATOM 6151 C CA . SER C 1 175 ? 215.909 -52.511 60.690 1.00 39.05 151 SER C CA 1
ATOM 6152 C C . SER C 1 175 ? 214.996 -52.796 59.476 1.00 38.82 151 SER C C 1
ATOM 6153 O O . SER C 1 175 ? 215.093 -53.858 58.869 1.00 35.01 151 SER C O 1
ATOM 6156 N N . SER C 1 176 ? 214.111 -51.864 59.134 1.00 40.36 152 SER C N 1
ATOM 6157 C CA . SER C 1 176 ? 213.213 -52.070 57.994 1.00 41.19 152 SER C CA 1
ATOM 6158 C C . SER C 1 176 ? 214.021 -52.074 56.679 1.00 39.53 152 SER C C 1
ATOM 6159 O O . SER C 1 176 ? 213.731 -52.843 55.784 1.00 49.34 152 SER C O 1
ATOM 6162 N N . SER C 1 177 ? 215.064 -51.267 56.603 1.00 36.42 153 SER C N 1
ATOM 6163 C CA . SER C 1 177 ? 215.918 -51.232 55.443 1.00 39.48 153 SER C CA 1
ATOM 6164 C C . SER C 1 177 ? 216.665 -52.557 55.305 1.00 41.67 153 SER C C 1
ATOM 6165 O O . SER C 1 177 ? 216.934 -53.021 54.220 1.00 50.74 153 SER C O 1
ATOM 6168 N N . LYS C 1 178 ? 217.057 -53.115 56.436 1.00 48.07 154 LYS C N 1
ATOM 6169 C CA . LYS C 1 178 ? 217.791 -54.379 56.508 1.00 48.45 154 LYS C CA 1
ATOM 6170 C C . LYS C 1 178 ? 216.928 -55.577 56.129 1.00 45.63 154 LYS C C 1
ATOM 6171 O O . LYS C 1 178 ? 217.369 -56.483 55.421 1.00 49.15 154 LYS C O 1
ATOM 6177 N N . ALA C 1 179 ? 215.700 -55.581 56.628 1.00 45.77 155 ALA C N 1
ATOM 6178 C CA . ALA C 1 179 ? 214.741 -56.635 56.338 1.00 44.86 155 ALA C CA 1
ATOM 6179 C C . ALA C 1 179 ? 214.380 -56.597 54.863 1.00 46.03 155 ALA C C 1
ATOM 6180 O O . ALA C 1 179 ? 214.196 -57.635 54.234 1.00 45.58 155 ALA C O 1
ATOM 6182 N N . SER C 1 180 ? 214.273 -55.383 54.330 1.00 43.49 156 SER C N 1
ATOM 6183 C CA . SER C 1 180 ? 213.944 -55.197 52.955 1.00 45.67 156 SER C CA 1
ATOM 6184 C C . SER C 1 180 ? 215.014 -55.835 52.098 1.00 52.25 156 SER C C 1
ATOM 6185 O O . SER C 1 180 ? 214.712 -56.531 51.124 1.00 61.99 156 SER C O 1
ATOM 6188 N N . ALA C 1 181 ? 216.264 -55.644 52.472 1.00 44.87 157 ALA C N 1
ATOM 6189 C CA . ALA C 1 181 ? 217.314 -56.215 51.684 1.00 50.29 157 ALA C CA 1
ATOM 6190 C C . ALA C 1 181 ? 217.278 -57.740 51.762 1.00 47.68 157 ALA C C 1
ATOM 6191 O O . ALA C 1 181 ? 217.579 -58.419 50.788 1.00 53.36 157 ALA C O 1
ATOM 6193 N N . ASP C 1 182 ? 216.928 -58.274 52.919 1.00 47.46 158 ASP C N 1
ATOM 6194 C CA . ASP C 1 182 ? 216.884 -59.718 53.084 1.00 49.33 158 ASP C CA 1
ATOM 6195 C C . ASP C 1 182 ? 215.809 -60.313 52.183 1.00 52.56 158 ASP C C 1
ATOM 6196 O O . ASP C 1 182 ? 216.073 -61.239 51.429 1.00 62.60 158 ASP C O 1
ATOM 6209 N N . ILE C 1 184 ? 214.351 -59.090 49.653 1.00 55.29 160 ILE C N 1
ATOM 6210 C CA . ILE C 1 184 ? 214.707 -58.905 48.237 1.00 54.83 160 ILE C CA 1
ATOM 6211 C C . ILE C 1 184 ? 215.755 -59.935 47.844 1.00 52.66 160 ILE C C 1
ATOM 6212 O O . ILE C 1 184 ? 215.610 -60.606 46.838 1.00 55.09 160 ILE C O 1
ATOM 6217 N N . ALA C 1 185 ? 216.787 -60.097 48.665 1.00 50.21 161 ALA C N 1
ATOM 6218 C CA . ALA C 1 185 ? 217.814 -61.085 48.381 1.00 52.94 161 ALA C CA 1
ATOM 6219 C C . ALA C 1 185 ? 217.222 -62.504 48.199 1.00 56.41 161 ALA C C 1
ATOM 6220 O O . ALA C 1 185 ? 217.576 -63.227 47.251 1.00 50.70 161 ALA C O 1
ATOM 6222 N N . LEU C 1 186 ? 216.337 -62.902 49.102 1.00 53.16 162 LEU C N 1
ATOM 6223 C CA . LEU C 1 186 ? 215.757 -64.235 49.027 1.00 55.86 162 LEU C CA 1
ATOM 6224 C C . LEU C 1 186 ? 214.813 -64.361 47.858 1.00 57.86 162 LEU C C 1
ATOM 6225 O O . LEU C 1 186 ? 214.670 -65.445 47.302 1.00 80.91 162 LEU C O 1
ATOM 6230 N N . ALA C 1 187 ? 214.180 -63.266 47.457 1.00 53.79 163 ALA C N 1
ATOM 6231 C CA . ALA C 1 187 ? 213.295 -63.308 46.293 1.00 50.20 163 ALA C CA 1
ATOM 6232 C C . ALA C 1 187 ? 214.129 -63.573 45.029 1.00 51.25 163 ALA C C 1
ATOM 6233 O O . ALA C 1 187 ? 213.680 -64.262 44.106 1.00 49.42 163 ALA C O 1
ATOM 6235 N N . TYR C 1 188 ? 215.345 -63.032 44.992 1.00 49.77 164 TYR C N 1
ATOM 6236 C CA . TYR C 1 188 ? 216.236 -63.298 43.876 1.00 55.38 164 TYR C CA 1
ATOM 6237 C C . TYR C 1 188 ? 216.599 -64.778 43.809 1.00 59.48 164 TYR C C 1
ATOM 6238 O O . TYR C 1 188 ? 216.832 -65.338 42.727 1.00 82.80 164 TYR C O 1
ATOM 6247 N N . TYR C 1 189 ? 216.695 -65.399 44.963 1.00 54.10 165 TYR C N 1
ATOM 6248 C CA . TYR C 1 189 ? 217.027 -66.790 45.017 1.00 59.59 165 TYR C CA 1
ATOM 6249 C C . TYR C 1 189 ? 215.849 -67.576 44.511 1.00 64.75 165 TYR C C 1
ATOM 6250 O O . TYR C 1 189 ? 216.009 -68.473 43.675 1.00 75.26 165 TYR C O 1
ATOM 6259 N N . LYS C 1 190 ? 214.668 -67.266 45.031 1.00 65.49 166 LYS C N 1
ATOM 6260 C CA . LYS C 1 190 ? 213.475 -67.999 44.619 1.00 68.99 166 LYS C CA 1
ATOM 6261 C C . LYS C 1 190 ? 213.127 -67.746 43.165 1.00 63.23 166 LYS C C 1
ATOM 6262 O O . LYS C 1 190 ? 212.612 -68.619 42.503 1.00 69.89 166 LYS C O 1
ATOM 6268 N N . THR C 1 191 ? 213.448 -66.576 42.648 1.00 60.45 167 THR C N 1
ATOM 6269 C CA . THR C 1 191 ? 213.114 -66.266 41.268 1.00 60.99 167 THR C CA 1
ATOM 6270 C C . THR C 1 191 ? 214.152 -66.715 40.244 1.00 63.36 167 THR C C 1
ATOM 6271 O O . THR C 1 191 ? 213.775 -67.163 39.173 1.00 66.34 167 THR C O 1
ATOM 6275 N N . TYR C 1 192 ? 215.440 -66.578 40.544 1.00 67.19 168 TYR C N 1
ATOM 6276 C CA . TYR C 1 192 ? 216.486 -66.953 39.586 1.00 70.22 168 TYR C CA 1
ATOM 6277 C C . TYR C 1 192 ? 217.512 -67.951 40.135 1.00 74.17 168 TYR C C 1
ATOM 6278 O O . TYR C 1 192 ? 218.523 -68.191 39.496 1.00 69.34 168 TYR C O 1
ATOM 6287 N N . GLN C 1 193 ? 217.258 -68.542 41.300 1.00 77.85 169 GLN C N 1
ATOM 6288 C CA . GLN C 1 193 ? 218.203 -69.488 41.903 1.00 79.60 169 GLN C CA 1
ATOM 6289 C C . GLN C 1 193 ? 219.616 -68.910 42.094 1.00 75.50 169 GLN C C 1
ATOM 6290 O O . GLN C 1 193 ? 220.605 -69.634 42.016 1.00 73.46 169 GLN C O 1
ATOM 6296 N N . LEU C 1 194 ? 219.727 -67.613 42.359 1.00 71.07 170 LEU C N 1
ATOM 6297 C CA . LEU C 1 194 ? 221.051 -67.029 42.599 1.00 71.04 170 LEU C CA 1
ATOM 6298 C C . LEU C 1 194 ? 221.584 -67.536 43.921 1.00 64.87 170 LEU C C 1
ATOM 6299 O O . LEU C 1 194 ? 220.804 -67.684 44.866 1.00 58.11 170 LEU C O 1
ATOM 6304 N N . PRO C 1 195 ? 222.907 -67.811 43.984 1.00 61.94 171 PRO C N 1
ATOM 6305 C CA . PRO C 1 195 ? 223.537 -68.325 45.203 1.00 60.15 171 PRO C CA 1
ATOM 6306 C C . PRO C 1 195 ? 223.641 -67.211 46.246 1.00 58.83 171 PRO C C 1
ATOM 6307 O O . PRO C 1 195 ? 224.669 -66.542 46.362 1.00 60.52 171 PRO C O 1
ATOM 6311 N N . VAL C 1 196 ? 222.562 -67.039 46.993 1.00 58.03 172 VAL C N 1
ATOM 6312 C CA . VAL C 1 196 ? 222.449 -66.001 47.994 1.00 58.11 172 VAL C CA 1
ATOM 6313 C C . VAL C 1 196 ? 222.124 -66.593 49.340 1.00 55.15 172 VAL C C 1
ATOM 6314 O O . VAL C 1 196 ? 221.244 -67.451 49.442 1.00 60.95 172 VAL C O 1
ATOM 6318 N N . ILE C 1 197 ? 222.844 -66.150 50.363 1.00 51.23 173 ILE C N 1
ATOM 6319 C CA . ILE C 1 197 ? 222.622 -66.633 51.717 1.00 55.16 173 ILE C CA 1
ATOM 6320 C C . ILE C 1 197 ? 222.464 -65.419 52.604 1.00 52.14 173 ILE C C 1
ATOM 6321 O O . ILE C 1 197 ? 223.142 -64.431 52.411 1.00 54.47 173 ILE C O 1
ATOM 6326 N N . VAL C 1 198 ? 221.569 -65.506 53.572 1.00 54.38 174 VAL C N 1
ATOM 6327 C CA . VAL C 1 198 ? 221.344 -64.420 54.508 1.00 53.50 174 VAL C CA 1
ATOM 6328 C C . VAL C 1 198 ? 221.734 -64.854 55.919 1.00 53.14 174 VAL C C 1
ATOM 6329 O O . VAL C 1 198 ? 221.311 -65.917 56.363 1.00 48.92 174 VAL C O 1
ATOM 6333 N N . THR C 1 199 ? 222.547 -64.056 56.618 1.00 51.66 175 THR C N 1
ATOM 6334 C CA . THR C 1 199 ? 222.910 -64.374 58.009 1.00 56.25 175 THR C CA 1
ATOM 6335 C C . THR C 1 199 ? 222.341 -63.266 58.856 1.00 51.26 175 THR C C 1
ATOM 6336 O O . THR C 1 199 ? 222.319 -62.114 58.414 1.00 50.05 175 THR C O 1
ATOM 6340 N N . ARG C 1 200 ? 221.823 -63.619 60.036 1.00 47.86 176 ARG C N 1
ATOM 6341 C CA . ARG C 1 200 ? 221.238 -62.635 60.954 1.00 44.84 176 ARG C CA 1
ATOM 6342 C C . ARG C 1 200 ? 221.863 -62.884 62.291 1.00 48.78 176 ARG C C 1
ATOM 6343 O O . ARG C 1 200 ? 221.729 -63.983 62.851 1.00 49.89 176 ARG C O 1
ATOM 6351 N N . CYS C 1 201 ? 222.610 -61.896 62.777 1.00 51.00 177 CYS C N 1
ATOM 6352 C CA . CYS C 1 201 ? 223.296 -62.023 64.066 1.00 51.80 177 CYS C CA 1
ATOM 6353 C C . CYS C 1 201 ? 222.824 -61.033 65.116 1.00 50.51 177 CYS C C 1
ATOM 6354 O O . CYS C 1 201 ? 222.118 -60.051 64.839 1.00 54.23 177 CYS C O 1
ATOM 6357 N N . SER C 1 202 ? 223.236 -61.322 66.341 1.00 49.82 178 SER C N 1
ATOM 6358 C CA . SER C 1 202 ? 222.912 -60.500 67.479 1.00 46.95 178 SER C CA 1
ATOM 6359 C C . SER C 1 202 ? 224.004 -59.436 67.636 1.00 45.98 178 SER C C 1
ATOM 6360 O O . SER C 1 202 ? 224.895 -59.322 66.818 1.00 39.39 178 SER C O 1
ATOM 6363 N N . ASN C 1 203 ? 223.956 -58.681 68.714 1.00 53.82 179 ASN C N 1
ATOM 6364 C CA . ASN C 1 203 ? 224.907 -57.589 68.909 1.00 53.12 179 ASN C CA 1
ATOM 6365 C C . ASN C 1 203 ? 226.340 -58.025 69.005 1.00 53.89 179 ASN C C 1
ATOM 6366 O O . ASN C 1 203 ? 226.696 -58.858 69.843 1.00 46.38 179 ASN C O 1
ATOM 6371 N N . ASN C 1 204 ? 227.159 -57.462 68.135 1.00 53.73 180 ASN C N 1
ATOM 6372 C CA . ASN C 1 204 ? 228.572 -57.744 68.175 1.00 55.16 180 ASN C CA 1
ATOM 6373 C C . ASN C 1 204 ? 229.269 -56.815 69.149 1.00 52.63 180 ASN C C 1
ATOM 6374 O O . ASN C 1 204 ? 228.785 -55.719 69.426 1.00 47.91 180 ASN C O 1
ATOM 6379 N N . TYR C 1 205 ? 230.398 -57.287 69.668 1.00 54.31 181 TYR C N 1
ATOM 6380 C CA . TYR C 1 205 ? 231.253 -56.506 70.549 1.00 52.94 181 TYR C CA 1
ATOM 6381 C C . TYR C 1 205 ? 232.646 -57.010 70.296 1.00 47.43 181 TYR C C 1
ATOM 6382 O O . TYR C 1 205 ? 232.824 -58.127 69.826 1.00 45.56 181 TYR C O 1
ATOM 6391 N N . GLY C 1 206 ? 233.627 -56.195 70.632 1.00 44.70 182 GLY C N 1
ATOM 6392 C CA . GLY C 1 206 ? 234.993 -56.583 70.438 1.00 46.02 182 GLY C CA 1
ATOM 6393 C C . GLY C 1 206 ? 235.851 -55.421 70.017 1.00 48.31 182 GLY C C 1
ATOM 6394 O O . GLY C 1 206 ? 235.443 -54.258 70.101 1.00 46.99 182 GLY C O 1
ATOM 6395 N N . PRO C 1 207 ? 237.050 -55.737 69.535 1.00 53.49 183 PRO C N 1
ATOM 6396 C CA . PRO C 1 207 ? 237.964 -54.714 69.061 1.00 55.50 183 PRO C CA 1
ATOM 6397 C C . PRO C 1 207 ? 237.485 -53.993 67.817 1.00 52.85 183 PRO C C 1
ATOM 6398 O O . PRO C 1 207 ? 236.894 -54.599 66.952 1.00 58.55 183 PRO C O 1
ATOM 6402 N N . TYR C 1 208 ? 237.783 -52.703 67.744 1.00 59.95 184 TYR C N 1
ATOM 6403 C CA . TYR C 1 208 ? 237.483 -51.839 66.600 1.00 62.66 184 TYR C CA 1
ATOM 6404 C C . TYR C 1 208 ? 236.055 -51.378 66.498 1.00 56.66 184 TYR C C 1
ATOM 6405 O O . TYR C 1 208 ? 235.630 -50.861 65.455 1.00 59.87 184 TYR C O 1
ATOM 6414 N N . GLN C 1 209 ? 235.326 -51.509 67.592 1.00 57.70 185 GLN C N 1
ATOM 6415 C CA . GLN C 1 209 ? 233.966 -50.991 67.649 1.00 58.55 185 GLN C CA 1
ATOM 6416 C C . GLN C 1 209 ? 234.082 -49.523 68.081 1.00 59.72 185 GLN C C 1
ATOM 6417 O O . GLN C 1 209 ? 234.793 -49.212 69.042 1.00 59.31 185 GLN C O 1
ATOM 6423 N N . TYR C 1 210 ? 233.397 -48.618 67.386 1.00 62.27 186 TYR C N 1
ATOM 6424 C CA . TYR C 1 210 ? 233.470 -47.194 67.763 1.00 70.68 186 TYR C CA 1
ATOM 6425 C C . TYR C 1 210 ? 233.058 -46.971 69.217 1.00 63.95 186 TYR C C 1
ATOM 6426 O O . TYR C 1 210 ? 232.181 -47.672 69.724 1.00 53.51 186 TYR C O 1
ATOM 6435 N N . PRO C 1 211 ? 233.677 -45.985 69.888 1.00 67.35 187 PRO C N 1
ATOM 6436 C CA . PRO C 1 211 ? 233.399 -45.691 71.305 1.00 72.63 187 PRO C CA 1
ATOM 6437 C C . PRO C 1 211 ? 232.007 -45.130 71.618 1.00 68.94 187 PRO C C 1
ATOM 6438 O O . PRO C 1 211 ? 231.726 -44.841 72.765 1.00 71.63 187 PRO C O 1
ATOM 6442 N N . GLU C 1 212 ? 231.161 -44.948 70.610 1.00 71.69 188 GLU C N 1
ATOM 6443 C CA . GLU C 1 212 ? 229.791 -44.479 70.823 1.00 69.76 188 GLU C CA 1
ATOM 6444 C C . GLU C 1 212 ? 228.961 -45.679 71.280 1.00 62.09 188 GLU C C 1
ATOM 6445 O O . GLU C 1 212 ? 227.989 -45.546 71.989 1.00 59.91 188 GLU C O 1
ATOM 6451 N N . LYS C 1 213 ? 229.323 -46.851 70.773 1.00 64.06 189 LYS C N 1
ATOM 6452 C CA . LYS C 1 213 ? 228.602 -48.084 71.034 1.00 58.87 189 LYS C CA 1
ATOM 6453 C C . LYS C 1 213 ? 228.738 -48.448 72.498 1.00 52.60 189 LYS C C 1
ATOM 6454 O O . LYS C 1 213 ? 229.770 -48.220 73.109 1.00 51.95 189 LYS C O 1
ATOM 6460 N N . LEU C 1 214 ? 227.668 -49.027 73.028 1.00 52.71 190 LEU C N 1
ATOM 6461 C CA . LEU C 1 214 ? 227.510 -49.344 74.440 1.00 53.94 190 LEU C CA 1
ATOM 6462 C C . LEU C 1 214 ? 228.741 -49.773 75.212 1.00 61.16 190 LEU C C 1
ATOM 6463 O O . LEU C 1 214 ? 229.178 -49.057 76.130 1.00 58.27 190 LEU C O 1
ATOM 6468 N N . ILE C 1 215 ? 229.300 -50.927 74.853 1.00 58.32 191 ILE C N 1
ATOM 6469 C CA . ILE C 1 215 ? 230.436 -51.468 75.595 1.00 61.61 191 ILE C CA 1
ATOM 6470 C C . ILE C 1 215 ? 231.645 -50.549 75.590 1.00 68.35 191 ILE C C 1
ATOM 6471 O O . ILE C 1 215 ? 232.170 -50.203 76.662 1.00 69.09 191 ILE C O 1
ATOM 6476 N N . PRO C 1 216 ? 232.073 -50.116 74.404 1.00 61.22 192 PRO C N 1
ATOM 6477 C CA . PRO C 1 216 ? 233.183 -49.177 74.378 1.00 67.38 192 PRO C CA 1
ATOM 6478 C C . PRO C 1 216 ? 232.865 -47.887 75.154 1.00 62.32 192 PRO C C 1
ATOM 6479 O O . PRO C 1 216 ? 233.718 -47.356 75.868 1.00 56.58 192 PRO C O 1
ATOM 6483 N N . LEU C 1 217 ? 231.657 -47.372 74.983 1.00 60.49 193 LEU C N 1
ATOM 6484 C CA . LEU C 1 217 ? 231.272 -46.148 75.660 1.00 65.30 193 LEU C CA 1
ATOM 6485 C C . LEU C 1 217 ? 231.449 -46.293 77.151 1.00 67.24 193 LEU C C 1
ATOM 6486 O O . LEU C 1 217 ? 232.023 -45.413 77.790 1.00 70.45 193 LEU C O 1
ATOM 6499 N N . VAL C 1 219 ? 233.303 -48.550 78.772 1.00 70.40 195 VAL C N 1
ATOM 6500 C CA . VAL C 1 219 ? 234.730 -48.772 79.069 1.00 67.69 195 VAL C CA 1
ATOM 6501 C C . VAL C 1 219 ? 235.552 -47.511 78.946 1.00 68.70 195 VAL C C 1
ATOM 6502 O O . VAL C 1 219 ? 236.275 -47.144 79.872 1.00 75.80 195 VAL C O 1
ATOM 6506 N N . THR C 1 220 ? 235.439 -46.844 77.806 1.00 67.09 196 THR C N 1
ATOM 6507 C CA . THR C 1 220 ? 236.207 -45.625 77.588 1.00 71.77 196 THR C CA 1
ATOM 6508 C C . THR C 1 220 ? 235.813 -44.490 78.554 1.00 70.87 196 THR C C 1
ATOM 6509 O O . THR C 1 220 ? 236.658 -43.671 78.890 1.00 68.45 196 THR C O 1
ATOM 6513 N N . ASN C 1 221 ? 234.546 -44.412 78.968 1.00 73.53 197 ASN C N 1
ATOM 6514 C CA . ASN C 1 221 ? 234.146 -43.384 79.930 1.00 75.12 197 ASN C CA 1
ATOM 6515 C C . ASN C 1 221 ? 234.757 -43.707 81.270 1.00 82.89 197 ASN C C 1
ATOM 6516 O O . ASN C 1 221 ? 235.270 -42.814 81.951 1.00 92.70 197 ASN C O 1
ATOM 6521 N N . ALA C 1 222 ? 234.723 -44.984 81.633 1.00 81.49 198 ALA C N 1
ATOM 6522 C CA . ALA C 1 222 ? 235.313 -45.427 82.884 1.00 97.35 198 ALA C CA 1
ATOM 6523 C C . ALA C 1 222 ? 236.813 -45.089 82.908 1.00 101.66 198 ALA C C 1
ATOM 6524 O O . ALA C 1 222 ? 237.312 -44.576 83.904 1.00 99.49 198 ALA C O 1
ATOM 6526 N N . LEU C 1 223 ? 237.515 -45.351 81.802 1.00 100.70 199 LEU C N 1
ATOM 6527 C CA . LEU C 1 223 ? 238.947 -45.033 81.704 1.00 95.35 199 LEU C CA 1
ATOM 6528 C C . LEU C 1 223 ? 239.195 -43.543 81.829 1.00 93.63 199 LEU C C 1
ATOM 6529 O O . LEU C 1 223 ? 240.220 -43.143 82.343 1.00 101.59 199 LEU C O 1
ATOM 6534 N N . GLU C 1 224 ? 238.275 -42.727 81.326 1.00 86.68 200 GLU C N 1
ATOM 6535 C CA . GLU C 1 224 ? 238.437 -41.283 81.382 1.00 91.60 200 GLU C CA 1
ATOM 6536 C C . GLU C 1 224 ? 237.877 -40.674 82.666 1.00 98.07 200 GLU C C 1
ATOM 6537 O O . GLU C 1 224 ? 237.759 -39.458 82.767 1.00 105.75 200 GLU C O 1
ATOM 6543 N N . GLY C 1 225 ? 237.507 -41.518 83.629 1.00 97.62 201 GLY C N 1
ATOM 6544 C CA . GLY C 1 225 ? 236.906 -41.061 84.877 1.00 94.79 201 GLY C CA 1
ATOM 6545 C C . GLY C 1 225 ? 235.537 -40.403 84.739 1.00 102.26 201 GLY C C 1
ATOM 6546 O O . GLY C 1 225 ? 235.213 -39.498 85.497 1.00 123.85 201 GLY C O 1
ATOM 6547 N N . LYS C 1 226 ? 234.725 -40.835 83.776 1.00 98.47 202 LYS C N 1
ATOM 6548 C CA . LYS C 1 226 ? 233.408 -40.225 83.558 1.00 93.32 202 LYS C CA 1
ATOM 6549 C C . LYS C 1 226 ? 232.262 -41.095 84.031 1.00 91.82 202 LYS C C 1
ATOM 6550 O O . LYS C 1 226 ? 232.454 -42.276 84.330 1.00 86.42 202 LYS C O 1
ATOM 6556 N N . LYS C 1 227 ? 231.066 -40.502 84.054 1.00 92.16 203 LYS C N 1
ATOM 6557 C CA . LYS C 1 227 ? 229.841 -41.208 84.440 1.00 105.22 203 LYS C CA 1
ATOM 6558 C C . LYS C 1 227 ? 229.528 -42.255 83.358 1.00 101.74 203 LYS C C 1
ATOM 6559 O O . LYS C 1 227 ? 229.798 -42.034 82.174 1.00 91.63 203 LYS C O 1
ATOM 6565 N N . LEU C 1 228 ? 228.981 -43.396 83.770 1.00 93.07 204 LEU C N 1
ATOM 6566 C CA . LEU C 1 228 ? 228.609 -44.445 82.847 1.00 86.64 204 LEU C CA 1
ATOM 6567 C C . LEU C 1 228 ? 227.091 -44.348 82.557 1.00 79.92 204 LEU C C 1
ATOM 6568 O O . LEU C 1 228 ? 226.286 -44.892 83.292 1.00 65.17 204 LEU C O 1
ATOM 6573 N N . PRO C 1 229 ? 226.696 -43.687 81.452 1.00 83.33 205 PRO C N 1
ATOM 6574 C CA . PRO C 1 229 ? 225.265 -43.579 81.134 1.00 86.27 205 PRO C CA 1
ATOM 6575 C C . PRO C 1 229 ? 224.524 -44.864 80.661 1.00 86.81 205 PRO C C 1
ATOM 6576 O O . PRO C 1 229 ? 225.103 -45.748 80.042 1.00 93.19 205 PRO C O 1
ATOM 6580 N N . LEU C 1 230 ? 223.255 -44.966 81.035 1.00 86.57 206 LEU C N 1
ATOM 6581 C CA . LEU C 1 230 ? 222.365 -46.065 80.656 1.00 78.12 206 LEU C CA 1
ATOM 6582 C C . LEU C 1 230 ? 221.143 -45.419 80.031 1.00 73.20 206 LEU C C 1
ATOM 6583 O O . LEU C 1 230 ? 220.423 -44.714 80.714 1.00 82.55 206 LEU C O 1
ATOM 6588 N N . TYR C 1 231 ? 220.912 -45.631 78.743 1.00 78.19 207 TYR C N 1
ATOM 6589 C CA . TYR C 1 231 ? 219.726 -45.067 78.121 1.00 84.74 207 TYR C CA 1
ATOM 6590 C C . TYR C 1 231 ? 218.525 -45.863 78.660 1.00 83.56 207 TYR C C 1
ATOM 6591 O O . TYR C 1 231 ? 218.654 -47.024 79.077 1.00 81.03 207 TYR C O 1
ATOM 6600 N N . GLY C 1 232 ? 217.380 -45.202 78.737 1.00 83.30 208 GLY C N 1
ATOM 6601 C CA . GLY C 1 232 ? 216.147 -45.817 79.248 1.00 71.56 208 GLY C CA 1
ATOM 6602 C C . GLY C 1 232 ? 216.180 -46.193 80.724 1.00 65.69 208 GLY C C 1
ATOM 6603 O O . GLY C 1 232 ? 216.534 -45.375 81.577 1.00 63.07 208 GLY C O 1
ATOM 6604 N N . ASP C 1 233 ? 215.803 -47.438 81.012 1.00 60.87 209 ASP C N 1
ATOM 6605 C CA . ASP C 1 233 ? 215.816 -47.999 82.372 1.00 56.28 209 ASP C CA 1
ATOM 6606 C C . ASP C 1 233 ? 216.893 -49.086 82.520 1.00 51.09 209 ASP C C 1
ATOM 6607 O O . ASP C 1 233 ? 216.935 -49.796 83.515 1.00 54.04 209 ASP C O 1
ATOM 6612 N N . GLY C 1 234 ? 217.768 -49.186 81.527 1.00 49.22 210 GLY C N 1
ATOM 6613 C CA . GLY C 1 234 ? 218.857 -50.171 81.497 1.00 47.48 210 GLY C CA 1
ATOM 6614 C C . GLY C 1 234 ? 218.451 -51.637 81.397 1.00 48.57 210 GLY C C 1
ATOM 6615 O O . GLY C 1 234 ? 219.314 -52.529 81.418 1.00 43.66 210 GLY C O 1
ATOM 6616 N N . LEU C 1 235 ? 217.152 -51.903 81.241 1.00 48.99 211 LEU C N 1
ATOM 6617 C CA . LEU C 1 235 ? 216.674 -53.275 81.225 1.00 54.00 211 LEU C CA 1
ATOM 6618 C C . LEU C 1 235 ? 216.441 -53.901 79.875 1.00 56.76 211 LEU C C 1
ATOM 6619 O O . LEU C 1 235 ? 215.857 -54.991 79.795 1.00 64.43 211 LEU C O 1
ATOM 6624 N N . ASN C 1 236 ? 216.898 -53.244 78.818 1.00 55.94 212 ASN C N 1
ATOM 6625 C CA . ASN C 1 236 ? 216.789 -53.846 77.504 1.00 53.33 212 ASN C CA 1
ATOM 6626 C C . ASN C 1 236 ? 217.671 -55.066 77.487 1.00 51.95 212 ASN C C 1
ATOM 6627 O O . ASN C 1 236 ? 218.808 -55.028 77.958 1.00 59.73 212 ASN C O 1
ATOM 6632 N N . VAL C 1 237 ? 217.166 -56.148 76.925 1.00 52.23 213 VAL C N 1
ATOM 6633 C CA . VAL C 1 237 ? 217.925 -57.399 76.830 1.00 55.32 213 VAL C CA 1
ATOM 6634 C C . VAL C 1 237 ? 218.472 -57.669 75.414 1.00 54.07 213 VAL C C 1
ATOM 6635 O O . VAL C 1 237 ? 217.761 -57.500 74.437 1.00 57.37 213 VAL C O 1
ATOM 6639 N N . ARG C 1 238 ? 219.726 -58.116 75.346 1.00 55.25 214 ARG C N 1
ATOM 6640 C CA . ARG C 1 238 ? 220.473 -58.406 74.119 1.00 48.95 214 ARG C CA 1
ATOM 6641 C C . ARG C 1 238 ? 221.308 -59.685 74.252 1.00 54.97 214 ARG C C 1
ATOM 6642 O O . ARG C 1 238 ? 221.677 -60.106 75.339 1.00 65.28 214 ARG C O 1
ATOM 6650 N N . ASP C 1 239 ? 221.574 -60.304 73.115 1.00 56.11 215 ASP C N 1
ATOM 6651 C CA . ASP C 1 239 ? 222.383 -61.505 73.020 1.00 51.71 215 ASP C CA 1
ATOM 6652 C C . ASP C 1 239 ? 223.720 -60.979 72.493 1.00 50.91 215 ASP C C 1
ATOM 6653 O O . ASP C 1 239 ? 223.780 -60.415 71.406 1.00 60.20 215 ASP C O 1
ATOM 6658 N N . TRP C 1 240 ? 224.785 -61.112 73.271 1.00 46.29 216 TRP C N 1
ATOM 6659 C CA . TRP C 1 240 ? 226.076 -60.577 72.869 1.00 45.02 216 TRP C CA 1
ATOM 6660 C C . TRP C 1 240 ? 226.989 -61.608 72.219 1.00 50.24 216 TRP C C 1
ATOM 6661 O O . TRP C 1 240 ? 227.379 -62.584 72.839 1.00 50.12 216 TRP C O 1
ATOM 6672 N N . LEU C 1 241 ? 227.368 -61.321 70.972 1.00 52.04 217 LEU C N 1
ATOM 6673 C CA . LEU C 1 241 ? 228.203 -62.183 70.166 1.00 50.09 217 LEU C CA 1
ATOM 6674 C C . LEU C 1 241 ? 229.565 -61.559 69.970 1.00 48.43 217 LEU C C 1
ATOM 6675 O O . LEU C 1 241 ? 229.651 -60.411 69.570 1.00 52.88 217 LEU C O 1
ATOM 6680 N N . HIS C 1 242 ? 230.636 -62.311 70.222 1.00 52.42 218 HIS C N 1
ATOM 6681 C CA . HIS C 1 242 ? 231.966 -61.743 70.045 1.00 58.78 218 HIS C CA 1
ATOM 6682 C C . HIS C 1 242 ? 232.230 -61.638 68.537 1.00 55.23 218 HIS C C 1
ATOM 6683 O O . HIS C 1 242 ? 231.974 -62.573 67.797 1.00 52.14 218 HIS C O 1
ATOM 6690 N N . VAL C 1 243 ? 232.766 -60.504 68.111 1.00 50.85 219 VAL C N 1
ATOM 6691 C CA . VAL C 1 243 ? 232.988 -60.247 66.705 1.00 54.97 219 VAL C CA 1
ATOM 6692 C C . VAL C 1 243 ? 233.757 -61.371 65.991 1.00 59.74 219 VAL C C 1
ATOM 6693 O O . VAL C 1 243 ? 233.442 -61.683 64.831 1.00 54.33 219 VAL C O 1
ATOM 6697 N N . THR C 1 244 ? 234.700 -62.038 66.664 1.00 54.72 220 THR C N 1
ATOM 6698 C CA . THR C 1 244 ? 235.432 -63.094 65.948 1.00 58.49 220 THR C CA 1
ATOM 6699 C C . THR C 1 244 ? 234.579 -64.342 65.794 1.00 59.17 220 THR C C 1
ATOM 6700 O O . THR C 1 244 ? 234.765 -65.082 64.831 1.00 64.01 220 THR C O 1
ATOM 6704 N N . ASP C 1 245 ? 233.650 -64.581 66.718 1.00 53.30 221 ASP C N 1
ATOM 6705 C CA . ASP C 1 245 ? 232.728 -65.702 66.536 1.00 56.02 221 ASP C CA 1
ATOM 6706 C C . ASP C 1 245 ? 231.822 -65.426 65.329 1.00 53.18 221 ASP C C 1
ATOM 6707 O O . ASP C 1 245 ? 231.449 -66.344 64.618 1.00 59.55 221 ASP C O 1
ATOM 6712 N N . HIS C 1 246 ? 231.423 -64.170 65.136 1.00 48.82 222 HIS C N 1
ATOM 6713 C CA . HIS C 1 246 ? 230.599 -63.798 64.004 1.00 49.69 222 HIS C CA 1
ATOM 6714 C C . HIS C 1 246 ? 231.420 -64.080 62.752 1.00 54.19 222 HIS C C 1
ATOM 6715 O O . HIS C 1 246 ? 230.927 -64.684 61.795 1.00 53.64 222 HIS C O 1
ATOM 6722 N N . CYS C 1 247 ? 232.686 -63.679 62.776 1.00 49.43 223 CYS C N 1
ATOM 6723 C CA . CYS C 1 247 ? 233.551 -63.926 61.653 1.00 50.07 223 CYS C CA 1
ATOM 6724 C C . CYS C 1 247 ? 233.659 -65.422 61.359 1.00 53.51 223 CYS C C 1
ATOM 6725 O O . CYS C 1 247 ? 233.586 -65.822 60.196 1.00 55.59 223 CYS C O 1
ATOM 6728 N N . SER C 1 248 ? 233.820 -66.255 62.387 1.00 57.43 224 SER C N 1
ATOM 6729 C CA . SER C 1 248 ? 233.966 -67.693 62.132 1.00 57.83 224 SER C CA 1
ATOM 6730 C C . SER C 1 248 ? 232.655 -68.286 61.610 1.00 56.65 224 SER C C 1
ATOM 6731 O O . SER C 1 248 ? 232.671 -69.215 60.831 1.00 61.50 224 SER C O 1
ATOM 6734 N N . ALA C 1 249 ? 231.528 -67.723 62.018 1.00 58.32 225 ALA C N 1
ATOM 6735 C CA . ALA C 1 249 ? 230.226 -68.185 61.549 1.00 57.48 225 ALA C CA 1
ATOM 6736 C C . ALA C 1 249 ? 230.074 -67.902 60.052 1.00 53.85 225 ALA C C 1
ATOM 6737 O O . ALA C 1 249 ? 229.656 -68.768 59.292 1.00 52.77 225 ALA C O 1
ATOM 6739 N N . ILE C 1 250 ? 230.455 -66.693 59.650 1.00 50.03 226 ILE C N 1
ATOM 6740 C CA . ILE C 1 250 ? 230.410 -66.283 58.260 1.00 53.16 226 ILE C CA 1
ATOM 6741 C C . ILE C 1 250 ? 231.373 -67.114 57.413 1.00 58.57 226 ILE C C 1
ATOM 6742 O O . ILE C 1 250 ? 231.043 -67.509 56.300 1.00 66.07 226 ILE C O 1
ATOM 6747 N N . ASP C 1 251 ? 232.533 -67.438 57.968 1.00 58.20 227 ASP C N 1
ATOM 6748 C CA . ASP C 1 251 ? 233.499 -68.276 57.280 1.00 56.35 227 ASP C CA 1
ATOM 6749 C C . ASP C 1 251 ? 232.864 -69.633 56.948 1.00 53.91 227 ASP C C 1
ATOM 6750 O O . ASP C 1 251 ? 233.010 -70.147 55.857 1.00 61.43 227 ASP C O 1
ATOM 6755 N N . VAL C 1 252 ? 232.095 -70.173 57.878 1.00 53.85 228 VAL C N 1
ATOM 6756 C CA . VAL C 1 252 ? 231.452 -71.455 57.675 1.00 57.87 228 VAL C CA 1
ATOM 6757 C C . VAL C 1 252 ? 230.359 -71.380 56.630 1.00 57.10 228 VAL C C 1
ATOM 6758 O O . VAL C 1 252 ? 230.289 -72.211 55.742 1.00 59.82 228 VAL C O 1
ATOM 6762 N N . VAL C 1 253 ? 229.483 -70.399 56.782 1.00 58.28 229 VAL C N 1
ATOM 6763 C CA . VAL C 1 253 ? 228.349 -70.176 55.881 1.00 58.16 229 VAL C CA 1
ATOM 6764 C C . VAL C 1 253 ? 228.833 -69.986 54.456 1.00 60.34 229 VAL C C 1
ATOM 6765 O O . VAL C 1 253 ? 228.313 -70.581 53.508 1.00 76.36 229 VAL C O 1
ATOM 6769 N N . LEU C 1 254 ? 229.819 -69.125 54.329 1.00 55.80 230 LEU C N 1
ATOM 6770 C CA . LEU C 1 254 ? 230.468 -68.831 53.078 1.00 59.34 230 LEU C CA 1
ATOM 6771 C C . LEU C 1 254 ? 230.903 -70.117 52.383 1.00 63.72 230 LEU C C 1
ATOM 6772 O O . LEU C 1 254 ? 230.644 -70.312 51.203 1.00 75.19 230 LEU C O 1
ATOM 6777 N N . HIS C 1 255 ? 231.542 -71.013 53.125 1.00 58.74 231 HIS C N 1
ATOM 6778 C CA . HIS C 1 255 ? 232.047 -72.263 52.557 1.00 60.90 231 HIS C CA 1
ATOM 6779 C C . HIS C 1 255 ? 231.039 -73.409 52.438 1.00 60.94 231 HIS C C 1
ATOM 6780 O O . HIS C 1 255 ? 231.026 -74.100 51.445 1.00 59.61 231 HIS C O 1
ATOM 6787 N N . LYS C 1 256 ? 230.262 -73.666 53.481 1.00 64.17 232 LYS C N 1
ATOM 6788 C CA . LYS C 1 256 ? 229.343 -74.806 53.494 1.00 65.36 232 LYS C CA 1
ATOM 6789 C C . LYS C 1 256 ? 227.859 -74.429 53.565 1.00 63.48 232 LYS C C 1
ATOM 6790 O O . LYS C 1 256 ? 227.001 -75.306 53.546 1.00 65.04 232 LYS C O 1
ATOM 6796 N N . GLY C 1 257 ? 227.550 -73.142 53.669 1.00 63.92 233 GLY C N 1
ATOM 6797 C CA . GLY C 1 257 ? 226.163 -72.696 53.799 1.00 63.80 233 GLY C CA 1
ATOM 6798 C C . GLY C 1 257 ? 225.336 -72.983 52.578 1.00 62.60 233 GLY C C 1
ATOM 6799 O O . GLY C 1 257 ? 225.823 -72.874 51.469 1.00 58.84 233 GLY C O 1
ATOM 6800 N N . ARG C 1 258 ? 224.098 -73.415 52.804 1.00 67.89 234 ARG C N 1
ATOM 6801 C CA . ARG C 1 258 ? 223.167 -73.738 51.729 1.00 62.94 234 ARG C CA 1
ATOM 6802 C C . ARG C 1 258 ? 222.511 -72.498 51.176 1.00 63.85 234 ARG C C 1
ATOM 6803 O O . ARG C 1 258 ? 221.912 -71.708 51.884 1.00 73.67 234 ARG C O 1
ATOM 6811 N N . VAL C 1 259 ? 222.596 -72.385 49.873 1.00 69.07 235 VAL C N 1
ATOM 6812 C CA . VAL C 1 259 ? 222.049 -71.287 49.130 1.00 67.50 235 VAL C CA 1
ATOM 6813 C C . VAL C 1 259 ? 220.546 -71.142 49.356 1.00 62.53 235 VAL C C 1
ATOM 6814 O O . VAL C 1 259 ? 219.806 -72.129 49.414 1.00 70.47 235 VAL C O 1
ATOM 6818 N N . GLY C 1 260 ? 220.100 -69.904 49.473 1.00 52.48 236 GLY C N 1
ATOM 6819 C CA . GLY C 1 260 ? 218.679 -69.614 49.675 1.00 56.37 236 GLY C CA 1
ATOM 6820 C C . GLY C 1 260 ? 218.200 -69.654 51.116 1.00 56.79 236 GLY C C 1
ATOM 6821 O O . GLY C 1 260 ? 217.051 -69.324 51.399 1.00 66.54 236 GLY C O 1
ATOM 6822 N N . GLU C 1 261 ? 219.089 -69.990 52.039 1.00 60.47 237 GLU C N 1
ATOM 6823 C CA . GLU C 1 261 ? 218.736 -70.108 53.441 1.00 56.09 237 GLU C CA 1
ATOM 6824 C C . GLU C 1 261 ? 219.138 -68.911 54.275 1.00 54.42 237 GLU C C 1
ATOM 6825 O O . GLU C 1 261 ? 219.956 -68.079 53.888 1.00 55.95 237 GLU C O 1
ATOM 6831 N N . VAL C 1 262 ? 218.526 -68.855 55.442 1.00 57.61 238 VAL C N 1
ATOM 6832 C CA . VAL C 1 262 ? 218.844 -67.872 56.449 1.00 55.55 238 VAL C CA 1
ATOM 6833 C C . VAL C 1 262 ? 219.554 -68.616 57.579 1.00 58.89 238 VAL C C 1
ATOM 6834 O O . VAL C 1 262 ? 219.254 -69.774 57.855 1.00 58.76 238 VAL C O 1
ATOM 6838 N N . TYR C 1 263 ? 220.515 -67.967 58.216 1.00 57.35 239 TYR C N 1
ATOM 6839 C CA . TYR C 1 263 ? 221.192 -68.576 59.338 1.00 53.54 239 TYR C CA 1
ATOM 6840 C C . TYR C 1 263 ? 221.302 -67.584 60.457 1.00 52.96 239 TYR C C 1
ATOM 6841 O O . TYR C 1 263 ? 221.917 -66.535 60.306 1.00 56.15 239 TYR C O 1
ATOM 6850 N N . ASN C 1 264 ? 220.674 -67.897 61.582 1.00 63.73 240 ASN C N 1
ATOM 6851 C CA . ASN C 1 264 ? 220.781 -67.057 62.759 1.00 60.53 240 ASN C CA 1
ATOM 6852 C C . ASN C 1 264 ? 222.115 -67.363 63.425 1.00 64.71 240 ASN C C 1
ATOM 6853 O O . ASN C 1 264 ? 222.514 -68.530 63.531 1.00 66.51 240 ASN C O 1
ATOM 6858 N N . ILE C 1 265 ? 222.791 -66.305 63.863 1.00 60.60 241 ILE C N 1
ATOM 6859 C CA . ILE C 1 265 ? 224.083 -66.408 64.529 1.00 61.04 241 ILE C CA 1
ATOM 6860 C C . ILE C 1 265 ? 224.020 -65.647 65.851 1.00 53.47 241 ILE C C 1
ATOM 6861 O O . ILE C 1 265 ? 223.757 -64.461 65.878 1.00 46.92 241 ILE C O 1
ATOM 6866 N N . GLY C 1 266 ? 224.328 -66.323 66.942 1.00 60.08 242 GLY C N 1
ATOM 6867 C CA . GLY C 1 266 ? 224.293 -65.679 68.238 1.00 69.77 242 GLY C CA 1
ATOM 6868 C C . GLY C 1 266 ? 225.354 -66.156 69.195 1.00 67.75 242 GLY C C 1
ATOM 6869 O O . GLY C 1 266 ? 226.031 -67.175 68.957 1.00 63.25 242 GLY C O 1
ATOM 6870 N N . GLY C 1 267 ? 225.494 -65.406 70.284 1.00 64.29 243 GLY C N 1
ATOM 6871 C CA . GLY C 1 267 ? 226.475 -65.719 71.312 1.00 68.49 243 GLY C CA 1
ATOM 6872 C C . GLY C 1 267 ? 226.009 -66.670 72.397 1.00 63.13 243 GLY C C 1
ATOM 6873 O O . GLY C 1 267 ? 226.744 -66.870 73.354 1.00 55.61 243 GLY C O 1
ATOM 6874 N N . ASN C 1 268 ? 224.822 -67.271 72.237 1.00 64.08 244 ASN C N 1
ATOM 6875 C CA . ASN C 1 268 ? 224.220 -68.186 73.246 1.00 75.97 244 ASN C CA 1
ATOM 6876 C C . ASN C 1 268 ? 224.180 -67.608 74.645 1.00 65.94 244 ASN C C 1
ATOM 6877 O O . ASN C 1 268 ? 224.528 -68.265 75.599 1.00 65.21 244 ASN C O 1
ATOM 6882 N N . ASN C 1 269 ? 223.772 -66.359 74.743 1.00 62.52 245 ASN C N 1
ATOM 6883 C CA . ASN C 1 269 ? 223.647 -65.713 76.013 1.00 65.36 245 ASN C CA 1
ATOM 6884 C C . ASN C 1 269 ? 222.611 -64.620 75.876 1.00 65.51 245 ASN C C 1
ATOM 6885 O O . ASN C 1 269 ? 222.147 -64.320 74.776 1.00 66.93 245 ASN C O 1
ATOM 6890 N N . GLU C 1 270 ? 222.303 -63.981 76.991 1.00 67.35 246 GLU C N 1
ATOM 6891 C CA . GLU C 1 270 ? 221.274 -62.977 77.026 1.00 65.21 246 GLU C CA 1
ATOM 6892 C C . GLU C 1 270 ? 221.560 -62.086 78.222 1.00 62.99 246 GLU C C 1
ATOM 6893 O O . GLU C 1 270 ? 221.642 -62.573 79.325 1.00 68.99 246 GLU C O 1
ATOM 6899 N N . LYS C 1 271 ? 221.741 -60.786 78.017 1.00 64.04 247 LYS C N 1
ATOM 6900 C CA . LYS C 1 271 ? 222.090 -59.904 79.129 1.00 66.32 247 LYS C CA 1
ATOM 6901 C C . LYS C 1 271 ? 221.327 -58.585 79.096 1.00 67.17 247 LYS C C 1
ATOM 6902 O O . LYS C 1 271 ? 221.087 -58.015 78.033 1.00 60.25 247 LYS C O 1
ATOM 6908 N N . THR C 1 272 ? 220.977 -58.079 80.271 1.00 61.47 248 THR C N 1
ATOM 6909 C CA . THR C 1 272 ? 220.361 -56.765 80.346 1.00 57.20 248 THR C CA 1
ATOM 6910 C C . THR C 1 272 ? 221.525 -55.788 80.228 1.00 54.16 248 THR C C 1
ATOM 6911 O O . THR C 1 272 ? 222.675 -56.122 80.595 1.00 51.49 248 THR C O 1
ATOM 6915 N N . ASN C 1 273 ? 221.253 -54.601 79.699 1.00 50.60 249 ASN C N 1
ATOM 6916 C CA . ASN C 1 273 ? 222.304 -53.599 79.561 1.00 53.25 249 ASN C CA 1
ATOM 6917 C C . ASN C 1 273 ? 222.955 -53.290 80.900 1.00 51.76 249 ASN C C 1
ATOM 6918 O O . ASN C 1 273 ? 224.168 -53.111 80.986 1.00 48.71 249 ASN C O 1
ATOM 6923 N N . VAL C 1 274 ? 222.143 -53.256 81.945 1.00 53.08 250 VAL C N 1
ATOM 6924 C CA . VAL C 1 274 ? 222.665 -52.985 83.254 1.00 54.91 250 VAL C CA 1
ATOM 6925 C C . VAL C 1 274 ? 223.634 -54.114 83.696 1.00 59.20 250 VAL C C 1
ATOM 6926 O O . VAL C 1 274 ? 224.697 -53.815 84.250 1.00 55.03 250 VAL C O 1
ATOM 6930 N N . GLU C 1 275 ? 223.306 -55.389 83.434 1.00 62.79 251 GLU C N 1
ATOM 6931 C CA . GLU C 1 275 ? 224.226 -56.503 83.769 1.00 66.97 251 GLU C CA 1
ATOM 6932 C C . GLU C 1 275 ? 225.573 -56.263 83.112 1.00 74.35 251 GLU C C 1
ATOM 6933 O O . GLU C 1 275 ? 226.629 -56.466 83.737 1.00 75.38 251 GLU C O 1
ATOM 6939 N N . VAL C 1 276 ? 225.532 -55.872 81.830 1.00 66.17 252 VAL C N 1
ATOM 6940 C CA . VAL C 1 276 ? 226.753 -55.608 81.078 1.00 60.60 252 VAL C CA 1
ATOM 6941 C C . VAL C 1 276 ? 227.584 -54.507 81.735 1.00 62.86 252 VAL C C 1
ATOM 6942 O O . VAL C 1 276 ? 228.804 -54.636 81.857 1.00 59.03 252 VAL C O 1
ATOM 6946 N N . VAL C 1 277 ? 226.927 -53.450 82.203 1.00 62.14 253 VAL C N 1
ATOM 6947 C CA . VAL C 1 277 ? 227.656 -52.358 82.827 1.00 62.79 253 VAL C CA 1
ATOM 6948 C C . VAL C 1 277 ? 228.265 -52.844 84.127 1.00 63.81 253 VAL C C 1
ATOM 6949 O O . VAL C 1 277 ? 229.426 -52.589 84.402 1.00 58.20 253 VAL C O 1
ATOM 6953 N N . GLU C 1 278 ? 227.471 -53.546 84.919 1.00 65.99 254 GLU C N 1
ATOM 6954 C CA . GLU C 1 278 ? 227.949 -54.059 86.199 1.00 75.80 254 GLU C CA 1
ATOM 6955 C C . GLU C 1 278 ? 229.193 -54.905 86.027 1.00 69.09 254 GLU C C 1
ATOM 6956 O O . GLU C 1 278 ? 230.116 -54.829 86.830 1.00 79.51 254 GLU C O 1
ATOM 6962 N N . GLN C 1 279 ? 229.228 -55.711 84.983 1.00 67.35 255 GLN C N 1
ATOM 6963 C CA . GLN C 1 279 ? 230.416 -56.546 84.724 1.00 73.15 255 GLN C CA 1
ATOM 6964 C C . GLN C 1 279 ? 231.638 -55.696 84.335 1.00 70.84 255 GLN C C 1
ATOM 6965 O O . GLN C 1 279 ? 232.755 -55.960 84.777 1.00 78.72 255 GLN C O 1
ATOM 6971 N N . ILE C 1 280 ? 231.404 -54.652 83.550 1.00 66.81 256 ILE C N 1
ATOM 6972 C CA . ILE C 1 280 ? 232.462 -53.734 83.159 1.00 67.55 256 ILE C CA 1
ATOM 6973 C C . ILE C 1 280 ? 232.973 -52.991 84.403 1.00 72.70 256 ILE C C 1
ATOM 6974 O O . ILE C 1 280 ? 234.185 -52.747 84.564 1.00 69.17 256 ILE C O 1
ATOM 6979 N N . ILE C 1 281 ? 232.037 -52.619 85.266 1.00 72.06 257 ILE C N 1
ATOM 6980 C CA . ILE C 1 281 ? 232.373 -51.922 86.496 1.00 76.91 257 ILE C CA 1
ATOM 6981 C C . ILE C 1 281 ? 233.297 -52.773 87.339 1.00 72.26 257 ILE C C 1
ATOM 6982 O O . ILE C 1 281 ? 234.325 -52.294 87.779 1.00 73.52 257 ILE C O 1
ATOM 6987 N N . THR C 1 282 ? 232.932 -54.033 87.540 1.00 68.43 258 THR C N 1
ATOM 6988 C CA . THR C 1 282 ? 233.743 -54.953 88.312 1.00 70.21 258 THR C CA 1
ATOM 6989 C C . THR C 1 282 ? 235.131 -55.172 87.697 1.00 76.78 258 THR C C 1
ATOM 6990 O O . THR C 1 282 ? 236.141 -55.207 88.403 1.00 87.80 258 THR C O 1
ATOM 6994 N N . LEU C 1 283 ? 235.184 -55.314 86.384 1.00 75.71 259 LEU C N 1
ATOM 6995 C CA . LEU C 1 283 ? 236.454 -55.516 85.693 1.00 80.85 259 LEU C CA 1
ATOM 6996 C C . LEU C 1 283 ? 237.434 -54.351 85.833 1.00 86.54 259 LEU C C 1
ATOM 6997 O O . LEU C 1 283 ? 238.621 -54.522 85.594 1.00 94.36 259 LEU C O 1
ATOM 7002 N N . LEU C 1 284 ? 236.939 -53.163 86.153 1.00 83.90 260 LEU C N 1
ATOM 7003 C CA . LEU C 1 284 ? 237.798 -51.995 86.282 1.00 83.56 260 LEU C CA 1
ATOM 7004 C C . LEU C 1 284 ? 237.808 -51.503 87.725 1.00 80.55 260 LEU C C 1
ATOM 7005 O O . LEU C 1 284 ? 238.171 -50.361 87.974 1.00 76.99 260 LEU C O 1
ATOM 7010 N N . GLY C 1 285 ? 237.372 -52.354 88.654 1.00 78.21 261 GLY C N 1
ATOM 7011 C CA . GLY C 1 285 ? 237.294 -52.014 90.078 1.00 80.87 261 GLY C CA 1
ATOM 7012 C C . GLY C 1 285 ? 236.579 -50.713 90.407 1.00 83.66 261 GLY C C 1
ATOM 7013 O O . GLY C 1 285 ? 236.928 -50.033 91.379 1.00 82.98 261 GLY C O 1
ATOM 7014 N N . LYS C 1 286 ? 235.620 -50.326 89.573 1.00 84.98 262 LYS C N 1
ATOM 7015 C CA . LYS C 1 286 ? 234.847 -49.107 89.796 1.00 94.39 262 LYS C CA 1
ATOM 7016 C C . LYS C 1 286 ? 233.670 -49.515 90.663 1.00 95.81 262 LYS C C 1
ATOM 7017 O O . LYS C 1 286 ? 233.557 -50.687 91.028 1.00 85.13 262 LYS C O 1
ATOM 7023 N N . THR C 1 287 ? 232.820 -48.545 91.006 1.00 105.88 263 THR C N 1
ATOM 7024 C CA . THR C 1 287 ? 231.627 -48.795 91.819 1.00 111.58 263 THR C CA 1
ATOM 7025 C C . THR C 1 287 ? 230.385 -48.432 91.026 1.00 107.34 263 THR C C 1
ATOM 7026 O O . THR C 1 287 ? 230.482 -47.681 90.060 1.00 101.73 263 THR C O 1
ATOM 7030 N N . LYS C 1 288 ? 229.222 -48.900 91.478 1.00 109.89 264 LYS C N 1
ATOM 7031 C CA . LYS C 1 288 ? 227.947 -48.594 90.803 1.00 106.90 264 LYS C CA 1
ATOM 7032 C C . LYS C 1 288 ? 227.574 -47.120 90.872 1.00 118.74 264 LYS C C 1
ATOM 7033 O O . LYS C 1 288 ? 226.766 -46.631 90.102 1.00 91.66 264 LYS C O 1
ATOM 7039 N N . LYS C 1 289 ? 228.143 -46.413 91.837 1.00 140.17 265 LYS C N 1
ATOM 7040 C CA . LYS C 1 289 ? 227.871 -44.993 92.007 1.00 131.95 265 LYS C CA 1
ATOM 7041 C C . LYS C 1 289 ? 228.219 -44.168 90.758 1.00 126.91 265 LYS C C 1
ATOM 7042 O O . LYS C 1 289 ? 227.783 -43.032 90.632 1.00 125.16 265 LYS C O 1
ATOM 7048 N N . ASP C 1 290 ? 228.996 -44.751 89.845 1.00 131.98 266 ASP C N 1
ATOM 7049 C CA . ASP C 1 290 ? 229.396 -44.094 88.595 1.00 123.68 266 ASP C CA 1
ATOM 7050 C C . ASP C 1 290 ? 228.309 -44.133 87.504 1.00 109.40 266 ASP C C 1
ATOM 7051 O O . ASP C 1 290 ? 228.363 -43.371 86.539 1.00 117.84 266 ASP C O 1
ATOM 7056 N N . ILE C 1 291 ? 227.327 -45.015 87.661 1.00 93.74 267 ILE C N 1
ATOM 7057 C CA . ILE C 1 291 ? 226.249 -45.172 86.673 1.00 82.45 267 ILE C CA 1
ATOM 7058 C C . ILE C 1 291 ? 225.308 -43.977 86.731 1.00 78.78 267 ILE C C 1
ATOM 7059 O O . ILE C 1 291 ? 225.180 -43.351 87.772 1.00 104.06 267 ILE C O 1
ATOM 7064 N N . GLU C 1 292 ? 224.654 -43.675 85.615 1.00 75.11 268 GLU C N 1
ATOM 7065 C CA . GLU C 1 292 ? 223.756 -42.525 85.490 1.00 73.03 268 GLU C CA 1
ATOM 7066 C C . GLU C 1 292 ? 222.664 -42.815 84.454 1.00 72.57 268 GLU C C 1
ATOM 7067 O O . GLU C 1 292 ? 222.941 -43.406 83.427 1.00 77.53 268 GLU C O 1
ATOM 7073 N N . TYR C 1 293 ? 221.423 -42.433 84.724 1.00 75.14 269 TYR C N 1
ATOM 7074 C CA . TYR C 1 293 ? 220.305 -42.724 83.796 1.00 77.09 269 TYR C CA 1
ATOM 7075 C C . TYR C 1 293 ? 219.939 -41.571 82.880 1.00 88.38 269 TYR C C 1
ATOM 7076 O O . TYR C 1 293 ? 219.975 -40.415 83.297 1.00 100.37 269 TYR C O 1
ATOM 7085 N N . VAL C 1 294 ? 219.608 -41.925 81.632 1.00 92.13 270 VAL C N 1
ATOM 7086 C CA . VAL C 1 294 ? 219.288 -40.987 80.543 1.00 84.81 270 VAL C CA 1
ATOM 7087 C C . VAL C 1 294 ? 218.056 -41.556 79.820 1.00 84.62 270 VAL C C 1
ATOM 7088 O O . VAL C 1 294 ? 217.643 -42.669 80.169 1.00 107.65 270 VAL C O 1
ATOM 7092 N N . THR C 1 295 ? 217.485 -40.814 78.849 1.00 88.16 271 THR C N 1
ATOM 7093 C CA . THR C 1 295 ? 216.260 -41.194 78.080 1.00 93.65 271 THR C CA 1
ATOM 7094 C C . THR C 1 295 ? 216.608 -41.438 76.612 1.00 100.64 271 THR C C 1
ATOM 7095 O O . THR C 1 295 ? 217.781 -41.352 76.246 1.00 109.35 271 THR C O 1
ATOM 7099 N N . ASP C 1 296 ? 215.604 -41.791 75.796 1.00 112.54 272 ASP C N 1
ATOM 7100 C CA . ASP C 1 296 ? 215.777 -41.971 74.337 1.00 114.71 272 ASP C CA 1
ATOM 7101 C C . ASP C 1 296 ? 214.445 -41.812 73.590 1.00 107.33 272 ASP C C 1
ATOM 7102 O O . ASP C 1 296 ? 214.388 -41.169 72.536 1.00 98.19 272 ASP C O 1
ATOM 7107 N N . GLY C 1 299 ? 213.429 -44.417 70.802 1.00 60.82 275 GLY C N 1
ATOM 7108 C CA . GLY C 1 299 ? 213.010 -45.753 71.248 1.00 67.03 275 GLY C CA 1
ATOM 7109 C C . GLY C 1 299 ? 213.999 -46.860 70.907 1.00 69.98 275 GLY C C 1
ATOM 7110 O O . GLY C 1 299 ? 214.937 -46.650 70.126 1.00 75.05 275 GLY C O 1
ATOM 7111 N N . HIS C 1 300 ? 213.837 -48.007 71.567 1.00 70.98 276 HIS C N 1
ATOM 7112 C CA . HIS C 1 300 ? 214.658 -49.215 71.332 1.00 75.24 276 HIS C CA 1
ATOM 7113 C C . HIS C 1 300 ? 213.820 -50.462 71.675 1.00 71.67 276 HIS C C 1
ATOM 7114 O O . HIS C 1 300 ? 212.964 -50.412 72.545 1.00 84.55 276 HIS C O 1
ATOM 7121 N N . ASP C 1 301 ? 214.060 -51.568 70.979 1.00 77.64 277 ASP C N 1
ATOM 7122 C CA . ASP C 1 301 ? 213.311 -52.810 71.217 1.00 74.12 277 ASP C CA 1
ATOM 7123 C C . ASP C 1 301 ? 213.606 -53.360 72.605 1.00 75.29 277 ASP C C 1
ATOM 7124 O O . ASP C 1 301 ? 214.692 -53.140 73.148 1.00 74.38 277 ASP C O 1
ATOM 7129 N N . ARG C 1 302 ? 212.655 -54.094 73.173 1.00 64.60 278 ARG C N 1
ATOM 7130 C CA . ARG C 1 302 ? 212.829 -54.586 74.526 1.00 59.41 278 ARG C CA 1
ATOM 7131 C C . ARG C 1 302 ? 213.763 -55.777 74.643 1.00 59.39 278 ARG C C 1
ATOM 7132 O O . ARG C 1 302 ? 214.725 -55.720 75.390 1.00 70.83 278 ARG C O 1
ATOM 7140 N N . ARG C 1 303 ? 213.536 -56.837 73.879 1.00 61.75 279 ARG C N 1
ATOM 7141 C CA . ARG C 1 303 ? 214.398 -58.004 73.993 1.00 58.00 279 ARG C CA 1
ATOM 7142 C C . ARG C 1 303 ? 214.766 -58.693 72.704 1.00 56.03 279 ARG C C 1
ATOM 7143 O O . ARG C 1 303 ? 213.893 -59.017 71.911 1.00 62.90 279 ARG C O 1
ATOM 7151 N N . TYR C 1 304 ? 216.056 -58.969 72.533 1.00 58.79 280 TYR C N 1
ATOM 7152 C CA . TYR C 1 304 ? 216.551 -59.769 71.409 1.00 59.15 280 TYR C CA 1
ATOM 7153 C C . TYR C 1 304 ? 217.282 -60.991 71.958 1.00 61.41 280 TYR C C 1
ATOM 7154 O O . TYR C 1 304 ? 218.114 -60.878 72.846 1.00 75.27 280 TYR C O 1
ATOM 7163 N N . ALA C 1 305 ? 217.016 -62.156 71.392 1.00 63.35 281 ALA C N 1
ATOM 7164 C CA . ALA C 1 305 ? 217.690 -63.390 71.814 1.00 62.68 281 ALA C CA 1
ATOM 7165 C C . ALA C 1 305 ? 217.656 -64.409 70.668 1.00 61.86 281 ALA C C 1
ATOM 7166 O O . ALA C 1 305 ? 216.595 -64.775 70.177 1.00 53.93 281 ALA C O 1
ATOM 7168 N N . ILE C 1 306 ? 218.829 -64.864 70.258 1.00 62.10 282 ILE C N 1
ATOM 7169 C CA . ILE C 1 306 ? 218.912 -65.762 69.144 1.00 59.96 282 ILE C CA 1
ATOM 7170 C C . ILE C 1 306 ? 219.150 -67.210 69.461 1.00 50.36 282 ILE C C 1
ATOM 7171 O O . ILE C 1 306 ? 220.050 -67.560 70.188 1.00 60.39 282 ILE C O 1
ATOM 7176 N N . ASN C 1 307 ? 218.355 -68.044 68.830 1.00 50.44 283 ASN C N 1
ATOM 7177 C CA . ASN C 1 307 ? 218.523 -69.481 68.872 1.00 53.96 283 ASN C CA 1
ATOM 7178 C C . ASN C 1 307 ? 219.331 -69.871 67.623 1.00 57.29 283 ASN C C 1
ATOM 7179 O O . ASN C 1 307 ? 218.848 -69.716 66.480 1.00 59.81 283 ASN C O 1
ATOM 7184 N N . ALA C 1 308 ? 220.545 -70.377 67.824 1.00 61.18 284 ALA C N 1
ATOM 7185 C CA . ALA C 1 308 ? 221.425 -70.739 66.703 1.00 70.57 284 ALA C CA 1
ATOM 7186 C C . ALA C 1 308 ? 221.597 -72.242 66.571 1.00 67.83 284 ALA C C 1
ATOM 7187 O O . ALA C 1 308 ? 222.676 -72.710 66.227 1.00 75.16 284 ALA C O 1
ATOM 7189 N N . GLU C 1 309 ? 220.538 -72.998 66.834 1.00 68.72 285 GLU C N 1
ATOM 7190 C CA . GLU C 1 309 ? 220.626 -74.444 66.732 1.00 77.66 285 GLU C CA 1
ATOM 7191 C C . GLU C 1 309 ? 220.765 -74.904 65.294 1.00 79.63 285 GLU C C 1
ATOM 7192 O O . GLU C 1 309 ? 221.321 -75.959 65.041 1.00 87.34 285 GLU C O 1
ATOM 7198 N N . LYS C 1 310 ? 220.285 -74.113 64.345 1.00 82.38 286 LYS C N 1
ATOM 7199 C CA . LYS C 1 310 ? 220.437 -74.481 62.941 1.00 76.10 286 LYS C CA 1
ATOM 7200 C C . LYS C 1 310 ? 221.907 -74.516 62.560 1.00 75.02 286 LYS C C 1
ATOM 7201 O O . LYS C 1 310 ? 222.318 -75.424 61.848 1.00 64.67 286 LYS C O 1
ATOM 7215 N N . LYS C 1 312 ? 224.355 -74.967 64.575 1.00 67.22 288 LYS C N 1
ATOM 7216 C CA . LYS C 1 312 ? 224.838 -76.089 65.349 1.00 69.17 288 LYS C CA 1
ATOM 7217 C C . LYS C 1 312 ? 224.549 -77.432 64.655 1.00 76.47 288 LYS C C 1
ATOM 7218 O O . LYS C 1 312 ? 225.452 -78.236 64.451 1.00 75.62 288 LYS C O 1
ATOM 7224 N N . ASN C 1 313 ? 223.300 -77.667 64.260 1.00 84.07 289 ASN C N 1
ATOM 7225 C CA . ASN C 1 313 ? 222.922 -78.940 63.607 1.00 86.22 289 ASN C CA 1
ATOM 7226 C C . ASN C 1 313 ? 223.516 -79.139 62.243 1.00 72.13 289 ASN C C 1
ATOM 7227 O O . ASN C 1 313 ? 223.871 -80.229 61.879 1.00 76.97 289 ASN C O 1
ATOM 7232 N N . GLU C 1 314 ? 223.682 -78.061 61.512 1.00 68.92 290 GLU C N 1
ATOM 7233 C CA . GLU C 1 314 ? 224.123 -78.150 60.145 1.00 73.46 290 GLU C CA 1
ATOM 7234 C C . GLU C 1 314 ? 225.632 -78.103 59.951 1.00 75.20 290 GLU C C 1
ATOM 7235 O O . GLU C 1 314 ? 226.140 -78.708 59.002 1.00 74.97 290 GLU C O 1
ATOM 7241 N N . PHE C 1 315 ? 226.350 -77.391 60.821 1.00 73.62 291 PHE C N 1
ATOM 7242 C CA . PHE C 1 315 ? 227.810 -77.276 60.682 1.00 72.88 291 PHE C CA 1
ATOM 7243 C C . PHE C 1 315 ? 228.562 -77.588 61.961 1.00 70.12 291 PHE C C 1
ATOM 7244 O O . PHE C 1 315 ? 229.787 -77.501 61.994 1.00 65.53 291 PHE C O 1
ATOM 7252 N N . ASP C 1 316 ? 227.835 -77.954 63.005 1.00 72.66 292 ASP C N 1
ATOM 7253 C CA . ASP C 1 316 ? 228.424 -78.199 64.306 1.00 76.62 292 ASP C CA 1
ATOM 7254 C C . ASP C 1 316 ? 229.173 -76.961 64.797 1.00 77.27 292 ASP C C 1
ATOM 7255 O O . ASP C 1 316 ? 230.208 -77.078 65.442 1.00 77.57 292 ASP C O 1
ATOM 7260 N N . TRP C 1 317 ? 228.616 -75.784 64.514 1.00 74.86 293 TRP C N 1
ATOM 7261 C CA . TRP C 1 317 ? 229.209 -74.529 64.920 1.00 74.07 293 TRP C CA 1
ATOM 7262 C C . TRP C 1 317 ? 228.584 -73.958 66.194 1.00 78.95 293 TRP C C 1
ATOM 7263 O O . TRP C 1 317 ? 227.357 -73.955 66.370 1.00 82.96 293 TRP C O 1
ATOM 7274 N N . GLU C 1 318 ? 229.463 -73.449 67.055 1.00 79.31 294 GLU C N 1
ATOM 7275 C CA . GLU C 1 318 ? 229.102 -72.779 68.295 1.00 79.28 294 GLU C CA 1
ATOM 7276 C C . GLU C 1 318 ? 230.086 -71.656 68.538 1.00 78.85 294 GLU C C 1
ATOM 7277 O O . GLU C 1 318 ? 231.212 -71.671 68.001 1.00 75.02 294 GLU C O 1
ATOM 7283 N N . PRO C 1 319 ? 229.657 -70.656 69.323 1.00 71.92 295 PRO C N 1
ATOM 7284 C CA . PRO C 1 319 ? 230.573 -69.576 69.676 1.00 72.38 295 PRO C CA 1
ATOM 7285 C C . PRO C 1 319 ? 231.630 -70.149 70.595 1.00 65.53 295 PRO C C 1
ATOM 7286 O O . PRO C 1 319 ? 231.331 -71.024 71.386 1.00 67.77 295 PRO C O 1
ATOM 7290 N N . LYS C 1 320 ? 232.874 -69.742 70.403 1.00 73.77 296 LYS C N 1
ATOM 7291 C CA . LYS C 1 320 ? 233.989 -70.268 71.205 1.00 80.16 296 LYS C CA 1
ATOM 7292 C C . LYS C 1 320 ? 234.172 -69.410 72.451 1.00 80.17 296 LYS C C 1
ATOM 7293 O O . LYS C 1 320 ? 234.544 -69.905 73.509 1.00 85.35 296 LYS C O 1
ATOM 7299 N N . TYR C 1 321 ? 233.747 -68.159 72.372 1.00 72.21 297 TYR C N 1
ATOM 7300 C CA . TYR C 1 321 ? 233.833 -67.285 73.521 1.00 61.30 297 TYR C CA 1
ATOM 7301 C C . TYR C 1 321 ? 232.618 -67.363 74.402 1.00 59.57 297 TYR C C 1
ATOM 7302 O O . TYR C 1 321 ? 231.521 -67.606 73.923 1.00 60.79 297 TYR C O 1
ATOM 7311 N N . THR C 1 322 ? 232.835 -67.149 75.696 1.00 73.61 298 THR C N 1
ATOM 7312 C CA . THR C 1 322 ? 231.756 -66.975 76.663 1.00 69.37 298 THR C CA 1
ATOM 7313 C C . THR C 1 322 ? 231.743 -65.452 76.809 1.00 67.29 298 THR C C 1
ATOM 7314 O O . THR C 1 322 ? 232.736 -64.785 76.473 1.00 63.62 298 THR C O 1
ATOM 7318 N N . PHE C 1 323 ? 230.624 -64.885 77.241 1.00 62.71 299 PHE C N 1
ATOM 7319 C CA . PHE C 1 323 ? 230.557 -63.434 77.367 1.00 56.04 299 PHE C CA 1
ATOM 7320 C C . PHE C 1 323 ? 231.557 -62.920 78.392 1.00 59.67 299 PHE C C 1
ATOM 7321 O O . PHE C 1 323 ? 232.202 -61.908 78.177 1.00 55.42 299 PHE C O 1
ATOM 7329 N N . GLU C 1 324 ? 231.725 -63.669 79.481 1.00 74.61 300 GLU C N 1
ATOM 7330 C CA . GLU C 1 324 ? 232.650 -63.305 80.557 1.00 69.65 300 GLU C CA 1
ATOM 7331 C C . GLU C 1 324 ? 234.066 -63.199 79.999 1.00 66.59 300 GLU C C 1
ATOM 7332 O O . GLU C 1 324 ? 234.758 -62.231 80.290 1.00 64.45 300 GLU C O 1
ATOM 7338 N N . GLN C 1 325 ? 234.456 -64.179 79.168 1.00 71.38 301 GLN C N 1
ATOM 7339 C CA . GLN C 1 325 ? 235.774 -64.242 78.454 1.00 72.01 301 GLN C CA 1
ATOM 7340 C C . GLN C 1 325 ? 235.923 -63.087 77.423 1.00 74.20 301 GLN C C 1
ATOM 7341 O O . GLN C 1 325 ? 236.893 -62.292 77.464 1.00 75.27 301 GLN C O 1
ATOM 7347 N N . GLY C 1 326 ? 234.926 -62.957 76.545 1.00 59.59 302 GLY C N 1
ATOM 7348 C CA . GLY C 1 326 ? 234.949 -61.926 75.537 1.00 57.54 302 GLY C CA 1
ATOM 7349 C C . GLY C 1 326 ? 235.020 -60.520 76.114 1.00 58.22 302 GLY C C 1
ATOM 7350 O O . GLY C 1 326 ? 235.807 -59.676 75.657 1.00 59.41 302 GLY C O 1
ATOM 7351 N N . LEU C 1 327 ? 234.180 -60.259 77.109 1.00 54.09 303 LEU C N 1
ATOM 7352 C CA . LEU C 1 327 ? 234.087 -58.942 77.699 1.00 55.02 303 LEU C CA 1
ATOM 7353 C C . LEU C 1 327 ? 235.416 -58.529 78.281 1.00 62.17 303 LEU C C 1
ATOM 7354 O O . LEU C 1 327 ? 235.843 -57.384 78.146 1.00 65.68 303 LEU C O 1
ATOM 7359 N N . GLN C 1 328 ? 236.047 -59.455 78.984 1.00 72.00 304 GLN C N 1
ATOM 7360 C CA . GLN C 1 328 ? 237.326 -59.185 79.601 1.00 77.12 304 GLN C CA 1
ATOM 7361 C C . GLN C 1 328 ? 238.387 -58.809 78.563 1.00 79.15 304 GLN C C 1
ATOM 7362 O O . GLN C 1 328 ? 239.087 -57.811 78.734 1.00 81.60 304 GLN C O 1
ATOM 7368 N N . GLU C 1 329 ? 238.508 -59.595 77.490 1.00 72.60 305 GLU C N 1
ATOM 7369 C CA . GLU C 1 329 ? 239.487 -59.292 76.440 1.00 69.15 305 GLU C CA 1
ATOM 7370 C C . GLU C 1 329 ? 239.198 -57.958 75.773 1.00 64.88 305 GLU C C 1
ATOM 7371 O O . GLU C 1 329 ? 240.116 -57.220 75.411 1.00 61.98 305 GLU C O 1
ATOM 7377 N N . THR C 1 330 ? 237.915 -57.665 75.595 1.00 56.48 306 THR C N 1
ATOM 7378 C CA . THR C 1 330 ? 237.514 -56.424 74.984 1.00 55.70 306 THR C CA 1
ATOM 7379 C C . THR C 1 330 ? 237.920 -55.257 75.866 1.00 59.33 306 THR C C 1
ATOM 7380 O O . THR C 1 330 ? 238.530 -54.310 75.383 1.00 65.31 306 THR C O 1
ATOM 7384 N N . VAL C 1 331 ? 237.601 -55.335 77.158 1.00 64.27 307 VAL C N 1
ATOM 7385 C CA . VAL C 1 331 ? 237.983 -54.294 78.099 1.00 66.16 307 VAL C CA 1
ATOM 7386 C C . VAL C 1 331 ? 239.487 -54.055 77.994 1.00 70.12 307 VAL C C 1
ATOM 7387 O O . VAL C 1 331 ? 239.923 -52.916 77.854 1.00 70.17 307 VAL C O 1
ATOM 7391 N N . GLN C 1 332 ? 240.276 -55.124 78.046 1.00 74.54 308 GLN C N 1
ATOM 7392 C CA . GLN C 1 332 ? 241.730 -55.000 77.906 1.00 82.53 308 GLN C CA 1
ATOM 7393 C C . GLN C 1 332 ? 242.109 -54.311 76.601 1.00 84.43 308 GLN C C 1
ATOM 7394 O O . GLN C 1 332 ? 242.953 -53.423 76.602 1.00 84.67 308 GLN C O 1
ATOM 7400 N N . TRP C 1 333 ? 241.479 -54.711 75.492 1.00 87.67 309 TRP C N 1
ATOM 7401 C CA . TRP C 1 333 ? 241.766 -54.113 74.177 1.00 73.75 309 TRP C CA 1
ATOM 7402 C C . TRP C 1 333 ? 241.608 -52.596 74.246 1.00 72.46 309 TRP C C 1
ATOM 7403 O O . TRP C 1 333 ? 242.497 -51.857 73.836 1.00 77.86 309 TRP C O 1
ATOM 7414 N N . TYR C 1 334 ? 240.502 -52.129 74.817 1.00 73.47 310 TYR C N 1
ATOM 7415 C CA . TYR C 1 334 ? 240.301 -50.694 74.950 1.00 73.56 310 TYR C CA 1
ATOM 7416 C C . TYR C 1 334 ? 241.320 -50.030 75.868 1.00 74.99 310 TYR C C 1
ATOM 7417 O O . TYR C 1 334 ? 241.722 -48.904 75.608 1.00 79.28 310 TYR C O 1
ATOM 7426 N N . GLU C 1 335 ? 241.748 -50.714 76.924 1.00 82.04 311 GLU C N 1
ATOM 7427 C CA . GLU C 1 335 ? 242.775 -50.160 77.819 1.00 90.90 311 GLU C CA 1
ATOM 7428 C C . GLU C 1 335 ? 244.074 -49.984 77.019 1.00 84.58 311 GLU C C 1
ATOM 7429 O O . GLU C 1 335 ? 244.756 -48.970 77.139 1.00 79.59 311 GLU C O 1
ATOM 7435 N N . LYS C 1 336 ? 244.382 -50.968 76.184 1.00 77.44 312 LYS C N 1
ATOM 7436 C CA . LYS C 1 336 ? 245.617 -50.954 75.392 1.00 84.51 312 LYS C CA 1
ATOM 7437 C C . LYS C 1 336 ? 245.590 -50.170 74.091 1.00 79.35 312 LYS C C 1
ATOM 7438 O O . LYS C 1 336 ? 246.625 -49.989 73.490 1.00 77.53 312 LYS C O 1
ATOM 7444 N N . ASN C 1 337 ? 244.435 -49.661 73.676 1.00 82.44 313 ASN C N 1
ATOM 7445 C CA . ASN C 1 337 ? 244.362 -48.937 72.397 1.00 79.85 313 ASN C CA 1
ATOM 7446 C C . ASN C 1 337 ? 243.776 -47.535 72.429 1.00 81.59 313 ASN C C 1
ATOM 7447 O O . ASN C 1 337 ? 242.911 -47.195 71.631 1.00 84.22 313 ASN C O 1
ATOM 7452 N N . GLU C 1 338 ? 244.259 -46.703 73.335 1.00 90.30 314 GLU C N 1
ATOM 7453 C CA . GLU C 1 338 ? 243.760 -45.346 73.382 1.00 93.30 314 GLU C CA 1
ATOM 7454 C C . GLU C 1 338 ? 244.088 -44.635 72.077 1.00 87.15 314 GLU C C 1
ATOM 7455 O O . GLU C 1 338 ? 243.349 -43.756 71.669 1.00 79.10 314 GLU C O 1
ATOM 7461 N N . GLU C 1 339 ? 245.196 -44.996 71.429 1.00 84.92 315 GLU C N 1
ATOM 7462 C CA . GLU C 1 339 ? 245.553 -44.355 70.160 1.00 92.10 315 GLU C CA 1
ATOM 7463 C C . GLU C 1 339 ? 244.438 -44.518 69.140 1.00 90.10 315 GLU C C 1
ATOM 7464 O O . GLU C 1 339 ? 244.230 -43.644 68.287 1.00 83.97 315 GLU C O 1
ATOM 7470 N N . TRP C 1 340 ? 243.742 -45.651 69.209 1.00 81.65 316 TRP C N 1
ATOM 7471 C CA . TRP C 1 340 ? 242.682 -45.928 68.260 1.00 73.46 316 TRP C CA 1
ATOM 7472 C C . TRP C 1 340 ? 241.375 -45.218 68.567 1.00 72.12 316 TRP C C 1
ATOM 7473 O O . TRP C 1 340 ? 240.769 -44.651 67.665 1.00 77.07 316 TRP C O 1
ATOM 7484 N N . TRP C 1 341 ? 240.939 -45.240 69.825 1.00 68.23 317 TRP C N 1
ATOM 7485 C CA . TRP C 1 341 ? 239.651 -44.632 70.171 1.00 68.14 317 TRP C CA 1
ATOM 7486 C C . TRP C 1 341 ? 239.664 -43.160 70.579 1.00 71.86 317 TRP C C 1
ATOM 7487 O O . TRP C 1 341 ? 238.648 -42.484 70.429 1.00 80.95 317 TRP C O 1
ATOM 7498 N N . LYS C 1 342 ? 240.771 -42.659 71.109 1.00 80.44 318 LYS C N 1
ATOM 7499 C CA . LYS C 1 342 ? 240.838 -41.233 71.477 1.00 85.91 318 LYS C CA 1
ATOM 7500 C C . LYS C 1 342 ? 240.409 -40.286 70.357 1.00 80.22 318 LYS C C 1
ATOM 7501 O O . LYS C 1 342 ? 239.557 -39.438 70.579 1.00 81.51 318 LYS C O 1
ATOM 7507 N N . PRO C 1 343 ? 240.965 -40.448 69.144 1.00 78.44 319 PRO C N 1
ATOM 7508 C CA . PRO C 1 343 ? 240.576 -39.576 68.032 1.00 80.24 319 PRO C CA 1
ATOM 7509 C C . PRO C 1 343 ? 239.100 -39.670 67.632 1.00 78.41 319 PRO C C 1
ATOM 7510 O O . PRO C 1 343 ? 238.573 -38.722 67.073 1.00 80.87 319 PRO C O 1
ATOM 7514 N N . LEU C 1 344 ? 238.458 -40.807 67.896 1.00 74.80 320 LEU C N 1
ATOM 7515 C CA . LEU C 1 344 ? 237.053 -41.015 67.555 1.00 75.93 320 LEU C CA 1
ATOM 7516 C C . LEU C 1 344 ? 236.096 -40.601 68.663 1.00 74.73 320 LEU C C 1
ATOM 7517 O O . LEU C 1 344 ? 234.899 -40.836 68.559 1.00 77.74 320 LEU C O 1
ATOM 7522 N N . LYS C 1 345 ? 236.601 -40.019 69.741 1.00 83.29 321 LYS C N 1
ATOM 7523 C CA . LYS C 1 345 ? 235.743 -39.697 70.861 1.00 78.43 321 LYS C CA 1
ATOM 7524 C C . LYS C 1 345 ? 235.838 -38.218 71.194 1.00 82.84 321 LYS C C 1
ATOM 7525 O O . LYS C 1 345 ? 234.818 -37.545 71.242 1.00 86.39 321 LYS C O 1
ATOM 7531 N N . ALA D 1 24 ? 199.294 -7.724 32.163 1.00 92.87 0 ALA D N 1
ATOM 7532 C CA . ALA D 1 24 ? 199.182 -8.422 30.860 1.00 85.29 0 ALA D CA 1
ATOM 7533 C C . ALA D 1 24 ? 200.134 -9.650 30.757 1.00 87.60 0 ALA D C 1
ATOM 7534 O O . ALA D 1 24 ? 199.734 -10.681 30.215 1.00 99.60 0 ALA D O 1
ATOM 7544 N N . ASN D 1 26 ? 203.199 -12.636 32.374 1.00 72.81 2 ASN D N 1
ATOM 7545 C CA . ASN D 1 26 ? 203.573 -13.483 33.523 1.00 64.43 2 ASN D CA 1
ATOM 7546 C C . ASN D 1 26 ? 204.997 -13.888 33.356 1.00 61.25 2 ASN D C 1
ATOM 7547 O O . ASN D 1 26 ? 205.343 -14.581 32.403 1.00 53.63 2 ASN D O 1
ATOM 7552 N N . ILE D 1 27 ? 205.819 -13.485 34.304 1.00 57.99 3 ILE D N 1
ATOM 7553 C CA . ILE D 1 27 ? 207.241 -13.664 34.181 1.00 57.00 3 ILE D CA 1
ATOM 7554 C C . ILE D 1 27 ? 207.837 -14.541 35.259 1.00 54.86 3 ILE D C 1
ATOM 7555 O O . ILE D 1 27 ? 207.561 -14.356 36.438 1.00 60.51 3 ILE D O 1
ATOM 7560 N N . LEU D 1 28 ? 208.654 -15.503 34.839 1.00 52.80 4 LEU D N 1
ATOM 7561 C CA . LEU D 1 28 ? 209.328 -16.400 35.765 1.00 51.15 4 LEU D CA 1
ATOM 7562 C C . LEU D 1 28 ? 210.746 -15.891 35.902 1.00 47.61 4 LEU D C 1
ATOM 7563 O O . LEU D 1 28 ? 211.498 -15.850 34.932 1.00 48.18 4 LEU D O 1
ATOM 7568 N N . VAL D 1 29 ? 211.119 -15.552 37.123 1.00 43.79 5 VAL D N 1
ATOM 7569 C CA . VAL D 1 29 ? 212.438 -15.064 37.405 1.00 41.15 5 VAL D CA 1
ATOM 7570 C C . VAL D 1 29 ? 213.183 -16.116 38.197 1.00 42.96 5 VAL D C 1
ATOM 7571 O O . VAL D 1 29 ? 212.902 -16.324 39.360 1.00 52.88 5 VAL D O 1
ATOM 7575 N N . THR D 1 30 ? 214.097 -16.835 37.555 1.00 47.46 6 THR D N 1
ATOM 7576 C CA . THR D 1 30 ? 214.886 -17.820 38.272 1.00 46.65 6 THR D CA 1
ATOM 7577 C C . THR D 1 30 ? 216.007 -17.061 38.966 1.00 47.23 6 THR D C 1
ATOM 7578 O O . THR D 1 30 ? 216.471 -16.051 38.473 1.00 52.53 6 THR D O 1
ATOM 7582 N N . GLY D 1 31 ? 216.445 -17.544 40.110 1.00 50.23 7 GLY D N 1
ATOM 7583 C CA . GLY D 1 31 ? 217.493 -16.853 40.858 1.00 56.17 7 GLY D CA 1
ATOM 7584 C C . GLY D 1 31 ? 217.023 -15.511 41.400 1.00 52.88 7 GLY D C 1
ATOM 7585 O O . GLY D 1 31 ? 217.826 -14.635 41.744 1.00 50.11 7 GLY D O 1
ATOM 7586 N N . GLY D 1 32 ? 215.710 -15.384 41.563 1.00 54.65 8 GLY D N 1
ATOM 7587 C CA . GLY D 1 32 ? 215.106 -14.143 42.026 1.00 51.63 8 GLY D CA 1
ATOM 7588 C C . GLY D 1 32 ? 215.262 -13.809 43.492 1.00 50.88 8 GLY D C 1
ATOM 7589 O O . GLY D 1 32 ? 214.778 -12.768 43.914 1.00 52.79 8 GLY D O 1
ATOM 7590 N N . ALA D 1 33 ? 215.902 -14.682 44.273 1.00 52.95 9 ALA D N 1
ATOM 7591 C CA . ALA D 1 33 ? 216.164 -14.400 45.706 1.00 51.06 9 ALA D CA 1
ATOM 7592 C C . ALA D 1 33 ? 217.599 -13.955 45.891 1.00 50.16 9 ALA D C 1
ATOM 7593 O O . ALA D 1 33 ? 218.066 -13.783 47.011 1.00 50.99 9 ALA D O 1
ATOM 7595 N N . GLY D 1 34 ? 218.317 -13.819 44.782 1.00 45.54 10 GLY D N 1
ATOM 7596 C CA . GLY D 1 34 ? 219.699 -13.377 44.811 1.00 43.50 10 GLY D CA 1
ATOM 7597 C C . GLY D 1 34 ? 219.823 -11.867 44.693 1.00 41.90 10 GLY D C 1
ATOM 7598 O O . GLY D 1 34 ? 218.842 -11.135 44.774 1.00 43.22 10 GLY D O 1
ATOM 7599 N N . PHE D 1 35 ? 221.049 -11.415 44.503 1.00 42.03 11 PHE D N 1
ATOM 7600 C CA . PHE D 1 35 ? 221.342 -9.997 44.400 1.00 45.34 11 PHE D CA 1
ATOM 7601 C C . PHE D 1 35 ? 220.632 -9.332 43.223 1.00 50.58 11 PHE D C 1
ATOM 7602 O O . PHE D 1 35 ? 219.726 -8.529 43.419 1.00 57.48 11 PHE D O 1
ATOM 7610 N N . ILE D 1 36 ? 220.991 -9.704 42.010 1.00 47.52 12 ILE D N 1
ATOM 7611 C CA . ILE D 1 36 ? 220.380 -9.080 40.856 1.00 51.26 12 ILE D CA 1
ATOM 7612 C C . ILE D 1 36 ? 218.925 -9.517 40.735 1.00 51.50 12 ILE D C 1
ATOM 7613 O O . ILE D 1 36 ? 218.044 -8.706 40.454 1.00 54.30 12 ILE D O 1
ATOM 7618 N N . GLY D 1 37 ? 218.680 -10.799 40.950 1.00 47.87 13 GLY D N 1
ATOM 7619 C CA . GLY D 1 37 ? 217.340 -11.325 40.805 1.00 49.38 13 GLY D CA 1
ATOM 7620 C C . GLY D 1 37 ? 216.321 -10.627 41.670 1.00 49.12 13 GLY D C 1
ATOM 7621 O O . GLY D 1 37 ? 215.250 -10.278 41.191 1.00 48.97 13 GLY D O 1
ATOM 7622 N N . SER D 1 38 ? 216.658 -10.417 42.944 1.00 53.63 14 SER D N 1
ATOM 7623 C CA . SER D 1 38 ? 215.727 -9.784 43.879 1.00 53.09 14 SER D CA 1
ATOM 7624 C C . SER D 1 38 ? 215.472 -8.368 43.416 1.00 48.34 14 SER D C 1
ATOM 7625 O O . SER D 1 38 ? 214.311 -7.948 43.318 1.00 50.71 14 SER D O 1
ATOM 7628 N N . ASN D 1 39 ? 216.541 -7.651 43.085 1.00 47.95 15 ASN D N 1
ATOM 7629 C CA . ASN D 1 39 ? 216.417 -6.281 42.538 1.00 50.02 15 ASN D CA 1
ATOM 7630 C C . ASN D 1 39 ? 215.469 -6.218 41.329 1.00 50.74 15 ASN D C 1
ATOM 7631 O O . ASN D 1 39 ? 214.590 -5.349 41.255 1.00 51.68 15 ASN D O 1
ATOM 7636 N N . PHE D 1 40 ? 215.632 -7.178 40.421 1.00 48.53 16 PHE D N 1
ATOM 7637 C CA . PHE D 1 40 ? 214.784 -7.294 39.264 1.00 46.16 16 PHE D CA 1
ATOM 7638 C C . PHE D 1 40 ? 213.330 -7.521 39.685 1.00 46.88 16 PHE D C 1
ATOM 7639 O O . PHE D 1 40 ? 212.426 -6.847 39.206 1.00 50.69 16 PHE D O 1
ATOM 7647 N N . VAL D 1 41 ? 213.092 -8.456 40.597 1.00 49.14 17 VAL D N 1
ATOM 7648 C CA . VAL D 1 41 ? 211.730 -8.714 41.066 1.00 48.98 17 VAL D CA 1
ATOM 7649 C C . VAL D 1 41 ? 211.116 -7.411 41.568 1.00 51.35 17 VAL D C 1
ATOM 7650 O O . VAL D 1 41 ? 209.989 -7.078 41.212 1.00 53.02 17 VAL D O 1
ATOM 7654 N N . HIS D 1 42 ? 211.851 -6.664 42.383 1.00 53.17 18 HIS D N 1
ATOM 7655 C CA . HIS D 1 42 ? 211.310 -5.402 42.885 1.00 54.76 18 HIS D CA 1
ATOM 7656 C C . HIS D 1 42 ? 211.046 -4.420 41.741 1.00 55.26 18 HIS D C 1
ATOM 7657 O O . HIS D 1 42 ? 210.006 -3.763 41.717 1.00 51.39 18 HIS D O 1
ATOM 7664 N N . TYR D 1 43 ? 212.002 -4.329 40.814 1.00 54.08 19 TYR D N 1
ATOM 7665 C CA . TYR D 1 43 ? 211.908 -3.407 39.692 1.00 55.91 19 TYR D CA 1
ATOM 7666 C C . TYR D 1 43 ? 210.658 -3.657 38.836 1.00 61.41 19 TYR D C 1
ATOM 7667 O O . TYR D 1 43 ? 209.947 -2.701 38.478 1.00 57.53 19 TYR D O 1
ATOM 7684 N N . LEU D 1 45 ? 207.833 -5.471 39.693 1.00 59.28 21 LEU D N 1
ATOM 7685 C CA . LEU D 1 45 ? 206.601 -5.213 40.471 1.00 58.68 21 LEU D CA 1
ATOM 7686 C C . LEU D 1 45 ? 206.279 -3.736 40.587 1.00 58.69 21 LEU D C 1
ATOM 7687 O O . LEU D 1 45 ? 205.129 -3.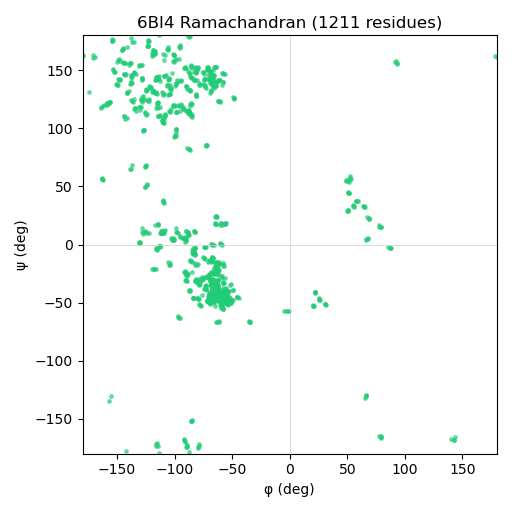344 40.468 1.00 60.43 21 LEU D O 1
ATOM 7692 N N . GLN D 1 46 ? 207.286 -2.907 40.813 1.00 61.88 22 GLN D N 1
ATOM 7693 C CA . GLN D 1 46 ? 207.039 -1.476 40.911 1.00 68.86 22 GLN D CA 1
ATOM 7694 C C . GLN D 1 46 ? 206.741 -0.859 39.562 1.00 65.06 22 GLN D C 1
ATOM 7695 O O . GLN D 1 46 ? 205.930 0.042 39.476 1.00 71.88 22 GLN D O 1
ATOM 7701 N N . SER D 1 47 ? 207.386 -1.343 38.510 1.00 64.63 23 SER D N 1
ATOM 7702 C CA . SER D 1 47 ? 207.198 -0.772 37.170 1.00 64.25 23 SER D CA 1
ATOM 7703 C C . SER D 1 47 ? 205.945 -1.223 36.426 1.00 63.50 23 SER D C 1
ATOM 7704 O O . SER D 1 47 ? 205.426 -0.474 35.599 1.00 61.97 23 SER D O 1
ATOM 7707 N N . TYR D 1 48 ? 205.487 -2.447 36.681 1.00 63.75 24 TYR D N 1
ATOM 7708 C CA . TYR D 1 48 ? 204.317 -2.991 35.984 1.00 66.34 24 TYR D CA 1
ATOM 7709 C C . TYR D 1 48 ? 203.282 -3.500 36.984 1.00 68.52 24 TYR D C 1
ATOM 7710 O O . TYR D 1 48 ? 203.342 -4.630 37.466 1.00 69.63 24 TYR D O 1
ATOM 7719 N N . GLU D 1 49 ? 202.297 -2.668 37.246 1.00 75.93 25 GLU D N 1
ATOM 7720 C CA . GLU D 1 49 ? 201.263 -2.985 38.215 1.00 84.91 25 GLU D CA 1
ATOM 7721 C C . GLU D 1 49 ? 200.377 -4.188 37.902 1.00 85.06 25 GLU D C 1
ATOM 7722 O O . GLU D 1 49 ? 199.709 -4.684 38.801 1.00 92.59 25 GLU D O 1
ATOM 7728 N N . THR D 1 50 ? 200.385 -4.682 36.665 1.00 83.59 26 THR D N 1
ATOM 7729 C CA . THR D 1 50 ? 199.547 -5.828 36.296 1.00 80.02 26 THR D CA 1
ATOM 7730 C C . THR D 1 50 ? 200.312 -7.103 35.942 1.00 76.51 26 THR D C 1
ATOM 7731 O O . THR D 1 50 ? 199.693 -8.110 35.619 1.00 79.49 26 THR D O 1
ATOM 7735 N N . TYR D 1 51 ? 201.639 -7.072 35.973 1.00 70.84 27 TYR D N 1
ATOM 7736 C CA . TYR D 1 51 ? 202.433 -8.272 35.673 1.00 65.18 27 TYR D CA 1
ATOM 7737 C C . TYR D 1 51 ? 202.511 -9.145 36.898 1.00 65.26 27 TYR D C 1
ATOM 7738 O O . TYR D 1 51 ? 202.467 -8.652 38.016 1.00 70.09 27 TYR D O 1
ATOM 7747 N N . LYS D 1 52 ? 202.615 -10.448 36.671 1.00 70.94 28 LYS D N 1
ATOM 7748 C CA . LYS D 1 52 ? 202.759 -11.444 37.728 1.00 68.40 28 LYS D CA 1
ATOM 7749 C C . LYS D 1 52 ? 204.220 -11.833 37.688 1.00 64.42 28 LYS D C 1
ATOM 7750 O O . LYS D 1 52 ? 204.722 -12.199 36.629 1.00 71.47 28 LYS D O 1
ATOM 7756 N N . ILE D 1 53 ? 204.892 -11.803 38.828 1.00 60.43 29 ILE D N 1
ATOM 7757 C CA . ILE D 1 53 ? 206.296 -12.175 38.894 1.00 53.12 29 ILE D CA 1
ATOM 7758 C C . ILE D 1 53 ? 206.425 -13.436 39.761 1.00 55.78 29 ILE D C 1
ATOM 7759 O O . ILE D 1 53 ? 205.983 -13.461 40.903 1.00 52.91 29 ILE D O 1
ATOM 7764 N N . ILE D 1 54 ? 206.978 -14.503 39.190 1.00 58.51 30 ILE D N 1
ATOM 7765 C CA . ILE D 1 54 ? 207.154 -15.764 39.913 1.00 49.75 30 ILE D CA 1
ATOM 7766 C C . ILE D 1 54 ? 208.626 -15.941 40.193 1.00 48.78 30 ILE D C 1
ATOM 7767 O O . ILE D 1 54 ? 209.429 -16.165 39.274 1.00 48.82 30 ILE D O 1
ATOM 7772 N N . ASN D 1 55 ? 208.985 -15.857 41.460 1.00 49.41 31 ASN D N 1
ATOM 7773 C CA . ASN D 1 55 ? 210.372 -16.013 41.867 1.00 47.67 31 ASN D CA 1
ATOM 7774 C C . ASN D 1 55 ? 210.630 -17.491 42.112 1.00 47.44 31 ASN D C 1
ATOM 7775 O O . ASN D 1 55 ? 210.037 -18.096 43.014 1.00 42.40 31 ASN D O 1
ATOM 7780 N N . PHE D 1 56 ? 211.508 -18.058 41.291 1.00 43.36 32 PHE D N 1
ATOM 7781 C CA . PHE D 1 56 ? 211.839 -19.483 41.321 1.00 45.33 32 PHE D CA 1
ATOM 7782 C C . PHE D 1 56 ? 213.297 -19.576 41.757 1.00 46.24 32 PHE D C 1
ATOM 7783 O O . PHE D 1 56 ? 214.206 -19.199 41.017 1.00 44.77 32 PHE D O 1
ATOM 7791 N N . ASP D 1 57 ? 213.532 -20.085 42.962 1.00 51.47 33 ASP D N 1
ATOM 7792 C CA . ASP D 1 57 ? 214.887 -20.080 43.512 1.00 48.60 33 ASP D CA 1
ATOM 7793 C C . ASP D 1 57 ? 215.141 -21.251 44.440 1.00 47.86 33 ASP D C 1
ATOM 7794 O O . ASP D 1 57 ? 214.282 -21.658 45.206 1.00 46.14 33 ASP D O 1
ATOM 7799 N N . ALA D 1 58 ? 216.350 -21.780 44.359 1.00 49.70 34 ALA D N 1
ATOM 7800 C CA . ALA D 1 58 ? 216.752 -22.933 45.128 1.00 50.61 34 ALA D CA 1
ATOM 7801 C C . ALA D 1 58 ? 217.248 -22.565 46.521 1.00 51.59 34 ALA D C 1
ATOM 7802 O O . ALA D 1 58 ? 217.510 -23.449 47.327 1.00 54.72 34 ALA D O 1
ATOM 7804 N N . LEU D 1 59 ? 217.392 -21.271 46.801 1.00 55.02 35 LEU D N 1
ATOM 7805 C CA . LEU D 1 59 ? 217.853 -20.793 48.124 1.00 50.26 35 LEU D CA 1
ATOM 7806 C C . LEU D 1 59 ? 219.162 -21.441 48.558 1.00 54.05 35 LEU D C 1
ATOM 7807 O O . LEU D 1 59 ? 219.218 -22.120 49.573 1.00 49.63 35 LEU D O 1
ATOM 7812 N N . THR D 1 60 ? 220.184 -21.298 47.720 1.00 69.18 36 THR D N 1
ATOM 7813 C CA . THR D 1 60 ? 221.520 -21.807 48.024 1.00 68.00 36 THR D CA 1
ATOM 7814 C C . THR D 1 60 ? 222.119 -20.788 48.976 1.00 72.56 36 THR D C 1
ATOM 7815 O O . THR D 1 60 ? 221.439 -19.858 49.415 1.00 78.26 36 THR D O 1
ATOM 7819 N N . TYR D 1 61 ? 223.396 -20.931 49.277 1.00 81.32 37 TYR D N 1
ATOM 7820 C CA . TYR D 1 61 ? 224.081 -19.964 50.128 1.00 77.34 37 TYR D CA 1
ATOM 7821 C C . TYR D 1 61 ? 223.797 -18.506 49.746 1.00 71.75 37 TYR D C 1
ATOM 7822 O O . TYR D 1 61 ? 223.534 -17.675 50.614 1.00 84.10 37 TYR D O 1
ATOM 7831 N N . SER D 1 62 ? 223.851 -18.192 48.455 1.00 66.39 38 SER D N 1
ATOM 7832 C CA . SER D 1 62 ? 223.701 -16.805 48.009 1.00 68.55 38 SER D CA 1
ATOM 7833 C C . SER D 1 62 ? 222.263 -16.314 47.846 1.00 64.15 38 SER D C 1
ATOM 7834 O O . SER D 1 62 ? 222.019 -15.138 47.536 1.00 56.13 38 SER D O 1
ATOM 7837 N N . GLY D 1 63 ? 221.315 -17.209 48.070 1.00 68.18 39 GLY D N 1
ATOM 7838 C CA . GLY D 1 63 ? 219.897 -16.852 48.017 1.00 71.23 39 GLY D CA 1
ATOM 7839 C C . GLY D 1 63 ? 219.449 -16.392 49.399 1.00 63.48 39 GLY D C 1
ATOM 7840 O O . GLY D 1 63 ? 219.731 -17.055 50.403 1.00 64.40 39 GLY D O 1
ATOM 7841 N N . ASN D 1 64 ? 218.695 -15.300 49.438 1.00 59.26 40 ASN D N 1
ATOM 7842 C CA . ASN D 1 64 ? 218.281 -14.688 50.687 1.00 61.58 40 ASN D CA 1
ATOM 7843 C C . ASN D 1 64 ? 216.872 -14.121 50.616 1.00 60.18 40 ASN D C 1
ATOM 7844 O O . ASN D 1 64 ? 216.640 -13.091 49.971 1.00 55.94 40 ASN D O 1
ATOM 7849 N N . LEU D 1 65 ? 215.932 -14.786 51.294 1.00 60.76 41 LEU D N 1
ATOM 7850 C CA . LEU D 1 65 ? 214.523 -14.345 51.289 1.00 57.59 41 LEU D CA 1
ATOM 7851 C C . LEU D 1 65 ? 214.287 -12.965 51.880 1.00 59.26 41 LEU D C 1
ATOM 7852 O O . LEU D 1 65 ? 213.223 -12.384 51.647 1.00 56.62 41 LEU D O 1
ATOM 7857 N N . ASN D 1 66 ? 215.253 -12.440 52.638 1.00 60.45 42 ASN D N 1
ATOM 7858 C CA . ASN D 1 66 ? 215.128 -11.083 53.174 1.00 62.90 42 ASN D CA 1
ATOM 7859 C C . ASN D 1 66 ? 215.203 -10.042 52.079 1.00 61.95 42 ASN D C 1
ATOM 7860 O O . ASN D 1 66 ? 214.702 -8.943 52.231 1.00 75.51 42 ASN D O 1
ATOM 7865 N N . ASN D 1 67 ? 215.835 -10.398 50.969 1.00 63.52 43 ASN D N 1
ATOM 7866 C CA . ASN D 1 67 ? 215.956 -9.508 49.835 1.00 64.98 43 ASN D CA 1
ATOM 7867 C C . ASN D 1 67 ? 214.586 -9.174 49.246 1.00 62.62 43 ASN D C 1
ATOM 7868 O O . ASN D 1 67 ? 214.401 -8.140 48.604 1.00 65.86 43 ASN D O 1
ATOM 7873 N N . VAL D 1 68 ? 213.625 -10.038 49.526 1.00 61.08 44 VAL D N 1
ATOM 7874 C CA . VAL D 1 68 ? 212.299 -9.980 48.952 1.00 62.94 44 VAL D CA 1
ATOM 7875 C C . VAL D 1 68 ? 211.161 -9.986 49.989 1.00 72.80 44 VAL D C 1
ATOM 7876 O O . VAL D 1 68 ? 209.979 -10.052 49.628 1.00 71.52 44 VAL D O 1
ATOM 7880 N N . LYS D 1 69 ? 211.485 -9.824 51.270 1.00 78.03 45 LYS D N 1
ATOM 7881 C CA . LYS D 1 69 ? 210.442 -9.875 52.291 1.00 82.23 45 LYS D CA 1
ATOM 7882 C C . LYS D 1 69 ? 209.451 -8.713 52.210 1.00 74.80 45 LYS D C 1
ATOM 7883 O O . LYS D 1 69 ? 208.314 -8.868 52.649 1.00 76.18 45 LYS D O 1
ATOM 7889 N N . SER D 1 70 ? 209.848 -7.570 51.650 1.00 69.84 46 SER D N 1
ATOM 7890 C CA . SER D 1 70 ? 208.921 -6.416 51.578 1.00 72.55 46 SER D CA 1
ATOM 7891 C C . SER D 1 70 ? 207.789 -6.628 50.589 1.00 73.37 46 SER D C 1
ATOM 7892 O O . SER D 1 70 ? 206.715 -6.088 50.757 1.00 72.20 46 SER D O 1
ATOM 7895 N N . ILE D 1 71 ? 208.015 -7.450 49.572 1.00 77.61 47 ILE D N 1
ATOM 7896 C CA . ILE D 1 71 ? 206.988 -7.695 48.564 1.00 70.79 47 ILE D CA 1
ATOM 7897 C C . ILE D 1 71 ? 206.463 -9.125 48.617 1.00 71.05 47 ILE D C 1
ATOM 7898 O O . ILE D 1 71 ? 205.689 -9.534 47.756 1.00 71.26 47 ILE D O 1
ATOM 7903 N N . GLN D 1 72 ? 206.829 -9.874 49.649 1.00 70.98 48 GLN D N 1
ATOM 7904 C CA . GLN D 1 72 ? 206.421 -11.273 49.711 1.00 75.52 48 GLN D CA 1
ATOM 7905 C C . GLN D 1 72 ? 204.923 -11.494 49.787 1.00 75.73 48 GLN D C 1
ATOM 7906 O O . GLN D 1 72 ? 204.472 -12.597 49.546 1.00 70.75 48 GLN D O 1
ATOM 7912 N N . ASP D 1 73 ? 204.164 -10.472 50.167 1.00 84.37 49 ASP D N 1
ATOM 7913 C CA . ASP D 1 73 ? 202.710 -10.591 50.267 1.00 92.33 49 ASP D CA 1
ATOM 7914 C C . ASP D 1 73 ? 202.019 -9.789 49.182 1.00 88.30 49 ASP D C 1
ATOM 7915 O O . ASP D 1 73 ? 200.807 -9.608 49.219 1.00 90.67 49 ASP D O 1
ATOM 7920 N N . HIS D 1 74 ? 202.781 -9.318 48.204 1.00 82.77 50 HIS D N 1
ATOM 7921 C CA . HIS D 1 74 ? 202.216 -8.548 47.110 1.00 79.48 50 HIS D CA 1
ATOM 7922 C C . HIS D 1 74 ? 201.304 -9.519 46.346 1.00 78.53 50 HIS D C 1
ATOM 7923 O O . HIS D 1 74 ? 201.700 -10.654 46.098 1.00 76.92 50 HIS D O 1
ATOM 7930 N N . PRO D 1 75 ? 200.081 -9.095 45.981 1.00 79.39 51 PRO D N 1
ATOM 7931 C CA . PRO D 1 75 ? 199.145 -9.989 45.260 1.00 74.97 51 PRO D CA 1
ATOM 7932 C C . PRO D 1 75 ? 199.657 -10.593 43.945 1.00 70.53 51 PRO D C 1
ATOM 7933 O O . PRO D 1 75 ? 199.203 -11.657 43.563 1.00 80.75 51 PRO D O 1
ATOM 7937 N N . ASN D 1 76 ? 200.554 -9.904 43.246 1.00 68.23 52 ASN D N 1
ATOM 7938 C CA . ASN D 1 76 ? 201.153 -10.390 41.990 1.00 66.93 52 ASN D CA 1
ATOM 7939 C C . ASN D 1 76 ? 202.488 -11.132 42.121 1.00 64.96 52 ASN D C 1
ATOM 7940 O O . ASN D 1 76 ? 203.123 -11.437 41.109 1.00 65.95 52 ASN D O 1
ATOM 7945 N N . TYR D 1 77 ? 202.946 -11.391 43.339 1.00 60.14 53 TYR D N 1
ATOM 7946 C CA . TYR D 1 77 ? 204.203 -12.114 43.528 1.00 54.94 53 TYR D CA 1
ATOM 7947 C C . TYR D 1 77 ? 203.938 -13.546 43.957 1.00 51.99 53 TYR D C 1
ATOM 7948 O O . TYR D 1 77 ? 203.001 -13.819 44.679 1.00 57.15 53 TYR D O 1
ATOM 7957 N N . TYR D 1 78 ? 204.753 -14.464 43.457 1.00 54.35 54 TYR D N 1
ATOM 7958 C CA . TYR D 1 78 ? 204.668 -15.879 43.798 1.00 51.61 54 TYR D CA 1
ATOM 7959 C C . TYR D 1 78 ? 206.086 -16.391 44.000 1.00 49.94 54 TYR D C 1
ATOM 7960 O O . TYR D 1 78 ? 206.996 -16.031 43.252 1.00 53.05 54 TYR D O 1
ATOM 7969 N N . PHE D 1 79 ? 206.275 -17.219 45.025 1.00 48.45 55 PHE D N 1
ATOM 7970 C CA . PHE D 1 79 ? 207.562 -17.824 45.269 1.00 45.47 55 PHE D CA 1
ATOM 7971 C C . PHE D 1 79 ? 207.504 -19.325 45.044 1.00 46.08 55 PHE D C 1
ATOM 7972 O O . PHE D 1 79 ? 206.513 -19.972 45.364 1.00 43.85 55 PHE D O 1
ATOM 7980 N N . VAL D 1 80 ? 208.563 -19.871 44.452 1.00 45.59 56 VAL D N 1
ATOM 7981 C CA . VAL D 1 80 ? 208.658 -21.306 44.260 1.00 45.91 56 VAL D CA 1
ATOM 7982 C C . VAL D 1 80 ? 210.053 -21.704 44.652 1.00 45.52 56 VAL D C 1
ATOM 7983 O O . VAL D 1 80 ? 211.028 -21.148 44.112 1.00 48.04 56 VAL D O 1
ATOM 7987 N N . LYS D 1 81 ? 210.169 -22.653 45.574 1.00 41.73 57 LYS D N 1
ATOM 7988 C CA . LYS D 1 81 ? 211.488 -23.118 45.947 1.00 47.75 57 LYS D CA 1
ATOM 7989 C C . LYS D 1 81 ? 211.821 -24.315 45.082 1.00 49.27 57 LYS D C 1
ATOM 7990 O O . LYS D 1 81 ? 211.176 -25.336 45.168 1.00 49.91 57 LYS D O 1
ATOM 7996 N N . GLY D 1 82 ? 212.872 -24.202 44.284 1.00 56.63 58 GLY D N 1
ATOM 7997 C CA . GLY D 1 82 ? 213.316 -25.327 43.470 1.00 54.17 58 GLY D CA 1
ATOM 7998 C C . GLY D 1 82 ? 214.514 -25.043 42.570 1.00 55.16 58 GLY D C 1
ATOM 7999 O O . GLY D 1 82 ? 214.899 -23.889 42.345 1.00 52.50 58 GLY D O 1
ATOM 8000 N N . GLU D 1 83 ? 215.143 -26.116 42.109 1.00 59.11 59 GLU D N 1
ATOM 8001 C CA . GLU D 1 83 ? 216.264 -26.017 41.208 1.00 55.66 59 GLU D CA 1
ATOM 8002 C C . GLU D 1 83 ? 215.755 -25.921 39.774 1.00 56.57 59 GLU D C 1
ATOM 8003 O O . GLU D 1 83 ? 214.756 -26.555 39.435 1.00 52.65 59 GLU D O 1
ATOM 8009 N N . ILE D 1 84 ? 216.447 -25.134 38.939 1.00 51.89 60 ILE D N 1
ATOM 8010 C CA . ILE D 1 84 ? 216.103 -25.023 37.522 1.00 46.81 60 ILE D CA 1
ATOM 8011 C C . ILE D 1 84 ? 216.380 -26.349 36.785 1.00 46.82 60 ILE D C 1
ATOM 8012 O O . ILE D 1 84 ? 215.951 -26.520 35.653 1.00 43.36 60 ILE D O 1
ATOM 8017 N N . GLN D 1 85 ? 217.129 -27.255 37.405 1.00 43.45 61 GLN D N 1
ATOM 8018 C CA . GLN D 1 85 ? 217.350 -28.562 36.831 1.00 43.67 61 GLN D CA 1
ATOM 8019 C C . GLN D 1 85 ? 216.109 -29.418 36.988 1.00 44.57 61 GLN D C 1
ATOM 8020 O O . GLN D 1 85 ? 216.039 -30.478 36.416 1.00 53.66 61 GLN D O 1
ATOM 8026 N N . ASN D 1 86 ? 215.145 -28.972 37.768 1.00 44.33 62 ASN D N 1
ATOM 8027 C CA . ASN D 1 86 ? 213.942 -29.734 38.034 1.00 46.32 62 ASN D CA 1
ATOM 8028 C C . ASN D 1 86 ? 212.871 -29.441 37.000 1.00 48.04 62 ASN D C 1
ATOM 8029 O O . ASN D 1 86 ? 211.934 -28.630 37.223 1.00 45.89 62 ASN D O 1
ATOM 8034 N N . GLY D 1 87 ? 212.990 -30.135 35.876 1.00 47.40 63 GLY D N 1
ATOM 8035 C CA . GLY D 1 87 ? 212.061 -29.982 34.756 1.00 48.30 63 GLY D CA 1
ATOM 8036 C C . GLY D 1 87 ? 210.607 -30.213 35.083 1.00 48.04 63 GLY D C 1
ATOM 8037 O O . GLY D 1 87 ? 209.748 -29.435 34.630 1.00 51.62 63 GLY D O 1
ATOM 8038 N N . GLU D 1 88 ? 210.326 -31.257 35.867 1.00 46.15 64 GLU D N 1
ATOM 8039 C CA . GLU D 1 88 ? 208.946 -31.531 36.247 1.00 51.68 64 GLU D CA 1
ATOM 8040 C C . GLU D 1 88 ? 208.339 -30.333 36.998 1.00 52.69 64 GLU D C 1
ATOM 8041 O O . GLU D 1 88 ? 207.235 -29.888 36.660 1.00 56.94 64 GLU D O 1
ATOM 8047 N N . LEU D 1 89 ? 209.060 -29.816 37.996 1.00 46.92 65 LEU D N 1
ATOM 8048 C CA . LEU D 1 89 ? 208.600 -28.663 38.735 1.00 45.33 65 LEU D CA 1
ATOM 8049 C C . LEU D 1 89 ? 208.424 -27.462 37.806 1.00 48.35 65 LEU D C 1
ATOM 8050 O O . LEU D 1 89 ? 207.425 -26.748 37.896 1.00 50.84 65 LEU D O 1
ATOM 8055 N N . LEU D 1 90 ? 209.399 -27.216 36.928 1.00 48.03 66 LEU D N 1
ATOM 8056 C CA . LEU D 1 90 ? 209.308 -26.085 36.013 1.00 46.44 66 LEU D CA 1
ATOM 8057 C C . LEU D 1 90 ? 208.111 -26.170 35.128 1.00 47.73 66 LEU D C 1
ATOM 8058 O O . LEU D 1 90 ? 207.418 -25.179 34.912 1.00 48.51 66 LEU D O 1
ATOM 8063 N N . GLU D 1 91 ? 207.863 -27.350 34.582 1.00 49.68 67 GLU D N 1
ATOM 8064 C CA . GLU D 1 91 ? 206.731 -27.488 33.708 1.00 51.32 67 GLU D CA 1
ATOM 8065 C C . GLU D 1 91 ? 205.458 -27.201 34.436 1.00 50.28 67 GLU D C 1
ATOM 8066 O O . GLU D 1 91 ? 204.595 -26.491 33.948 1.00 51.91 67 GLU D O 1
ATOM 8072 N N . HIS D 1 92 ? 205.350 -27.765 35.618 1.00 49.14 68 HIS D N 1
ATOM 8073 C CA . HIS D 1 92 ? 204.193 -27.542 36.436 1.00 49.86 68 HIS D CA 1
ATOM 8074 C C . HIS D 1 92 ? 203.987 -26.065 36.683 1.00 46.54 68 HIS D C 1
ATOM 8075 O O . HIS D 1 92 ? 202.875 -25.596 36.583 1.00 48.17 68 HIS D O 1
ATOM 8082 N N . VAL D 1 93 ? 205.041 -25.332 37.028 1.00 43.10 69 VAL D N 1
ATOM 8083 C CA . VAL D 1 93 ? 204.882 -23.906 37.330 1.00 45.03 69 VAL D CA 1
ATOM 8084 C C . VAL D 1 93 ? 204.461 -23.158 36.093 1.00 46.24 69 VAL D C 1
ATOM 8085 O O . VAL D 1 93 ? 203.566 -22.340 36.135 1.00 47.14 69 VAL D O 1
ATOM 8089 N N . ILE D 1 94 ? 205.088 -23.491 34.979 1.00 51.02 70 ILE D N 1
ATOM 8090 C CA . ILE D 1 94 ? 204.769 -22.881 33.703 1.00 53.19 70 ILE D CA 1
ATOM 8091 C C . ILE D 1 94 ? 203.313 -23.059 33.315 1.00 50.41 70 ILE D C 1
ATOM 8092 O O . ILE D 1 94 ? 202.622 -22.078 33.038 1.00 48.33 70 ILE D O 1
ATOM 8097 N N . LYS D 1 95 ? 202.846 -24.299 33.271 1.00 49.38 71 LYS D N 1
ATOM 8098 C CA . LYS D 1 95 ? 201.462 -24.551 32.915 1.00 55.12 71 LYS D CA 1
ATOM 8099 C C . LYS D 1 95 ? 200.544 -23.761 33.826 1.00 58.72 71 LYS D C 1
ATOM 8100 O O . LYS D 1 95 ? 199.689 -23.014 33.375 1.00 64.36 71 LYS D O 1
ATOM 8106 N N . GLU D 1 96 ? 200.769 -23.899 35.119 1.00 63.35 72 GLU D N 1
ATOM 8107 C CA . GLU D 1 96 ? 199.939 -23.290 36.134 1.00 64.35 72 GLU D CA 1
ATOM 8108 C C . GLU D 1 96 ? 199.878 -21.770 36.171 1.00 59.77 72 GLU D C 1
ATOM 8109 O O . GLU D 1 96 ? 198.811 -21.220 36.323 1.00 64.37 72 GLU D O 1
ATOM 8115 N N . ARG D 1 97 ? 201.015 -21.101 36.072 1.00 57.43 73 ARG D N 1
ATOM 8116 C CA . ARG D 1 97 ? 201.077 -19.642 36.072 1.00 57.67 73 ARG D CA 1
ATOM 8117 C C . ARG D 1 97 ? 201.002 -19.014 34.672 1.00 61.43 73 ARG D C 1
ATOM 8118 O O . ARG D 1 97 ? 201.100 -17.799 34.519 1.00 61.85 73 ARG D O 1
ATOM 8126 N N . ASP D 1 98 ? 200.802 -19.834 33.655 1.00 66.21 74 ASP D N 1
ATOM 8127 C CA . ASP D 1 98 ? 200.663 -19.346 32.297 1.00 74.16 74 ASP D CA 1
ATOM 8128 C C . ASP D 1 98 ? 201.807 -18.382 32.020 1.00 67.89 74 ASP D C 1
ATOM 8129 O O . ASP D 1 98 ? 201.604 -17.248 31.589 1.00 72.53 74 ASP D O 1
ATOM 8134 N N . VAL D 1 99 ? 203.013 -18.892 32.237 1.00 64.37 75 VAL D N 1
ATOM 8135 C CA . VAL D 1 99 ? 204.249 -18.138 32.043 1.00 67.24 75 VAL D CA 1
ATOM 8136 C C . VAL D 1 99 ? 204.514 -17.828 30.564 1.00 58.55 75 VAL D C 1
ATOM 8137 O O . VAL D 1 99 ? 204.305 -18.663 29.701 1.00 66.81 75 VAL D O 1
ATOM 8141 N N . GLN D 1 100 ? 204.968 -16.612 30.302 1.00 58.16 76 GLN D N 1
ATOM 8142 C CA . GLN D 1 100 ? 205.225 -16.130 28.954 1.00 60.16 76 GLN D CA 1
ATOM 8143 C C . GLN D 1 100 ? 206.653 -15.738 28.706 1.00 54.95 76 GLN D C 1
ATOM 8144 O O . GLN D 1 100 ? 207.087 -15.683 27.564 1.00 56.25 76 GLN D O 1
ATOM 8150 N N . VAL D 1 101 ? 207.372 -15.455 29.777 1.00 53.04 77 VAL D N 1
ATOM 8151 C CA . VAL D 1 101 ? 208.762 -15.089 29.699 1.00 52.34 77 VAL D CA 1
ATOM 8152 C C . VAL D 1 101 ? 209.516 -15.677 30.872 1.00 50.59 77 VAL D C 1
ATOM 8153 O O . VAL D 1 101 ? 208.977 -15.796 31.963 1.00 65.66 77 VAL D O 1
ATOM 8157 N N . ILE D 1 102 ? 210.761 -16.050 30.634 1.00 47.71 78 ILE D N 1
ATOM 8158 C CA . ILE D 1 102 ? 211.606 -16.585 31.657 1.00 46.32 78 ILE D CA 1
ATOM 8159 C C . ILE D 1 102 ? 212.862 -15.770 31.620 1.00 45.66 78 ILE D C 1
ATOM 8160 O O . ILE D 1 102 ? 213.486 -15.667 30.578 1.00 48.11 78 ILE D O 1
ATOM 8165 N N . VAL D 1 103 ? 213.269 -15.239 32.763 1.00 46.20 79 VAL D N 1
ATOM 8166 C CA . VAL D 1 103 ? 214.535 -14.524 32.860 1.00 45.83 79 VAL D CA 1
ATOM 8167 C C . VAL D 1 103 ? 215.352 -15.370 33.798 1.00 41.47 79 VAL D C 1
ATOM 8168 O O . VAL D 1 103 ? 214.998 -15.534 34.970 1.00 44.21 79 VAL D O 1
ATOM 8172 N N . ASN D 1 104 ? 216.475 -15.854 33.303 1.00 39.15 80 ASN D N 1
ATOM 8173 C CA . ASN D 1 104 ? 217.294 -16.770 34.071 1.00 44.29 80 ASN D CA 1
ATOM 8174 C C . ASN D 1 104 ? 218.512 -16.175 34.767 1.00 47.01 80 ASN D C 1
ATOM 8175 O O . ASN D 1 104 ? 219.598 -16.105 34.191 1.00 47.00 80 ASN D O 1
ATOM 8180 N N . PHE D 1 105 ? 218.330 -15.779 36.024 1.00 46.07 81 PHE D N 1
ATOM 8181 C CA . PHE D 1 105 ? 219.451 -15.274 36.828 1.00 48.05 81 PHE D CA 1
ATOM 8182 C C . PHE D 1 105 ? 220.132 -16.402 37.612 1.00 50.38 81 PHE D C 1
ATOM 8183 O O . PHE D 1 105 ? 221.288 -16.268 38.009 1.00 47.09 81 PHE D O 1
ATOM 8191 N N . ALA D 1 106 ? 219.407 -17.499 37.843 1.00 52.43 82 ALA D N 1
ATOM 8192 C CA . ALA D 1 106 ? 219.937 -18.627 38.604 1.00 50.65 82 ALA D CA 1
ATOM 8193 C C . ALA D 1 106 ? 221.302 -19.053 38.133 1.00 45.41 82 ALA D C 1
ATOM 8194 O O . ALA D 1 106 ? 221.484 -19.310 36.950 1.00 54.79 82 ALA D O 1
ATOM 8196 N N . ALA D 1 107 ? 222.248 -19.115 39.068 1.00 47.47 83 ALA D N 1
ATOM 8197 C CA . ALA D 1 107 ? 223.641 -19.497 38.797 1.00 51.45 83 ALA D CA 1
ATOM 8198 C C . ALA D 1 107 ? 224.413 -19.689 40.088 1.00 48.28 83 ALA D C 1
ATOM 8199 O O . ALA D 1 107 ? 223.955 -19.236 41.121 1.00 53.47 83 ALA D O 1
ATOM 8201 N N . GLU D 1 108 ? 225.562 -20.368 40.022 1.00 54.75 84 GLU D N 1
ATOM 8202 C CA . GLU D 1 108 ? 226.443 -20.571 41.182 1.00 67.27 84 GLU D CA 1
ATOM 8203 C C . GLU D 1 108 ? 227.798 -19.911 41.015 1.00 72.60 84 GLU D C 1
ATOM 8204 O O . GLU D 1 108 ? 228.284 -19.849 39.891 1.00 80.78 84 GLU D O 1
ATOM 8210 N N . SER D 1 109 ? 228.352 -19.389 42.134 1.00 78.79 85 SER D N 1
ATOM 8211 C CA . SER D 1 109 ? 229.667 -18.688 42.198 1.00 80.81 85 SER D CA 1
ATOM 8212 C C . SER D 1 109 ? 230.474 -19.079 43.435 1.00 79.45 85 SER D C 1
ATOM 8213 O O . SER D 1 109 ? 231.133 -20.111 43.459 1.00 76.89 85 SER D O 1
ATOM 8216 N N . ILE D 1 119 ? 231.442 -28.305 40.525 1.00 78.32 95 ILE D N 1
ATOM 8217 C CA . ILE D 1 119 ? 230.910 -29.571 39.993 1.00 91.35 95 ILE D CA 1
ATOM 8218 C C . ILE D 1 119 ? 229.361 -29.551 39.825 1.00 106.32 95 ILE D C 1
ATOM 8219 O O . ILE D 1 119 ? 228.860 -29.884 38.756 1.00 123.25 95 ILE D O 1
ATOM 8224 N N . PRO D 1 120 ? 228.582 -29.285 40.903 1.00 118.39 96 PRO D N 1
ATOM 8225 C CA . PRO D 1 120 ? 227.160 -28.991 40.602 1.00 96.26 96 PRO D CA 1
ATOM 8226 C C . PRO D 1 120 ? 227.056 -27.496 40.183 1.00 86.66 96 PRO D C 1
ATOM 8227 O O . PRO D 1 120 ? 225.983 -26.895 40.138 1.00 73.94 96 PRO D O 1
ATOM 8231 N N . PHE D 1 121 ? 228.237 -26.920 39.977 1.00 87.51 97 PHE D N 1
ATOM 8232 C CA . PHE D 1 121 ? 228.507 -25.582 39.492 1.00 74.80 97 PHE D CA 1
ATOM 8233 C C . PHE D 1 121 ? 228.109 -25.551 38.026 1.00 72.31 97 PHE D C 1
ATOM 8234 O O . PHE D 1 121 ? 227.474 -24.609 37.534 1.00 69.87 97 PHE D O 1
ATOM 8242 N N . TYR D 1 122 ? 228.536 -26.604 37.327 1.00 63.53 98 TYR D N 1
ATOM 8243 C CA . TYR D 1 122 ? 228.216 -26.820 35.934 1.00 51.40 98 TYR D CA 1
ATOM 8244 C C . TYR D 1 122 ? 226.811 -27.368 35.842 1.00 49.65 98 TYR D C 1
ATOM 8245 O O . TYR D 1 122 ? 226.096 -27.069 34.887 1.00 51.11 98 TYR D O 1
ATOM 8254 N N . ASP D 1 123 ? 226.409 -28.185 36.810 1.00 48.71 99 ASP D N 1
ATOM 8255 C CA . ASP D 1 123 ? 225.049 -28.715 36.802 1.00 51.16 99 ASP D CA 1
ATOM 8256 C C . ASP D 1 123 ? 224.037 -27.569 36.726 1.00 47.94 99 ASP D C 1
ATOM 8257 O O . ASP D 1 123 ? 223.127 -27.572 35.903 1.00 53.19 99 ASP D O 1
ATOM 8262 N N . THR D 1 124 ? 224.202 -26.581 37.582 1.00 46.57 100 THR D N 1
ATOM 8263 C CA . THR D 1 124 ? 223.313 -25.439 37.566 1.00 46.31 100 THR D CA 1
ATOM 8264 C C . THR D 1 124 ? 223.510 -24.500 36.354 1.00 49.17 100 THR D C 1
ATOM 8265 O O . THR D 1 124 ? 222.538 -24.109 35.707 1.00 44.49 100 THR D O 1
ATOM 8269 N N . ASN D 1 125 ? 224.762 -24.123 36.071 1.00 46.36 101 ASN D N 1
ATOM 8270 C CA . ASN D 1 125 ? 225.034 -23.145 35.032 1.00 45.05 101 ASN D CA 1
ATOM 8271 C C . ASN D 1 125 ? 224.857 -23.622 33.610 1.00 49.63 101 ASN D C 1
ATOM 8272 O O . ASN D 1 125 ? 224.298 -22.901 32.763 1.00 50.52 101 ASN D O 1
ATOM 8277 N N . VAL D 1 126 ? 225.251 -24.859 33.356 1.00 50.77 102 VAL D N 1
ATOM 8278 C CA . VAL D 1 126 ? 225.058 -25.433 32.044 1.00 49.71 102 VAL D CA 1
ATOM 8279 C C . VAL D 1 126 ? 223.764 -26.256 31.985 1.00 48.92 102 VAL D C 1
ATOM 8280 O O . VAL D 1 126 ? 222.819 -25.919 31.276 1.00 43.61 102 VAL D O 1
ATOM 8284 N N . ILE D 1 127 ? 223.712 -27.311 32.775 1.00 49.57 103 ILE D N 1
ATOM 8285 C CA . ILE D 1 127 ? 222.574 -28.200 32.716 1.00 54.02 103 ILE D CA 1
ATOM 8286 C C . ILE D 1 127 ? 221.243 -27.566 33.087 1.00 51.92 103 ILE D C 1
ATOM 8287 O O . ILE D 1 127 ? 220.211 -27.902 32.486 1.00 48.31 103 ILE D O 1
ATOM 8292 N N . GLY D 1 128 ? 221.267 -26.657 34.056 1.00 50.77 104 GLY D N 1
ATOM 8293 C CA . GLY D 1 128 ? 220.067 -25.918 34.411 1.00 47.80 104 GLY D CA 1
ATOM 8294 C C . GLY D 1 128 ? 219.577 -25.153 33.184 1.00 44.44 104 GLY D C 1
ATOM 8295 O O . GLY D 1 128 ? 218.400 -25.197 32.850 1.00 46.63 104 GLY D O 1
ATOM 8296 N N . THR D 1 129 ? 220.476 -24.472 32.491 1.00 43.37 105 THR D N 1
ATOM 8297 C CA . THR D 1 129 ? 220.094 -23.757 31.273 1.00 46.67 105 THR D CA 1
ATOM 8298 C C . THR D 1 129 ? 219.503 -24.709 30.201 1.00 49.16 105 THR D C 1
ATOM 8299 O O . THR D 1 129 ? 218.466 -24.444 29.593 1.00 47.00 105 THR D O 1
ATOM 8303 N N . VAL D 1 130 ? 220.151 -25.844 29.998 1.00 50.64 106 VAL D N 1
ATOM 8304 C CA . VAL D 1 130 ? 219.657 -26.817 29.040 1.00 50.73 106 VAL D CA 1
ATOM 8305 C C . VAL D 1 130 ? 218.240 -27.238 29.425 1.00 46.89 106 VAL D C 1
ATOM 8306 O O . VAL D 1 130 ? 217.383 -27.359 28.556 1.00 51.31 106 VAL D O 1
ATOM 8310 N N . THR D 1 131 ? 218.005 -27.460 30.715 1.00 42.75 107 THR D N 1
ATOM 8311 C CA . THR D 1 131 ? 216.682 -27.854 31.179 1.00 42.25 107 THR D CA 1
ATOM 8312 C C . THR D 1 131 ? 215.649 -26.787 30.822 1.00 42.78 107 THR D C 1
ATOM 8313 O O . THR D 1 131 ? 214.583 -27.113 30.333 1.00 46.42 107 THR D O 1
ATOM 8317 N N . LEU D 1 132 ? 215.986 -25.517 31.015 1.00 44.55 108 LEU D N 1
ATOM 8318 C CA . LEU D 1 132 ? 215.108 -24.419 30.601 1.00 48.61 108 LEU D CA 1
ATOM 8319 C C . LEU D 1 132 ? 214.910 -24.360 29.065 1.00 46.95 108 LEU D C 1
ATOM 8320 O O . LEU D 1 132 ? 213.812 -24.086 28.583 1.00 46.94 108 LEU D O 1
ATOM 8325 N N . LEU D 1 133 ? 215.961 -24.617 28.295 1.00 44.40 109 LEU D N 1
ATOM 8326 C CA . LEU D 1 133 ? 215.835 -24.598 26.830 1.00 47.02 109 LEU D CA 1
ATOM 8327 C C . LEU D 1 133 ? 214.908 -25.704 26.321 1.00 46.50 109 LEU D C 1
ATOM 8328 O O . LEU D 1 133 ? 214.082 -25.488 25.430 1.00 42.10 109 LEU D O 1
ATOM 8333 N N . GLU D 1 134 ? 215.013 -26.878 26.934 1.00 46.39 110 GLU D N 1
ATOM 8334 C CA . GLU D 1 134 ? 214.157 -27.980 26.554 1.00 49.07 110 GLU D CA 1
ATOM 8335 C C . GLU D 1 134 ? 212.703 -27.648 26.823 1.00 50.22 110 GLU D C 1
ATOM 8336 O O . GLU D 1 134 ? 211.812 -27.984 26.059 1.00 54.59 110 GLU D O 1
ATOM 8342 N N . LEU D 1 135 ? 212.463 -26.974 27.919 1.00 48.19 111 LEU D N 1
ATOM 8343 C CA . LEU D 1 135 ? 211.129 -26.609 28.257 1.00 50.99 111 LEU D CA 1
ATOM 8344 C C . LEU D 1 135 ? 210.612 -25.587 27.259 1.00 53.80 111 LEU D C 1
ATOM 8345 O O . LEU D 1 135 ? 209.445 -25.649 26.821 1.00 53.95 111 LEU D O 1
ATOM 8350 N N . VAL D 1 136 ? 211.464 -24.639 26.878 1.00 50.72 112 VAL D N 1
ATOM 8351 C CA . VAL D 1 136 ? 211.049 -23.673 25.874 1.00 53.08 112 VAL D CA 1
ATOM 8352 C C . VAL D 1 136 ? 210.778 -24.409 24.559 1.00 52.72 112 VAL D C 1
ATOM 8353 O O . VAL D 1 136 ? 209.811 -24.107 23.852 1.00 49.18 112 VAL D O 1
ATOM 8357 N N . LYS D 1 137 ? 211.627 -25.379 24.239 1.00 52.78 113 LYS D N 1
ATOM 8358 C CA . LYS D 1 137 ? 211.457 -26.150 23.007 1.00 60.52 113 LYS D CA 1
ATOM 8359 C C . LYS D 1 137 ? 210.064 -26.781 22.944 1.00 59.07 113 LYS D C 1
ATOM 8360 O O . LYS D 1 137 ? 209.437 -26.837 21.901 1.00 59.01 113 LYS D O 1
ATOM 8366 N N . LYS D 1 138 ? 209.595 -27.226 24.096 1.00 59.21 114 LYS D N 1
ATOM 8367 C CA . LYS D 1 138 ? 208.287 -27.817 24.232 1.00 55.13 114 LYS D CA 1
ATOM 8368 C C . LYS D 1 138 ? 207.186 -26.744 24.272 1.00 56.25 114 LYS D C 1
ATOM 8369 O O . LYS D 1 138 ? 206.065 -26.991 23.865 1.00 58.48 114 LYS D O 1
ATOM 8375 N N . TYR D 1 139 ? 207.502 -25.555 24.770 1.00 62.58 115 TYR D N 1
ATOM 8376 C CA . TYR D 1 139 ? 206.532 -24.444 24.820 1.00 64.11 115 TYR D CA 1
ATOM 8377 C C . TYR D 1 139 ? 207.153 -23.234 24.128 1.00 59.93 115 TYR D C 1
ATOM 8378 O O . TYR D 1 139 ? 207.430 -22.221 24.755 1.00 66.14 115 TYR D O 1
ATOM 8387 N N . PRO D 1 140 ? 207.356 -23.331 22.817 1.00 55.94 116 PRO D N 1
ATOM 8388 C CA . PRO D 1 140 ? 208.058 -22.304 22.042 1.00 56.78 116 PRO D CA 1
ATOM 8389 C C . PRO D 1 140 ? 207.479 -20.891 22.028 1.00 57.51 116 PRO D C 1
ATOM 8390 O O . PRO D 1 140 ? 208.048 -20.023 21.366 1.00 55.13 116 PRO D O 1
ATOM 8394 N N . HIS D 1 141 ? 206.372 -20.656 22.724 1.00 59.16 117 HIS D N 1
ATOM 8395 C CA . HIS D 1 141 ? 205.816 -19.303 22.812 1.00 58.76 117 HIS D CA 1
ATOM 8396 C C . HIS D 1 141 ? 206.483 -18.529 23.952 1.00 64.00 117 HIS D C 1
ATOM 8397 O O . HIS D 1 141 ? 206.366 -17.313 24.029 1.00 81.73 117 HIS D O 1
ATOM 8404 N N . ILE D 1 142 ? 207.196 -19.247 24.817 1.00 61.21 118 ILE D N 1
ATOM 8405 C CA . ILE D 1 142 ? 207.859 -18.679 25.974 1.00 55.01 118 ILE D CA 1
ATOM 8406 C C . ILE D 1 142 ? 209.236 -18.157 25.644 1.00 56.48 118 ILE D C 1
ATOM 8407 O O . ILE D 1 142 ? 210.110 -18.897 25.209 1.00 69.87 118 ILE D O 1
ATOM 8412 N N . LYS D 1 143 ? 209.434 -16.869 25.874 1.00 56.98 119 LYS D N 1
ATOM 8413 C CA . LYS D 1 143 ? 210.698 -16.217 25.583 1.00 51.72 119 LYS D CA 1
ATOM 8414 C C . LYS D 1 143 ? 211.652 -16.452 26.751 1.00 50.32 119 LYS D C 1
ATOM 8415 O O . LYS D 1 143 ? 211.242 -16.466 27.906 1.00 57.32 119 LYS D O 1
ATOM 8421 N N . LEU D 1 144 ? 212.919 -16.678 26.446 1.00 47.37 120 LEU D N 1
ATOM 8422 C CA . LEU D 1 144 ? 213.924 -16.930 27.455 1.00 45.54 120 LEU D CA 1
ATOM 8423 C C . LEU D 1 144 ? 215.042 -15.921 27.347 1.00 46.35 120 LEU D C 1
ATOM 8424 O O . LEU D 1 144 ? 215.690 -15.818 26.307 1.00 53.30 120 LEU D O 1
ATOM 8429 N N . VAL D 1 145 ? 215.322 -15.239 28.451 1.00 46.41 121 VAL D N 1
ATOM 8430 C CA . VAL D 1 145 ? 216.424 -14.301 28.514 1.00 47.35 121 VAL D CA 1
ATOM 8431 C C . VAL D 1 145 ? 217.463 -14.936 29.432 1.00 47.81 121 VAL D C 1
ATOM 8432 O O . VAL D 1 145 ? 217.270 -15.055 30.622 1.00 61.44 121 VAL D O 1
ATOM 8436 N N . GLN D 1 146 ? 218.555 -15.376 28.831 1.00 56.58 122 GLN D N 1
ATOM 8437 C CA . GLN D 1 146 ? 219.672 -16.003 29.528 1.00 51.50 122 GLN D CA 1
ATOM 8438 C C . GLN D 1 146 ? 220.595 -14.889 29.945 1.00 52.03 122 GLN D C 1
ATOM 8439 O O . GLN D 1 146 ? 221.199 -14.226 29.111 1.00 56.42 122 GLN D O 1
ATOM 8445 N N . VAL D 1 147 ? 220.694 -14.675 31.238 1.00 52.62 123 VAL D N 1
ATOM 8446 C CA . VAL D 1 147 ? 221.501 -13.604 31.767 1.00 53.05 123 VAL D CA 1
ATOM 8447 C C . VAL D 1 147 ? 222.945 -14.039 31.908 1.00 49.14 123 VAL D C 1
ATOM 8448 O O . VAL D 1 147 ? 223.261 -14.831 32.789 1.00 55.75 123 VAL D O 1
ATOM 8452 N N . SER D 1 148 ? 223.830 -13.462 31.097 1.00 47.80 124 SER D N 1
ATOM 8453 C CA . SER D 1 148 ? 225.240 -13.822 31.140 1.00 50.02 124 SER D CA 1
ATOM 8454 C C . SER D 1 148 ? 226.129 -12.662 31.572 1.00 51.70 124 SER D C 1
ATOM 8455 O O . SER D 1 148 ? 225.634 -11.608 31.971 1.00 61.16 124 SER D O 1
ATOM 8458 N N . THR D 1 149 ? 227.442 -12.880 31.496 1.00 53.39 125 THR D N 1
ATOM 8459 C CA . THR D 1 149 ? 228.486 -11.969 32.008 1.00 58.06 125 THR D CA 1
ATOM 8460 C C . THR D 1 149 ? 229.569 -11.614 31.008 1.00 59.08 125 THR D C 1
ATOM 8461 O O . THR D 1 149 ? 229.863 -12.406 30.145 1.00 57.83 125 THR D O 1
ATOM 8465 N N . ASP D 1 150 ? 230.218 -10.461 31.187 1.00 65.96 126 ASP D N 1
ATOM 8466 C CA . ASP D 1 150 ? 231.323 -10.056 30.316 1.00 60.68 126 ASP D CA 1
ATOM 8467 C C . ASP D 1 150 ? 232.576 -10.904 30.525 1.00 60.27 126 ASP D C 1
ATOM 8468 O O . ASP D 1 150 ? 233.472 -10.875 29.691 1.00 64.20 126 ASP D O 1
ATOM 8473 N N . GLU D 1 151 ? 232.642 -11.670 31.617 1.00 60.71 127 GLU D N 1
ATOM 8474 C CA . GLU D 1 151 ? 233.809 -12.529 31.888 1.00 64.17 127 GLU D CA 1
ATOM 8475 C C . GLU D 1 151 ? 234.026 -13.609 30.796 1.00 60.45 127 GLU D C 1
ATOM 8476 O O . GLU D 1 151 ? 235.067 -14.285 30.735 1.00 56.26 127 GLU D O 1
ATOM 8482 N N . VAL D 1 152 ? 232.979 -13.789 30.006 1.00 53.48 128 VAL D N 1
ATOM 8483 C CA . VAL D 1 152 ? 232.907 -14.709 28.921 1.00 51.71 128 VAL D CA 1
ATOM 8484 C C . VAL D 1 152 ? 233.889 -14.340 27.818 1.00 57.61 128 VAL D C 1
ATOM 8485 O O . VAL D 1 152 ? 234.418 -15.219 27.130 1.00 54.32 128 VAL D O 1
ATOM 8489 N N . TYR D 1 153 ? 234.155 -13.045 27.675 1.00 57.68 129 TYR D N 1
ATOM 8490 C CA . TYR D 1 153 ? 235.089 -12.559 26.671 1.00 57.74 129 TYR D CA 1
ATOM 8491 C C . TYR D 1 153 ? 236.566 -12.628 27.096 1.00 64.39 129 TYR D C 1
ATOM 8492 O O . TYR D 1 153 ? 237.455 -12.383 26.279 1.00 75.24 129 TYR D O 1
ATOM 8501 N N . GLY D 1 154 ? 236.842 -12.947 28.361 1.00 67.80 130 GLY D N 1
ATOM 8502 C CA . GLY D 1 154 ? 238.213 -12.966 28.871 1.00 68.51 130 GLY D CA 1
ATOM 8503 C C . GLY D 1 154 ? 238.631 -11.538 29.170 1.00 71.40 130 GLY D C 1
ATOM 8504 O O . GLY D 1 154 ? 237.786 -10.651 29.215 1.00 79.37 130 GLY D O 1
ATOM 8505 N N . SER D 1 155 ? 239.931 -11.307 29.347 1.00 74.63 131 SER D N 1
ATOM 8506 C CA . SER D 1 155 ? 240.462 -9.983 29.655 1.00 75.92 131 SER D CA 1
ATOM 8507 C C . SER D 1 155 ? 240.833 -9.218 28.401 1.00 81.83 131 SER D C 1
ATOM 8508 O O . SER D 1 155 ? 241.184 -9.793 27.394 1.00 76.84 131 SER D O 1
ATOM 8511 N N . LEU D 1 156 ? 240.762 -7.899 28.502 1.00 98.71 132 LEU D N 1
ATOM 8512 C CA . LEU D 1 156 ? 241.167 -6.995 27.439 1.00 98.41 132 LEU D CA 1
ATOM 8513 C C . LEU D 1 156 ? 242.598 -6.577 27.733 1.00 101.69 132 LEU D C 1
ATOM 8514 O O . LEU D 1 156 ? 243.135 -6.845 28.822 1.00 97.30 132 LEU D O 1
ATOM 8519 N N . GLY D 1 157 ? 243.214 -5.925 26.758 1.00 100.92 133 GLY D N 1
ATOM 8520 C CA . GLY D 1 157 ? 244.545 -5.411 26.939 1.00 102.47 133 GLY D CA 1
ATOM 8521 C C . GLY D 1 157 ? 244.364 -4.067 27.606 1.00 107.60 133 GLY D C 1
ATOM 8522 O O . GLY D 1 157 ? 243.388 -3.847 28.330 1.00 103.43 133 GLY D O 1
ATOM 8523 N N . LYS D 1 158 ? 245.303 -3.158 27.371 1.00 124.34 134 LYS D N 1
ATOM 8524 C CA . LYS D 1 158 ? 245.218 -1.810 27.940 1.00 127.66 134 LYS D CA 1
ATOM 8525 C C . LYS D 1 158 ? 244.076 -0.976 27.362 1.00 123.06 134 LYS D C 1
ATOM 8526 O O . LYS D 1 158 ? 243.431 -0.227 28.113 1.00 119.65 134 LYS D O 1
ATOM 8532 N N . THR D 1 159 ? 243.793 -1.150 26.067 1.00 113.77 135 THR D N 1
ATOM 8533 C CA . THR D 1 159 ? 242.706 -0.419 25.395 1.00 113.15 135 THR D CA 1
ATOM 8534 C C . THR D 1 159 ? 241.679 -1.375 24.758 1.00 103.86 135 THR D C 1
ATOM 8535 O O . THR D 1 159 ? 241.842 -2.586 24.807 1.00 93.69 135 THR D O 1
ATOM 8539 N N . GLY D 1 160 ? 240.606 -0.805 24.208 1.00 102.20 136 GLY D N 1
ATOM 8540 C CA . GLY D 1 160 ? 239.532 -1.557 23.568 1.00 93.17 136 GLY D CA 1
ATOM 8541 C C . GLY D 1 160 ? 238.379 -1.918 24.506 1.00 91.44 136 GLY D C 1
ATOM 8542 O O . GLY D 1 160 ? 238.549 -1.973 25.723 1.00 85.79 136 GLY D O 1
ATOM 8543 N N . ARG D 1 161 ? 237.205 -2.179 23.931 1.00 85.97 137 ARG D N 1
ATOM 8544 C CA . ARG D 1 161 ? 236.027 -2.593 24.692 1.00 80.14 137 ARG D CA 1
ATOM 8545 C C . ARG D 1 161 ? 235.308 -3.748 24.029 1.00 75.63 137 ARG D C 1
ATOM 8546 O O . ARG D 1 161 ? 235.256 -3.833 22.811 1.00 81.58 137 ARG D O 1
ATOM 8554 N N . PHE D 1 162 ? 234.704 -4.615 24.835 1.00 71.24 138 PHE D N 1
ATOM 8555 C CA . PHE D 1 162 ? 233.967 -5.758 24.300 1.00 65.89 138 PHE D CA 1
ATOM 8556 C C . PHE D 1 162 ? 232.731 -5.359 23.484 1.00 65.79 138 PHE D C 1
ATOM 8557 O O . PHE D 1 162 ? 232.015 -4.434 23.842 1.00 65.77 138 PHE D O 1
ATOM 8565 N N . THR D 1 163 ? 232.504 -6.069 22.385 1.00 67.67 139 THR D N 1
ATOM 8566 C CA . THR D 1 163 ? 231.308 -5.898 21.567 1.00 67.57 139 THR D CA 1
ATOM 8567 C C . THR D 1 163 ? 230.662 -7.279 21.496 1.00 63.76 139 THR D C 1
ATOM 8568 O O . THR D 1 163 ? 231.271 -8.273 21.888 1.00 57.92 139 THR D O 1
ATOM 8572 N N . GLU D 1 164 ? 229.451 -7.348 20.958 1.00 63.10 140 GLU D N 1
ATOM 8573 C CA . GLU D 1 164 ? 228.745 -8.616 20.857 1.00 60.14 140 GLU D CA 1
ATOM 8574 C C . GLU D 1 164 ? 229.424 -9.590 19.876 1.00 67.59 140 GLU D C 1
ATOM 8575 O O . GLU D 1 164 ? 229.058 -10.751 19.825 1.00 69.02 140 GLU D O 1
ATOM 8581 N N . GLU D 1 165 ? 230.386 -9.101 19.080 1.00 78.56 141 GLU D N 1
ATOM 8582 C CA . GLU D 1 165 ? 231.147 -9.915 18.125 1.00 70.90 141 GLU D CA 1
ATOM 8583 C C . GLU D 1 165 ? 232.545 -10.223 18.680 1.00 69.29 141 GLU D C 1
ATOM 8584 O O . GLU D 1 165 ? 233.369 -10.812 18.008 1.00 68.08 141 GLU D O 1
ATOM 8590 N N . THR D 1 166 ? 232.817 -9.840 19.922 1.00 69.16 142 THR D N 1
ATOM 8591 C CA . THR D 1 166 ? 234.086 -10.198 20.529 1.00 65.89 142 THR D CA 1
ATOM 8592 C C . THR D 1 166 ? 234.019 -11.708 20.745 1.00 66.20 142 THR D C 1
ATOM 8593 O O . THR D 1 166 ? 233.020 -12.240 21.258 1.00 61.44 142 THR D O 1
ATOM 8597 N N . PRO D 1 167 ? 235.059 -12.423 20.302 1.00 68.29 143 PRO D N 1
ATOM 8598 C CA . PRO D 1 167 ? 235.023 -13.865 20.494 1.00 66.96 143 PRO D CA 1
ATOM 8599 C C . PRO D 1 167 ? 235.094 -14.284 21.972 1.00 65.33 143 PRO D C 1
ATOM 8600 O O . PRO D 1 167 ? 235.715 -13.594 22.792 1.00 70.92 143 PRO D O 1
ATOM 8604 N N . LEU D 1 168 ? 234.483 -15.415 22.286 1.00 59.85 144 LEU D N 1
ATOM 8605 C CA . LEU D 1 168 ? 234.504 -15.931 23.635 1.00 62.94 144 LEU D CA 1
ATOM 8606 C C . LEU D 1 168 ? 235.866 -16.499 23.959 1.00 63.00 144 LEU D C 1
ATOM 8607 O O . LEU D 1 168 ? 236.487 -17.117 23.115 1.00 70.04 144 LEU D O 1
ATOM 8612 N N . ALA D 1 169 ? 236.313 -16.298 25.195 1.00 65.40 145 ALA D N 1
ATOM 8613 C CA . ALA D 1 169 ? 237.606 -16.787 25.657 1.00 61.97 145 ALA D CA 1
ATOM 8614 C C . ALA D 1 169 ? 237.673 -16.788 27.191 1.00 56.29 145 ALA D C 1
ATOM 8615 O O . ALA D 1 169 ? 238.578 -16.214 27.792 1.00 60.49 145 ALA D O 1
ATOM 8617 N N . PRO D 1 170 ? 236.744 -17.490 27.827 1.00 52.72 146 PRO D N 1
ATOM 8618 C CA . PRO D 1 170 ? 236.689 -17.530 29.280 1.00 54.74 146 PRO D CA 1
ATOM 8619 C C . PRO D 1 170 ? 237.946 -18.133 29.911 1.00 53.58 146 PRO D C 1
ATOM 8620 O O . PRO D 1 170 ? 238.470 -19.096 29.396 1.00 62.80 146 PRO D O 1
ATOM 8624 N N . ASN D 1 171 ? 238.390 -17.573 31.029 1.00 57.08 147 ASN D N 1
ATOM 8625 C CA . ASN D 1 171 ? 239.595 -18.024 31.738 1.00 58.74 147 ASN D CA 1
ATOM 8626 C C . ASN D 1 171 ? 239.336 -18.828 33.000 1.00 61.87 147 ASN D C 1
ATOM 8627 O O . ASN D 1 171 ? 240.260 -19.483 33.490 1.00 70.74 147 ASN D O 1
ATOM 8632 N N . SER D 1 172 ? 238.116 -18.783 33.541 1.00 53.88 148 SER D N 1
ATOM 8633 C CA . SER D 1 172 ? 237.827 -19.514 34.746 1.00 54.20 148 SER D CA 1
ATOM 8634 C C . SER D 1 172 ? 236.765 -20.569 34.570 1.00 56.67 148 SER D C 1
ATOM 8635 O O . SER D 1 172 ? 236.029 -20.576 33.578 1.00 59.77 148 SER D O 1
ATOM 8638 N N . PRO D 1 173 ? 236.674 -21.479 35.555 1.00 56.99 149 PRO D N 1
ATOM 8639 C CA . PRO D 1 173 ? 235.583 -22.435 35.567 1.00 54.90 149 PRO D CA 1
ATOM 8640 C C . PRO D 1 173 ? 234.232 -21.735 35.504 1.00 53.42 149 PRO D C 1
ATOM 8641 O O . PRO D 1 173 ? 233.394 -22.106 34.688 1.00 65.95 149 PRO D O 1
ATOM 8645 N N . TYR D 1 174 ? 234.043 -20.701 36.310 1.00 52.74 150 TYR D N 1
ATOM 8646 C CA . TYR D 1 174 ? 232.792 -19.944 36.311 1.00 52.93 150 TYR D CA 1
ATOM 8647 C C . TYR D 1 174 ? 232.475 -19.320 34.964 1.00 53.97 150 TYR D C 1
ATOM 8648 O O . TYR D 1 174 ? 231.378 -19.503 34.433 1.00 56.13 150 TYR D O 1
ATOM 8657 N N . SER D 1 175 ? 233.410 -18.566 34.406 1.00 54.06 151 SER D N 1
ATOM 8658 C CA . SER D 1 175 ? 233.125 -17.920 33.128 1.00 56.10 151 SER D CA 1
ATOM 8659 C C . SER D 1 175 ? 232.956 -18.948 32.012 1.00 52.76 151 SER D C 1
ATOM 8660 O O . SER D 1 175 ? 232.156 -18.744 31.111 1.00 54.69 151 SER D O 1
ATOM 8663 N N . SER D 1 176 ? 233.673 -20.066 32.083 1.00 52.17 152 SER D N 1
ATOM 8664 C CA . SER D 1 176 ? 233.549 -21.086 31.043 1.00 52.25 152 SER D CA 1
ATOM 8665 C C . SER D 1 176 ? 232.161 -21.744 31.121 1.00 52.74 152 SER D C 1
ATOM 8666 O O . SER D 1 176 ? 231.567 -22.078 30.097 1.00 51.87 152 SER D O 1
ATOM 8669 N N . SER D 1 177 ? 231.633 -21.901 32.333 1.00 51.73 153 SER D N 1
ATOM 8670 C CA . SER D 1 177 ? 230.300 -22.492 32.523 1.00 52.25 153 SER D CA 1
ATOM 8671 C C . SER D 1 177 ? 229.236 -21.563 31.961 1.00 53.25 153 SER D C 1
ATOM 8672 O O . SER D 1 177 ? 228.230 -22.000 31.411 1.00 56.90 153 SER D O 1
ATOM 8675 N N . LYS D 1 178 ? 229.470 -20.272 32.136 1.00 49.57 154 LYS D N 1
ATOM 8676 C CA . LYS D 1 178 ? 228.578 -19.231 31.637 1.00 52.20 154 LYS D CA 1
ATOM 8677 C C . LYS D 1 178 ? 228.563 -19.104 30.105 1.00 54.87 154 LYS D C 1
ATOM 8678 O O . LYS D 1 178 ? 227.508 -18.945 29.481 1.00 57.10 154 LYS D O 1
ATOM 8684 N N . ALA D 1 179 ? 229.750 -19.160 29.514 1.00 54.70 155 ALA D N 1
ATOM 8685 C CA . ALA D 1 179 ? 229.903 -19.089 28.083 1.00 50.93 155 ALA D CA 1
ATOM 8686 C C . ALA D 1 179 ? 229.250 -20.307 27.468 1.00 51.31 155 ALA D C 1
ATOM 8687 O O . ALA D 1 179 ? 228.675 -20.234 26.375 1.00 53.41 155 ALA D O 1
ATOM 8689 N N . SER D 1 180 ? 229.396 -21.443 28.145 1.00 46.91 156 SER D N 1
ATOM 8690 C CA . SER D 1 180 ? 228.852 -22.688 27.650 1.00 46.68 156 SER D CA 1
ATOM 8691 C C . SER D 1 180 ? 227.358 -22.578 27.554 1.00 50.95 156 SER D C 1
ATOM 8692 O O . SER D 1 180 ? 226.760 -22.979 26.553 1.00 68.05 156 SER D O 1
ATOM 8695 N N . ALA D 1 181 ? 226.743 -21.986 28.562 1.00 50.79 157 ALA D N 1
ATOM 8696 C CA . ALA D 1 181 ? 225.304 -21.859 28.524 1.00 53.69 157 ALA D CA 1
ATOM 8697 C C . ALA D 1 181 ? 224.876 -20.892 27.412 1.00 52.59 157 ALA D C 1
ATOM 8698 O O . ALA D 1 181 ? 223.860 -21.114 26.769 1.00 54.33 157 ALA D O 1
ATOM 8700 N N . ASP D 1 182 ? 225.665 -19.852 27.162 1.00 48.86 158 ASP D N 1
ATOM 8701 C CA . ASP D 1 182 ? 225.337 -18.919 26.097 1.00 54.78 158 ASP D CA 1
ATOM 8702 C C . ASP D 1 182 ? 225.364 -19.605 24.743 1.00 52.29 158 ASP D C 1
ATOM 8703 O O . ASP D 1 182 ? 224.403 -19.530 23.985 1.00 56.02 158 ASP D O 1
ATOM 8716 N N . ILE D 1 184 ? 225.256 -22.693 23.988 1.00 48.58 160 ILE D N 1
ATOM 8717 C CA . ILE D 1 184 ? 224.210 -23.682 23.908 1.00 48.23 160 ILE D CA 1
ATOM 8718 C C . ILE D 1 184 ? 222.871 -22.984 23.633 1.00 52.56 160 ILE D C 1
ATOM 8719 O O . ILE D 1 184 ? 222.107 -23.412 22.771 1.00 49.02 160 ILE D O 1
ATOM 8724 N N . ALA D 1 185 ? 222.580 -21.928 24.379 1.00 51.24 161 ALA D N 1
ATOM 8725 C CA . ALA D 1 185 ? 221.323 -21.217 24.194 1.00 52.91 161 ALA D CA 1
ATOM 8726 C C . ALA D 1 185 ? 221.147 -20.713 22.752 1.00 50.58 161 ALA D C 1
ATOM 8727 O O . ALA D 1 185 ? 220.089 -20.885 22.127 1.00 49.07 161 ALA D O 1
ATOM 8729 N N . LEU D 1 186 ? 222.194 -20.125 22.212 1.00 50.75 162 LEU D N 1
ATOM 8730 C CA . LEU D 1 186 ? 222.125 -19.619 20.853 1.00 55.20 162 LEU D CA 1
ATOM 8731 C C . LEU D 1 186 ? 222.039 -20.750 19.835 1.00 54.81 162 LEU D C 1
ATOM 8732 O O . LEU D 1 186 ? 221.454 -20.571 18.767 1.00 58.93 162 LEU D O 1
ATOM 8737 N N . ALA D 1 187 ? 222.644 -21.898 20.135 1.00 54.24 163 ALA D N 1
ATOM 8738 C CA . ALA D 1 187 ? 222.557 -23.045 19.223 1.00 54.37 163 ALA D CA 1
ATOM 8739 C C . ALA D 1 187 ? 221.098 -23.517 19.140 1.00 54.96 163 ALA D C 1
ATOM 8740 O O . ALA D 1 187 ? 220.637 -23.959 18.070 1.00 56.26 163 ALA D O 1
ATOM 8742 N N . TYR D 1 188 ? 220.366 -23.402 20.255 1.00 49.56 164 TYR D N 1
ATOM 8743 C CA . TYR D 1 188 ? 218.948 -23.769 20.261 1.00 52.63 164 TYR D CA 1
ATOM 8744 C C . TYR D 1 188 ? 218.136 -22.824 19.397 1.00 53.80 164 TYR D C 1
ATOM 8745 O O . TYR D 1 188 ? 217.155 -23.217 18.747 1.00 56.45 164 TYR D O 1
ATOM 8754 N N . TYR D 1 189 ? 218.567 -21.577 19.361 1.00 56.30 165 TYR D N 1
ATOM 8755 C CA . TYR D 1 189 ? 217.917 -20.605 18.500 1.00 57.55 165 TYR D CA 1
ATOM 8756 C C . TYR D 1 189 ? 218.207 -20.932 17.053 1.00 51.85 165 TYR D C 1
ATOM 8757 O O . TYR D 1 189 ? 217.299 -20.976 16.227 1.00 57.62 165 TYR D O 1
ATOM 8766 N N . LYS D 1 190 ? 219.473 -21.170 16.738 1.00 52.30 166 LYS D N 1
ATOM 8767 C CA . LYS D 1 190 ? 219.840 -21.463 15.358 1.00 59.68 166 LYS D CA 1
ATOM 8768 C C . LYS D 1 190 ? 219.278 -22.781 14.883 1.00 62.55 166 LYS D C 1
ATOM 8769 O O . LYS D 1 190 ? 218.983 -22.933 13.708 1.00 58.30 166 LYS D O 1
ATOM 8775 N N . THR D 1 191 ? 219.111 -23.736 15.787 1.00 62.38 167 THR D N 1
ATOM 8776 C CA . THR D 1 191 ? 218.624 -25.042 15.377 1.00 57.13 167 THR D CA 1
ATOM 8777 C C . THR D 1 191 ? 217.107 -25.167 15.340 1.00 59.06 167 THR D C 1
ATOM 8778 O O . THR D 1 191 ? 216.587 -25.815 14.447 1.00 55.87 167 THR D O 1
ATOM 8782 N N . TYR D 1 192 ? 216.399 -24.570 16.299 1.00 56.40 168 TYR D N 1
ATOM 8783 C CA . TYR D 1 192 ? 214.944 -24.688 16.333 1.00 52.67 168 TYR D CA 1
ATOM 8784 C C . TYR D 1 192 ? 214.203 -23.350 16.341 1.00 53.45 168 TYR D C 1
ATOM 8785 O O . TYR D 1 192 ? 213.026 -23.304 16.620 1.00 55.85 168 TYR D O 1
ATOM 8794 N N . GLN D 1 193 ? 214.896 -22.253 16.122 1.00 62.69 169 GLN D N 1
ATOM 8795 C CA . GLN D 1 193 ? 214.277 -20.923 16.202 1.00 70.06 169 GLN D CA 1
ATOM 8796 C C . GLN D 1 193 ? 213.582 -20.615 17.552 1.00 64.81 169 GLN D C 1
ATOM 8797 O O . GLN D 1 193 ? 212.598 -19.893 17.592 1.00 62.11 169 GLN D O 1
ATOM 8803 N N . LEU D 1 194 ? 214.096 -21.139 18.661 1.00 61.53 170 LEU D N 1
ATOM 8804 C CA . LEU D 1 194 ? 213.483 -20.836 19.956 1.00 64.29 170 LEU D CA 1
ATOM 8805 C C . LEU D 1 194 ? 213.743 -19.377 20.301 1.00 57.45 170 LEU D C 1
ATOM 8806 O O . LEU D 1 194 ? 214.836 -18.872 20.028 1.00 50.86 170 LEU D O 1
ATOM 8811 N N . PRO D 1 195 ? 212.749 -18.709 20.918 1.00 53.05 171 PRO D N 1
ATOM 8812 C CA . PRO D 1 195 ? 212.882 -17.296 21.303 1.00 57.37 171 PRO D CA 1
ATOM 8813 C C . PRO D 1 195 ? 213.811 -17.131 22.501 1.00 58.59 171 PRO D C 1
ATOM 8814 O O . PRO D 1 195 ? 213.372 -17.114 23.648 1.00 56.69 171 PRO D O 1
ATOM 8818 N N . VAL D 1 196 ? 215.098 -17.048 22.202 1.00 57.95 172 VAL D N 1
ATOM 8819 C CA . VAL D 1 196 ? 216.123 -16.974 23.197 1.00 54.27 172 VAL D CA 1
ATOM 8820 C C . VAL D 1 196 ? 216.976 -15.760 22.971 1.00 58.85 172 VAL D C 1
ATOM 8821 O O . VAL D 1 196 ? 217.435 -15.532 21.843 1.00 58.37 172 VAL D O 1
ATOM 8825 N N . ILE D 1 197 ? 217.241 -15.018 24.048 1.00 59.71 173 ILE D N 1
ATOM 8826 C CA . ILE D 1 197 ? 218.089 -13.836 23.980 1.00 55.25 173 ILE D CA 1
ATOM 8827 C C . ILE D 1 197 ? 219.153 -13.946 25.056 1.00 57.85 173 ILE D C 1
ATOM 8828 O O . ILE D 1 197 ? 218.888 -14.460 26.133 1.00 55.06 173 ILE D O 1
ATOM 8833 N N . VAL D 1 198 ? 220.374 -13.514 24.742 1.00 54.90 174 VAL D N 1
ATOM 8834 C CA . VAL D 1 198 ? 221.484 -13.564 25.693 1.00 52.06 174 VAL D CA 1
ATOM 8835 C C . VAL D 1 198 ? 221.957 -12.159 26.019 1.00 54.31 174 VAL D C 1
ATOM 8836 O O . VAL D 1 198 ? 222.165 -11.364 25.123 1.00 57.69 174 VAL D O 1
ATOM 8840 N N . THR D 1 199 ? 222.090 -11.837 27.300 1.00 58.77 175 THR D N 1
ATOM 8841 C CA . THR D 1 199 ? 222.575 -10.520 27.693 1.00 58.63 175 THR D CA 1
ATOM 8842 C C . THR D 1 199 ? 223.871 -10.765 28.410 1.00 58.27 175 THR D C 1
ATOM 8843 O O . THR D 1 199 ? 223.976 -11.739 29.154 1.00 53.84 175 THR D O 1
ATOM 8847 N N . ARG D 1 200 ? 224.833 -9.870 28.214 1.00 57.96 176 ARG D N 1
ATOM 8848 C CA . ARG D 1 200 ? 226.120 -9.962 28.884 1.00 62.98 176 ARG D CA 1
ATOM 8849 C C . ARG D 1 200 ? 226.418 -8.610 29.488 1.00 58.09 176 ARG D C 1
ATOM 8850 O O . ARG D 1 200 ? 226.511 -7.616 28.772 1.00 56.93 176 ARG D O 1
ATOM 8858 N N . CYS D 1 201 ? 226.538 -8.576 30.813 1.00 56.78 177 CYS D N 1
ATOM 8859 C CA . CYS D 1 201 ? 226.793 -7.328 31.529 1.00 57.74 177 CYS D CA 1
ATOM 8860 C C . CYS D 1 201 ? 228.098 -7.309 32.305 1.00 59.97 177 CYS D C 1
ATOM 8861 O O . CYS D 1 201 ? 228.741 -8.343 32.548 1.00 57.47 177 CYS D O 1
ATOM 8864 N N . SER D 1 202 ? 228.446 -6.100 32.734 1.00 59.27 178 SER D N 1
ATOM 8865 C CA . SER D 1 202 ? 229.648 -5.857 33.515 1.00 60.21 178 SER D CA 1
ATOM 8866 C C . SER D 1 202 ? 229.326 -6.003 34.993 1.00 55.95 178 SER D C 1
ATOM 8867 O O . SER D 1 202 ? 228.210 -6.376 35.352 1.00 57.40 178 SER D O 1
ATOM 8870 N N . ASN D 1 203 ? 230.285 -5.690 35.854 1.00 57.61 179 ASN D N 1
ATOM 8871 C CA . ASN D 1 203 ? 230.088 -5.842 37.287 1.00 57.39 179 ASN D CA 1
ATOM 8872 C C . ASN D 1 203 ? 228.966 -5.013 37.854 1.00 63.18 179 ASN D C 1
ATOM 8873 O O . ASN D 1 203 ? 228.944 -3.787 37.701 1.00 66.46 179 ASN D O 1
ATOM 8878 N N . ASN D 1 204 ? 228.024 -5.693 38.500 1.00 56.83 180 ASN D N 1
ATOM 8879 C CA . ASN D 1 204 ? 226.926 -5.013 39.149 1.00 53.94 180 ASN D CA 1
ATOM 8880 C C . ASN D 1 204 ? 227.344 -4.590 40.541 1.00 54.65 180 ASN D C 1
ATOM 8881 O O . ASN D 1 204 ? 228.223 -5.204 41.152 1.00 48.09 180 ASN D O 1
ATOM 8886 N N . TYR D 1 205 ? 226.714 -3.525 41.022 1.00 51.50 181 TYR D N 1
ATOM 8887 C CA . TYR D 1 205 ? 226.909 -3.046 42.382 1.00 54.28 181 TYR D CA 1
ATOM 8888 C C . TYR D 1 205 ? 225.587 -2.452 42.770 1.00 54.74 181 TYR D C 1
ATOM 8889 O O . TYR D 1 205 ? 224.780 -2.110 41.897 1.00 48.20 181 TYR D O 1
ATOM 8898 N N . GLY D 1 206 ? 225.358 -2.322 44.071 1.00 58.65 182 GLY D N 1
ATOM 8899 C CA . GLY D 1 206 ? 224.093 -1.780 44.528 1.00 54.85 182 GLY D CA 1
ATOM 8900 C C . GLY D 1 206 ? 223.572 -2.489 45.746 1.00 51.36 182 GLY D C 1
ATOM 8901 O O . GLY D 1 206 ? 224.303 -3.243 46.402 1.00 59.98 182 GLY D O 1
ATOM 8902 N N . PRO D 1 207 ? 222.312 -2.231 46.073 1.00 58.24 183 PRO D N 1
ATOM 8903 C CA . PRO D 1 207 ? 221.689 -2.830 47.249 1.00 65.39 183 PRO D CA 1
ATOM 8904 C C . PRO D 1 207 ? 221.475 -4.314 47.127 1.00 64.83 183 PRO D C 1
ATOM 8905 O O . PRO D 1 207 ? 221.202 -4.805 46.045 1.00 63.06 183 PRO D O 1
ATOM 8909 N N . TYR D 1 208 ? 221.634 -5.011 48.243 1.00 61.79 184 TYR D N 1
ATOM 8910 C CA . TYR D 1 208 ? 221.451 -6.465 48.344 1.00 64.35 184 TYR D CA 1
ATOM 8911 C C . TYR D 1 208 ? 222.597 -7.338 47.799 1.00 63.85 184 TYR D C 1
ATOM 8912 O O . TYR D 1 208 ? 222.429 -8.550 47.619 1.00 61.35 184 TYR D O 1
ATOM 8921 N N . GLN D 1 209 ? 223.758 -6.727 47.585 1.00 59.57 185 GLN D N 1
ATOM 8922 C CA . GLN D 1 209 ? 224.942 -7.466 47.184 1.00 55.34 185 GLN D CA 1
ATOM 8923 C C . GLN D 1 209 ? 225.616 -7.955 48.487 1.00 59.94 185 GLN D C 1
ATOM 8924 O O . GLN D 1 209 ? 225.777 -7.188 49.439 1.00 56.23 185 GLN D O 1
ATOM 8930 N N . TYR D 1 210 ? 226.004 -9.223 48.543 1.00 57.69 186 TYR D N 1
ATOM 8931 C CA . TYR D 1 210 ? 226.624 -9.758 49.763 1.00 58.07 186 TYR D CA 1
ATOM 8932 C C . TYR D 1 210 ? 227.877 -8.987 50.131 1.00 59.04 186 TYR D C 1
ATOM 8933 O O . TYR D 1 210 ? 228.586 -8.507 49.249 1.00 58.49 186 TYR D O 1
ATOM 8942 N N . PRO D 1 211 ? 228.161 -8.879 51.439 1.00 57.06 187 PRO D N 1
ATOM 8943 C CA . PRO D 1 211 ? 229.306 -8.121 51.935 1.00 63.42 187 PRO D CA 1
ATOM 8944 C C . PRO D 1 211 ? 230.689 -8.700 51.631 1.00 67.18 187 PRO D C 1
ATOM 8945 O O . PRO D 1 211 ? 231.699 -8.107 52.026 1.00 77.91 187 PRO D O 1
ATOM 8949 N N . GLU D 1 212 ? 230.745 -9.828 50.932 1.00 63.17 188 GLU D N 1
ATOM 8950 C CA . GLU D 1 212 ? 232.024 -10.430 50.530 1.00 64.49 188 GLU D CA 1
ATOM 8951 C C . GLU D 1 212 ? 232.514 -9.691 49.284 1.00 60.55 188 GLU D C 1
ATOM 8952 O O . GLU D 1 212 ? 233.706 -9.562 49.044 1.00 57.17 188 GLU D O 1
ATOM 8958 N N . LYS D 1 213 ? 231.561 -9.240 48.472 1.00 57.65 189 LYS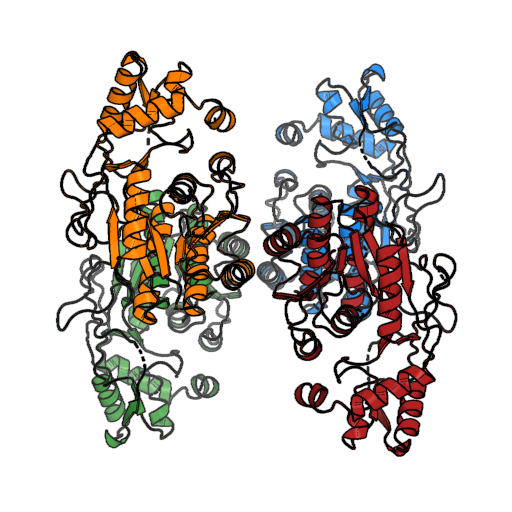 D N 1
ATOM 8959 C CA . LYS D 1 213 ? 231.848 -8.564 47.220 1.00 55.26 189 LYS D CA 1
ATOM 8960 C C . LYS D 1 213 ? 232.532 -7.232 47.487 1.00 56.30 189 LYS D C 1
ATOM 8961 O O . LYS D 1 213 ? 232.233 -6.548 48.460 1.00 65.87 189 LYS D O 1
ATOM 8967 N N . LEU D 1 214 ? 233.447 -6.880 46.594 1.00 56.56 190 LEU D N 1
ATOM 8968 C CA . LEU D 1 214 ? 234.309 -5.709 46.719 1.00 60.53 190 LEU D CA 1
ATOM 8969 C C . LEU D 1 214 ? 233.732 -4.464 47.383 1.00 61.37 190 LEU D C 1
ATOM 8970 O O . LEU D 1 214 ? 234.210 -4.037 48.436 1.00 66.64 190 LEU D O 1
ATOM 8975 N N . ILE D 1 215 ? 232.756 -3.841 46.732 1.00 60.72 191 ILE D N 1
ATOM 8976 C CA . ILE D 1 215 ? 232.218 -2.590 47.226 1.00 62.18 191 ILE D CA 1
ATOM 8977 C C . ILE D 1 215 ? 231.636 -2.737 48.633 1.00 66.14 191 ILE D C 1
ATOM 8978 O O . ILE D 1 215 ? 231.991 -1.950 49.526 1.00 66.38 191 ILE D O 1
ATOM 8983 N N . PRO D 1 216 ? 230.761 -3.739 48.848 1.00 58.33 192 PRO D N 1
ATOM 8984 C CA . PRO D 1 216 ? 230.206 -3.914 50.190 1.00 56.91 192 PRO D CA 1
ATOM 8985 C C . PRO D 1 216 ? 231.293 -4.222 51.191 1.00 55.54 192 PRO D C 1
ATOM 8986 O O . PRO D 1 216 ? 231.289 -3.684 52.292 1.00 68.85 192 PRO D O 1
ATOM 8990 N N . LEU D 1 217 ? 232.248 -5.050 50.794 1.00 56.40 193 LEU D N 1
ATOM 8991 C CA . LEU D 1 217 ? 233.352 -5.389 51.677 1.00 61.14 193 LEU D CA 1
ATOM 8992 C C . LEU D 1 217 ? 234.076 -4.130 52.156 1.00 60.00 193 LEU D C 1
ATOM 8993 O O . LEU D 1 217 ? 234.317 -3.975 53.345 1.00 59.12 193 LEU D O 1
ATOM 9014 N N . VAL D 1 219 ? 232.955 -0.972 52.074 1.00 61.23 195 VAL D N 1
ATOM 9015 C CA . VAL D 1 219 ? 232.025 -0.159 52.848 1.00 63.62 195 VAL D CA 1
ATOM 9016 C C . VAL D 1 219 ? 231.768 -0.719 54.247 1.00 68.01 195 VAL D C 1
ATOM 9017 O O . VAL D 1 219 ? 231.888 0.004 55.238 1.00 72.33 195 VAL D O 1
ATOM 9021 N N . THR D 1 220 ? 231.396 -1.990 54.317 1.00 63.34 196 THR D N 1
ATOM 9022 C CA . THR D 1 220 ? 231.089 -2.595 55.594 1.00 66.17 196 THR D CA 1
ATOM 9023 C C . THR D 1 220 ? 232.301 -2.691 56.500 1.00 68.09 196 THR D C 1
ATOM 9024 O O . THR D 1 220 ? 232.153 -2.629 57.720 1.00 84.79 196 THR D O 1
ATOM 9028 N N . ASN D 1 221 ? 233.490 -2.855 55.940 1.00 71.33 197 ASN D N 1
ATOM 9029 C CA . ASN D 1 221 ? 234.694 -2.877 56.788 1.00 78.35 197 ASN D CA 1
ATOM 9030 C C . ASN D 1 221 ? 234.929 -1.493 57.354 1.00 76.21 197 ASN D C 1
ATOM 9031 O O . ASN D 1 221 ? 235.262 -1.349 58.526 1.00 78.43 197 ASN D O 1
ATOM 9036 N N . ALA D 1 222 ? 234.744 -0.481 56.513 1.00 74.81 198 ALA D N 1
ATOM 9037 C CA . ALA D 1 222 ? 234.918 0.901 56.931 1.00 76.27 198 ALA D CA 1
ATOM 9038 C C . ALA D 1 222 ? 233.949 1.208 58.058 1.00 75.15 198 ALA D C 1
ATOM 9039 O O . ALA D 1 222 ? 234.346 1.797 59.061 1.00 88.16 198 ALA D O 1
ATOM 9041 N N . LEU D 1 223 ? 232.700 0.766 57.922 1.00 70.72 199 LEU D N 1
ATOM 9042 C CA . LEU D 1 223 ? 231.697 0.978 58.967 1.00 70.31 199 LEU D CA 1
ATOM 9043 C C . LEU D 1 223 ? 232.054 0.262 60.248 1.00 72.08 199 LEU D C 1
ATOM 9044 O O . LEU D 1 223 ? 231.742 0.750 61.324 1.00 80.39 199 LEU D O 1
ATOM 9049 N N . GLU D 1 224 ? 232.711 -0.886 60.142 1.00 68.29 200 GLU D N 1
ATOM 9050 C CA . GLU D 1 224 ? 233.115 -1.635 61.323 1.00 72.82 200 GLU D CA 1
ATOM 9051 C C . GLU D 1 224 ? 234.503 -1.253 61.842 1.00 75.89 200 GLU D C 1
ATOM 9052 O O . GLU D 1 224 ? 235.045 -1.918 62.726 1.00 79.02 200 GLU D O 1
ATOM 9058 N N . GLY D 1 225 ? 235.061 -0.162 61.329 1.00 76.04 201 GLY D N 1
ATOM 9059 C CA . GLY D 1 225 ? 236.390 0.290 61.733 1.00 76.32 201 GLY D CA 1
ATOM 9060 C C . GLY D 1 225 ? 237.519 -0.664 61.370 1.00 74.68 201 GLY D C 1
ATOM 9061 O O . GLY D 1 225 ? 238.515 -0.733 62.081 1.00 75.54 201 GLY D O 1
ATOM 9062 N N . LYS D 1 226 ? 237.386 -1.379 60.259 1.00 74.68 202 LYS D N 1
ATOM 9063 C CA . LYS D 1 226 ? 238.406 -2.322 59.851 1.00 79.38 202 LYS D CA 1
ATOM 9064 C C . LYS D 1 226 ? 239.214 -1.815 58.677 1.00 86.92 202 LYS D C 1
ATOM 9065 O O . LYS D 1 226 ? 238.875 -0.827 58.030 1.00 78.35 202 LYS D O 1
ATOM 9071 N N . LYS D 1 227 ? 240.313 -2.510 58.427 1.00 103.86 203 LYS D N 1
ATOM 9072 C CA . LYS D 1 227 ? 241.202 -2.182 57.326 1.00 111.21 203 LYS D CA 1
ATOM 9073 C C . LYS D 1 227 ? 240.453 -2.466 56.009 1.00 102.12 203 LYS D C 1
ATOM 9074 O O . LYS D 1 227 ? 239.655 -3.402 55.932 1.00 88.92 203 LYS D O 1
ATOM 9080 N N . LEU D 1 228 ? 240.722 -1.663 54.985 1.00 98.06 204 LEU D N 1
ATOM 9081 C CA . LEU D 1 228 ? 240.106 -1.852 53.676 1.00 88.37 204 LEU D CA 1
ATOM 9082 C C . LEU D 1 228 ? 241.074 -2.584 52.759 1.00 92.98 204 LEU D C 1
ATOM 9083 O O . LEU D 1 228 ? 241.971 -1.974 52.164 1.00 100.37 204 LEU D O 1
ATOM 9088 N N . PRO D 1 229 ? 240.886 -3.901 52.606 1.00 101.13 205 PRO D N 1
ATOM 9089 C CA . PRO D 1 229 ? 241.851 -4.630 51.804 1.00 109.51 205 PRO D CA 1
ATOM 9090 C C . PRO D 1 229 ? 241.724 -4.414 50.297 1.00 94.89 205 PRO D C 1
ATOM 9091 O O . PRO D 1 229 ? 240.633 -4.210 49.785 1.00 78.43 205 PRO D O 1
ATOM 9095 N N . LEU D 1 230 ? 242.867 -4.487 49.623 1.00 102.38 206 LEU D N 1
ATOM 9096 C CA . LEU D 1 230 ? 242.965 -4.439 48.175 1.00 114.41 206 LEU D CA 1
ATOM 9097 C C . LEU D 1 230 ? 243.699 -5.705 47.752 1.00 132.68 206 LEU D C 1
ATOM 9098 O O . LEU D 1 230 ? 244.878 -5.866 48.064 1.00 135.77 206 LEU D O 1
ATOM 9103 N N . TYR D 1 231 ? 243.017 -6.621 47.066 1.00 136.94 207 TYR D N 1
ATOM 9104 C CA . TYR D 1 231 ? 243.695 -7.817 46.617 1.00 142.21 207 TYR D CA 1
ATOM 9105 C C . TYR D 1 231 ? 244.651 -7.389 45.490 1.00 140.93 207 TYR D C 1
ATOM 9106 O O . TYR D 1 231 ? 244.412 -6.382 44.818 1.00 117.28 207 TYR D O 1
ATOM 9115 N N . GLY D 1 232 ? 245.762 -8.108 45.345 1.00 139.09 208 GLY D N 1
ATOM 9116 C CA . GLY D 1 232 ? 246.754 -7.832 44.303 1.00 133.60 208 GLY D CA 1
ATOM 9117 C C . GLY D 1 232 ? 247.472 -6.506 44.457 1.00 131.15 208 GLY D C 1
ATOM 9118 O O . GLY D 1 232 ? 247.983 -6.180 45.532 1.00 143.49 208 GLY D O 1
ATOM 9119 N N . ASP D 1 233 ? 247.506 -5.746 43.362 1.00 125.75 209 ASP D N 1
ATOM 9120 C CA . ASP D 1 233 ? 248.125 -4.418 43.332 1.00 111.05 209 ASP D CA 1
ATOM 9121 C C . ASP D 1 233 ? 247.051 -3.312 43.218 1.00 112.67 209 ASP D C 1
ATOM 9122 O O . ASP D 1 233 ? 247.380 -2.161 42.974 1.00 93.78 209 ASP D O 1
ATOM 9127 N N . GLY D 1 234 ? 245.772 -3.686 43.366 1.00 113.06 210 GLY D N 1
ATOM 9128 C CA . GLY D 1 234 ? 244.642 -2.769 43.253 1.00 106.36 210 GLY D CA 1
ATOM 9129 C C . GLY D 1 234 ? 244.377 -2.162 41.869 1.00 120.89 210 GLY D C 1
ATOM 9130 O O . GLY D 1 234 ? 243.446 -1.353 41.728 1.00 142.21 210 GLY D O 1
ATOM 9131 N N . LEU D 1 235 ? 245.134 -2.554 40.835 1.00 123.90 211 LEU D N 1
ATOM 9132 C CA . LEU D 1 235 ? 244.931 -1.939 39.502 1.00 124.24 211 LEU D CA 1
ATOM 9133 C C . LEU D 1 235 ? 244.073 -2.722 38.497 1.00 125.80 211 LEU D C 1
ATOM 9134 O O . LEU D 1 235 ? 244.072 -2.405 37.312 1.00 123.08 211 LEU D O 1
ATOM 9139 N N . ASN D 1 236 ? 243.333 -3.734 38.961 1.00 107.70 212 ASN D N 1
ATOM 9140 C CA . ASN D 1 236 ? 242.401 -4.425 38.063 1.00 103.91 212 ASN D CA 1
ATOM 9141 C C . ASN D 1 236 ? 241.314 -3.434 37.657 1.00 90.88 212 ASN D C 1
ATOM 9142 O O . ASN D 1 236 ? 240.828 -2.692 38.488 1.00 79.58 212 ASN D O 1
ATOM 9147 N N . VAL D 1 237 ? 240.960 -3.419 36.374 1.00 88.03 213 VAL D N 1
ATOM 9148 C CA . VAL D 1 237 ? 239.961 -2.498 35.846 1.00 75.22 213 VAL D CA 1
ATOM 9149 C C . VAL D 1 237 ? 238.639 -3.188 35.532 1.00 73.43 213 VAL D C 1
ATOM 9150 O O . VAL D 1 237 ? 238.616 -4.254 34.915 1.00 94.25 213 VAL D O 1
ATOM 9154 N N . ARG D 1 238 ? 237.549 -2.534 35.913 1.00 70.66 214 ARG D N 1
ATOM 9155 C CA . ARG D 1 238 ? 236.179 -3.015 35.737 1.00 69.81 214 ARG D CA 1
ATOM 9156 C C . ARG D 1 238 ? 235.250 -1.897 35.281 1.00 65.26 214 ARG D C 1
ATOM 9157 O O . ARG D 1 238 ? 235.491 -0.724 35.546 1.00 66.98 214 ARG D O 1
ATOM 9165 N N . ASP D 1 239 ? 234.161 -2.293 34.634 1.00 62.51 215 ASP D N 1
ATOM 9166 C CA . ASP D 1 239 ? 233.112 -1.392 34.183 1.00 56.89 215 ASP D CA 1
ATOM 9167 C C . ASP D 1 239 ? 232.005 -1.633 35.200 1.00 55.95 215 ASP D C 1
ATOM 9168 O O . ASP D 1 239 ? 231.455 -2.726 35.294 1.00 59.67 215 ASP D O 1
ATOM 9173 N N . TRP D 1 240 ? 231.691 -0.623 35.995 1.00 58.60 216 TRP D N 1
ATOM 9174 C CA . TRP D 1 240 ? 230.680 -0.791 37.019 1.00 54.98 216 TRP D CA 1
ATOM 9175 C C . TRP D 1 240 ? 229.294 -0.358 36.564 1.00 52.24 216 TRP D C 1
ATOM 9176 O O . TRP D 1 240 ? 229.056 0.811 36.267 1.00 69.15 216 TRP D O 1
ATOM 9187 N N . LEU D 1 241 ? 228.366 -1.299 36.608 1.00 53.26 217 LEU D N 1
ATOM 9188 C CA . LEU D 1 241 ? 226.973 -1.089 36.223 1.00 54.94 217 LEU D CA 1
ATOM 9189 C C . LEU D 1 241 ? 226.076 -1.117 37.456 1.00 52.35 217 LEU D C 1
ATOM 9190 O O . LEU D 1 241 ? 226.137 -2.066 38.235 1.00 48.39 217 LEU D O 1
ATOM 9195 N N . HIS D 1 242 ? 225.222 -0.106 37.630 1.00 51.43 218 HIS D N 1
ATOM 9196 C CA . HIS D 1 242 ? 224.333 -0.111 38.781 1.00 53.43 218 HIS D CA 1
ATOM 9197 C C . HIS D 1 242 ? 223.248 -1.166 38.544 1.00 53.67 218 HIS D C 1
ATOM 9198 O O . HIS D 1 242 ? 222.670 -1.264 37.461 1.00 56.22 218 HIS D O 1
ATOM 9205 N N . VAL D 1 243 ? 222.980 -1.958 39.567 1.00 50.29 219 VAL D N 1
ATOM 9206 C CA . VAL D 1 243 ? 222.035 -3.057 39.447 1.00 51.22 219 VAL D CA 1
ATOM 9207 C C . VAL D 1 243 ? 220.675 -2.633 38.842 1.00 50.52 219 VAL D C 1
ATOM 9208 O O . VAL D 1 243 ? 220.077 -3.416 38.092 1.00 50.44 219 VAL D O 1
ATOM 9212 N N . THR D 1 244 ? 220.193 -1.418 39.113 1.00 45.88 220 THR D N 1
ATOM 9213 C CA . THR D 1 244 ? 218.884 -1.059 38.561 1.00 53.69 220 THR D CA 1
ATOM 9214 C C . THR D 1 244 ? 218.994 -0.730 37.079 1.00 50.73 220 THR D C 1
ATOM 9215 O O . THR D 1 244 ? 218.029 -0.943 36.349 1.00 56.77 220 THR D O 1
ATOM 9219 N N . ASP D 1 245 ? 220.147 -0.247 36.629 1.00 48.59 221 ASP D N 1
ATOM 9220 C CA . ASP D 1 245 ? 220.347 -0.058 35.189 1.00 55.86 221 ASP D CA 1
ATOM 9221 C C . ASP D 1 245 ? 220.367 -1.426 34.476 1.00 54.91 221 ASP D C 1
ATOM 9222 O O . ASP D 1 245 ? 219.861 -1.551 33.363 1.00 52.47 221 ASP D O 1
ATOM 9227 N N . HIS D 1 246 ? 220.928 -2.443 35.126 1.00 47.58 222 HIS D N 1
ATOM 9228 C CA . HIS D 1 246 ? 220.916 -3.786 34.581 1.00 50.76 222 HIS D CA 1
ATOM 9229 C C . HIS D 1 246 ? 219.459 -4.244 34.482 1.00 53.08 222 HIS D C 1
ATOM 9230 O O . HIS D 1 246 ? 219.024 -4.742 33.438 1.00 53.21 222 HIS D O 1
ATOM 9237 N N . CYS D 1 247 ? 218.703 -4.043 35.554 1.00 47.91 223 CYS D N 1
ATOM 9238 C CA . CYS D 1 247 ? 217.301 -4.393 35.544 1.00 50.88 223 CYS D CA 1
ATOM 9239 C C . CYS D 1 247 ? 216.550 -3.676 34.416 1.00 57.69 223 CYS D C 1
ATOM 9240 O O . CYS D 1 247 ? 215.760 -4.303 33.707 1.00 62.72 223 CYS D O 1
ATOM 9243 N N . SER D 1 248 ? 216.804 -2.385 34.198 1.00 59.95 224 SER D N 1
ATOM 9244 C CA . SER D 1 248 ? 216.072 -1.683 33.130 1.00 61.59 224 SER D CA 1
ATOM 9245 C C . SER D 1 248 ? 216.490 -2.195 31.756 1.00 62.85 224 SER D C 1
ATOM 9246 O O . SER D 1 248 ? 215.691 -2.183 30.823 1.00 60.39 224 SER D O 1
ATOM 9249 N N . ALA D 1 249 ? 217.738 -2.625 31.630 1.00 57.36 225 ALA D N 1
ATOM 9250 C CA . ALA D 1 249 ? 218.216 -3.133 30.361 1.00 63.25 225 ALA D CA 1
ATOM 9251 C C . ALA D 1 249 ? 217.480 -4.422 30.025 1.00 60.32 225 ALA D C 1
ATOM 9252 O O . ALA D 1 249 ? 217.032 -4.620 28.891 1.00 61.90 225 ALA D O 1
ATOM 9254 N N . ILE D 1 250 ? 217.363 -5.284 31.023 1.00 55.45 226 ILE D N 1
ATOM 9255 C CA . ILE D 1 250 ? 216.674 -6.554 30.869 1.00 56.88 226 ILE D CA 1
ATOM 9256 C C . ILE D 1 250 ? 215.200 -6.337 30.565 1.00 53.99 226 ILE D C 1
ATOM 9257 O O . ILE D 1 250 ? 214.625 -7.035 29.739 1.00 55.73 226 ILE D O 1
ATOM 9262 N N . ASP D 1 251 ? 214.607 -5.346 31.203 1.00 53.10 227 ASP D N 1
ATOM 9263 C CA . ASP D 1 251 ? 213.223 -5.012 30.949 1.00 56.97 227 ASP D CA 1
ATOM 9264 C C . ASP D 1 251 ? 213.036 -4.675 29.458 1.00 60.19 227 ASP D C 1
ATOM 9265 O O . ASP D 1 251 ? 212.081 -5.124 28.821 1.00 53.56 227 ASP D O 1
ATOM 9270 N N . VAL D 1 252 ? 213.972 -3.924 28.890 1.00 59.52 228 VAL D N 1
ATOM 9271 C CA . VAL D 1 252 ? 213.893 -3.552 27.483 1.00 61.41 228 VAL D CA 1
ATOM 9272 C C . VAL D 1 252 ? 214.067 -4.764 26.555 1.00 63.91 228 VAL D C 1
ATOM 9273 O O . VAL D 1 252 ? 213.294 -4.952 25.619 1.00 61.75 228 VAL D O 1
ATOM 9277 N N . VAL D 1 253 ? 215.098 -5.559 26.814 1.00 62.37 229 VAL D N 1
ATOM 9278 C CA . VAL D 1 253 ? 215.416 -6.756 26.016 1.00 58.38 229 VAL D CA 1
ATOM 9279 C C . VAL D 1 253 ? 214.259 -7.736 26.003 1.00 56.18 229 VAL D C 1
ATOM 9280 O O . VAL D 1 253 ? 213.841 -8.232 24.969 1.00 73.42 229 VAL D O 1
ATOM 9284 N N . LEU D 1 254 ? 213.755 -7.986 27.188 1.00 60.51 230 LEU D N 1
ATOM 9285 C CA . LEU D 1 254 ? 212.600 -8.833 27.425 1.00 56.31 230 LEU D CA 1
ATOM 9286 C C . LEU D 1 254 ? 211.440 -8.416 26.530 1.00 57.05 230 LEU D C 1
ATOM 9287 O O . LEU D 1 254 ? 210.830 -9.241 25.882 1.00 66.41 230 LEU D O 1
ATOM 9292 N N . HIS D 1 255 ? 211.164 -7.115 26.460 1.00 62.24 231 HIS D N 1
ATOM 9293 C CA . HIS D 1 255 ? 210.045 -6.586 25.663 1.00 56.79 231 HIS D CA 1
ATOM 9294 C C . HIS D 1 255 ? 210.314 -6.348 24.187 1.00 57.29 231 HIS D C 1
ATOM 9295 O O . HIS D 1 255 ? 209.493 -6.692 23.367 1.00 62.19 231 HIS D O 1
ATOM 9302 N N . LYS D 1 256 ? 211.435 -5.725 23.850 1.00 61.91 232 LYS D N 1
ATOM 9303 C CA . LYS D 1 256 ? 211.734 -5.368 22.456 1.00 67.06 232 LYS D CA 1
ATOM 9304 C C . LYS D 1 256 ? 212.959 -6.067 21.857 1.00 68.63 232 LYS D C 1
ATOM 9305 O O . LYS D 1 256 ? 213.258 -5.890 20.673 1.00 63.64 232 LYS D O 1
ATOM 9311 N N . GLY D 1 257 ? 213.668 -6.855 22.660 1.00 68.08 233 GLY D N 1
ATOM 9312 C CA . GLY D 1 257 ? 214.876 -7.533 22.189 1.00 64.10 233 GLY D CA 1
ATOM 9313 C C . GLY D 1 257 ? 214.608 -8.538 21.091 1.00 60.52 233 GLY D C 1
ATOM 9314 O O . GLY D 1 257 ? 213.610 -9.241 21.139 1.00 69.04 233 GLY D O 1
ATOM 9315 N N . ARG D 1 258 ? 215.497 -8.586 20.106 1.00 59.33 234 ARG D N 1
ATOM 9316 C CA . ARG D 1 258 ? 215.383 -9.520 18.985 1.00 63.81 234 ARG D CA 1
ATOM 9317 C C . ARG D 1 258 ? 215.908 -10.888 19.358 1.00 70.52 234 ARG D C 1
ATOM 9318 O O . ARG D 1 258 ? 217.050 -11.032 19.817 1.00 71.52 234 ARG D O 1
ATOM 9326 N N . VAL D 1 259 ? 215.077 -11.890 19.086 1.00 71.04 235 VAL D N 1
ATOM 9327 C CA . VAL D 1 259 ? 215.390 -13.279 19.411 1.00 65.50 235 VAL D CA 1
ATOM 9328 C C . VAL D 1 259 ? 216.640 -13.729 18.652 1.00 62.37 235 VAL D C 1
ATOM 9329 O O . VAL D 1 259 ? 216.874 -13.339 17.501 1.00 63.77 235 VAL D O 1
ATOM 9333 N N . GLY D 1 260 ? 217.468 -14.507 19.334 1.00 60.48 236 GLY D N 1
ATOM 9334 C CA . GLY D 1 260 ? 218.703 -15.026 18.757 1.00 58.47 236 GLY D CA 1
ATOM 9335 C C . GLY D 1 260 ? 219.914 -14.114 18.889 1.00 60.45 236 GLY D C 1
ATOM 9336 O O . GLY D 1 260 ? 221.022 -14.504 18.548 1.00 70.83 236 GLY D O 1
ATOM 9337 N N . GLU D 1 261 ? 219.726 -12.927 19.448 1.00 59.03 237 GLU D N 1
ATOM 9338 C CA . GLU D 1 261 ? 220.802 -11.968 19.587 1.00 59.70 237 GLU D CA 1
ATOM 9339 C C . GLU D 1 261 ? 221.428 -11.898 20.978 1.00 55.70 237 GLU D C 1
ATOM 9340 O O . GLU D 1 261 ? 220.885 -12.376 21.963 1.00 51.32 237 GLU D O 1
ATOM 9346 N N . VAL D 1 262 ? 222.615 -11.305 21.008 1.00 58.13 238 VAL D N 1
ATOM 9347 C CA . VAL D 1 262 ? 223.340 -11.041 22.226 1.00 48.93 238 VAL D CA 1
ATOM 9348 C C . VAL D 1 262 ? 223.283 -9.538 22.436 1.00 51.20 238 VAL D C 1
ATOM 9349 O O . VAL D 1 262 ? 223.286 -8.762 21.469 1.00 51.14 238 VAL D O 1
ATOM 9353 N N . TYR D 1 263 ? 223.212 -9.113 23.689 1.00 50.77 239 TYR D N 1
ATOM 9354 C CA . TYR D 1 263 ? 223.214 -7.704 23.980 1.00 49.30 239 TYR D CA 1
ATOM 9355 C C . TYR D 1 263 ? 224.163 -7.435 25.109 1.00 54.80 239 TYR D C 1
ATOM 9356 O O . TYR D 1 263 ? 223.962 -7.925 26.216 1.00 59.75 239 TYR D O 1
ATOM 9365 N N . ASN D 1 264 ? 225.205 -6.654 24.835 1.00 64.18 240 ASN D N 1
ATOM 9366 C CA . ASN D 1 264 ? 226.118 -6.235 25.888 1.00 66.77 240 ASN D CA 1
ATOM 9367 C C . ASN D 1 264 ? 225.473 -5.105 26.674 1.00 61.75 240 ASN D C 1
ATOM 9368 O O . ASN D 1 264 ? 224.859 -4.212 26.074 1.00 73.16 240 ASN D O 1
ATOM 9373 N N . ILE D 1 265 ? 225.602 -5.166 28.002 1.00 53.57 241 ILE D N 1
ATOM 9374 C CA . ILE D 1 265 ? 225.041 -4.170 28.915 1.00 55.95 241 ILE D CA 1
ATOM 9375 C C . ILE D 1 265 ? 226.119 -3.658 29.865 1.00 59.22 241 ILE D C 1
ATOM 9376 O O . ILE D 1 265 ? 226.746 -4.429 30.586 1.00 55.11 241 ILE D O 1
ATOM 9381 N N . GLY D 1 266 ? 226.347 -2.352 29.874 1.00 65.67 242 GLY D N 1
ATOM 9382 C CA . GLY D 1 266 ? 227.399 -1.796 30.719 1.00 79.30 242 GLY D CA 1
ATOM 9383 C C . GLY D 1 266 ? 227.085 -0.433 31.275 1.00 73.96 242 GLY D C 1
ATOM 9384 O O . GLY D 1 266 ? 226.135 0.205 30.848 1.00 58.76 242 GLY D O 1
ATOM 9385 N N . GLY D 1 267 ? 227.899 -0.014 32.246 1.00 75.64 243 GLY D N 1
ATOM 9386 C CA . GLY D 1 267 ? 227.723 1.254 32.926 1.00 70.39 243 GLY D CA 1
ATOM 9387 C C . GLY D 1 267 ? 228.410 2.438 32.290 1.00 71.57 243 GLY D C 1
ATOM 9388 O O . GLY D 1 267 ? 228.406 3.505 32.876 1.00 72.10 243 GLY D O 1
ATOM 9389 N N . ASN D 1 268 ? 228.975 2.257 31.095 1.00 70.74 244 ASN D N 1
ATOM 9390 C CA . ASN D 1 268 ? 229.722 3.316 30.371 1.00 67.52 244 ASN D CA 1
ATOM 9391 C C . ASN D 1 268 ? 230.794 3.985 31.196 1.00 59.37 244 ASN D C 1
ATOM 9392 O O . ASN D 1 268 ? 230.921 5.173 31.197 1.00 58.19 244 ASN D O 1
ATOM 9397 N N . ASN D 1 269 ? 231.563 3.191 31.913 1.00 70.07 245 ASN D N 1
ATOM 9398 C CA . ASN D 1 269 ? 232.648 3.705 32.715 1.00 71.17 245 ASN D CA 1
ATOM 9399 C C . ASN D 1 269 ? 233.667 2.604 32.877 1.00 72.37 245 ASN D C 1
ATOM 9400 O O . ASN D 1 269 ? 233.429 1.453 32.497 1.00 74.44 245 ASN D O 1
ATOM 9405 N N . GLU D 1 270 ? 234.757 2.942 33.538 1.00 75.64 246 GLU D N 1
ATOM 9406 C CA . GLU D 1 270 ? 235.852 2.029 33.695 1.00 77.65 246 GLU D CA 1
ATOM 9407 C C . GLU D 1 270 ? 236.670 2.507 34.902 1.00 75.79 246 GLU D C 1
ATOM 9408 O O . GLU D 1 270 ? 237.142 3.625 34.904 1.00 71.92 246 GLU D O 1
ATOM 9414 N N . LYS D 1 271 ? 236.846 1.677 35.924 1.00 70.81 247 LYS D N 1
ATOM 9415 C CA . LYS D 1 271 ? 237.564 2.114 37.118 1.00 74.42 247 LYS D CA 1
ATOM 9416 C C . LYS D 1 271 ? 238.523 1.081 37.650 1.00 74.35 247 LYS D C 1
ATOM 9417 O O . LYS D 1 271 ? 238.239 -0.121 37.606 1.00 67.42 247 LYS D O 1
ATOM 9423 N N . THR D 1 272 ? 239.639 1.549 38.208 1.00 79.54 248 THR D N 1
ATOM 9424 C CA . THR D 1 272 ? 240.566 0.634 38.846 1.00 84.35 248 THR D CA 1
ATOM 9425 C C . THR D 1 272 ? 240.004 0.395 40.242 1.00 74.52 248 THR D C 1
ATOM 9426 O O . THR D 1 272 ? 239.290 1.246 40.767 1.00 68.43 248 THR D O 1
ATOM 9430 N N . ASN D 1 273 ? 240.297 -0.766 40.825 1.00 68.26 249 ASN D N 1
ATOM 9431 C CA . ASN D 1 273 ? 239.811 -1.072 42.160 1.00 72.04 249 ASN D CA 1
ATOM 9432 C C . ASN D 1 273 ? 240.239 -0.025 43.169 1.00 75.87 249 ASN D C 1
ATOM 9433 O O . ASN D 1 273 ? 239.481 0.350 44.056 1.00 77.12 249 ASN D O 1
ATOM 9438 N N . VAL D 1 274 ? 241.455 0.461 43.020 1.00 76.58 250 VAL D N 1
ATOM 9439 C CA . VAL D 1 274 ? 241.959 1.455 43.935 1.00 83.76 250 VAL D CA 1
ATOM 9440 C C . VAL D 1 274 ? 241.145 2.756 43.816 1.00 78.51 250 VAL D C 1
ATOM 9441 O O . VAL D 1 274 ? 240.821 3.364 44.842 1.00 79.47 250 VAL D O 1
ATOM 9445 N N . GLU D 1 275 ? 240.788 3.167 42.595 1.00 79.45 251 GLU D N 1
ATOM 9446 C CA . GLU D 1 275 ? 239.953 4.381 42.413 1.00 80.20 251 GLU D CA 1
ATOM 9447 C C . GLU D 1 275 ? 238.660 4.209 43.184 1.00 78.30 251 GLU D C 1
ATOM 9448 O O . GLU D 1 275 ? 238.204 5.128 43.854 1.00 78.12 251 GLU D O 1
ATOM 9454 N N . VAL D 1 276 ? 238.072 3.016 43.070 1.00 72.10 252 VAL D N 1
ATOM 9455 C CA . VAL D 1 276 ? 236.831 2.701 43.750 1.00 63.37 252 VAL D CA 1
ATOM 9456 C C . VAL D 1 276 ? 236.994 2.837 45.256 1.00 64.64 252 VAL D C 1
ATOM 9457 O O . VAL D 1 276 ? 236.126 3.387 45.918 1.00 66.30 252 VAL D O 1
ATOM 9461 N N . VAL D 1 277 ? 238.109 2.365 45.803 1.00 68.44 253 VAL D N 1
ATOM 9462 C CA . VAL D 1 277 ? 238.310 2.437 47.257 1.00 74.51 253 VAL D CA 1
ATOM 9463 C C . VAL D 1 277 ? 238.483 3.876 47.691 1.00 74.25 253 VAL D C 1
ATOM 9464 O O . VAL D 1 277 ? 237.853 4.320 48.648 1.00 78.90 253 VAL D O 1
ATOM 9468 N N . GLU D 1 278 ? 239.312 4.611 46.968 1.00 80.53 254 GLU D N 1
ATOM 9469 C CA . GLU D 1 278 ? 239.523 6.027 47.268 1.00 86.98 254 GLU D CA 1
ATOM 9470 C C . GLU D 1 278 ? 238.214 6.806 47.311 1.00 80.83 254 GLU D C 1
ATOM 9471 O O . GLU D 1 278 ? 238.032 7.651 48.186 1.00 92.54 254 GLU D O 1
ATOM 9477 N N . GLN D 1 279 ? 237.298 6.512 46.387 1.00 76.78 255 GLN D N 1
ATOM 9478 C CA . GLN D 1 279 ? 236.008 7.192 46.370 1.00 77.10 255 GLN D CA 1
ATOM 9479 C C . GLN D 1 279 ? 235.183 6.807 47.614 1.00 76.63 255 GLN D C 1
ATOM 9480 O O . GLN D 1 279 ? 234.530 7.651 48.215 1.00 74.23 255 GLN D O 1
ATOM 9486 N N . ILE D 1 280 ? 235.239 5.538 48.008 1.00 69.07 256 ILE D N 1
ATOM 9487 C CA . ILE D 1 280 ? 234.526 5.055 49.192 1.00 65.08 256 ILE D CA 1
ATOM 9488 C C . ILE D 1 280 ? 235.109 5.710 50.431 1.00 67.94 256 ILE D C 1
ATOM 9489 O O . ILE D 1 280 ? 234.389 6.069 51.368 1.00 67.34 256 ILE D O 1
ATOM 9494 N N . ILE D 1 281 ? 236.428 5.850 50.432 1.00 75.01 257 ILE D N 1
ATOM 9495 C CA . ILE D 1 281 ? 237.138 6.471 51.555 1.00 79.78 257 ILE D CA 1
ATOM 9496 C C . ILE D 1 281 ? 236.700 7.903 51.754 1.00 81.13 257 ILE D C 1
ATOM 9497 O O . ILE D 1 281 ? 236.324 8.266 52.867 1.00 79.25 257 ILE D O 1
ATOM 9502 N N . THR D 1 282 ? 236.676 8.681 50.669 1.00 79.45 258 THR D N 1
ATOM 9503 C CA . THR D 1 282 ? 236.231 10.090 50.749 1.00 79.65 258 THR D CA 1
ATOM 9504 C C . THR D 1 282 ? 234.754 10.182 51.159 1.00 72.58 258 THR D C 1
ATOM 9505 O O . THR D 1 282 ? 234.400 11.013 51.971 1.00 65.08 258 THR D O 1
ATOM 9509 N N . LEU D 1 283 ? 233.910 9.276 50.651 1.00 74.83 259 LEU D N 1
ATOM 9510 C CA . LEU D 1 283 ? 232.486 9.262 51.014 1.00 77.82 259 LEU D CA 1
ATOM 9511 C C . LEU D 1 283 ? 232.201 8.986 52.499 1.00 78.63 259 LEU D C 1
ATOM 9512 O O . LEU D 1 283 ? 231.130 9.327 52.988 1.00 83.39 259 LEU D O 1
ATOM 9517 N N . LEU D 1 284 ? 233.139 8.365 53.201 1.00 74.14 260 LEU D N 1
ATOM 9518 C CA . LEU D 1 284 ? 232.964 8.059 54.606 1.00 73.71 260 LEU D CA 1
ATOM 9519 C C . LEU D 1 284 ? 233.953 8.835 55.460 1.00 81.42 260 LEU D C 1
ATOM 9520 O O . LEU D 1 284 ? 234.175 8.484 56.617 1.00 80.26 260 LEU D O 1
ATOM 9525 N N . GLY D 1 285 ? 234.538 9.891 54.893 1.00 93.05 261 GLY D N 1
ATOM 9526 C CA . GLY D 1 285 ? 235.516 10.728 55.603 1.00 97.41 261 GLY D CA 1
ATOM 9527 C C . GLY D 1 285 ? 236.653 9.967 56.269 1.00 93.06 261 GLY D C 1
ATOM 9528 O O . GLY D 1 285 ? 237.178 10.398 57.291 1.00 95.84 261 GLY D O 1
ATOM 9529 N N . LYS D 1 286 ? 237.015 8.822 55.708 1.00 89.81 262 LYS D N 1
ATOM 9530 C CA . LYS D 1 286 ? 238.111 8.034 56.230 1.00 86.42 262 LYS D CA 1
ATOM 9531 C C . LYS D 1 286 ? 239.358 8.570 55.557 1.00 87.03 262 LYS D C 1
ATOM 9532 O O . LYS D 1 286 ? 239.278 9.479 54.723 1.00 81.92 262 LYS D O 1
ATOM 9538 N N . THR D 1 287 ? 240.503 8.004 55.921 1.00 92.29 263 THR D N 1
ATOM 9539 C CA . THR D 1 287 ? 241.781 8.389 55.331 1.00 100.17 263 THR D CA 1
ATOM 9540 C C . THR D 1 287 ? 242.401 7.171 54.633 1.00 97.74 263 THR D C 1
ATOM 9541 O O . THR D 1 287 ? 241.966 6.030 54.853 1.00 95.21 263 THR D O 1
ATOM 9545 N N . LYS D 1 288 ? 243.373 7.415 53.752 1.00 97.97 264 LYS D N 1
ATOM 9546 C CA . LYS D 1 288 ? 244.014 6.329 52.998 1.00 110.51 264 LYS D CA 1
ATOM 9547 C C . LYS D 1 288 ? 244.785 5.379 53.900 1.00 103.51 264 LYS D C 1
ATOM 9548 O O . LYS D 1 288 ? 245.096 4.249 53.496 1.00 113.88 264 LYS D O 1
ATOM 9554 N N . LYS D 1 289 ? 245.093 5.851 55.104 1.00 101.89 265 LYS D N 1
ATOM 9555 C CA . LYS D 1 289 ? 245.839 5.081 56.085 1.00 98.39 265 LYS D CA 1
ATOM 9556 C C . LYS D 1 289 ? 245.128 3.753 56.418 1.00 94.88 265 LYS D C 1
ATOM 9557 O O . LYS D 1 289 ? 245.756 2.823 56.923 1.00 91.20 265 LYS D O 1
ATOM 9563 N N . ASP D 1 290 ? 243.834 3.659 56.098 1.00 95.23 266 ASP D N 1
ATOM 9564 C CA . ASP D 1 290 ? 243.015 2.461 56.356 1.00 98.34 266 ASP D CA 1
ATOM 9565 C C . ASP D 1 290 ? 243.148 1.349 55.310 1.00 98.23 266 ASP D C 1
ATOM 9566 O O . ASP D 1 290 ? 242.819 0.187 55.592 1.00 110.87 266 ASP D O 1
ATOM 9571 N N . ILE D 1 291 ? 243.694 1.680 54.143 1.00 92.84 267 ILE D N 1
ATOM 9572 C CA . ILE D 1 291 ? 243.886 0.703 53.077 1.00 87.27 267 ILE D CA 1
ATOM 9573 C C . ILE D 1 291 ? 244.998 -0.281 53.466 1.00 86.24 267 ILE D C 1
ATOM 9574 O O . ILE D 1 291 ? 245.917 0.076 54.187 1.00 76.76 267 ILE D O 1
ATOM 9579 N N . GLU D 1 292 ? 244.920 -1.504 52.940 1.00 89.14 268 GLU D N 1
ATOM 9580 C CA . GLU D 1 292 ? 245.882 -2.555 53.214 1.00 94.79 268 GLU D CA 1
ATOM 9581 C C . GLU D 1 292 ? 246.010 -3.490 52.007 1.00 103.03 268 GLU D C 1
ATOM 9582 O O . GLU D 1 292 ? 245.005 -3.832 51.389 1.00 104.23 268 GLU D O 1
ATOM 9588 N N . TYR D 1 293 ? 247.233 -3.891 51.649 1.00 103.25 269 TYR D N 1
ATOM 9589 C CA . TYR D 1 293 ? 247.420 -4.773 50.494 1.00 105.85 269 TYR D CA 1
ATOM 9590 C C . TYR D 1 293 ? 247.490 -6.234 50.847 1.00 104.46 269 TYR D C 1
ATOM 9591 O O . TYR D 1 293 ? 248.108 -6.602 51.836 1.00 98.17 269 TYR D O 1
ATOM 9600 N N . VAL D 1 294 ? 246.888 -7.055 49.976 1.00 119.55 270 VAL D N 1
ATOM 9601 C CA . VAL D 1 294 ? 246.809 -8.517 50.107 1.00 128.73 270 VAL D CA 1
ATOM 9602 C C . VAL D 1 294 ? 246.964 -9.099 48.685 1.00 139.65 270 VAL D C 1
ATOM 9603 O O . VAL D 1 294 ? 247.257 -8.343 47.762 1.00 143.46 270 VAL D O 1
ATOM 9607 N N . THR D 1 295 ? 246.882 -10.425 48.514 1.00 141.26 271 THR D N 1
ATOM 9608 C CA . THR D 1 295 ? 246.860 -11.057 47.172 1.00 133.18 271 THR D CA 1
ATOM 9609 C C . THR D 1 295 ? 245.917 -12.263 47.050 1.00 119.12 271 THR D C 1
ATOM 9610 O O . THR D 1 295 ? 245.281 -12.686 48.018 1.00 116.07 271 THR D O 1
ATOM 9614 N N . GLY D 1 299 ? 244.015 -15.661 41.330 1.00 117.95 275 GLY D N 1
ATOM 9615 C CA . GLY D 1 299 ? 244.088 -14.845 40.121 1.00 127.58 275 GLY D CA 1
ATOM 9616 C C . GLY D 1 299 ? 242.755 -14.214 39.714 1.00 139.78 275 GLY D C 1
ATOM 9617 O O . GLY D 1 299 ? 241.680 -14.673 40.114 1.00 122.09 275 GLY D O 1
ATOM 9618 N N . HIS D 1 300 ? 242.840 -13.160 38.901 1.00 143.94 276 HIS D N 1
ATOM 9619 C CA . HIS D 1 300 ? 241.672 -12.411 38.386 1.00 124.30 276 HIS D CA 1
ATOM 9620 C C . HIS D 1 300 ? 242.040 -11.757 37.053 1.00 111.91 276 HIS D C 1
ATOM 9621 O O . HIS D 1 300 ? 243.208 -11.456 36.816 1.00 150.66 276 HIS D O 1
ATOM 9628 N N . ASP D 1 301 ? 241.066 -11.562 36.167 1.00 102.59 277 ASP D N 1
ATOM 9629 C CA . ASP D 1 301 ? 241.341 -10.943 34.855 1.00 116.55 277 ASP D CA 1
ATOM 9630 C C . ASP D 1 301 ? 241.814 -9.494 35.035 1.00 105.99 277 ASP D C 1
ATOM 9631 O O . ASP D 1 301 ? 241.457 -8.833 36.006 1.00 109.37 277 ASP D O 1
ATOM 9636 N N . ARG D 1 302 ? 242.603 -8.991 34.093 1.00 95.05 278 ARG D N 1
ATOM 9637 C CA . ARG D 1 302 ? 243.152 -7.662 34.250 1.00 94.14 278 ARG D CA 1
ATOM 9638 C C . ARG D 1 302 ? 242.138 -6.560 33.940 1.00 89.26 278 ARG D C 1
ATOM 9639 O O . ARG D 1 302 ? 241.958 -5.669 34.766 1.00 82.73 278 ARG D O 1
ATOM 9647 N N . ARG D 1 303 ? 241.484 -6.597 32.777 1.00 91.70 279 ARG D N 1
ATOM 9648 C CA . ARG D 1 303 ? 240.567 -5.510 32.414 1.00 88.08 279 ARG D CA 1
ATOM 9649 C C . ARG D 1 303 ? 239.288 -5.907 31.693 1.00 83.33 279 ARG D C 1
ATOM 9650 O O . ARG D 1 303 ? 239.333 -6.624 30.707 1.00 89.91 279 ARG D O 1
ATOM 9658 N N . TYR D 1 304 ? 238.158 -5.413 32.192 1.00 78.94 280 TYR D N 1
ATOM 9659 C CA . TYR D 1 304 ? 236.864 -5.613 31.542 1.00 79.12 280 TYR D CA 1
ATOM 9660 C C . TYR D 1 304 ? 236.255 -4.254 31.242 1.00 70.64 280 TYR D C 1
ATOM 9661 O O . TYR D 1 304 ? 236.277 -3.378 32.086 1.00 79.47 280 TYR D O 1
ATOM 9670 N N . ALA D 1 305 ? 235.692 -4.097 30.055 1.00 71.52 281 ALA D N 1
ATOM 9671 C CA . ALA D 1 305 ? 235.085 -2.847 29.654 1.00 68.48 281 ALA D CA 1
ATOM 9672 C C . ALA D 1 305 ? 234.094 -3.104 28.527 1.00 75.03 281 ALA D C 1
ATOM 9673 O O . ALA D 1 305 ? 234.449 -3.606 27.462 1.00 84.74 281 ALA D O 1
ATOM 9675 N N . ILE D 1 306 ? 232.844 -2.736 28.747 1.00 80.96 282 ILE D N 1
ATOM 9676 C CA . ILE D 1 306 ? 231.804 -2.994 27.763 1.00 73.23 282 ILE D CA 1
ATOM 9677 C C . ILE D 1 306 ? 231.342 -1.826 26.912 1.00 65.59 282 ILE D C 1
ATOM 9678 O O . ILE D 1 306 ? 231.040 -0.757 27.408 1.00 87.02 282 ILE D O 1
ATOM 9683 N N . ASN D 1 307 ? 231.219 -2.098 25.626 1.00 65.09 283 ASN D N 1
ATOM 9684 C CA . ASN D 1 307 ? 230.672 -1.174 24.659 1.00 66.39 283 ASN D CA 1
ATOM 9685 C C . ASN D 1 307 ? 229.215 -1.580 24.451 1.00 61.10 283 ASN D C 1
ATOM 9686 O O . ASN D 1 307 ? 228.938 -2.652 23.919 1.00 61.24 283 ASN D O 1
ATOM 9691 N N . ALA D 1 308 ? 228.294 -0.709 24.849 1.00 62.22 284 ALA D N 1
ATOM 9692 C CA . ALA D 1 308 ? 226.869 -0.995 24.754 1.00 61.64 284 ALA D CA 1
ATOM 9693 C C . ALA D 1 308 ? 226.187 -0.148 23.703 1.00 59.95 284 ALA D C 1
ATOM 9694 O O . ALA D 1 308 ? 225.042 0.251 23.886 1.00 67.39 284 ALA D O 1
ATOM 9696 N N . GLU D 1 309 ? 226.867 0.101 22.588 1.00 65.74 285 GLU D N 1
ATOM 9697 C CA . GLU D 1 309 ? 226.264 0.886 21.516 1.00 70.85 285 GLU D CA 1
ATOM 9698 C C . GLU D 1 309 ? 225.127 0.158 20.819 1.00 66.37 285 GLU D C 1
ATOM 9699 O O . GLU D 1 309 ? 224.227 0.786 20.291 1.00 74.81 285 GLU D O 1
ATOM 9705 N N . LYS D 1 310 ? 225.131 -1.168 20.848 1.00 67.43 286 LYS D N 1
ATOM 9706 C CA . LYS D 1 310 ? 224.025 -1.912 20.240 1.00 61.31 286 LYS D CA 1
ATOM 9707 C C . LYS D 1 310 ? 222.720 -1.652 20.966 1.00 61.23 286 LYS D C 1
ATOM 9708 O O . LYS D 1 310 ? 221.695 -1.486 20.321 1.00 55.18 286 LYS D O 1
ATOM 9722 N N . LYS D 1 312 ? 222.082 0.947 22.711 1.00 72.29 288 LYS D N 1
ATOM 9723 C CA . LYS D 1 312 ? 221.845 2.348 22.382 1.00 79.45 288 LYS D CA 1
ATOM 9724 C C . LYS D 1 312 ? 221.186 2.527 21.001 1.00 74.69 288 LYS D C 1
ATOM 9725 O O . LYS D 1 312 ? 220.160 3.179 20.878 1.00 64.39 288 LYS D O 1
ATOM 9731 N N . ASN D 1 313 ? 221.757 1.918 19.969 1.00 74.62 289 ASN D N 1
ATOM 9732 C CA . ASN D 1 313 ? 221.216 2.067 18.618 1.00 80.51 289 ASN D CA 1
ATOM 9733 C C . ASN D 1 313 ? 219.864 1.422 18.415 1.00 75.92 289 ASN D C 1
ATOM 9734 O O . ASN D 1 313 ? 219.031 1.920 17.682 1.00 76.66 289 ASN D O 1
ATOM 9739 N N . GLU D 1 314 ? 219.641 0.316 19.086 1.00 71.29 290 GLU D N 1
ATOM 9740 C CA . GLU D 1 314 ? 218.451 -0.466 18.848 1.00 74.23 290 GLU D CA 1
ATOM 9741 C C . GLU D 1 314 ? 217.260 -0.092 19.716 1.00 73.87 290 GLU D C 1
ATOM 9742 O O . GLU D 1 314 ? 216.132 -0.251 19.292 1.00 80.39 290 GLU D O 1
ATOM 9748 N N . PHE D 1 315 ? 217.506 0.387 20.929 1.00 78.74 291 PHE D N 1
ATOM 9749 C CA . PHE D 1 315 ? 216.419 0.750 21.843 1.00 69.74 291 PHE D CA 1
ATOM 9750 C C . PHE D 1 315 ? 216.574 2.137 22.455 1.00 74.05 291 PHE D C 1
ATOM 9751 O O . PHE D 1 315 ? 215.769 2.541 23.282 1.00 67.57 291 PHE D O 1
ATOM 9759 N N . ASP D 1 316 ? 217.636 2.839 22.077 1.00 75.42 292 ASP D N 1
ATOM 9760 C CA . ASP D 1 316 ? 217.960 4.137 22.637 1.00 70.45 292 ASP D CA 1
ATOM 9761 C C . ASP D 1 316 ? 218.155 4.043 24.140 1.00 63.94 292 ASP D C 1
ATOM 9762 O O . ASP D 1 316 ? 217.768 4.941 24.871 1.00 68.42 292 ASP D O 1
ATOM 9767 N N . TRP D 1 317 ? 218.753 2.944 24.597 1.00 65.80 293 TRP D N 1
ATOM 9768 C CA . TRP D 1 317 ? 218.982 2.708 26.016 1.00 60.69 293 TRP D CA 1
ATOM 9769 C C . TRP D 1 317 ? 220.400 3.066 26.445 1.00 59.30 293 TRP D C 1
ATOM 9770 O O . TRP D 1 317 ? 221.379 2.739 25.781 1.00 59.55 293 TRP D O 1
ATOM 9781 N N . GLU D 1 318 ? 220.472 3.703 27.606 1.00 67.58 294 GLU D N 1
ATOM 9782 C CA . GLU D 1 318 ? 221.719 4.059 28.258 1.00 64.86 294 GLU D CA 1
ATOM 9783 C C . GLU D 1 318 ? 221.516 3.893 29.760 1.00 63.61 294 GLU D C 1
ATOM 9784 O O . GLU D 1 318 ? 220.369 3.926 30.252 1.00 61.26 294 GLU D O 1
ATOM 9790 N N . PRO D 1 319 ? 222.616 3.687 30.495 1.00 56.36 295 PRO D N 1
ATOM 9791 C CA . PRO D 1 319 ? 222.518 3.657 31.930 1.00 56.66 295 PRO D CA 1
ATOM 9792 C C . PRO D 1 319 ? 222.125 5.042 32.409 1.00 56.69 295 PRO D C 1
ATOM 9793 O O . PRO D 1 319 ? 222.547 6.035 31.832 1.00 49.47 295 PRO D O 1
ATOM 9797 N N . LYS D 1 320 ? 221.259 5.105 33.413 1.00 61.80 296 LYS D N 1
ATOM 9798 C CA . LYS D 1 320 ? 220.812 6.388 33.935 1.00 55.80 296 LYS D CA 1
ATOM 9799 C C . LYS D 1 320 ? 221.754 6.839 35.045 1.00 55.44 296 LYS D C 1
ATOM 9800 O O . LYS D 1 320 ? 222.012 8.037 35.190 1.00 53.94 296 LYS D O 1
ATOM 9806 N N . TYR D 1 321 ? 222.395 5.889 35.722 1.00 55.60 297 TYR D N 1
ATOM 9807 C CA . TYR D 1 321 ? 223.325 6.237 36.792 1.00 56.92 297 TYR D CA 1
ATOM 9808 C C . TYR D 1 321 ? 224.721 6.499 36.318 1.00 57.67 297 TYR D C 1
ATOM 9809 O O . TYR D 1 321 ? 225.154 5.917 35.321 1.00 68.84 297 TYR D O 1
ATOM 9818 N N . THR D 1 322 ? 225.399 7.406 37.023 1.00 53.79 298 THR D N 1
ATOM 9819 C CA . THR D 1 322 ? 226.813 7.669 36.807 1.00 55.92 298 THR D CA 1
ATOM 9820 C C . THR D 1 322 ? 227.408 6.906 37.961 1.00 54.34 298 THR D C 1
ATOM 9821 O O . THR D 1 322 ? 226.712 6.635 38.941 1.00 51.83 298 THR D O 1
ATOM 9825 N N . PHE D 1 323 ? 228.677 6.534 37.863 1.00 58.20 299 PHE D N 1
ATOM 9826 C CA . PHE D 1 323 ? 229.268 5.763 38.939 1.00 64.04 299 PHE D CA 1
ATOM 9827 C C . PHE D 1 323 ? 229.325 6.568 40.244 1.00 63.10 299 PHE D C 1
ATOM 9828 O O . PHE D 1 323 ? 229.064 6.029 41.320 1.00 71.04 299 PHE D O 1
ATOM 9836 N N . GLU D 1 324 ? 229.617 7.861 40.126 1.00 61.11 300 GLU D N 1
ATOM 9837 C CA . GLU D 1 324 ? 229.726 8.740 41.282 1.00 59.39 300 GLU D CA 1
ATOM 9838 C C . GLU D 1 324 ? 228.421 8.717 42.037 1.00 59.86 300 GLU D C 1
ATOM 9839 O O . GLU D 1 324 ? 228.403 8.628 43.255 1.00 61.89 300 GLU D O 1
ATOM 9845 N N . GLN D 1 325 ? 227.323 8.789 41.296 1.00 61.43 301 GLN D N 1
ATOM 9846 C CA . GLN D 1 325 ? 225.994 8.784 41.878 1.00 61.05 301 GLN D CA 1
ATOM 9847 C C . GLN D 1 325 ? 225.648 7.432 42.480 1.00 62.38 301 GLN D C 1
ATOM 9848 O O . GLN D 1 325 ? 225.127 7.350 43.580 1.00 64.93 301 GLN D O 1
ATOM 9854 N N . GLY D 1 326 ? 225.845 6.382 41.695 1.00 66.09 302 GLY D N 1
ATOM 9855 C CA . GLY D 1 326 ? 225.503 5.030 42.123 1.00 64.01 302 GLY D CA 1
ATOM 9856 C C . GLY D 1 326 ? 226.247 4.626 43.368 1.00 60.83 302 GLY D C 1
ATOM 9857 O O . GLY D 1 326 ? 225.654 4.103 44.319 1.00 51.76 302 GLY D O 1
ATOM 9858 N N . LEU D 1 327 ? 227.542 4.922 43.373 1.00 59.34 303 LEU D N 1
ATOM 9859 C CA . LEU D 1 327 ? 228.403 4.580 44.501 1.00 60.58 303 LEU D CA 1
ATOM 9860 C C . LEU D 1 327 ? 227.941 5.240 45.796 1.00 62.33 303 LEU D C 1
ATOM 9861 O O . LEU D 1 327 ? 227.880 4.612 46.847 1.00 51.04 303 LEU D O 1
ATOM 9866 N N . GLN D 1 328 ? 227.590 6.518 45.698 1.00 63.49 304 GLN D N 1
ATOM 9867 C CA . GLN D 1 328 ? 227.103 7.259 46.850 1.00 57.84 304 GLN D CA 1
ATOM 9868 C C . GLN D 1 328 ? 225.811 6.658 47.435 1.00 55.95 304 GLN D C 1
ATOM 9869 O O . GLN D 1 328 ? 225.723 6.438 48.630 1.00 50.50 304 GLN D O 1
ATOM 9875 N N . GLU D 1 329 ? 224.833 6.357 46.583 1.00 56.27 305 GLU D N 1
ATOM 9876 C CA . GLU D 1 329 ? 223.579 5.758 47.042 1.00 57.60 305 GLU D CA 1
ATOM 9877 C C . GLU D 1 329 ? 223.815 4.388 47.641 1.00 54.64 305 GLU D C 1
ATOM 9878 O O . GLU D 1 329 ? 223.157 4.008 48.605 1.00 56.68 305 GLU D O 1
ATOM 9884 N N . THR D 1 330 ? 224.751 3.647 47.059 1.00 51.37 306 THR D N 1
ATOM 9885 C CA . THR D 1 330 ? 225.078 2.314 47.545 1.00 52.26 306 THR D CA 1
ATOM 9886 C C . THR D 1 330 ? 225.690 2.401 48.928 1.00 53.22 306 THR D C 1
ATOM 9887 O O . THR D 1 330 ? 225.249 1.721 49.840 1.00 53.95 306 THR D O 1
ATOM 9891 N N . VAL D 1 331 ? 226.669 3.283 49.091 1.00 55.72 307 VAL D N 1
ATOM 9892 C CA . VAL D 1 331 ? 227.287 3.493 50.395 1.00 58.15 307 VAL D CA 1
ATOM 9893 C C . VAL D 1 331 ? 226.213 3.817 51.432 1.00 57.91 307 VAL D C 1
ATOM 9894 O O . VAL D 1 331 ? 226.168 3.204 52.492 1.00 61.85 307 VAL D O 1
ATOM 9898 N N . GLN D 1 332 ? 225.336 4.759 51.115 1.00 57.15 308 GLN D N 1
ATOM 9899 C CA . GLN D 1 332 ? 224.241 5.091 52.020 1.00 67.11 308 GLN D CA 1
ATOM 9900 C C . GLN D 1 332 ? 223.402 3.854 52.344 1.00 62.20 308 GLN D C 1
ATOM 9901 O O . GLN D 1 332 ? 223.049 3.635 53.496 1.00 63.32 308 GLN D O 1
ATOM 9907 N N . TRP D 1 333 ? 223.068 3.063 51.326 1.00 57.78 309 TRP D N 1
ATOM 9908 C CA . TRP D 1 333 ? 222.254 1.871 51.532 1.00 56.96 309 TRP D CA 1
ATOM 9909 C C . TRP D 1 333 ? 222.897 0.981 52.598 1.00 54.56 309 TRP D C 1
ATOM 9910 O O . TRP D 1 333 ? 222.224 0.544 53.539 1.00 49.03 309 TRP D O 1
ATOM 9921 N N . TYR D 1 334 ? 224.196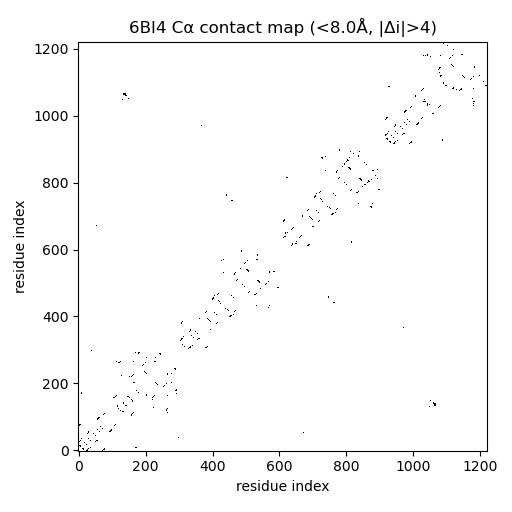 0.732 52.462 1.00 52.76 310 TYR D N 1
ATOM 9922 C CA . TYR D 1 334 ? 224.888 -0.089 53.446 1.00 58.72 310 TYR D CA 1
ATOM 9923 C C . TYR D 1 334 ? 224.924 0.536 54.835 1.00 60.42 310 TYR D C 1
ATOM 9924 O O . TYR D 1 334 ? 224.811 -0.184 55.816 1.00 55.01 310 TYR D O 1
ATOM 9933 N N . GLU D 1 335 ? 225.018 1.862 54.913 1.00 64.19 311 GLU D N 1
ATOM 9934 C CA . GLU D 1 335 ? 224.971 2.541 56.211 1.00 75.87 311 GLU D CA 1
ATOM 9935 C C . GLU D 1 335 ? 223.605 2.304 56.857 1.00 77.91 311 GLU D C 1
ATOM 9936 O O . GLU D 1 335 ? 223.504 2.031 58.047 1.00 73.07 311 GLU D O 1
ATOM 9942 N N . LYS D 1 336 ? 222.557 2.376 56.047 1.00 78.98 312 LYS D N 1
ATOM 9943 C CA . LYS D 1 336 ? 221.194 2.215 56.540 1.00 81.71 312 LYS D CA 1
ATOM 9944 C C . LYS D 1 336 ? 220.686 0.789 56.684 1.00 76.48 312 LYS D C 1
ATOM 9945 O O . LYS D 1 336 ? 219.623 0.593 57.239 1.00 81.26 312 LYS D O 1
ATOM 9951 N N . ASN D 1 337 ? 221.436 -0.206 56.237 1.00 71.95 313 ASN D N 1
ATOM 9952 C CA . ASN D 1 337 ? 220.945 -1.579 56.334 1.00 69.94 313 ASN D CA 1
ATOM 9953 C C . ASN D 1 337 ? 221.848 -2.588 57.041 1.00 71.27 313 ASN D C 1
ATOM 9954 O O . ASN D 1 337 ? 222.095 -3.676 56.534 1.00 64.65 313 ASN D O 1
ATOM 9959 N N . GLU D 1 338 ? 222.324 -2.247 58.228 1.00 68.92 314 GLU D N 1
ATOM 9960 C CA . GLU D 1 338 ? 223.144 -3.179 58.954 1.00 66.85 314 GLU D CA 1
ATOM 9961 C C . GLU D 1 338 ? 222.332 -4.419 59.271 1.00 68.27 314 GLU D C 1
ATOM 9962 O O . GLU D 1 338 ? 222.904 -5.503 59.374 1.00 74.42 314 GLU D O 1
ATOM 9968 N N . GLU D 1 339 ? 221.012 -4.284 59.451 1.00 68.92 315 GLU D N 1
ATOM 9969 C CA . GLU D 1 339 ? 220.165 -5.460 59.759 1.00 74.80 315 GLU D CA 1
ATOM 9970 C C . GLU D 1 339 ? 220.284 -6.508 58.676 1.00 72.83 315 GLU D C 1
ATOM 9971 O O . GLU D 1 339 ? 220.229 -7.711 58.959 1.00 67.37 315 GLU D O 1
ATOM 9977 N N . TRP D 1 340 ? 220.495 -6.042 57.439 1.00 66.85 316 TRP D N 1
ATOM 9978 C CA . TRP D 1 340 ? 220.610 -6.926 56.320 1.00 59.72 316 TRP D CA 1
ATOM 9979 C C . TRP D 1 340 ? 221.982 -7.577 56.159 1.00 59.80 316 TRP D C 1
ATOM 9980 O O . TRP D 1 340 ? 222.057 -8.786 55.936 1.00 60.30 316 TRP D O 1
ATOM 9991 N N . TRP D 1 341 ? 223.056 -6.801 56.266 1.00 60.55 317 TRP D N 1
ATOM 9992 C CA . TRP D 1 341 ? 224.413 -7.359 56.063 1.00 63.47 317 TRP D CA 1
ATOM 9993 C C . TRP D 1 341 ? 225.128 -7.924 57.292 1.00 66.92 317 TRP D C 1
ATOM 9994 O O . TRP D 1 341 ? 225.986 -8.795 57.146 1.00 70.40 317 TRP D O 1
ATOM 10005 N N . LYS D 1 342 ? 224.788 -7.457 58.489 1.00 66.77 318 LYS D N 1
ATOM 10006 C CA . LYS D 1 342 ? 225.413 -8.006 59.693 1.00 72.22 318 LYS D CA 1
ATOM 10007 C C . LYS D 1 342 ? 225.354 -9.539 59.790 1.00 73.52 318 LYS D C 1
ATOM 10008 O O . LYS D 1 342 ? 226.389 -10.172 59.993 1.00 77.07 318 LYS D O 1
ATOM 10014 N N . PRO D 1 343 ? 224.166 -10.143 59.598 1.00 71.92 319 PRO D N 1
ATOM 10015 C CA . PRO D 1 343 ? 224.045 -11.596 59.688 1.00 68.35 319 PRO D CA 1
ATOM 10016 C C . PRO D 1 343 ? 224.841 -12.341 58.622 1.00 70.76 319 PRO D C 1
ATOM 10017 O O . PRO D 1 343 ? 225.217 -13.480 58.851 1.00 75.45 319 PRO D O 1
ATOM 10021 N N . LEU D 1 344 ? 225.098 -11.702 57.480 1.00 65.57 320 LEU D N 1
ATOM 10022 C CA . LEU D 1 344 ? 225.848 -12.315 56.389 1.00 64.13 320 LEU D CA 1
ATOM 10023 C C . LEU D 1 344 ? 227.355 -12.073 56.469 1.00 69.76 320 LEU D C 1
ATOM 10024 O O . LEU D 1 344 ? 228.089 -12.436 55.554 1.00 74.42 320 LEU D O 1
ATOM 10029 N N . LYS D 1 345 ? 227.835 -11.447 57.530 1.00 76.45 321 LYS D N 1
ATOM 10030 C CA . LYS D 1 345 ? 229.244 -11.134 57.603 1.00 73.50 321 LYS D CA 1
ATOM 10031 C C . LYS D 1 345 ? 229.839 -11.742 58.857 1.00 74.65 321 LYS D C 1
ATOM 10032 O O . LYS D 1 345 ? 230.814 -12.466 58.763 1.00 82.99 321 LYS D O 1
#

Nearest PDB structures (foldseek):
  6bi4-assembly2_C  TM=1.003E+00  e=2.247E-64  Bacillus anthracis str. Ames
  6bi4-assembly2_B  TM=9.997E-01  e=6.410E-64  Bacillus anthracis str. Ames
  8shh-assembly1_B  TM=9.461E-01  e=4.994E-40  Micromonospora carbonacea
  8shh-assembly1_A  TM=9.420E-01  e=2.534E-40  Micromonospora carbonacea
  7ys8-assembly1_B  TM=9.289E-01  e=1.232E-26  Mycobacterium tuberculosis H37Rv

B-factor: mean 66.88, std 20.25, range [34.21, 241.34]

Foldseek 3Di:
DEEEEEPLQADLNVLLVVLVVVDVPYAYEYEYQCDLRGHCVSNPVCPVPPRYHYHHDALLPLVVVLVVCVVRVHAEYEYPDADVVVNLVRLANSLVSVLVVCLVVLRYAYEYEAALLQLFADDPDDADDQPRDGDHDDPNSVSRNNSCCQLVSCVVVVRQYEYEYEWAEAAPRHACVDQLNCLVCVVVVAAREAEDPQFAKTFYAYSVLVSVVVVCCRPPNDGSGYFYDTQPDMDGRVRLVVLSCVLVVHDPVRYDYHYDDDGRYHHHDGVCCVRRVGHGPDHCNRRSNNRSVSSVVPCVSHVVRD/DEEEEEPLQADLNVLLVVLVVVDVPYAYEYEYQCDLRGHCVSNPVCPVPPRYHYHHDALLPLVVVLVVCVVRVAQEYEYPDADVVVNLVRLAVSLVSVLVVCVVVLRYAYEYEAALLQLFADDPDDADDQPRDGDHDDPNSVSRNNSCCQLVSCVVPVRQYEYEYEWAEAAPRHACVDQLNCLVCVVVVAAREQADPQFAKTFYAYSVLVSVVVVCCRPPNDGSGYFYDTQPDMDGRVRLVVLSCVLVVHDPVRYDYHYDDGRYHHHDGVCCVRRVGHGPDHCNRRSNNRSVNSVVPCVNHVVSD/DEEEEELLQADLNVLLVVLVVVDVPYAYEYEYQCDLRGHCVSNPVCPPPPRYHYHHDALLPLVVVLVVCVVRVHAEYEYPDADVVCNLVRLANSLVSVLVVCLVVLRYAYEYEAALLQLFADDPDDADDQPRDGDHDDPNSVSRNNSCCQLVSCVVPVRQYEYEYEWAEAAPRHACVDQLNCLVCVVVVAAREAEDPQFAKTFYAYSVLVSVVCVCCRPPNGGSGYFYDTQPDMDGRVRSVVLSCVLVVHDPVRYDYHYDDDGRYHHHDGVCCVRRVGHGPDHCNRRSNNRSVSSVVPCVSHVVSD/DEEEEEPLQADLNVLLVVLVVVDVPYAYEYEYQCDLRGHCVSNPVCPPPPRYHYHHDALLPLVVVLVVCVVRVAAEYEYPDADVVVNLVRLANSLVSVLVSCLVVLRYAYEYEAALLQLFADDPDDADDQPRDGDHDDPNSVSRNNSCCQLVSCVVPVRQYEYEYEWAEAAPRHACVDQLNCLVCVVVVAAREQADPQFAKTFYAYSVLVSVVVVCCRPPNDGSGYFYDTQPDMDGRVRLVVLSCVLSVHDPVRYDYHYDDGRYHHHDGVCCVRRVGHGPDHCSRRSNNRSVNSVVPCVNHVVSD

InterPro domains:
  IPR005888 dTDP-glucose 4,6-dehydratase [TIGR01181] (2-320)
  IPR005888 dTDP-glucose 4,6-dehydratase [cd05246] (1-315)
  IPR016040 NAD(P)-binding domain [PF16363] (4-306)
  IPR036291 NAD(P)-binding domain superfamily [SSF51735] (1-317)

Secondary structure (DSSP, 8-state):
--EEEETTTSHHHHHHHH---S-TT--EEEEE---TT--GGGGTTTTT-TTEEEEE--TT-HHHHHHHHHHHT--EEEE------HHHIIIIIIHHHHHHHHHHSTTSEEEEEEEGGGG----SS--B-TTSPP---SHHHHHHHHH--HHHHHHHH---EEEEEE-EEESTT--TTSTTT--HHHHTT--EEESTTS--EE-EEEHHHHHHHHHHHHHHPPTT-EEEE--S--EEHHHHHHHHHHHTT--GGGEEE------SB--B-----TTT----S--HHHHHHHHHHHHHH-HHHHGGG-/--EEEETTTSHHHHHHHH---S-TT--EEEEE---TT--GGGGTTTTT-TTEEEEE--TT-HHHHHHHHHHHT--EEEE------HHHIIIIIIHHHHHHHHHHSTTSEEEEEEEGGGG----SS--B-TTSPP---SHHHHHHHHH--HHHHHHHH---EEEEEE-EEESTT--TTSTTT--HHHHTT--EEE-TTS--EE-EEEHHHHHHHHHHHHHHPPTT-EEEE--S--EEHHHHHHHHHHHTT--GGGEEE-----SB--B-----TTT----S--HHHHHHHHHHHHHH-HHHHGGG-/--EEEETTTSHHHHHHHH---S-TT--EEEEE---TT--GGGGTTTTT-TTEEEEE--TT-HHHHHHHHHHHT--EEEE------HHHIIIIIHHHHHHHHHHHSTTSEEEEEEEGGGG----SS--B-TTSPP---SHHHHHHHHH--HHHHHHHH---EEEEEE-EEESTT--TTSTTT--HHHHTT--EEESTTS--EE-EEEHHHHHHHHHHHHHHPPTT-EEEE--S--EEHHHHHHHHHHHTT--GGGEEE------SB--B-----TTT----S--HHHHHHHHHHHHHH-HHHHGGG-/--EEEETTTSHHHHHHHH---S-TT--EEEEE---TT--GGGGTTTTT-TTEEEEE--TT-HHHHHHHHHHHT--EEEE------HHHIIIIIIHHHHHHHHHHSTTSEEEEEEEGGGG----SS--B-TTSPP---SHHHHHHHHH--HHHHHHHH---EEEEEE-EEESTT--TTSTTT--HHHHTT--EEE-TTS--EE-EEEHHHHHHHHHHHHHHPPTT-EEEE--S--EEHHHHHHHHHHHTT--GGGEEE-----SB--B-----TTT----S--HHHHHHHHHHHHHH-HHHHGGG-

Radius of gyration: 34.67 Å; Cα contacts (8 Å, |Δi|>4): 2568; chains: 4; bounding box: 79×90×104 Å

Solvent-accessible surface area: 48698 Å² total

CATH classification: 3.40.50.720 (+1 more: 3.90.25.10)

Organism: Bacillus anthracis (NCBI:txid1392)